Protein AF-0000000073453306 (afdb_homodimer)

pLDDT: mean 93.41, std 10.27, range [27.72, 98.88]

Sequence (1400 aa):
MSQNQVPKWIQLNNEIMIQKDGKFQFDKDKEAVHSYFVDYINQNTVFFHDLKEKIDYLIKNDYYEEEFLSRYTFEEIKEVFKEAYAKKFRFPSFMSAFKFYNDYALKTNDKKKILERYEDRISIVALFFANGDKEKAKEFVRMMINQEYQPSTPTFLNAGRKRRGELVSCFLLEVNDSLNDISRAIDISMQLSKLGGGVSLNLSKLRAKGEAIKDVENATKGVVGVMKLLDNAFRYADQMGQRQGSGAAYLNIFHRDINDFLDTKKISADEDVRVKTLSIGVVIPDKFIELAREDKAAYVFYPHTVYKAYGEHLDEMDMNEMYDRLVEDPRVKKEKIHPRKMLEKLAMLRSESGYPYIMFQDNVNNVHANNHISKVKFSNLCSEVLQASQVSSYTDYGQEDEIGLDISCNLGSLNILNVMKNKSLEQTVKLATDSLTHVSETTNITNAPAVKKANKAMKSIGLGAMNLHGFLAQNNIAYESEEARDFANTFFMMMNFYSIERSAEIAKEKGETYHGYEGSAYATGEYFEKYVTQDFSPKFEKVAKLFEGMHIPTKEDWKQLKQFVKEHGLYHSYRLCIAPTGSISYVQSSTASVMPIMERIEERTYGNSKTYYPMPGLAPSNWFYYKEAYDMDMFRVVDMISTIQQHVDQGISFTLFLKDTMTTRDLNRIDLYAHHKGIKTLYYARTKDTGQEGCLSCVVMSQNQVPKWIQLNNEIMIQKDGKFQFDKDKEAVHSYFVDYINQNTVFFHDLKEKIDYLIKNDYYEEEFLSRYTFEEIKEVFKEAYAKKFRFPSFMSAFKFYNDYALKTNDKKKILERYEDRISIVALFFANGDKEKAKEFVRMMINQEYQPSTPTFLNAGRKRRGELVSCFLLEVNDSLNDISRAIDISMQLSKLGGGVSLNLSKLRAKGEAIKDVENATKGVVGVMKLLDNAFRYADQMGQRQGSGAAYLNIFHRDINDFLDTKKISADEDVRVKTLSIGVVIPDKFIELAREDKAAYVFYPHTVYKAYGEHLDEMDMNEMYDRLVEDPRVKKEKIHPRKMLEKLAMLRSESGYPYIMFQDNVNNVHANNHISKVKFSNLCSEVLQASQVSSYTDYGQEDEIGLDISCNLGSLNILNVMKNKSLEQTVKLATDSLTHVSETTNITNAPAVKKANKAMKSIGLGAMNLHGFLAQNNIAYESEEARDFANTFFMMMNFYSIERSAEIAKEKGETYHGYEGSAYATGEYFEKYVTQDFSPKFEKVAKLFEGMHIPTKEDWKQLKQFVKEHGLYHSYRLCIAPTGSISYVQSSTASVMPIMERIEERTYGNSKTYYPMPGLAPSNWFYYKEAYDMDMFRVVDMISTIQQHVDQGISFTLFLKDTMTTRDLNRIDLYAHHKGIKTLYYARTKDTGQEGCLSCVV

Solvent-accessible surface area (backbone atoms only — not comparable to full-atom values): 71100 Å² total; per-residue (Å²): 129,77,88,83,64,80,53,65,31,51,54,33,28,50,42,26,76,49,60,57,98,86,32,66,32,67,66,32,28,48,51,11,31,52,38,40,38,67,73,40,49,62,70,34,39,68,85,57,93,41,70,64,58,41,55,50,50,34,40,76,69,50,48,31,41,57,73,59,56,65,53,44,53,68,69,50,50,50,49,38,41,46,58,38,55,69,65,64,78,73,71,81,35,36,57,19,45,48,48,36,62,71,72,48,41,50,49,44,93,85,64,74,35,34,70,43,54,73,46,51,51,44,32,44,39,17,42,48,51,32,65,51,38,58,71,54,17,40,50,43,23,52,40,41,76,63,44,30,42,45,62,30,68,38,31,61,52,21,48,49,37,46,85,46,59,46,55,44,50,31,32,34,40,58,38,37,70,44,69,51,24,46,42,47,51,48,42,34,46,31,56,40,10,45,42,60,20,32,38,10,36,38,49,44,46,34,44,23,58,43,36,59,50,98,83,37,68,56,24,37,71,25,61,58,50,56,47,48,52,45,34,48,39,26,64,60,27,22,37,49,70,73,37,78,29,44,41,24,41,31,37,40,62,49,38,56,43,41,64,65,53,59,44,22,68,40,87,85,39,54,76,92,59,36,36,90,70,42,44,46,30,36,29,42,49,58,49,55,55,50,32,31,74,67,70,38,77,35,66,22,32,34,27,49,36,36,24,73,70,68,76,44,51,57,74,75,52,59,50,80,71,43,44,67,56,49,72,70,34,83,71,34,49,65,46,81,44,53,37,55,60,50,53,49,48,49,29,45,40,19,71,73,66,21,36,52,28,38,34,32,38,49,48,46,51,74,69,40,51,50,52,75,80,26,58,53,69,60,48,34,78,60,30,14,52,53,53,58,48,40,60,38,48,53,53,56,63,95,51,82,58,48,75,30,25,24,39,63,41,38,50,31,30,31,27,47,46,42,22,52,74,65,55,35,55,64,64,49,41,36,52,50,50,49,41,43,49,42,51,33,72,66,59,74,48,62,64,39,56,27,32,36,48,22,32,70,39,29,34,41,33,23,46,26,40,22,12,43,41,38,38,32,17,72,66,73,29,44,73,73,36,66,64,36,39,37,42,43,38,29,53,35,42,47,51,40,51,36,42,50,50,42,30,19,50,48,4,50,75,67,71,44,56,19,67,68,47,80,67,16,28,59,50,74,42,65,67,47,49,65,48,50,75,40,82,58,67,56,82,47,68,76,48,41,58,65,50,60,89,47,89,74,77,45,34,67,52,42,48,52,47,49,52,51,30,53,73,41,31,37,32,42,70,40,54,26,20,26,52,54,42,56,60,56,17,38,53,63,57,40,38,39,8,75,48,66,45,73,50,56,60,38,77,44,75,56,89,96,41,68,46,60,42,64,43,53,83,70,39,85,92,36,48,77,31,52,55,33,35,61,78,48,61,62,70,44,51,44,50,43,51,30,48,39,44,79,44,35,75,34,23,42,36,38,66,43,61,38,47,87,84,58,49,51,66,53,50,44,51,50,51,52,47,32,53,73,59,50,36,37,35,38,25,50,36,44,58,72,83,58,86,64,75,73,66,74,70,58,71,107,130,78,87,82,63,81,53,66,32,50,53,33,28,52,42,27,76,48,60,58,97,85,32,66,31,66,65,31,28,48,52,12,32,49,37,39,38,66,71,41,49,63,72,32,38,68,85,58,94,43,70,64,56,40,55,50,50,34,38,76,69,50,48,30,42,55,73,59,56,66,52,44,53,68,68,52,51,50,50,37,42,46,59,35,55,68,65,65,81,71,68,82,35,36,56,19,45,48,46,35,62,70,71,46,41,49,48,44,95,85,64,74,35,34,70,44,53,72,48,51,51,44,31,44,39,16,42,50,50,32,65,51,37,61,69,52,15,39,52,43,25,52,41,41,77,62,43,30,42,44,61,30,67,38,30,61,52,22,49,48,37,46,86,47,58,47,56,43,49,32,31,33,40,58,37,37,70,43,71,51,25,47,42,47,50,49,41,36,46,31,57,39,11,45,43,61,18,34,37,10,33,37,50,44,47,35,44,23,59,42,37,58,50,95,84,37,69,56,25,36,71,23,61,57,49,55,47,48,51,44,35,49,39,27,65,59,27,22,36,49,70,73,37,78,28,43,40,24,42,31,35,41,62,48,37,55,44,41,65,65,55,57,44,23,67,40,88,84,38,54,76,93,57,36,38,88,69,42,42,47,30,37,29,42,48,60,48,55,57,49,31,31,75,67,70,37,76,36,65,21,32,34,27,50,37,36,24,72,72,67,75,43,50,57,72,73,52,58,52,79,72,42,43,67,56,50,73,70,34,82,72,34,51,66,46,82,45,52,37,56,60,49,53,47,49,48,30,46,40,19,71,74,67,20,35,53,26,38,32,32,38,48,49,45,51,74,70,40,52,50,53,76,80,27,58,51,71,59,49,35,78,60,31,14,52,53,54,58,49,40,63,38,48,52,55,56,64,95,52,82,59,48,74,31,25,23,39,62,41,38,50,31,29,33,27,47,45,42,23,52,75,64,54,34,55,64,61,50,42,36,52,49,51,52,42,44,50,43,50,33,71,67,61,73,49,61,64,39,54,26,32,36,50,24,33,70,38,30,35,41,34,22,45,26,42,22,11,43,40,38,39,32,15,73,67,74,30,43,72,74,36,70,64,36,39,37,41,42,38,29,53,36,43,45,52,40,50,36,42,52,51,42,30,18,50,49,3,51,74,66,71,45,56,18,68,68,46,81,68,16,27,60,50,75,41,64,66,48,50,67,47,49,74,42,80,58,68,56,82,47,67,74,46,41,60,65,48,61,91,46,90,74,77,46,35,66,51,42,47,53,47,51,51,50,31,53,73,40,32,38,31,43,71,39,54,27,19,25,52,55,43,56,60,56,18,38,54,62,58,38,38,40,9,74,47,65,45,73,49,55,60,36,78,43,74,56,90,96,41,67,45,59,43,63,43,54,82,68,41,86,92,37,48,77,31,52,54,32,34,61,77,49,61,62,70,43,51,44,50,41,52,31,48,39,45,78,44,33,75,34,24,44,37,37,66,44,60,37,49,88,83,58,49,53,66,54,49,43,51,50,50,52,48,32,52,72,59,50,37,36,34,37,27,48,36,43,59,74,84,60,85,64,73,74,67,73,72,56,69,106

Secondary structure (DSSP, 8-state):
--TTPPPHHHHHHHGGGS-BTTB--THHHHHHHHHHIIIIIHHHBPP-SSHHHHHHHHHHTTSB-HHHHTTS-HHHHHHHHHHHHHT----SSHHHHHHIIIIIS-B-TTS-SB---HHHHHHHHHHHHHTT-HHHHHHHHHHHHTTSEEE-HHHHHHTTBSS---S--EEEEE--SSHHHHHHHHHHHHHHHHTT-EEEEE-TTSPPTT--BTTBTT---HHHHHHHHHHHHHHHS-STTSS---EEEEEETTBTTHHHHHHTT-TT--TTT--SS-EEEEEE-HHHHHHHHTT--EEEE-HHHHHHHHSS-GGGS-HHHHHHHHHH-TTS-EEEE-HHHHHHHHHHHHHHHS--EEEEHHHHHTT-TTTTT-------TTS------B--B--STTSPPB--B-EE--EEEEEHHHHHHTT-HHHHHHHHHHHHHHHHHH---TT-HHHHHHHHHH---EEEEE-HHHHHHHTT--TTSHHHHHHHHHHHHHHHHHHHHHHHHHHHHHT---TTGGGSHHHHSGGGHHHHH---S-SSHHHHHHTTTSPPP-HHHHHHHHHHHHHH--S-S--B-B---TTHHHHTT---TTSPPS-SEEEEEETTEEEEEEPTT--GGGGGGS--GGGS-HHHHHHHHHHHHTT-SS-B---EEE-TT--HHHHHHHHHHHHHTT--EE--EEESSS-----GGGG-/--TTSPPHHHHHHHGGGS-BTTB--THHHHHHHHHHIIIIIHHHBPP-SSHHHHHHHHHHTTSB-HHHHTTS-HHHHHHHHHHHHHT----SSHHHHHHIIIIIS-B-TTS-SB---HHHHHHHHHHHHHTT-HHHHHHHHHHHHTTSEEE-HHHHHHTTBSS---S--EEEEE--SSHHHHHHHHHHHHHHHHTT-EEEEE-TTSPPTT--BTTBTT---HHHHHHHHHHHHHHHS-STTSS---EEEEEETTBTTHHHHHHTT-TT--TTT--SS-EEEEEE-HHHHHHHHTT--EEEE-HHHHHHHHSS-GGGS-HHHHHHHHHH-TTS-EEEE-HHHHHHHHHHHHHHHS--EEEEHHHHHTT-TTTTT-------TTS------B--B--STTSPPB--B-EE--EEEEEHHHHHHTT-HHHHHHHHHHHHHHHHHH---TT-HHHHHHHHHH---EEEEE-HHHHHHHTT--TTSHHHHHHHHHHHHHHHHHHHHHHHHHHHHHT---TTGGGSHHHHSGGGHHHHH---S-SSHHHHHHTTTSPPP-HHHHHHHHHHHHHH--S-S--B-B---TTHHHHTT---TTSPPS-SEEEEEETTEEEEEEPTT--GGGGGGS--GGGS-HHHHHHHHHHHHTT-SS-B---EEE-TT--HHHHHHHHHHHHHTT--EE--EEESSS-----GGGG-

InterPro domains:
  IPR000788 Ribonucleotide reductase large subunit, C-terminal [PF02867] (168-684)
  IPR000788 Ribonucleotide reductase large subunit, C-terminal [PR01183] (243-262)
  IPR000788 Ribonucleotide reductase large subunit, C-terminal [PR01183] (376-387)
  IPR000788 Ribonucleotide reductase large subunit, C-terminal [PR01183] (420-443)
  IPR000788 Ribonucleotide reductase large subunit, C-terminal [PR01183] (459-481)
  IPR000788 Ribonucleotide reductase large subunit, C-terminal [PR01183] (487-510)
  IPR000788 Ribonucleotide reductase large subunit, C-terminal [PR01183] (569-596)
  IPR008926 Ribonucleotide reductase R1 subunit, N-terminal [SSF48168] (8-166)
  IPR013346 Ribonucleotide reductase, class I, alpha subunit, C-terminal [PS00089] (558-580)
  IPR013346 Ribonucleotide reductase, class I, alpha subunit, C-terminal [TIGR02506] (95-688)
  IPR013509 Ribonucleotide reductase large subunit, N-terminal [PF00317] (91-164)
  IPR013554 Ribonucleotide reductase N-terminal [PF08343] (9-89)
  IPR026459 Ribonucleotide reductase, class 1b, subunit NrdE [TIGR04170] (8-700)
  IPR039718 Ribonucleoside-diphosphate reductase large subunit [PTHR11573] (5-692)

Nearest PDB structures (foldseek):
  6cgn-assembly1_A  TM=9.896E-01  e=0.000E+00  Bacillus subtilis
  6cgm-assembly1_A  TM=9.958E-01  e=3.483E-104  Bacillus subtilis
  6mve-assembly1_A  TM=9.865E-01  e=0.000E+00  Bacillus subtilis
  6mv9-assembly1_B  TM=9.891E-01  e=4.349E-104  Bacillus subtilis
  6cgl-assembly1_B  TM=9.931E-01  e=1.526E-102  Bacillus subtilis

Radius of gyration: 36.73 Å; Cα contacts (8 Å, |Δi|>4): 2853; chains: 2; bounding box: 84×110×93 Å

Organism: Bacillus licheniformis (strain ATCC 14580 / DSM 13 / JCM 2505 / CCUG 7422 / NBRC 12200 / NCIMB 9375 / NCTC 10341 / NRRL NRS-1264 / Gibson 46) (NCBI:txid279010)

Structure (mmCIF, N/CA/C/O backbone):
data_AF-0000000073453306-model_v1
#
loop_
_entity.id
_entity.type
_entity.pdbx_description
1 polymer 'Ribonucleoside-diphosphate reductase'
#
loop_
_atom_site.group_PDB
_atom_site.id
_atom_site.type_symbol
_atom_site.label_atom_id
_atom_site.label_alt_id
_atom_site.label_comp_id
_atom_site.label_asym_id
_atom_site.label_entity_id
_atom_site.label_seq_id
_atom_site.pdbx_PDB_ins_code
_atom_site.Cartn_x
_atom_site.Cartn_y
_atom_site.Cartn_z
_atom_site.occupancy
_atom_site.B_iso_or_equiv
_atom_site.auth_seq_id
_atom_site.auth_comp_id
_atom_site.auth_asym_id
_atom_site.auth_atom_id
_atom_site.pdbx_PDB_model_num
ATOM 1 N N . MET A 1 1 ? 33.469 -4.523 -35.188 1 28.58 1 MET A N 1
ATOM 2 C CA . MET A 1 1 ? 32.562 -5.223 -36.094 1 28.58 1 MET A CA 1
ATOM 3 C C . MET A 1 1 ? 31.172 -4.594 -36.062 1 28.58 1 MET A C 1
ATOM 5 O O . MET A 1 1 ? 30.703 -4.172 -35 1 28.58 1 MET A O 1
ATOM 9 N N . SER A 1 2 ? 30.531 -4.164 -37.094 1 37.44 2 SER A N 1
ATOM 10 C CA . SER A 1 2 ? 29.328 -3.346 -37.281 1 37.44 2 SER A CA 1
ATOM 11 C C . SER A 1 2 ? 28.156 -3.893 -36.469 1 37.44 2 SER A C 1
ATOM 13 O O . SER A 1 2 ? 27.859 -5.09 -36.5 1 37.44 2 SER A O 1
ATOM 15 N N . GLN A 1 3 ? 27.672 -3.295 -35.469 1 46.12 3 GLN A N 1
ATOM 16 C CA . GLN A 1 3 ? 26.578 -3.43 -34.5 1 46.12 3 GLN A CA 1
ATOM 17 C C . GLN A 1 3 ? 25.344 -4.035 -35.156 1 46.12 3 GLN A C 1
ATOM 19 O O . GLN A 1 3 ? 24.531 -4.668 -34.469 1 46.12 3 GLN A O 1
ATOM 24 N N . ASN A 1 4 ? 25.109 -3.695 -36.469 1 52.16 4 ASN A N 1
ATOM 25 C CA . ASN A 1 4 ? 23.828 -3.9 -37.156 1 52.16 4 ASN A CA 1
ATOM 26 C C . ASN A 1 4 ? 23.75 -5.281 -37.781 1 52.16 4 ASN A C 1
ATOM 28 O O . ASN A 1 4 ? 22.859 -5.543 -38.594 1 52.16 4 ASN A O 1
ATOM 32 N N . GLN A 1 5 ? 24.766 -6.156 -37.812 1 68.94 5 GLN A N 1
ATOM 33 C CA . GLN A 1 5 ? 24.609 -7.348 -38.625 1 68.94 5 GLN A CA 1
ATOM 34 C C . GLN A 1 5 ? 23.969 -8.484 -37.844 1 68.94 5 GLN A C 1
ATOM 36 O O . GLN A 1 5 ? 24.359 -8.773 -36.719 1 68.94 5 GLN A O 1
ATOM 41 N N . VAL A 1 6 ? 22.906 -9.078 -38.312 1 83.19 6 VAL A N 1
ATOM 42 C CA . VAL A 1 6 ? 22.203 -10.227 -37.781 1 83.19 6 VAL A CA 1
ATOM 43 C C . VAL A 1 6 ? 23.172 -11.391 -37.594 1 83.19 6 VAL A C 1
ATOM 45 O O . VAL A 1 6 ? 23.875 -11.758 -38.531 1 83.19 6 VAL A O 1
ATOM 48 N N . PRO A 1 7 ? 23.375 -11.922 -36.438 1 90.94 7 PRO A N 1
ATOM 49 C CA . PRO A 1 7 ? 24.297 -13.023 -36.188 1 90.94 7 PRO A CA 1
ATOM 50 C C . PRO A 1 7 ? 24.047 -14.227 -37.094 1 90.94 7 PRO A C 1
ATOM 52 O O . PRO A 1 7 ? 22.906 -14.469 -37.5 1 90.94 7 PRO A O 1
ATOM 55 N N . LYS A 1 8 ? 25.078 -14.992 -37.344 1 92.38 8 LYS A N 1
ATOM 56 C CA . LYS A 1 8 ? 25.031 -16.141 -38.25 1 92.38 8 LYS A CA 1
ATOM 57 C C . LYS A 1 8 ? 24 -17.172 -37.781 1 92.38 8 LYS A C 1
ATOM 59 O O . LYS A 1 8 ? 23.281 -17.75 -38.594 1 92.38 8 LYS A O 1
ATOM 64 N N . TRP A 1 9 ? 23.969 -17.516 -36.531 1 93.56 9 TRP A N 1
ATOM 65 C CA . TRP A 1 9 ? 23.047 -18.516 -36.031 1 93.56 9 TRP A CA 1
ATOM 66 C C . TRP A 1 9 ? 21.594 -18.078 -36.219 1 93.56 9 TRP A C 1
ATOM 68 O O . TRP A 1 9 ? 20.703 -18.906 -36.406 1 93.56 9 TRP A O 1
ATOM 78 N N . ILE A 1 10 ? 21.297 -16.781 -36.188 1 93.31 10 ILE A N 1
ATOM 79 C CA . ILE A 1 10 ? 19.953 -16.281 -36.438 1 93.31 10 ILE A CA 1
ATOM 80 C C . ILE A 1 10 ? 19.641 -16.438 -37.938 1 93.31 10 ILE A C 1
ATOM 82 O O . ILE A 1 10 ? 18.516 -16.797 -38.281 1 93.31 10 ILE A O 1
ATOM 86 N N . GLN A 1 11 ? 20.656 -16.172 -38.75 1 91.81 11 GLN A N 1
ATOM 87 C CA . GLN A 1 11 ? 20.469 -16.344 -40.188 1 91.81 11 GLN A CA 1
ATOM 88 C C . GLN A 1 11 ? 20.172 -17.797 -40.531 1 91.81 11 GLN A C 1
ATOM 90 O O . GLN A 1 11 ? 19.266 -18.078 -41.312 1 91.81 11 GLN A O 1
ATOM 95 N N . LEU A 1 12 ? 20.938 -18.625 -39.969 1 93.44 12 LEU A N 1
ATOM 96 C CA . LEU A 1 12 ? 20.734 -20.062 -40.188 1 93.44 12 LEU A CA 1
ATOM 97 C C . LEU A 1 12 ? 19.359 -20.484 -39.719 1 93.44 12 LEU A C 1
ATOM 99 O O . LEU A 1 12 ? 18.656 -21.219 -40.406 1 93.44 12 LEU A O 1
ATOM 103 N N . ASN A 1 13 ? 18.938 -20.078 -38.594 1 93.81 13 ASN A N 1
ATOM 104 C CA . ASN A 1 13 ? 17.609 -20.391 -38.062 1 93.81 13 ASN A CA 1
ATOM 105 C C . ASN A 1 13 ? 16.516 -19.906 -39 1 93.81 13 ASN A C 1
ATOM 107 O O . ASN A 1 13 ? 15.523 -20.594 -39.219 1 93.81 13 ASN A O 1
ATOM 111 N N . ASN A 1 14 ? 16.703 -18.75 -39.562 1 91.31 14 ASN A N 1
ATOM 112 C CA . ASN A 1 14 ? 15.695 -18.172 -40.438 1 91.31 14 ASN A CA 1
ATOM 113 C C . ASN A 1 14 ? 15.539 -18.984 -41.719 1 91.31 14 ASN A C 1
ATOM 115 O O . ASN A 1 14 ? 14.484 -18.938 -42.375 1 91.31 14 ASN A O 1
ATOM 119 N N . GLU A 1 15 ? 16.531 -19.672 -42.031 1 91.94 15 GLU A N 1
ATOM 120 C CA . GLU A 1 15 ? 16.484 -20.484 -43.25 1 91.94 15 GLU A CA 1
ATOM 121 C C . GLU A 1 15 ? 15.508 -21.641 -43.125 1 91.94 15 GLU A C 1
ATOM 123 O O . GLU A 1 15 ? 15.125 -22.266 -44.094 1 91.94 15 GLU A O 1
ATOM 128 N N . ILE A 1 16 ? 15.109 -21.891 -41.938 1 90.31 16 ILE A N 1
ATOM 129 C CA . ILE A 1 16 ? 14.094 -22.906 -41.719 1 90.31 16 ILE A CA 1
ATOM 130 C C . ILE A 1 16 ? 12.867 -22.609 -42.562 1 90.31 16 ILE A C 1
ATOM 132 O O . ILE A 1 16 ? 12.219 -23.531 -43.062 1 90.31 16 ILE A O 1
ATOM 136 N N . MET A 1 17 ? 12.57 -21.359 -42.781 1 90 17 MET A N 1
ATOM 137 C CA . MET A 1 17 ? 11.32 -20.922 -43.406 1 90 17 MET A CA 1
ATOM 138 C C . MET A 1 17 ? 11.469 -20.875 -44.906 1 90 17 MET A C 1
ATOM 140 O O . MET A 1 17 ? 10.484 -20.688 -45.625 1 9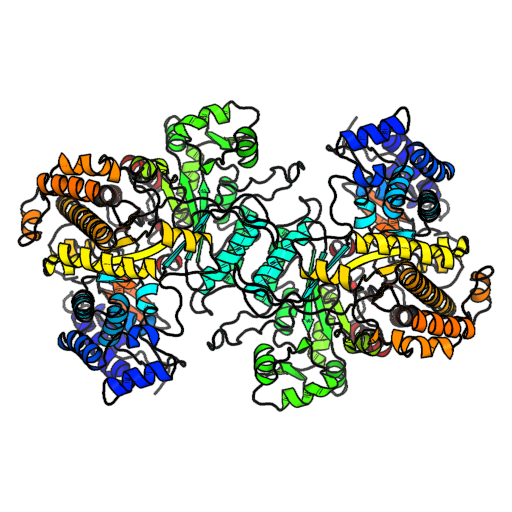0 17 MET A O 1
ATOM 144 N N . ILE A 1 18 ? 12.695 -21.047 -45.312 1 88.44 18 ILE A N 1
ATOM 145 C CA . ILE A 1 18 ? 12.922 -21.094 -46.75 1 88.44 18 ILE A CA 1
ATOM 146 C C . ILE A 1 18 ? 12.711 -22.516 -47.281 1 88.44 18 ILE A C 1
ATOM 148 O O . ILE A 1 18 ? 13.484 -23.422 -46.969 1 88.44 18 ILE A O 1
ATOM 152 N N . GLN A 1 19 ? 11.711 -22.75 -47.969 1 87.19 19 GLN A N 1
ATOM 153 C CA . GLN A 1 19 ? 11.367 -24.078 -48.438 1 87.19 19 GLN A CA 1
ATOM 154 C C . GLN A 1 19 ? 12.234 -24.5 -49.625 1 87.19 19 GLN A C 1
ATOM 156 O O . GLN A 1 19 ? 12.508 -23.688 -50.5 1 87.19 19 GLN A O 1
ATOM 161 N N . LYS A 1 20 ? 12.812 -25.625 -49.531 1 85.25 20 LYS A N 1
ATOM 162 C CA . LYS A 1 20 ? 13.523 -26.281 -50.625 1 85.25 20 LYS A CA 1
ATOM 163 C C . LYS A 1 20 ? 12.812 -27.547 -51.062 1 85.25 20 LYS A C 1
ATOM 165 O O . LYS A 1 20 ? 12.617 -28.469 -50.25 1 85.25 20 LYS A O 1
ATOM 170 N N . ASP A 1 21 ? 12.398 -27.656 -52.375 1 83.12 21 ASP A N 1
ATOM 171 C CA . ASP A 1 21 ? 11.633 -28.781 -52.906 1 83.12 21 ASP A CA 1
ATOM 172 C C . ASP A 1 21 ? 10.352 -29 -52.094 1 83.12 21 ASP A C 1
ATOM 174 O O . ASP A 1 21 ? 10 -30.125 -51.781 1 83.12 21 ASP A O 1
ATOM 178 N N . GLY A 1 22 ? 9.836 -27.906 -51.562 1 76.56 22 GLY A N 1
ATOM 179 C CA . GLY A 1 22 ? 8.555 -27.938 -50.906 1 76.56 22 GLY A CA 1
ATOM 180 C C . GLY A 1 22 ? 8.656 -28.312 -49.438 1 76.56 22 GLY A C 1
ATOM 181 O O . GLY A 1 22 ? 7.645 -28.516 -48.75 1 76.56 22 GLY A O 1
ATOM 182 N N . LYS A 1 23 ? 9.805 -28.438 -48.906 1 86.5 23 LYS A N 1
ATOM 183 C CA . LYS A 1 23 ? 9.984 -28.875 -47.531 1 86.5 23 LYS A CA 1
ATOM 184 C C . LYS A 1 23 ? 10.75 -27.844 -46.719 1 86.5 23 LYS A C 1
ATOM 186 O O . LYS A 1 23 ? 11.664 -27.188 -47.219 1 86.5 23 LYS A O 1
ATOM 191 N N . PHE A 1 24 ? 10.273 -27.688 -45.531 1 88.69 24 PHE A N 1
ATOM 192 C CA . PHE A 1 24 ? 10.992 -26.828 -44.594 1 88.69 24 PHE A CA 1
ATOM 193 C C . PHE A 1 24 ? 12.375 -27.391 -44.281 1 88.69 24 PHE A C 1
ATOM 195 O O . PHE A 1 24 ? 12.555 -28.609 -44.281 1 88.69 24 PHE A O 1
ATOM 202 N N . GLN A 1 25 ? 13.312 -26.562 -44.031 1 89.19 25 GLN A N 1
ATOM 203 C CA . GLN A 1 25 ? 14.68 -27 -43.781 1 89.19 25 GLN A CA 1
ATOM 204 C C . GLN A 1 25 ? 14.938 -27.062 -42.281 1 89.19 25 GLN A C 1
ATOM 206 O O . GLN A 1 25 ? 15.734 -26.297 -41.719 1 89.19 25 GLN A O 1
ATOM 211 N N . PHE A 1 26 ? 14.438 -28.078 -41.656 1 89.38 26 PHE A N 1
ATOM 212 C CA . PHE A 1 26 ? 14.531 -28.203 -40.188 1 89.38 26 PHE A CA 1
ATOM 213 C C . PHE A 1 26 ? 15.969 -28.469 -39.75 1 89.38 26 PHE A C 1
ATOM 215 O O . PHE A 1 26 ? 16.344 -28.141 -38.625 1 89.38 26 PHE A O 1
ATOM 222 N N . ASP A 1 27 ? 16.75 -28.969 -40.656 1 89.12 27 ASP A N 1
ATOM 223 C CA . ASP A 1 27 ? 18.156 -29.25 -40.375 1 89.12 27 ASP A CA 1
ATOM 224 C C . ASP A 1 27 ? 18.938 -27.969 -40.125 1 89.12 27 ASP A C 1
ATOM 226 O O . ASP A 1 27 ? 19.984 -27.984 -39.5 1 89.12 27 ASP A O 1
ATOM 230 N N . LYS A 1 28 ? 18.453 -26.922 -40.688 1 93 28 LYS A N 1
ATOM 231 C CA . LYS A 1 28 ? 19.094 -25.625 -40.5 1 93 28 LYS A CA 1
ATOM 232 C C . LYS A 1 28 ? 19.047 -25.203 -39.031 1 93 28 LYS A C 1
ATOM 234 O O . LYS A 1 28 ? 19.922 -24.453 -38.594 1 93 28 LYS A O 1
ATOM 239 N N . ASP A 1 29 ? 18.078 -25.672 -38.344 1 93.19 29 ASP A N 1
ATOM 240 C CA . ASP A 1 29 ? 18.031 -25.391 -36.906 1 93.19 29 ASP A CA 1
ATOM 241 C C . ASP A 1 29 ? 19.219 -26.031 -36.188 1 93.19 29 ASP A C 1
ATOM 243 O O . ASP A 1 29 ? 19.766 -25.438 -35.25 1 93.19 29 ASP A O 1
ATOM 247 N N . LYS A 1 30 ? 19.594 -27.172 -36.562 1 92.31 30 LYS A N 1
ATOM 248 C CA . LYS A 1 30 ? 20.75 -27.844 -36 1 92.31 30 LYS A CA 1
ATOM 249 C C . LYS A 1 30 ? 22.031 -27.078 -36.281 1 92.31 30 LYS A C 1
ATOM 251 O O . LYS A 1 30 ? 22.922 -27 -35.438 1 92.31 30 LYS A O 1
ATOM 256 N N . GLU A 1 31 ? 22.062 -26.609 -37.5 1 94.88 31 GLU A N 1
ATOM 257 C CA . GLU A 1 31 ? 23.219 -25.797 -37.844 1 94.88 31 GLU A CA 1
ATOM 258 C C . GLU A 1 31 ? 23.266 -24.516 -37.031 1 94.88 31 GLU A C 1
ATOM 260 O O . GLU A 1 31 ? 24.344 -24.047 -36.656 1 94.88 31 GLU A O 1
ATOM 265 N N . ALA A 1 32 ? 22.109 -24.016 -36.906 1 95.69 32 ALA A N 1
ATOM 266 C CA . ALA A 1 32 ? 22.016 -22.812 -36.094 1 95.69 32 ALA A CA 1
ATOM 267 C C . ALA A 1 32 ? 22.516 -23.047 -34.656 1 95.69 32 ALA A C 1
ATOM 269 O O . ALA A 1 32 ? 23.219 -22.203 -34.094 1 95.69 32 ALA A O 1
ATOM 270 N N . VAL A 1 33 ? 22.172 -24.156 -34.062 1 95.62 33 VAL A N 1
ATOM 271 C CA . VAL A 1 33 ? 22.625 -24.5 -32.719 1 95.62 33 VAL A CA 1
ATOM 272 C C . VAL A 1 33 ? 24.156 -24.578 -32.688 1 95.62 33 VAL A C 1
ATOM 274 O O . VAL A 1 33 ? 24.797 -24.031 -31.797 1 95.62 33 VAL A O 1
ATOM 277 N N . HIS A 1 34 ? 24.625 -25.266 -33.656 1 95.44 34 HIS A N 1
ATOM 278 C CA . HIS A 1 34 ? 26.078 -25.422 -33.75 1 95.44 34 HIS A CA 1
ATOM 279 C C . HIS A 1 34 ? 26.766 -24.062 -33.844 1 95.44 34 HIS A C 1
ATOM 281 O O . HIS A 1 34 ? 27.75 -23.812 -33.156 1 95.44 34 HIS A O 1
ATOM 287 N N . SER A 1 35 ? 26.266 -23.266 -34.719 1 96.12 35 SER A N 1
ATOM 288 C CA . SER A 1 35 ? 26.828 -21.938 -34.875 1 96.12 35 SER A CA 1
ATOM 289 C C . SER A 1 35 ? 26.719 -21.125 -33.594 1 96.12 35 SER A C 1
ATOM 291 O O . SER A 1 35 ? 27.656 -20.438 -33.188 1 96.12 35 SER A O 1
ATOM 293 N N . TYR A 1 36 ? 25.578 -21.188 -32.969 1 96.19 36 TYR A N 1
ATOM 294 C CA . TYR A 1 36 ? 25.359 -20.469 -31.719 1 96.19 36 TYR A CA 1
ATOM 295 C C . TYR A 1 36 ? 26.406 -20.844 -30.672 1 96.19 36 TYR A C 1
ATOM 297 O O . TYR A 1 36 ? 26.922 -19.984 -29.969 1 96.19 36 TYR A O 1
ATOM 305 N N . PHE A 1 37 ? 26.734 -22.078 -30.594 1 95.88 37 PHE A N 1
ATOM 306 C CA . PHE A 1 37 ? 27.703 -22.547 -29.609 1 95.88 37 PHE A CA 1
ATOM 307 C C . PHE A 1 37 ? 29.125 -22.141 -30.016 1 95.88 37 PHE A C 1
ATOM 309 O O . PHE A 1 37 ? 29.875 -21.594 -29.203 1 95.88 37 PHE A O 1
ATOM 316 N N . VAL A 1 38 ? 29.469 -22.375 -31.234 1 95.38 38 VAL A N 1
ATOM 317 C CA . VAL A 1 38 ? 30.828 -22.156 -31.703 1 95.38 38 VAL A CA 1
ATOM 318 C C . VAL A 1 38 ? 31.094 -20.656 -31.797 1 95.38 38 VAL A C 1
ATOM 320 O O . VAL A 1 38 ? 32.188 -20.188 -31.422 1 95.38 38 VAL A O 1
ATOM 323 N N . ASP A 1 39 ? 30.125 -19.906 -32.25 1 94.81 39 ASP A N 1
ATOM 324 C CA . ASP A 1 39 ? 30.359 -18.5 -32.594 1 94.81 39 ASP A CA 1
ATOM 325 C C . ASP A 1 39 ? 30.078 -17.594 -31.391 1 94.81 39 ASP A C 1
ATOM 327 O O . ASP A 1 39 ? 30.516 -16.438 -31.359 1 94.81 39 ASP A O 1
ATOM 331 N N . TYR A 1 40 ? 29.375 -18.125 -30.5 1 94.88 40 TYR A N 1
ATOM 332 C CA . TYR A 1 40 ? 28.984 -17.203 -29.438 1 94.88 40 TYR A CA 1
ATOM 333 C C . TYR A 1 40 ? 29.219 -17.812 -28.062 1 94.88 40 TYR A C 1
ATOM 335 O O . TYR A 1 40 ? 30 -17.281 -27.266 1 94.88 40 TYR A O 1
ATOM 343 N N . ILE A 1 41 ? 28.609 -18.953 -27.656 1 95.69 41 ILE A N 1
ATOM 344 C CA . ILE A 1 41 ? 28.641 -19.516 -26.312 1 95.69 41 ILE A CA 1
ATOM 345 C C . ILE A 1 41 ? 30.062 -19.875 -25.938 1 95.69 41 ILE A C 1
ATOM 347 O O . ILE A 1 41 ? 30.547 -19.5 -24.859 1 95.69 41 ILE A O 1
ATOM 351 N N . ASN A 1 42 ? 30.719 -20.609 -26.781 1 94.75 42 ASN A N 1
ATOM 352 C CA . ASN A 1 42 ? 32.094 -21.047 -26.484 1 94.75 42 ASN A CA 1
ATOM 353 C C . ASN A 1 42 ? 33.031 -19.859 -26.328 1 94.75 42 ASN A C 1
ATOM 355 O O . ASN A 1 42 ? 33.969 -19.906 -25.531 1 94.75 42 ASN A O 1
ATOM 359 N N . GLN A 1 43 ? 32.781 -18.828 -27.031 1 94.19 43 GLN A N 1
ATOM 360 C CA . GLN A 1 43 ? 33.656 -17.656 -27.016 1 94.19 43 GLN A CA 1
ATOM 361 C C . GLN A 1 43 ? 33.406 -16.797 -25.781 1 94.19 43 GLN A C 1
ATOM 363 O O . GLN A 1 43 ? 34.281 -16.031 -25.359 1 94.19 43 GLN A O 1
ATOM 368 N N . ASN A 1 44 ? 32.281 -16.969 -25.281 1 95.88 44 ASN A N 1
ATOM 369 C CA . ASN A 1 44 ? 31.906 -16.062 -24.188 1 95.88 44 ASN A CA 1
ATOM 370 C C . ASN A 1 44 ? 31.812 -16.812 -22.859 1 95.88 44 ASN A C 1
ATOM 372 O O . ASN A 1 44 ? 31.344 -16.25 -21.859 1 95.88 44 ASN A O 1
ATOM 376 N N . THR A 1 45 ? 32.094 -18.031 -22.781 1 96 45 THR A N 1
ATOM 377 C CA . THR A 1 45 ? 32.125 -18.797 -21.547 1 96 45 THR A CA 1
ATOM 378 C C . THR A 1 45 ? 33.469 -18.688 -20.875 1 96 45 THR A C 1
ATOM 380 O O . THR A 1 45 ? 34.5 -18.891 -21.516 1 96 45 THR A O 1
ATOM 383 N N . VAL A 1 46 ? 33.5 -18.344 -19.609 1 96.19 46 VAL A N 1
ATOM 384 C CA . VAL A 1 46 ? 34.75 -18.219 -18.859 1 96.19 46 VAL A CA 1
ATOM 385 C C . VAL A 1 46 ? 35.438 -19.578 -18.766 1 96.19 46 VAL A C 1
ATOM 387 O O . VAL A 1 46 ? 34.781 -20.578 -18.438 1 96.19 46 VAL A O 1
ATOM 390 N N . PHE A 1 47 ? 36.719 -19.609 -19.031 1 94.56 47 PHE A N 1
ATOM 391 C CA . PHE A 1 47 ? 37.5 -20.844 -18.969 1 94.56 47 PHE A CA 1
ATOM 392 C C . PHE A 1 47 ? 38.125 -21.016 -17.594 1 94.56 47 PHE A C 1
ATOM 394 O O . PHE A 1 47 ? 38.719 -20.078 -17.047 1 94.56 47 PHE A O 1
ATOM 401 N N . PHE A 1 48 ? 37.906 -22.109 -17.031 1 95.31 48 PHE A N 1
ATOM 402 C CA . PHE A 1 48 ? 38.562 -22.531 -15.812 1 95.31 48 PHE A CA 1
ATOM 403 C C . PHE A 1 48 ? 39.438 -23.75 -16.062 1 95.31 48 PHE A C 1
ATOM 405 O O . PHE A 1 48 ? 39.094 -24.641 -16.828 1 95.31 48 PHE A O 1
ATOM 412 N N . HIS A 1 49 ? 40.562 -23.875 -15.414 1 93.62 49 HIS A N 1
ATOM 413 C CA . HIS A 1 49 ? 41.5 -24.969 -15.648 1 93.62 49 HIS A CA 1
ATOM 414 C C . HIS A 1 49 ? 40.938 -26.297 -15.172 1 93.62 49 HIS A C 1
ATOM 416 O O . HIS A 1 49 ? 41.25 -27.359 -15.734 1 93.62 49 HIS A O 1
ATOM 422 N N . ASP A 1 50 ? 40.281 -26.234 -14.102 1 94.38 50 ASP A N 1
ATOM 423 C CA . ASP A 1 50 ? 39.625 -27.438 -13.609 1 94.38 50 ASP A CA 1
ATOM 424 C C . ASP A 1 50 ? 38.375 -27.078 -12.797 1 94.38 50 ASP A C 1
ATOM 426 O O . ASP A 1 50 ? 38.094 -25.891 -12.609 1 94.38 50 ASP A O 1
ATOM 430 N N . LEU A 1 51 ? 37.688 -28.109 -12.438 1 96.94 51 LEU A N 1
ATOM 431 C CA . LEU A 1 51 ? 36.438 -27.922 -11.734 1 96.94 51 LEU A CA 1
ATOM 432 C C . LEU A 1 51 ? 36.656 -27.234 -10.391 1 96.94 51 LEU A C 1
ATOM 434 O O . LEU A 1 51 ? 35.812 -26.438 -9.953 1 96.94 51 LEU A O 1
ATOM 438 N N . LYS A 1 52 ? 37.688 -27.516 -9.734 1 96.88 52 LYS A N 1
ATOM 439 C CA . LYS A 1 52 ? 37.969 -26.938 -8.43 1 96.88 52 LYS A CA 1
ATOM 440 C C . LYS A 1 52 ? 38.156 -25.422 -8.539 1 96.88 52 LYS A C 1
ATOM 442 O O . LYS A 1 52 ? 37.625 -24.656 -7.727 1 96.88 52 LYS A O 1
ATOM 447 N N . GLU A 1 53 ? 38.906 -25.078 -9.523 1 96.69 53 GLU A N 1
ATOM 448 C CA . GLU A 1 53 ? 39.094 -23.656 -9.773 1 96.69 53 GLU A CA 1
ATOM 449 C C . GLU A 1 53 ? 37.781 -22.953 -10.031 1 96.69 53 GLU A C 1
ATOM 451 O O . GLU A 1 53 ? 37.531 -21.859 -9.523 1 96.69 53 GLU A O 1
ATOM 456 N N . LYS A 1 54 ? 36.969 -23.578 -10.766 1 96.94 54 LYS A N 1
ATOM 457 C CA . LYS A 1 54 ? 35.688 -23.016 -11.094 1 96.94 54 LYS A CA 1
ATOM 458 C C . LYS A 1 54 ? 34.812 -22.844 -9.844 1 96.94 54 LYS A C 1
ATOM 460 O O . LYS A 1 54 ? 34.312 -21.75 -9.578 1 96.94 54 LYS A O 1
ATOM 465 N N . ILE A 1 55 ? 34.625 -23.875 -9.07 1 97.38 55 ILE A N 1
ATOM 466 C CA . ILE A 1 55 ? 33.781 -23.875 -7.891 1 97.38 55 ILE A CA 1
ATOM 467 C C . ILE A 1 55 ? 34.312 -22.859 -6.871 1 97.38 55 ILE A C 1
ATOM 469 O O . ILE A 1 55 ? 33.531 -22.094 -6.293 1 97.38 55 ILE A O 1
ATOM 473 N N . ASP A 1 56 ? 35.625 -22.812 -6.703 1 96.69 56 ASP A N 1
ATOM 474 C CA . ASP A 1 56 ? 36.25 -21.875 -5.766 1 96.69 56 ASP A CA 1
ATOM 475 C C . ASP A 1 56 ? 35.969 -20.438 -6.191 1 96.69 56 ASP A C 1
ATOM 477 O O . ASP A 1 56 ? 35.656 -19.578 -5.359 1 96.69 56 ASP A O 1
ATOM 481 N N . TYR A 1 57 ? 36.188 -20.25 -7.445 1 96.38 57 TYR A N 1
ATOM 482 C CA . TYR A 1 57 ? 35.938 -18.922 -7.984 1 96.38 57 TYR A CA 1
ATOM 483 C C . TYR A 1 57 ? 34.469 -18.484 -7.754 1 96.38 57 TYR A C 1
ATOM 485 O O . TYR A 1 57 ? 34.219 -17.359 -7.324 1 96.38 57 TYR A O 1
ATOM 493 N N . LEU A 1 58 ? 33.531 -19.359 -8.039 1 96.94 58 LEU A N 1
ATOM 494 C CA . LEU A 1 58 ? 32.125 -19.031 -7.98 1 96.94 58 LEU A CA 1
ATOM 495 C C . LEU A 1 58 ? 31.656 -18.844 -6.539 1 96.94 58 LEU A C 1
ATOM 497 O O . LEU A 1 58 ? 30.781 -18.016 -6.262 1 96.94 58 LEU A O 1
ATOM 501 N N . ILE A 1 59 ? 32.219 -19.516 -5.594 1 96.06 59 ILE A N 1
ATOM 502 C CA . ILE A 1 59 ? 31.938 -19.328 -4.176 1 96.06 59 ILE A CA 1
ATOM 503 C C . ILE A 1 59 ? 32.531 -18.016 -3.682 1 96.06 59 ILE A C 1
ATOM 505 O O . ILE A 1 59 ? 31.859 -17.203 -3.055 1 96.06 59 ILE A O 1
ATOM 509 N N . LYS A 1 60 ? 33.812 -17.766 -4.016 1 95.25 60 LYS A N 1
ATOM 510 C CA . LYS A 1 60 ? 34.531 -16.594 -3.547 1 95.25 60 LYS A CA 1
ATOM 511 C C . LYS A 1 60 ? 33.906 -15.297 -4.039 1 95.25 60 LYS A C 1
ATOM 513 O O . LYS A 1 60 ? 33.906 -14.289 -3.33 1 95.25 60 LYS A O 1
ATOM 518 N N . ASN A 1 61 ? 33.375 -15.406 -5.23 1 92.81 61 ASN A N 1
ATOM 519 C CA . ASN A 1 61 ? 32.781 -14.203 -5.836 1 92.81 61 ASN A CA 1
ATOM 520 C C . ASN A 1 61 ? 31.281 -14.133 -5.633 1 92.81 61 ASN A C 1
ATOM 522 O O . ASN A 1 61 ? 30.594 -13.43 -6.363 1 92.81 61 ASN A O 1
ATOM 526 N N . ASP A 1 62 ? 30.703 -14.953 -4.762 1 90.88 62 ASP A N 1
ATOM 527 C CA . ASP A 1 62 ? 29.328 -14.891 -4.258 1 90.88 62 ASP A CA 1
ATOM 528 C C . ASP A 1 62 ? 28.328 -15.273 -5.348 1 90.88 62 ASP A C 1
ATOM 530 O O . ASP A 1 62 ? 27.25 -14.695 -5.43 1 90.88 62 ASP A O 1
ATOM 534 N N . TYR A 1 63 ? 28.766 -16.125 -6.23 1 92.94 63 TYR A N 1
ATOM 535 C CA . TYR A 1 63 ? 27.844 -16.625 -7.227 1 92.94 63 TYR A CA 1
ATOM 536 C C . TYR A 1 63 ? 27.094 -17.859 -6.699 1 92.94 63 TYR A C 1
ATOM 538 O O . TYR A 1 63 ? 25.875 -17.969 -6.852 1 92.94 63 TYR A O 1
ATOM 546 N N . TYR A 1 64 ? 27.828 -18.812 -6.109 1 95.38 64 TYR A N 1
ATOM 547 C CA . TYR A 1 64 ? 27.25 -20.016 -5.52 1 95.38 64 TYR A CA 1
ATOM 548 C C . TYR A 1 64 ? 27.203 -19.906 -4 1 95.38 64 TYR A C 1
ATOM 550 O O . TYR A 1 64 ? 28.094 -19.312 -3.385 1 95.38 64 TYR A O 1
ATOM 558 N N . GLU A 1 65 ? 26.156 -20.469 -3.457 1 93.81 65 GLU A N 1
ATOM 559 C CA . GLU A 1 65 ? 26.078 -20.641 -2.01 1 93.81 65 GLU A CA 1
ATOM 560 C C . GLU A 1 65 ? 27.047 -21.719 -1.528 1 93.81 65 GLU A C 1
ATOM 562 O O . GLU A 1 65 ? 27.141 -22.797 -2.123 1 93.81 65 GLU A O 1
ATOM 567 N N . GLU A 1 66 ? 27.734 -21.406 -0.486 1 93.81 66 GLU A N 1
ATOM 568 C CA . GLU A 1 66 ? 28.75 -22.344 -0.001 1 93.81 66 GLU A CA 1
ATOM 569 C C . GLU A 1 66 ? 28.141 -23.406 0.904 1 93.81 66 GLU A C 1
ATOM 571 O O . GLU A 1 66 ? 28.641 -24.531 0.974 1 93.81 66 GLU A O 1
ATOM 576 N N . GLU A 1 67 ? 27.094 -23.094 1.564 1 92.56 67 GLU A N 1
ATOM 577 C CA . GLU A 1 67 ? 26.547 -23.922 2.645 1 92.56 67 GLU A CA 1
ATOM 578 C C . GLU A 1 67 ? 26.156 -25.297 2.139 1 92.56 67 GLU A C 1
ATOM 580 O O . GLU A 1 67 ? 26.516 -26.312 2.734 1 92.56 67 GLU A O 1
ATOM 585 N N . PHE A 1 68 ? 25.406 -25.406 1.031 1 93.25 68 PHE A N 1
ATOM 586 C CA . PHE A 1 68 ? 24.938 -26.719 0.565 1 93.25 68 PHE A CA 1
ATOM 587 C C . PHE A 1 68 ? 26.094 -27.5 -0.049 1 93.25 68 PHE A C 1
ATOM 589 O O . PHE A 1 68 ? 26.125 -28.734 0.039 1 93.25 68 PHE A O 1
ATOM 596 N N . LEU A 1 69 ? 27.062 -26.828 -0.667 1 96.38 69 LEU A N 1
ATOM 597 C CA . LEU A 1 69 ? 28.203 -27.484 -1.291 1 96.38 69 LEU A CA 1
ATOM 598 C C . LEU A 1 69 ? 29.125 -28.078 -0.237 1 96.38 69 LEU A C 1
ATOM 600 O O . LEU A 1 69 ? 29.781 -29.094 -0.481 1 96.38 69 LEU A O 1
ATOM 604 N N . SER A 1 70 ? 29.172 -27.438 0.904 1 96.56 70 SER A N 1
ATOM 605 C CA . SER A 1 70 ? 30.047 -27.875 1.981 1 96.56 70 SER A CA 1
ATOM 606 C C . SER A 1 70 ? 29.594 -29.219 2.553 1 96.56 70 SER A C 1
ATOM 608 O O . SER A 1 70 ? 30.359 -29.875 3.266 1 96.56 70 SER A O 1
ATOM 610 N N . ARG A 1 71 ? 28.438 -29.656 2.199 1 96.94 71 ARG A N 1
ATOM 611 C CA . ARG A 1 71 ? 27.922 -30.938 2.67 1 96.94 71 ARG A CA 1
ATOM 612 C C . ARG A 1 71 ? 28.531 -32.094 1.881 1 96.94 71 ARG A C 1
ATOM 614 O O . ARG A 1 71 ? 28.328 -33.25 2.23 1 96.94 71 ARG A O 1
ATOM 621 N N . TYR A 1 72 ? 29.297 -31.828 0.854 1 98 72 TYR A N 1
ATOM 622 C CA . TYR A 1 72 ? 29.953 -32.812 -0.005 1 98 72 TYR A CA 1
ATOM 623 C C . TYR A 1 72 ? 31.469 -32.625 0.017 1 98 72 TYR A C 1
ATOM 625 O O . TYR A 1 72 ? 31.969 -31.516 0.224 1 98 72 TYR A O 1
ATOM 633 N N . THR A 1 73 ? 32.219 -33.75 -0.183 1 97.62 73 THR A N 1
ATOM 634 C CA . THR A 1 73 ? 33.656 -33.594 -0.518 1 97.62 73 THR A CA 1
ATOM 635 C C . THR A 1 73 ? 33.812 -33.156 -1.968 1 97.62 73 THR A C 1
ATOM 637 O O . THR A 1 73 ? 32.906 -33.344 -2.787 1 97.62 73 THR A O 1
ATOM 640 N N . PHE A 1 74 ? 34.906 -32.625 -2.195 1 97.31 74 PHE A N 1
ATOM 641 C CA . PHE A 1 74 ? 35.156 -32.188 -3.568 1 97.31 74 PHE A CA 1
ATOM 642 C C . PHE A 1 74 ? 35.125 -33.375 -4.52 1 97.31 74 PHE A C 1
ATOM 644 O O . PHE A 1 74 ? 34.656 -33.25 -5.656 1 97.31 74 PHE A O 1
ATOM 651 N N . GLU A 1 75 ? 35.625 -34.469 -4.066 1 97.88 75 GLU A N 1
ATOM 652 C CA . GLU A 1 75 ? 35.594 -35.656 -4.902 1 97.88 75 GLU A CA 1
ATOM 653 C C . GLU A 1 75 ? 34.188 -36.062 -5.254 1 97.88 75 GLU A C 1
ATOM 655 O O . GLU A 1 75 ? 33.906 -36.531 -6.371 1 97.88 75 GLU A O 1
ATOM 660 N N . GLU A 1 76 ? 33.344 -35.938 -4.309 1 98.19 76 GLU A N 1
ATOM 661 C CA . GLU A 1 76 ? 31.938 -36.25 -4.551 1 98.19 76 GLU A CA 1
ATOM 662 C C . GLU A 1 76 ? 31.328 -35.281 -5.559 1 98.19 76 GLU A C 1
ATOM 664 O O . GLU A 1 76 ? 30.594 -35.688 -6.449 1 98.19 76 GLU A O 1
ATOM 669 N N . ILE A 1 77 ? 31.594 -34 -5.375 1 98.38 77 ILE A N 1
ATOM 670 C CA . ILE A 1 77 ? 31.125 -32.969 -6.312 1 98.38 77 ILE A CA 1
ATOM 671 C C . ILE A 1 77 ? 31.625 -33.312 -7.719 1 98.38 77 ILE A C 1
ATOM 673 O O . ILE A 1 77 ? 30.859 -33.25 -8.68 1 98.38 77 ILE A O 1
ATOM 677 N N . LYS A 1 78 ? 32.875 -33.656 -7.812 1 98.06 78 LYS A N 1
ATOM 678 C CA . LYS A 1 78 ? 33.5 -33.969 -9.094 1 98.06 78 LYS A CA 1
ATOM 679 C C . LYS A 1 78 ? 32.812 -35.156 -9.75 1 98.06 78 LYS A C 1
ATOM 681 O O . LYS A 1 78 ? 32.594 -35.188 -10.961 1 98.06 78 LYS A O 1
ATOM 686 N N . GLU A 1 79 ? 32.469 -36.125 -8.945 1 98.31 79 GLU A N 1
ATOM 687 C CA . GLU A 1 79 ? 31.766 -37.281 -9.469 1 98.31 79 GLU A CA 1
ATOM 688 C C . GLU A 1 79 ? 30.406 -36.906 -10.055 1 98.31 79 GLU A C 1
ATOM 690 O O . GLU A 1 79 ? 30 -37.438 -11.094 1 98.31 79 GLU A O 1
ATOM 695 N N . VAL A 1 80 ? 29.688 -36.094 -9.391 1 98.56 80 VAL A N 1
ATOM 696 C CA . VAL A 1 80 ? 28.375 -35.656 -9.836 1 98.56 80 VAL A CA 1
ATOM 697 C C . VAL A 1 80 ? 28.5 -34.875 -11.156 1 98.56 80 VAL A C 1
ATOM 699 O O . VAL A 1 80 ? 27.734 -35.125 -12.094 1 98.56 80 VAL A O 1
ATOM 702 N N . PHE A 1 81 ? 29.516 -34 -11.211 1 98.5 81 PHE A N 1
ATOM 703 C CA . PHE A 1 81 ? 29.75 -33.25 -12.438 1 98.5 81 PHE A CA 1
ATOM 704 C C . PHE A 1 81 ? 30.125 -34.156 -13.578 1 98.5 81 PHE A C 1
ATOM 706 O O . PHE A 1 81 ? 29.703 -33.969 -14.719 1 98.5 81 PHE A O 1
ATOM 713 N N . LYS A 1 82 ? 30.922 -35.125 -13.266 1 98.06 82 LYS A N 1
ATOM 714 C CA . LYS A 1 82 ? 31.344 -36.094 -14.281 1 98.06 82 LYS A CA 1
ATOM 715 C C . LYS A 1 82 ? 30.141 -36.844 -14.859 1 98.06 82 LYS A C 1
ATOM 717 O O . LYS A 1 82 ? 30.109 -37.156 -16.062 1 98.06 82 LYS A O 1
ATOM 722 N N . GLU A 1 83 ? 29.266 -37.219 -13.961 1 97.5 83 GLU A N 1
ATOM 723 C CA . GLU A 1 83 ? 28.047 -37.875 -14.406 1 97.5 83 GLU A CA 1
ATOM 724 C C . GLU A 1 83 ? 27.297 -37.031 -15.438 1 97.5 83 GLU A C 1
ATOM 726 O O . GLU A 1 83 ? 26.812 -37.562 -16.438 1 97.5 83 GLU A O 1
ATOM 731 N N . ALA A 1 84 ? 27.172 -35.75 -15.242 1 98.06 84 ALA A N 1
ATOM 732 C CA . ALA A 1 84 ? 26.469 -34.844 -16.141 1 98.06 84 ALA A CA 1
ATOM 733 C C . ALA A 1 84 ? 27.219 -34.688 -17.469 1 98.06 84 ALA A C 1
ATOM 735 O O . ALA A 1 84 ? 26.609 -34.781 -18.531 1 98.06 84 ALA A O 1
ATOM 736 N N . TYR A 1 85 ? 28.516 -34.531 -17.375 1 97 85 TYR A N 1
ATOM 737 C CA . TYR A 1 85 ? 29.312 -34.281 -18.562 1 97 85 TYR A CA 1
ATOM 738 C C . TYR A 1 85 ? 29.453 -35.562 -19.406 1 97 85 TYR A C 1
ATOM 740 O O . TYR A 1 85 ? 29.625 -35.5 -20.625 1 97 85 TYR A O 1
ATOM 748 N N . ALA A 1 86 ? 29.375 -36.656 -18.781 1 97.44 86 ALA A N 1
ATOM 749 C CA . ALA A 1 86 ? 29.5 -37.938 -19.469 1 97.44 86 ALA A CA 1
ATOM 750 C C . ALA A 1 86 ? 28.375 -38.125 -20.484 1 97.44 86 ALA A C 1
ATOM 752 O O . ALA A 1 86 ? 28.516 -38.844 -21.469 1 97.44 86 ALA A O 1
ATOM 753 N N . LYS A 1 87 ? 27.297 -37.5 -20.266 1 96.44 87 LYS A N 1
ATOM 754 C CA . LYS A 1 87 ? 26.156 -37.625 -21.156 1 96.44 87 LYS A CA 1
ATOM 755 C C . LYS A 1 87 ? 26.422 -36.969 -22.5 1 96.44 87 LYS A C 1
ATOM 757 O O . LYS A 1 87 ? 25.812 -37.312 -23.516 1 96.44 87 LYS A O 1
ATOM 762 N N . LYS A 1 88 ? 27.328 -36 -22.562 1 95.62 88 LYS A N 1
ATOM 763 C CA . LYS A 1 88 ? 27.609 -35.219 -23.766 1 95.62 88 LYS A CA 1
ATOM 764 C C . LYS A 1 88 ? 26.344 -34.625 -24.375 1 95.62 88 LYS A C 1
ATOM 766 O O . LYS A 1 88 ? 26.078 -34.812 -25.562 1 95.62 88 LYS A O 1
ATOM 771 N N . PHE A 1 89 ? 25.656 -33.969 -23.531 1 96.12 89 PHE A N 1
ATOM 772 C CA . PHE A 1 89 ? 24.344 -33.406 -23.906 1 96.12 89 PHE A CA 1
ATOM 773 C C . PHE A 1 89 ? 24.484 -32.344 -24.969 1 96.12 89 PHE A C 1
ATOM 775 O O . PHE A 1 89 ? 25.422 -31.531 -24.938 1 96.12 89 PHE A O 1
ATOM 782 N N . ARG A 1 90 ? 23.562 -32.344 -25.938 1 94.19 90 ARG A N 1
ATOM 783 C CA . ARG A 1 90 ? 23.422 -31.312 -26.953 1 94.19 90 ARG A CA 1
ATOM 784 C C . ARG A 1 90 ? 21.984 -30.844 -27.062 1 94.19 90 ARG A C 1
ATOM 786 O O . ARG A 1 90 ? 21.062 -31.672 -27.141 1 94.19 90 ARG A O 1
ATOM 793 N N . PHE A 1 91 ? 21.828 -29.547 -27.062 1 95.56 91 PHE A N 1
ATOM 794 C CA . PHE A 1 91 ? 20.484 -29.031 -27.266 1 95.56 91 PHE A CA 1
ATOM 795 C C . PHE A 1 91 ? 19.984 -29.375 -28.656 1 95.56 91 PHE A C 1
ATOM 797 O O . PHE A 1 91 ? 20.703 -29.219 -29.641 1 95.56 91 PHE A O 1
ATOM 804 N N . PRO A 1 92 ? 18.766 -29.781 -28.734 1 92.62 92 PRO A N 1
ATOM 805 C CA . PRO A 1 92 ? 18.25 -30.219 -30.031 1 92.62 92 PRO A CA 1
ATOM 806 C C . PRO A 1 92 ? 17.828 -29.047 -30.922 1 92.62 92 PRO A C 1
ATOM 808 O O . PRO A 1 92 ? 17.641 -29.219 -32.125 1 92.62 92 PRO A O 1
ATOM 811 N N . SER A 1 93 ? 17.609 -27.938 -30.359 1 93.69 93 SER A N 1
ATOM 812 C CA . SER A 1 93 ? 17.156 -26.781 -31.109 1 93.69 93 SER A CA 1
ATOM 813 C C . SER A 1 93 ? 17.844 -25.5 -30.656 1 93.69 93 SER A C 1
ATOM 815 O O . SER A 1 93 ? 18.281 -25.422 -29.5 1 93.69 93 SER A O 1
ATOM 817 N N . PHE A 1 94 ? 17.906 -24.547 -31.547 1 94.56 94 PHE A N 1
ATOM 818 C CA . PHE A 1 94 ? 18.5 -23.266 -31.234 1 94.56 94 PHE A CA 1
ATOM 819 C C . PHE A 1 94 ? 17.719 -22.562 -30.125 1 94.56 94 PHE A C 1
ATOM 821 O O . PHE A 1 94 ? 18.312 -22.047 -29.172 1 94.56 94 PHE A O 1
ATOM 828 N N . MET A 1 95 ? 16.391 -22.578 -30.25 1 93.81 95 MET A N 1
ATOM 829 C CA . MET A 1 95 ? 15.547 -21.922 -29.25 1 93.81 95 MET A CA 1
ATOM 830 C C . MET A 1 95 ? 15.812 -22.5 -27.859 1 93.81 95 MET A C 1
ATOM 832 O O . MET A 1 95 ? 15.859 -21.75 -26.875 1 93.81 95 MET A O 1
ATOM 836 N N . SER A 1 96 ? 15.953 -23.734 -27.75 1 95.38 96 SER A N 1
ATOM 837 C CA . SER A 1 96 ? 16.188 -24.375 -26.453 1 95.38 96 SER A CA 1
ATOM 838 C C . SER A 1 96 ? 17.5 -23.922 -25.844 1 95.38 96 SER A C 1
ATOM 840 O O . SER A 1 96 ? 17.562 -23.594 -24.656 1 95.38 96 SER A O 1
ATOM 842 N N . ALA A 1 97 ? 18.516 -23.922 -26.734 1 96.38 97 ALA A N 1
ATOM 843 C CA . ALA A 1 97 ? 19.828 -23.469 -26.266 1 96.38 97 ALA A CA 1
ATOM 844 C C . ALA A 1 97 ? 19.781 -21.984 -25.875 1 96.38 97 ALA A C 1
ATOM 846 O O . ALA A 1 97 ? 20.312 -21.609 -24.828 1 96.38 97 ALA A O 1
ATOM 847 N N . PHE A 1 98 ? 19.156 -21.297 -26.75 1 94.56 98 PHE A N 1
ATOM 848 C CA . PHE A 1 98 ? 19.047 -19.859 -26.531 1 94.56 98 PHE A CA 1
ATOM 849 C C . PHE A 1 98 ? 18.312 -19.562 -25.234 1 94.56 98 PHE A C 1
ATOM 851 O O . PHE A 1 98 ? 18.75 -18.719 -24.438 1 94.56 98 PHE A O 1
ATOM 858 N N . LYS A 1 99 ? 17.25 -20.25 -24.969 1 94.38 99 LYS A N 1
ATOM 859 C CA . LYS A 1 99 ? 16.469 -20.016 -23.766 1 94.38 99 LYS A CA 1
ATOM 860 C C . LYS A 1 99 ? 17.266 -20.328 -22.516 1 94.38 99 LYS A C 1
ATOM 862 O O . LYS A 1 99 ? 17.219 -19.578 -21.531 1 94.38 99 LYS A O 1
ATOM 867 N N . PHE A 1 100 ? 18 -21.312 -22.484 1 96.19 100 PHE A N 1
ATOM 868 C CA . PHE A 1 100 ? 18.812 -21.656 -21.328 1 96.19 100 PHE A CA 1
ATOM 869 C C . PHE A 1 100 ? 19.891 -20.609 -21.078 1 96.19 100 PHE A C 1
ATOM 871 O O . PHE A 1 100 ? 20 -20.078 -19.969 1 96.19 100 PHE A O 1
ATOM 878 N N . TYR A 1 101 ? 20.625 -20.312 -22.062 1 95.44 101 TYR A N 1
ATOM 879 C CA . TYR A 1 101 ? 21.797 -19.484 -21.859 1 95.44 101 TYR A CA 1
ATOM 880 C C . TYR A 1 101 ? 21.391 -18.016 -21.672 1 95.44 101 TYR A C 1
ATOM 882 O O . TYR A 1 101 ? 22.109 -17.266 -21.016 1 95.44 101 TYR A O 1
ATOM 890 N N . ASN A 1 102 ? 20.25 -17.734 -22.172 1 91.31 102 ASN A N 1
ATOM 891 C CA . ASN A 1 102 ? 19.781 -16.359 -22 1 91.31 102 ASN A CA 1
ATOM 892 C C . ASN A 1 102 ? 19.109 -16.172 -20.641 1 91.31 102 ASN A C 1
ATOM 894 O O . ASN A 1 102 ? 19.266 -15.117 -20 1 91.31 102 ASN A O 1
ATOM 898 N N . ASP A 1 103 ? 18.375 -17.188 -20.188 1 89.88 103 ASP A N 1
ATOM 899 C CA . ASP A 1 103 ? 17.5 -16.938 -19.062 1 89.88 103 ASP A CA 1
ATOM 900 C C . ASP A 1 103 ? 17.969 -17.688 -17.812 1 89.88 103 ASP A C 1
ATOM 902 O O . ASP A 1 103 ? 17.672 -17.281 -16.688 1 89.88 103 ASP A O 1
ATOM 906 N N . TYR A 1 104 ? 18.734 -18.734 -17.906 1 93.38 104 TYR A N 1
ATOM 907 C CA . TYR A 1 104 ? 18.953 -19.609 -16.766 1 93.38 104 TYR A CA 1
ATOM 908 C C . TYR A 1 104 ? 20.438 -19.688 -16.422 1 93.38 104 TYR A C 1
ATOM 910 O O . TYR A 1 104 ? 20.797 -19.859 -15.25 1 93.38 104 TYR A O 1
ATOM 918 N N . ALA A 1 105 ? 21.281 -19.594 -17.391 1 95.25 105 ALA A N 1
ATOM 919 C CA . ALA A 1 105 ? 22.719 -19.766 -17.141 1 95.25 105 ALA A CA 1
ATOM 920 C C . ALA A 1 105 ? 23.266 -18.625 -16.281 1 95.25 105 ALA A C 1
ATOM 922 O O . ALA A 1 105 ? 22.891 -17.469 -16.453 1 95.25 105 ALA A O 1
ATOM 923 N N . LEU A 1 106 ? 24.094 -19 -15.359 1 94.56 106 LEU A N 1
ATOM 924 C CA . LEU A 1 106 ? 24.781 -18.016 -14.531 1 94.56 106 LEU A CA 1
ATOM 925 C C . LEU A 1 106 ? 25.75 -17.188 -15.367 1 94.56 106 LEU A C 1
ATOM 927 O O . LEU A 1 106 ? 26.516 -17.734 -16.172 1 94.56 106 LEU A O 1
ATOM 931 N N . LYS A 1 107 ? 25.719 -15.953 -15.25 1 93.62 107 LYS A N 1
ATOM 932 C CA . LYS A 1 107 ? 26.594 -15.031 -15.953 1 93.62 107 LYS A CA 1
ATOM 933 C C . LYS A 1 107 ? 27.344 -14.133 -14.977 1 93.62 107 LYS A C 1
ATOM 935 O O . LYS A 1 107 ? 27.016 -14.078 -13.789 1 93.62 107 LYS A O 1
ATOM 940 N N . THR A 1 108 ? 28.359 -13.508 -15.516 1 91.62 108 THR A N 1
ATOM 941 C CA . THR A 1 108 ? 29.062 -12.508 -14.719 1 91.62 108 THR A CA 1
ATOM 942 C C . THR A 1 108 ? 28.125 -11.359 -14.352 1 91.62 108 THR A C 1
ATOM 944 O O . THR A 1 108 ? 27.062 -11.203 -14.953 1 91.62 108 THR A O 1
ATOM 947 N N . ASN A 1 109 ? 28.5 -10.57 -13.359 1 80.69 109 ASN A N 1
ATOM 948 C CA . ASN A 1 109 ? 27.656 -9.5 -12.836 1 80.69 109 ASN A CA 1
ATOM 949 C C . ASN A 1 109 ? 27.297 -8.492 -13.93 1 80.69 109 ASN A C 1
ATOM 951 O O . ASN A 1 109 ? 26.219 -7.906 -13.906 1 80.69 109 ASN A O 1
ATOM 955 N N . ASP A 1 110 ? 28.203 -8.266 -14.828 1 80.38 110 ASP A N 1
ATOM 956 C CA . ASP A 1 110 ? 27.938 -7.34 -15.93 1 80.38 110 ASP A CA 1
ATOM 957 C C . ASP A 1 110 ? 27.172 -8.023 -17.062 1 80.38 110 ASP A C 1
ATOM 959 O O . ASP A 1 110 ? 26.906 -7.414 -18.094 1 80.38 110 ASP A O 1
ATOM 963 N N . LYS A 1 111 ? 26.922 -9.367 -16.953 1 85 111 LYS A N 1
ATOM 964 C CA . LYS A 1 111 ? 26.109 -10.188 -17.859 1 85 111 LYS A CA 1
ATOM 965 C C . LYS A 1 111 ? 26.812 -10.391 -19.188 1 85 111 LYS A C 1
ATOM 967 O O . LYS A 1 111 ? 26.188 -10.758 -20.188 1 85 111 LYS A O 1
ATOM 972 N N . LYS A 1 112 ? 28.141 -10.172 -19.234 1 89.62 112 LYS A N 1
ATOM 973 C CA . LYS A 1 112 ? 28.859 -10.234 -20.5 1 89.62 112 LYS A CA 1
ATOM 974 C C . LYS A 1 112 ? 29.453 -11.625 -20.734 1 89.62 112 LYS A C 1
ATOM 976 O O . LYS A 1 112 ? 29.703 -12.016 -21.875 1 89.62 112 LYS A O 1
ATOM 981 N N . LYS A 1 113 ? 29.688 -12.281 -19.734 1 95.44 113 LYS A N 1
ATOM 982 C CA . LYS A 1 113 ? 30.297 -13.602 -19.844 1 95.44 113 LYS A CA 1
ATOM 983 C C . LYS A 1 113 ? 29.453 -14.664 -19.156 1 95.44 113 LYS A C 1
ATOM 985 O O . LYS A 1 113 ? 28.734 -14.375 -18.203 1 95.44 113 LYS A O 1
ATOM 990 N N . ILE A 1 114 ? 29.578 -15.867 -19.703 1 97 114 ILE A N 1
ATOM 991 C CA . ILE A 1 114 ? 28.828 -17.016 -19.203 1 97 114 ILE A CA 1
ATOM 992 C C . ILE A 1 114 ? 29.688 -17.797 -18.219 1 97 114 ILE A C 1
ATOM 994 O O . ILE A 1 114 ? 30.875 -18.031 -18.469 1 97 114 ILE A O 1
ATOM 998 N N . LEU A 1 115 ? 29.062 -18.25 -17.125 1 96.88 115 LEU A N 1
ATOM 999 C CA . LEU A 1 115 ? 29.844 -18.891 -16.078 1 96.88 115 LEU A CA 1
ATOM 1000 C C . LEU A 1 115 ? 29.469 -20.375 -15.953 1 96.88 115 LEU A C 1
ATOM 1002 O O . LEU A 1 115 ? 30.188 -21.156 -15.344 1 96.88 115 LEU A O 1
ATOM 1006 N N . GLU A 1 116 ? 28.25 -20.734 -16.484 1 95.56 116 GLU A N 1
ATOM 1007 C CA . GLU A 1 116 ? 27.766 -22.109 -16.375 1 95.56 116 GLU A CA 1
ATOM 1008 C C . GLU A 1 116 ? 27.359 -22.656 -17.75 1 95.56 116 GLU A C 1
ATOM 1010 O O . GLU A 1 116 ? 26.781 -21.922 -18.562 1 95.56 116 GLU A O 1
ATOM 1015 N N . ARG A 1 117 ? 27.672 -23.875 -17.906 1 96.06 117 ARG A N 1
ATOM 1016 C CA . ARG A 1 117 ? 27.016 -24.656 -18.969 1 96.06 117 ARG A CA 1
ATOM 1017 C C . ARG A 1 117 ? 25.797 -25.391 -18.422 1 96.06 117 ARG A C 1
ATOM 1019 O O . ARG A 1 117 ? 25.516 -25.344 -17.219 1 96.06 117 ARG A O 1
ATOM 1026 N N . TYR A 1 118 ? 25.094 -26.031 -19.344 1 97.69 118 TYR A N 1
ATOM 1027 C CA . TYR A 1 118 ? 23.891 -26.75 -18.969 1 97.69 118 TYR A CA 1
ATOM 1028 C C . TYR A 1 118 ? 24.203 -27.844 -17.938 1 97.69 118 TYR A C 1
ATOM 1030 O O . TYR A 1 118 ? 23.5 -27.984 -16.938 1 97.69 118 TYR A O 1
ATOM 1038 N N . GLU A 1 119 ? 25.344 -28.547 -18.156 1 98 119 GLU A N 1
ATOM 1039 C CA . GLU A 1 119 ? 25.766 -29.625 -17.25 1 98 119 GLU A CA 1
ATOM 1040 C C . GLU A 1 119 ? 26.109 -29.078 -15.867 1 98 119 GLU A C 1
ATOM 1042 O O . GLU A 1 119 ? 25.844 -29.734 -14.859 1 98 119 GLU A O 1
ATOM 1047 N N . ASP A 1 120 ? 26.688 -27.906 -15.867 1 97.81 120 ASP A N 1
ATOM 1048 C CA . ASP A 1 120 ? 27.016 -27.281 -14.594 1 97.81 120 ASP A CA 1
ATOM 1049 C C . ASP A 1 120 ? 25.75 -26.969 -13.789 1 97.81 120 ASP A C 1
ATOM 1051 O O . ASP A 1 120 ? 25.688 -27.25 -12.594 1 97.81 120 ASP A O 1
ATOM 1055 N N . ARG A 1 121 ? 24.781 -26.328 -14.484 1 98 121 ARG A N 1
ATOM 1056 C CA . ARG A 1 121 ? 23.531 -25.953 -13.836 1 98 121 ARG A CA 1
ATOM 1057 C C . ARG A 1 121 ? 22.812 -27.172 -13.266 1 98 121 ARG A C 1
ATOM 1059 O O . ARG A 1 121 ? 22.359 -27.141 -12.117 1 98 121 ARG A O 1
ATOM 1066 N N . ILE A 1 122 ? 22.734 -28.156 -14.023 1 98.38 122 ILE A N 1
ATOM 1067 C CA . ILE A 1 122 ? 22.062 -29.391 -13.602 1 98.38 122 ILE A CA 1
ATOM 1068 C C . ILE A 1 122 ? 22.781 -29.984 -12.391 1 98.38 122 ILE A C 1
ATOM 1070 O O . ILE A 1 122 ? 22.141 -30.422 -11.438 1 98.38 122 ILE A O 1
ATOM 1074 N N . SER A 1 123 ? 24.094 -29.984 -12.43 1 98.56 123 SER A N 1
ATOM 1075 C CA . SER A 1 123 ? 24.891 -30.547 -11.336 1 98.56 123 SER A CA 1
ATOM 1076 C C . SER A 1 123 ? 24.641 -29.797 -10.031 1 98.56 123 SER A C 1
ATOM 1078 O O . SER A 1 123 ? 24.438 -30.406 -8.984 1 98.56 123 SER A O 1
ATOM 1080 N N . ILE A 1 124 ? 24.656 -28.516 -10.148 1 98 124 ILE A N 1
ATOM 1081 C CA . ILE A 1 124 ? 24.5 -27.688 -8.961 1 98 124 ILE A CA 1
ATOM 1082 C C . ILE A 1 124 ? 23.094 -27.859 -8.398 1 98 124 ILE A C 1
ATOM 1084 O O . ILE A 1 124 ? 22.906 -27.984 -7.18 1 98 124 ILE A O 1
ATOM 1088 N N . VAL A 1 125 ? 22.078 -27.859 -9.242 1 97.94 125 VAL A N 1
ATOM 1089 C CA . VAL A 1 125 ? 20.703 -28.062 -8.82 1 97.94 125 VAL A CA 1
ATOM 1090 C C . VAL A 1 125 ? 20.547 -29.438 -8.172 1 97.94 125 VAL A C 1
ATOM 1092 O O . VAL A 1 125 ? 19.891 -29.578 -7.145 1 97.94 125 VAL A O 1
ATOM 1095 N N . ALA A 1 126 ? 21.188 -30.406 -8.789 1 98.56 126 ALA A N 1
ATOM 1096 C CA . ALA A 1 126 ? 21.141 -31.766 -8.258 1 98.56 126 ALA A CA 1
ATOM 1097 C C . ALA A 1 126 ? 21.75 -31.844 -6.867 1 98.56 126 ALA A C 1
ATOM 1099 O O . ALA A 1 126 ? 21.203 -32.469 -5.965 1 98.56 126 ALA A O 1
ATOM 1100 N N . LEU A 1 127 ? 22.922 -31.234 -6.746 1 98.38 127 LEU A N 1
ATOM 1101 C CA . LEU A 1 127 ? 23.594 -31.203 -5.449 1 98.38 127 LEU A CA 1
ATOM 1102 C C . LEU A 1 127 ? 22.734 -30.5 -4.41 1 98.38 127 LEU A C 1
ATOM 1104 O O . LEU A 1 127 ? 22.688 -30.906 -3.252 1 98.38 127 LEU A O 1
ATOM 1108 N N . PHE A 1 128 ? 22.094 -29.453 -4.875 1 97.25 128 PHE A N 1
ATOM 1109 C CA . PHE A 1 128 ? 21.203 -28.703 -3.986 1 97.25 128 PHE A CA 1
ATOM 1110 C C . PHE A 1 128 ? 20.062 -29.578 -3.5 1 97.25 128 PHE A C 1
ATOM 1112 O O . PHE A 1 128 ? 19.797 -29.656 -2.299 1 97.25 128 PHE A O 1
ATOM 1119 N N . PHE A 1 129 ? 19.406 -30.328 -4.336 1 97.38 129 PHE A N 1
ATOM 1120 C CA . PHE A 1 129 ? 18.266 -31.172 -4.004 1 97.38 129 PHE A CA 1
ATOM 1121 C C . PHE A 1 129 ? 18.688 -32.312 -3.088 1 97.38 129 PHE A C 1
ATOM 1123 O O . PHE A 1 129 ? 17.953 -32.688 -2.186 1 97.38 129 PHE A O 1
ATOM 1130 N N . ALA A 1 130 ? 19.875 -32.844 -3.387 1 97.62 130 ALA A N 1
ATOM 1131 C CA . ALA A 1 130 ? 20.297 -34.062 -2.711 1 97.62 130 ALA A CA 1
ATOM 1132 C C . ALA A 1 130 ? 20.781 -33.781 -1.294 1 97.62 130 ALA A C 1
ATOM 1134 O O . ALA A 1 130 ? 20.906 -34.688 -0.467 1 97.62 130 ALA A O 1
ATOM 1135 N N . ASN A 1 131 ? 21.109 -32.562 -1.094 1 96.19 131 ASN A N 1
ATOM 1136 C CA . ASN A 1 131 ? 21.422 -32.062 0.242 1 96.19 131 ASN A CA 1
ATOM 1137 C C . ASN A 1 131 ? 22.406 -33 0.972 1 96.19 131 ASN A C 1
ATOM 1139 O O . ASN A 1 131 ? 22.125 -33.438 2.092 1 96.19 131 ASN A O 1
ATOM 1143 N N . GLY A 1 132 ? 23.516 -33.344 0.331 1 96.5 132 GLY A N 1
ATOM 1144 C CA . GLY A 1 132 ? 24.578 -34.094 0.971 1 96.5 132 GLY A CA 1
ATOM 1145 C C . GLY A 1 132 ? 24.641 -35.562 0.55 1 96.5 132 GLY A C 1
ATOM 1146 O O . GLY A 1 132 ? 25.562 -36.281 0.912 1 96.5 132 GLY A O 1
ATOM 1147 N N . ASP A 1 133 ? 23.688 -36.031 -0.163 1 97.62 133 ASP A N 1
ATOM 1148 C CA . ASP A 1 133 ? 23.656 -37.406 -0.645 1 97.62 133 ASP A CA 1
ATOM 1149 C C . ASP A 1 133 ? 24.156 -37.5 -2.086 1 97.62 133 ASP A C 1
ATOM 1151 O O . ASP A 1 133 ? 23.375 -37.312 -3.027 1 97.62 133 ASP A O 1
ATOM 1155 N N . LYS A 1 134 ? 25.344 -37.969 -2.244 1 97.56 134 LYS A N 1
ATOM 1156 C CA . LYS A 1 134 ? 26 -38 -3.547 1 97.56 134 LYS A CA 1
ATOM 1157 C C . LYS A 1 134 ? 25.266 -38.906 -4.523 1 97.56 134 LYS A C 1
ATOM 1159 O O . LYS A 1 134 ? 25.125 -38.594 -5.699 1 97.56 134 LYS A O 1
ATOM 1164 N N . GLU A 1 135 ? 24.906 -40.062 -4.062 1 98.25 135 GLU A N 1
ATOM 1165 C CA . GLU A 1 135 ? 24.25 -41.031 -4.957 1 98.25 135 GLU A CA 1
ATOM 1166 C C . GLU A 1 135 ? 22.906 -40.469 -5.434 1 98.25 135 GLU A C 1
ATOM 1168 O O . GLU A 1 135 ? 22.547 -40.656 -6.602 1 98.25 135 GLU A O 1
ATOM 1173 N N . LYS A 1 136 ? 22.219 -39.844 -4.547 1 98 136 LYS A N 1
ATOM 1174 C CA . LYS A 1 136 ? 20.969 -39.219 -4.93 1 98 136 LYS A CA 1
ATOM 1175 C C . LYS A 1 136 ? 21.203 -38.094 -5.922 1 98 136 LYS A C 1
ATOM 1177 O O . LYS A 1 136 ? 20.406 -37.875 -6.844 1 98 136 LYS A O 1
ATOM 1182 N N . ALA A 1 137 ? 22.266 -37.344 -5.668 1 98.62 137 ALA A N 1
ATOM 1183 C CA . ALA A 1 137 ? 22.609 -36.281 -6.594 1 98.62 137 ALA A CA 1
ATOM 1184 C C . ALA A 1 137 ? 22.828 -36.812 -8.008 1 98.62 137 ALA A C 1
ATOM 1186 O O . ALA A 1 137 ? 22.391 -36.219 -8.984 1 98.62 137 ALA A O 1
ATOM 1187 N N . LYS A 1 138 ? 23.469 -37.938 -8.086 1 98.56 138 LYS A N 1
ATOM 1188 C CA . LYS A 1 138 ? 23.719 -38.531 -9.383 1 98.56 138 LYS A CA 1
ATOM 1189 C C . LYS A 1 138 ? 22.406 -38.969 -10.047 1 98.56 138 LYS A C 1
ATOM 1191 O O . LYS A 1 138 ? 22.25 -38.844 -11.266 1 98.56 138 LYS A O 1
ATOM 1196 N N . GLU A 1 139 ? 21.547 -39.469 -9.242 1 98.5 139 GLU A N 1
ATOM 1197 C CA . GLU A 1 139 ? 20.234 -39.844 -9.773 1 98.5 139 GLU A CA 1
ATOM 1198 C C . GLU A 1 139 ? 19.5 -38.625 -10.32 1 98.5 139 GLU A C 1
ATOM 1200 O O . GLU A 1 139 ? 18.891 -38.688 -11.391 1 98.5 139 GLU A O 1
ATOM 1205 N N . PHE A 1 140 ? 19.562 -37.531 -9.531 1 98.75 140 PHE A N 1
ATOM 1206 C CA . PHE A 1 140 ? 18.938 -36.281 -9.984 1 98.75 140 PHE A CA 1
ATOM 1207 C C . PHE A 1 140 ? 19.578 -35.812 -11.289 1 98.75 140 PHE A C 1
ATOM 1209 O O . PHE A 1 140 ? 18.875 -35.344 -12.188 1 98.75 140 PHE A O 1
ATOM 1216 N N . VAL A 1 141 ? 20.875 -35.875 -11.414 1 98.69 141 VAL A N 1
ATOM 1217 C CA . VAL A 1 141 ? 21.578 -35.469 -12.625 1 98.69 141 VAL A CA 1
ATOM 1218 C C . VAL A 1 141 ? 21.062 -36.312 -13.812 1 98.69 141 VAL A C 1
ATOM 1220 O O . VAL A 1 141 ? 20.719 -35.75 -14.859 1 98.69 141 VAL A O 1
ATOM 1223 N N . ARG A 1 142 ? 21.016 -37.594 -13.625 1 98.38 142 ARG A N 1
ATOM 1224 C CA . ARG A 1 142 ? 20.562 -38.438 -14.711 1 98.38 142 ARG A CA 1
ATOM 1225 C C . ARG A 1 142 ? 19.156 -38.094 -15.148 1 98.38 142 ARG A C 1
ATOM 1227 O O . ARG A 1 142 ? 18.875 -37.969 -16.344 1 98.38 142 ARG A O 1
ATOM 1234 N N . MET A 1 143 ? 18.328 -37.906 -14.203 1 98.5 143 MET A N 1
ATOM 1235 C CA . MET A 1 143 ? 16.938 -37.594 -14.477 1 98.5 143 MET A CA 1
ATOM 1236 C C . MET A 1 143 ? 16.828 -36.281 -15.25 1 98.5 143 MET A C 1
ATOM 1238 O O . MET A 1 143 ? 16.109 -36.188 -16.234 1 98.5 143 MET A O 1
ATOM 1242 N N . MET A 1 144 ? 17.594 -35.25 -14.812 1 98.69 144 MET A N 1
ATOM 1243 C CA . MET A 1 144 ? 17.453 -33.906 -15.391 1 98.69 144 MET A CA 1
ATOM 1244 C C . MET A 1 144 ? 18.219 -33.812 -16.703 1 98.69 144 MET A C 1
ATOM 1246 O O . MET A 1 144 ? 17.734 -33.156 -17.656 1 98.69 144 MET A O 1
ATOM 1250 N N . ILE A 1 145 ? 19.391 -34.438 -16.828 1 98.12 145 ILE A N 1
ATOM 1251 C CA . ILE A 1 145 ? 20.172 -34.344 -18.047 1 98.12 145 ILE A CA 1
ATOM 1252 C C . ILE A 1 145 ? 19.484 -35.125 -19.156 1 98.12 145 ILE A C 1
ATOM 1254 O O . ILE A 1 145 ? 19.625 -34.812 -20.344 1 98.12 145 ILE A O 1
ATOM 1258 N N . ASN A 1 146 ? 18.734 -36.219 -18.766 1 97.69 146 ASN A N 1
ATOM 1259 C CA . ASN A 1 146 ? 17.906 -36.938 -19.719 1 97.69 146 ASN A CA 1
ATOM 1260 C C . ASN A 1 146 ? 16.625 -36.188 -20.062 1 97.69 146 ASN A C 1
ATOM 1262 O O . ASN A 1 146 ? 15.828 -36.625 -20.891 1 97.69 146 ASN A O 1
ATOM 1266 N N . GLN A 1 147 ? 16.406 -35.094 -19.438 1 98.06 147 GLN A N 1
ATOM 1267 C CA . GLN A 1 147 ? 15.258 -34.219 -19.641 1 98.06 147 GLN A CA 1
ATOM 1268 C C . GLN A 1 147 ? 13.945 -34.938 -19.391 1 98.06 147 GLN A C 1
ATOM 1270 O O . GLN A 1 147 ? 13.008 -34.812 -20.172 1 98.06 147 GLN A O 1
ATOM 1275 N N . GLU A 1 148 ? 13.969 -35.719 -18.344 1 98.56 148 GLU A N 1
ATOM 1276 C CA . GLU A 1 148 ? 12.75 -36.406 -17.891 1 98.56 148 GLU A CA 1
ATOM 1277 C C . GLU A 1 148 ? 11.945 -35.531 -16.953 1 98.56 148 GLU A C 1
ATOM 1279 O O . GLU A 1 148 ? 10.734 -35.688 -16.797 1 98.56 148 GLU A O 1
ATOM 1284 N N . TYR A 1 149 ? 12.641 -34.656 -16.25 1 98.31 149 TYR A N 1
ATOM 1285 C CA . TYR A 1 149 ? 12.07 -33.781 -15.25 1 98.31 149 TYR A CA 1
ATOM 1286 C C . TYR A 1 149 ? 12.695 -32.375 -15.336 1 98.31 149 TYR A C 1
ATOM 1288 O O . TYR A 1 149 ? 13.898 -32.25 -15.57 1 98.31 149 TYR A O 1
ATOM 1296 N N . GLN A 1 150 ? 11.852 -31.422 -15.219 1 98.38 150 GLN A N 1
ATOM 1297 C CA . GLN A 1 150 ? 12.32 -30.031 -15.195 1 98.38 150 GLN A CA 1
ATOM 1298 C C . GLN A 1 150 ? 11.727 -29.281 -14.008 1 98.38 150 GLN A C 1
ATOM 1300 O O . GLN A 1 150 ? 10.508 -29.094 -13.922 1 98.38 150 GLN A O 1
ATOM 1305 N N . PRO A 1 151 ? 12.617 -28.812 -13.031 1 97 151 PRO A N 1
ATOM 1306 C CA . PRO A 1 151 ? 12.102 -27.922 -11.992 1 97 151 PRO A CA 1
ATOM 1307 C C . PRO A 1 151 ? 11.5 -26.641 -12.562 1 97 151 PRO A C 1
ATOM 1309 O O . PRO A 1 151 ? 11.805 -26.25 -13.688 1 97 151 PRO A O 1
ATOM 1312 N N . SER A 1 152 ? 10.688 -26.031 -11.797 1 94.94 152 SER A N 1
ATOM 1313 C CA . SER A 1 152 ? 10.117 -24.766 -12.234 1 94.94 152 SER A CA 1
ATOM 1314 C C . SER A 1 152 ? 11.211 -23.734 -12.508 1 94.94 152 SER A C 1
ATOM 1316 O O . SER A 1 152 ? 12.352 -23.906 -12.07 1 94.94 152 SER A O 1
ATOM 1318 N N . THR A 1 153 ? 10.812 -22.656 -13.211 1 92.69 153 THR A N 1
ATOM 1319 C CA . THR A 1 153 ? 11.75 -21.609 -13.586 1 92.69 153 THR A CA 1
ATOM 1320 C C . THR A 1 153 ? 12.461 -21.047 -12.352 1 92.69 153 THR A C 1
ATOM 1322 O O . THR A 1 153 ? 13.688 -21.062 -12.281 1 92.69 153 THR A O 1
ATOM 1325 N N . PRO A 1 154 ? 11.742 -20.641 -11.32 1 91.38 154 PRO A N 1
ATOM 1326 C CA . PRO A 1 154 ? 12.453 -20.062 -10.172 1 91.38 154 PRO A CA 1
ATOM 1327 C C . PRO A 1 154 ? 13.344 -21.078 -9.461 1 91.38 154 PRO A C 1
ATOM 1329 O O . PRO A 1 154 ? 14.438 -20.734 -9 1 91.38 154 PRO A O 1
ATOM 1332 N N . THR A 1 155 ? 12.898 -22.297 -9.359 1 94.31 155 THR A N 1
ATOM 1333 C CA . THR A 1 155 ? 13.719 -23.328 -8.711 1 94.31 155 THR A CA 1
ATOM 1334 C C . THR A 1 155 ? 14.992 -23.578 -9.516 1 94.31 155 THR A C 1
ATOM 1336 O O . THR A 1 155 ? 16.094 -23.609 -8.961 1 94.31 155 THR A O 1
ATOM 1339 N N . PHE A 1 156 ? 14.812 -23.734 -10.805 1 95.44 156 PHE A N 1
ATOM 1340 C CA . PHE A 1 156 ? 15.953 -24.047 -11.664 1 95.44 156 PHE A CA 1
ATOM 1341 C C . PHE A 1 156 ? 16.906 -22.875 -11.742 1 95.44 156 PHE A C 1
ATOM 1343 O O . PHE A 1 156 ? 18.125 -23.062 -11.812 1 95.44 156 PHE A O 1
ATOM 1350 N N . LEU A 1 157 ? 16.391 -21.75 -11.719 1 91.94 157 LEU A N 1
ATOM 1351 C CA . LEU A 1 157 ? 17.188 -20.516 -11.828 1 91.94 157 LEU A CA 1
ATOM 1352 C C . LEU A 1 157 ? 17.953 -20.25 -10.531 1 91.94 157 LEU A C 1
ATOM 1354 O O . LEU A 1 157 ? 19.125 -19.875 -10.57 1 91.94 157 LEU A O 1
ATOM 1358 N N . ASN A 1 158 ? 17.312 -20.516 -9.375 1 91.19 158 ASN A N 1
ATOM 1359 C CA . ASN A 1 158 ? 17.812 -19.938 -8.125 1 91.19 158 ASN A CA 1
ATOM 1360 C C . ASN A 1 158 ? 18.531 -20.984 -7.277 1 91.19 158 ASN A C 1
ATOM 1362 O O . ASN A 1 158 ? 19.344 -20.641 -6.422 1 91.19 158 ASN A O 1
ATOM 1366 N N . ALA A 1 159 ? 18.266 -22.203 -7.48 1 94.19 159 ALA A N 1
ATOM 1367 C CA . ALA A 1 159 ? 18.828 -23.234 -6.613 1 94.19 159 ALA A CA 1
ATOM 1368 C C . ALA A 1 159 ? 20.344 -23.188 -6.605 1 94.19 159 ALA A C 1
ATOM 1370 O O . ALA A 1 159 ? 20.984 -23.172 -7.664 1 94.19 159 ALA A O 1
ATOM 1371 N N . GLY A 1 160 ? 20.875 -22.984 -5.438 1 93.75 160 GLY A N 1
ATOM 1372 C CA . GLY A 1 160 ? 22.312 -23.047 -5.246 1 93.75 160 GLY A CA 1
ATOM 1373 C C . GLY A 1 160 ? 23 -21.703 -5.449 1 93.75 160 GLY A C 1
ATOM 1374 O O . GLY A 1 160 ? 24.203 -21.578 -5.211 1 93.75 160 GLY A O 1
ATOM 1375 N N . ARG A 1 161 ? 22.375 -20.75 -5.867 1 91.75 161 ARG A N 1
ATOM 1376 C CA . ARG A 1 161 ? 22.969 -19.422 -6.082 1 91.75 161 ARG A CA 1
ATOM 1377 C C . ARG A 1 161 ? 22.938 -18.609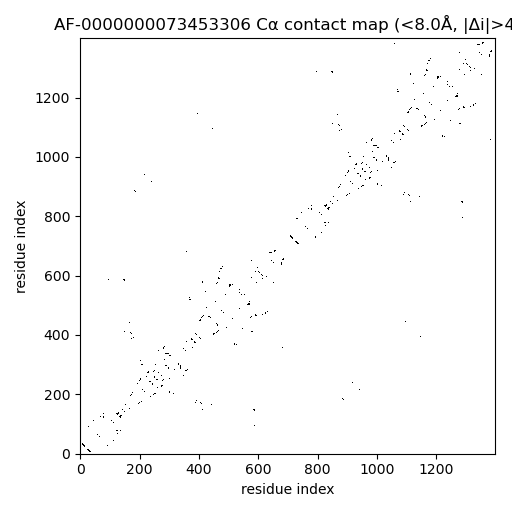 -4.793 1 91.75 161 ARG A C 1
ATOM 1379 O O . ARG A 1 161 ? 22.047 -18.766 -3.965 1 91.75 161 ARG A O 1
ATOM 1386 N N . LYS A 1 162 ? 23.938 -17.781 -4.668 1 87.38 162 LYS A N 1
ATOM 1387 C CA . LYS A 1 162 ? 24.094 -16.984 -3.453 1 87.38 162 LYS A CA 1
ATOM 1388 C C . LYS A 1 162 ? 23.125 -15.797 -3.449 1 87.38 162 LYS A C 1
ATOM 1390 O O . LYS A 1 162 ? 22.422 -15.562 -2.457 1 87.38 162 LYS A O 1
ATOM 1395 N N . ARG A 1 163 ? 23.109 -15.039 -4.48 1 74.12 163 ARG A N 1
ATOM 1396 C CA . ARG A 1 163 ? 22.219 -13.883 -4.621 1 74.12 163 ARG A CA 1
ATOM 1397 C C . ARG A 1 163 ? 20.938 -14.266 -5.34 1 74.12 163 ARG A C 1
ATOM 1399 O O . ARG A 1 163 ? 20.672 -13.812 -6.453 1 74.12 163 ARG A O 1
ATOM 1406 N N . ARG A 1 164 ? 20.172 -15.133 -4.594 1 68.06 164 ARG A N 1
ATOM 1407 C CA . ARG A 1 164 ? 19.047 -15.742 -5.312 1 68.06 164 ARG A CA 1
ATOM 1408 C C . ARG A 1 164 ? 17.719 -15.227 -4.785 1 68.06 164 ARG A C 1
ATOM 1410 O O . ARG A 1 164 ? 17.641 -14.711 -3.67 1 68.06 164 ARG A O 1
ATOM 1417 N N . GLY A 1 165 ? 16.703 -15.344 -5.711 1 70.81 165 GLY A N 1
ATOM 1418 C CA . GLY A 1 165 ? 15.32 -15.234 -5.285 1 70.81 165 GLY A CA 1
ATOM 1419 C C . GLY A 1 165 ? 14.805 -16.5 -4.625 1 70.81 165 GLY A C 1
ATOM 1420 O O . GLY A 1 165 ? 15.586 -17.328 -4.16 1 70.81 165 GLY A O 1
ATOM 1421 N N . GLU A 1 166 ? 13.547 -16.5 -4.535 1 78.5 166 GLU A N 1
ATOM 1422 C CA . GLU A 1 166 ? 12.906 -17.672 -3.953 1 78.5 166 GLU A CA 1
ATOM 1423 C C . GLU A 1 166 ? 12.797 -18.797 -4.969 1 78.5 166 GLU A C 1
ATOM 1425 O O . GLU A 1 166 ? 12.898 -18.562 -6.176 1 78.5 166 GLU A O 1
ATOM 1430 N N . LEU A 1 167 ? 12.594 -19.953 -4.48 1 88.25 167 LEU A N 1
ATOM 1431 C CA . LEU A 1 167 ? 12.453 -21.141 -5.312 1 88.25 167 LEU A CA 1
ATOM 1432 C C . LEU A 1 167 ? 11.008 -21.328 -5.762 1 88.25 167 LEU A C 1
ATOM 1434 O O . LEU A 1 167 ? 10.719 -22.141 -6.637 1 88.25 167 LEU A O 1
ATOM 1438 N N . VAL A 1 168 ? 10.148 -20.438 -5.234 1 87.56 168 VAL A N 1
ATOM 1439 C CA . VAL A 1 168 ? 8.711 -20.625 -5.379 1 87.56 168 VAL A CA 1
ATOM 1440 C C . VAL A 1 168 ? 8.188 -19.75 -6.52 1 87.56 168 VAL A C 1
ATOM 1442 O O . VAL A 1 168 ? 8.625 -18.609 -6.684 1 87.56 168 VAL A O 1
ATOM 1445 N N . SER A 1 169 ? 7.203 -20.281 -7.195 1 82.25 169 SER A N 1
ATOM 1446 C CA . SER A 1 169 ? 6.719 -19.641 -8.414 1 82.25 169 SER A CA 1
ATOM 1447 C C . SER A 1 169 ? 5.648 -18.594 -8.109 1 82.25 169 SER A C 1
ATOM 1449 O O . SER A 1 169 ? 5.602 -17.547 -8.75 1 82.25 169 SER A O 1
ATOM 1451 N N . CYS A 1 170 ? 4.762 -18.953 -7.34 1 92.38 170 CYS A N 1
ATOM 1452 C CA . CYS A 1 170 ? 3.637 -18.062 -7.086 1 92.38 170 CYS A CA 1
ATOM 1453 C C . CYS A 1 170 ? 3.119 -18.234 -5.66 1 92.38 170 CYS A C 1
ATOM 1455 O O . CYS A 1 170 ? 3.49 -19.188 -4.969 1 92.38 170 CYS A O 1
ATOM 1457 N N . PHE A 1 171 ? 2.312 -17.312 -5.219 1 96.62 171 PHE A N 1
ATOM 1458 C CA . PHE A 1 171 ? 1.733 -17.297 -3.879 1 96.62 171 PHE A CA 1
ATOM 1459 C C . PHE A 1 171 ? 0.248 -16.969 -3.936 1 96.62 171 PHE A C 1
ATOM 1461 O O . PHE A 1 171 ? -0.201 -16.266 -4.844 1 96.62 171 PHE A O 1
ATOM 1468 N N . LEU A 1 172 ? -0.501 -17.531 -3.043 1 98.31 172 LEU A N 1
ATOM 1469 C CA . LEU A 1 172 ? -1.918 -17.234 -2.873 1 98.31 172 LEU A CA 1
ATOM 1470 C C . LEU A 1 172 ? -2.189 -16.656 -1.482 1 98.31 172 LEU A C 1
ATOM 1472 O O . LEU A 1 172 ? -1.834 -17.281 -0.476 1 98.31 172 LEU A O 1
ATOM 1476 N N . LEU A 1 173 ? -2.848 -15.516 -1.456 1 98.38 173 LEU A N 1
ATOM 1477 C CA . LEU A 1 173 ? -3.127 -14.836 -0.192 1 98.38 173 LEU A CA 1
ATOM 1478 C C . LEU A 1 173 ? -4.625 -14.625 -0.011 1 98.38 173 LEU A C 1
ATOM 1480 O O . LEU A 1 173 ? -5.305 -14.156 -0.928 1 98.38 173 LEU A O 1
ATOM 1484 N N . GLU A 1 174 ? -5.137 -14.977 1.163 1 98.19 174 GLU A N 1
ATOM 1485 C CA . GLU A 1 174 ? -6.469 -14.531 1.559 1 98.19 174 GLU A CA 1
ATOM 1486 C C . GLU A 1 174 ? -6.422 -13.141 2.189 1 98.19 174 GLU A C 1
ATOM 1488 O O . GLU A 1 174 ? -5.496 -12.828 2.941 1 98.19 174 GLU A O 1
ATOM 1493 N N . VAL A 1 175 ? -7.418 -12.359 1.895 1 98.5 175 VAL A N 1
ATOM 1494 C CA . VAL A 1 175 ? -7.457 -11.016 2.453 1 98.5 175 VAL A CA 1
ATOM 1495 C C . VAL A 1 175 ? -8.695 -10.852 3.328 1 98.5 175 VAL A C 1
ATOM 1497 O O . VAL A 1 175 ? -9.82 -11.055 2.863 1 98.5 175 VAL A O 1
ATOM 1500 N N . ASN A 1 176 ? -8.492 -10.531 4.551 1 98.19 176 ASN A N 1
ATOM 1501 C CA . ASN A 1 176 ? -9.602 -10.273 5.465 1 98.19 176 ASN A CA 1
ATOM 1502 C C . ASN A 1 176 ? -10.141 -8.852 5.305 1 98.19 176 ASN A C 1
ATOM 1504 O O . ASN A 1 176 ? -9.602 -8.07 4.523 1 98.19 176 ASN A O 1
ATOM 1508 N N . ASP A 1 177 ? -11.25 -8.586 6.027 1 96.69 177 ASP A N 1
ATOM 1509 C CA . ASP A 1 177 ? -11.984 -7.348 5.809 1 96.69 177 ASP A CA 1
ATOM 1510 C C . ASP A 1 177 ? -11.656 -6.316 6.887 1 96.69 177 ASP A C 1
ATOM 1512 O O . ASP A 1 177 ? -12.516 -5.969 7.699 1 96.69 177 ASP A O 1
ATOM 1516 N N . SER A 1 178 ? -10.477 -5.793 6.945 1 95.12 178 SER A N 1
ATOM 1517 C CA . SER A 1 178 ? -10.039 -4.664 7.766 1 95.12 178 SER A CA 1
ATOM 1518 C C . SER A 1 178 ? -8.906 -3.898 7.098 1 95.12 178 SER A C 1
ATOM 1520 O O . SER A 1 178 ? -8.234 -4.426 6.211 1 95.12 178 SER A O 1
ATOM 1522 N N . LEU A 1 179 ? -8.711 -2.697 7.504 1 94.44 179 LEU A N 1
ATOM 1523 C CA . LEU A 1 179 ? -7.633 -1.9 6.922 1 94.44 179 LEU A CA 1
ATOM 1524 C C . LEU A 1 179 ? -6.273 -2.506 7.246 1 94.44 179 LEU A C 1
ATOM 1526 O O . LEU A 1 179 ? -5.359 -2.471 6.418 1 94.44 179 LEU A O 1
ATOM 1530 N N . ASN A 1 180 ? -6.105 -3.029 8.484 1 96.19 180 ASN A N 1
ATOM 1531 C CA . ASN A 1 180 ? -4.875 -3.734 8.836 1 96.19 180 ASN A CA 1
ATOM 1532 C C . ASN A 1 180 ? -4.602 -4.895 7.879 1 96.19 180 ASN A C 1
ATOM 1534 O O . ASN A 1 180 ? -3.473 -5.074 7.426 1 96.19 180 ASN A O 1
ATOM 1538 N N . ASP A 1 181 ? -5.633 -5.641 7.602 1 97.94 181 ASP A N 1
ATOM 1539 C CA . ASP A 1 181 ? -5.5 -6.805 6.73 1 97.94 181 ASP A CA 1
ATOM 1540 C C . ASP A 1 181 ? -5.172 -6.387 5.301 1 97.94 181 ASP A C 1
ATOM 1542 O O . ASP A 1 181 ? -4.324 -6.996 4.648 1 97.94 181 ASP A O 1
ATOM 1546 N N . ILE A 1 182 ? -5.891 -5.41 4.797 1 97.38 182 ILE A N 1
ATOM 1547 C CA . ILE A 1 182 ? -5.684 -4.918 3.438 1 97.38 182 ILE A CA 1
ATOM 1548 C C . ILE A 1 182 ? -4.266 -4.367 3.299 1 97.38 182 ILE A C 1
ATOM 1550 O O . ILE A 1 182 ? -3.566 -4.68 2.332 1 97.38 182 ILE A O 1
ATOM 1554 N N . SER A 1 183 ? -3.852 -3.557 4.238 1 96.44 183 SER A N 1
ATOM 1555 C CA . SER A 1 183 ? -2.504 -2.998 4.215 1 96.44 183 SER A CA 1
ATOM 1556 C C . SER A 1 183 ? -1.448 -4.098 4.242 1 96.44 183 SER A C 1
ATOM 1558 O O . SER A 1 183 ? -0.439 -4.016 3.537 1 96.44 183 SER A O 1
ATOM 1560 N N . ARG A 1 184 ? -1.633 -5.035 5.059 1 97.12 184 ARG A N 1
ATOM 1561 C CA . ARG A 1 184 ? -0.696 -6.152 5.133 1 97.12 184 ARG A CA 1
ATOM 1562 C C . ARG A 1 184 ? -0.643 -6.914 3.814 1 97.12 184 ARG A C 1
ATOM 1564 O O . ARG A 1 184 ? 0.426 -7.363 3.395 1 97.12 184 ARG A O 1
ATOM 1571 N N . ALA A 1 185 ? -1.773 -7.145 3.248 1 97.88 185 ALA A N 1
ATOM 1572 C CA . ALA A 1 185 ? -1.81 -7.824 1.955 1 97.88 185 ALA A CA 1
ATOM 1573 C C . ALA A 1 185 ? -0.969 -7.078 0.922 1 97.88 185 ALA A C 1
ATOM 1575 O O . ALA A 1 185 ? -0.245 -7.695 0.138 1 97.88 185 ALA A O 1
ATOM 1576 N N . ILE A 1 186 ? -1.056 -5.777 0.887 1 97.12 186 ILE A N 1
ATOM 1577 C CA . ILE A 1 186 ? -0.272 -4.957 -0.029 1 97.12 186 ILE A CA 1
ATOM 1578 C C . ILE A 1 186 ? 1.215 -5.109 0.283 1 97.12 186 ILE A C 1
ATOM 1580 O O . ILE A 1 186 ? 2.031 -5.285 -0.625 1 97.12 186 ILE A O 1
ATOM 1584 N N . ASP A 1 187 ? 1.559 -5.031 1.548 1 96.31 187 ASP A N 1
ATOM 1585 C CA . ASP A 1 187 ? 2.939 -5.188 1.997 1 96.31 187 ASP A CA 1
ATOM 1586 C C . ASP A 1 187 ? 3.518 -6.523 1.54 1 96.31 187 ASP A C 1
ATOM 1588 O O . ASP A 1 187 ? 4.582 -6.566 0.92 1 96.31 187 ASP A O 1
ATOM 1592 N N . ILE A 1 188 ? 2.801 -7.57 1.816 1 97.06 188 ILE A N 1
ATOM 1593 C CA . ILE A 1 188 ? 3.264 -8.906 1.477 1 97.06 188 ILE A CA 1
ATOM 1594 C C . ILE A 1 188 ? 3.375 -9.047 -0.04 1 97.06 188 ILE A C 1
ATOM 1596 O O . ILE A 1 188 ? 4.316 -9.664 -0.546 1 97.06 188 ILE A O 1
ATOM 1600 N N . SER A 1 189 ? 2.439 -8.516 -0.742 1 96.38 189 SER A N 1
ATOM 1601 C CA . SER A 1 189 ? 2.475 -8.57 -2.199 1 96.38 189 SER A CA 1
ATOM 1602 C C . SER A 1 189 ? 3.736 -7.918 -2.748 1 96.38 189 SER A C 1
ATOM 1604 O O . SER A 1 189 ? 4.375 -8.445 -3.658 1 96.38 189 SER A O 1
ATOM 1606 N N . MET A 1 190 ? 4.094 -6.711 -2.219 1 94.5 190 MET A N 1
ATOM 1607 C CA . MET A 1 190 ? 5.309 -6.035 -2.664 1 94.5 190 MET A CA 1
ATOM 1608 C C . MET A 1 190 ? 6.543 -6.867 -2.344 1 94.5 190 MET A C 1
ATOM 1610 O O . MET A 1 190 ? 7.453 -6.98 -3.17 1 94.5 190 MET A O 1
ATOM 1614 N N . GLN A 1 191 ? 6.586 -7.461 -1.172 1 93.19 191 GLN A N 1
ATOM 1615 C CA . GLN A 1 191 ? 7.715 -8.281 -0.751 1 93.19 191 GLN A CA 1
ATOM 1616 C C . GLN A 1 191 ? 7.871 -9.5 -1.654 1 93.19 191 GLN A C 1
ATOM 1618 O O . GLN A 1 191 ? 8.984 -9.828 -2.074 1 93.19 191 GLN A O 1
ATOM 1623 N N . LEU A 1 192 ? 6.754 -10.117 -1.929 1 92.94 192 LEU A N 1
ATOM 1624 C CA . LEU A 1 192 ? 6.793 -11.328 -2.74 1 92.94 192 LEU A CA 1
ATOM 1625 C C . LEU A 1 192 ? 7.109 -11 -4.195 1 92.94 192 LEU A C 1
ATOM 1627 O O . LEU A 1 192 ? 7.801 -11.766 -4.875 1 92.94 192 LEU A O 1
ATOM 1631 N N . SER A 1 193 ? 6.551 -9.945 -4.652 1 90.69 193 SER A N 1
ATOM 1632 C CA . SER A 1 193 ? 6.852 -9.492 -6.008 1 90.69 193 SER A CA 1
ATOM 1633 C C . SER A 1 193 ? 8.344 -9.219 -6.176 1 90.69 193 SER A C 1
ATOM 1635 O O . SER A 1 193 ? 8.93 -9.555 -7.207 1 90.69 193 SER A O 1
ATOM 1637 N N . LYS A 1 194 ? 8.914 -8.586 -5.195 1 85.31 194 LYS A N 1
ATOM 1638 C CA . LYS A 1 194 ? 10.344 -8.305 -5.191 1 85.31 194 LYS A CA 1
ATOM 1639 C C . LYS A 1 194 ? 11.164 -9.578 -5.344 1 85.31 194 LYS A C 1
ATOM 1641 O O . LYS A 1 194 ? 12.219 -9.578 -5.98 1 85.31 194 LYS A O 1
ATOM 1646 N N . LEU A 1 195 ? 10.609 -10.641 -4.84 1 82.56 195 LEU A N 1
ATOM 1647 C CA . LEU A 1 195 ? 11.305 -11.93 -4.883 1 82.56 195 LEU A CA 1
ATOM 1648 C C . LEU A 1 195 ? 11.031 -12.648 -6.195 1 82.56 195 LEU A C 1
ATOM 1650 O O . LEU A 1 195 ? 11.523 -13.766 -6.41 1 82.56 195 LEU A O 1
ATOM 1654 N N . GLY A 1 196 ? 10.227 -12.055 -7.012 1 78.94 196 GLY A N 1
ATOM 1655 C CA . GLY A 1 196 ? 9.953 -12.617 -8.32 1 78.94 196 GLY A CA 1
ATOM 1656 C C . GLY A 1 196 ? 8.742 -13.531 -8.344 1 78.94 196 GLY A C 1
ATOM 1657 O O . GLY A 1 196 ? 8.484 -14.211 -9.344 1 78.94 196 GLY A O 1
ATOM 1658 N N . GLY A 1 197 ? 8.008 -13.5 -7.34 1 87 197 GLY A N 1
ATOM 1659 C CA . GLY A 1 197 ? 6.84 -14.367 -7.281 1 87 197 GLY A CA 1
ATOM 1660 C C . GLY A 1 197 ? 5.566 -13.68 -7.734 1 87 197 GLY A C 1
ATOM 1661 O O . GLY A 1 197 ? 5.367 -12.492 -7.48 1 87 197 GLY A O 1
ATOM 1662 N N . GLY A 1 198 ? 4.758 -14.461 -8.508 1 92.06 198 GLY A N 1
ATOM 1663 C CA . GLY A 1 198 ? 3.396 -14.008 -8.75 1 92.06 198 GLY A CA 1
ATOM 1664 C C . GLY A 1 198 ? 2.49 -14.172 -7.543 1 92.06 198 GLY A C 1
ATOM 1665 O O . GLY A 1 198 ? 2.621 -15.141 -6.793 1 92.06 198 GLY A O 1
ATOM 1666 N N . VAL A 1 199 ? 1.608 -13.188 -7.348 1 96.5 199 VAL A N 1
ATOM 1667 C CA . VAL A 1 199 ? 0.776 -13.234 -6.152 1 96.5 199 VAL A CA 1
ATOM 1668 C C . VAL A 1 199 ? -0.698 -13.156 -6.543 1 96.5 199 VAL A C 1
ATOM 1670 O O . VAL A 1 199 ? -1.104 -12.258 -7.281 1 96.5 199 VAL A O 1
ATOM 1673 N N . SER A 1 200 ? -1.441 -14.102 -6.137 1 98.19 200 SER A N 1
ATOM 1674 C CA . SER A 1 200 ? -2.891 -14.086 -6.305 1 98.19 200 SER A CA 1
ATOM 1675 C C . SER A 1 200 ? -3.598 -13.812 -4.98 1 98.19 200 SER A C 1
ATOM 1677 O O . SER A 1 200 ? -3.203 -14.336 -3.938 1 98.19 200 SER A O 1
ATOM 1679 N N . LEU A 1 201 ? -4.605 -12.953 -5.023 1 98.75 201 LEU A N 1
ATOM 1680 C CA . LEU A 1 201 ? -5.305 -12.57 -3.801 1 98.75 201 LEU A CA 1
ATOM 1681 C C . LEU A 1 201 ? -6.797 -12.859 -3.916 1 98.75 201 LEU A C 1
ATOM 1683 O O . LEU A 1 201 ? -7.414 -12.57 -4.945 1 98.75 201 LEU A O 1
ATOM 1687 N N . ASN A 1 202 ? -7.367 -13.461 -2.891 1 98.75 202 ASN A N 1
ATOM 1688 C CA . ASN A 1 202 ? -8.812 -13.617 -2.773 1 98.75 202 ASN A CA 1
ATOM 1689 C C . ASN A 1 202 ? -9.445 -12.414 -2.072 1 98.75 202 ASN A C 1
ATOM 1691 O O . ASN A 1 202 ? -9.234 -12.203 -0.878 1 98.75 202 ASN A O 1
ATOM 1695 N N . LEU A 1 203 ? -10.273 -11.656 -2.768 1 98.69 203 LEU A N 1
ATOM 1696 C CA . LEU A 1 203 ? -10.836 -10.414 -2.234 1 98.69 203 LEU A CA 1
ATOM 1697 C C . LEU A 1 203 ? -12.297 -10.602 -1.843 1 98.69 203 LEU A C 1
ATOM 1699 O O . LEU A 1 203 ? -12.977 -9.633 -1.506 1 98.69 203 LEU A O 1
ATOM 1703 N N . SER A 1 204 ? -12.773 -11.82 -1.788 1 98.69 204 SER A N 1
ATOM 1704 C CA . SER A 1 204 ? -14.195 -12.117 -1.642 1 98.69 204 SER A CA 1
ATOM 1705 C C . SER A 1 204 ? -14.688 -11.773 -0.24 1 98.69 204 SER A C 1
ATOM 1707 O O . SER A 1 204 ? -15.898 -11.648 -0.016 1 98.69 204 SER A O 1
ATOM 1709 N N . LYS A 1 205 ? -13.812 -11.625 0.743 1 98.38 205 LYS A N 1
ATOM 1710 C CA . LYS A 1 205 ? -14.211 -11.344 2.119 1 98.38 205 LYS A CA 1
ATOM 1711 C C . LYS A 1 205 ? -14.375 -9.844 2.342 1 98.38 205 LYS A C 1
ATOM 1713 O O . LYS A 1 205 ? -14.977 -9.414 3.332 1 98.38 205 LYS A O 1
ATOM 1718 N N . LEU A 1 206 ? -13.914 -9.008 1.445 1 97.94 206 LEU A N 1
ATOM 1719 C CA . LEU A 1 206 ? -13.945 -7.559 1.594 1 97.94 206 LEU A CA 1
ATOM 1720 C C . LEU A 1 206 ? -15.375 -7.035 1.493 1 97.94 206 LEU A C 1
ATOM 1722 O O . LEU A 1 206 ? -16.156 -7.527 0.685 1 97.94 206 LEU A O 1
ATOM 1726 N N . ARG A 1 207 ? -15.664 -6.094 2.273 1 96.44 207 ARG A N 1
ATOM 1727 C CA . ARG A 1 207 ? -16.969 -5.453 2.188 1 96.44 207 ARG A CA 1
ATOM 1728 C C . ARG A 1 207 ? -17.172 -4.781 0.833 1 96.44 207 ARG A C 1
ATOM 1730 O O . ARG A 1 207 ? -16.203 -4.34 0.21 1 96.44 207 ARG A O 1
ATOM 1737 N N . ALA A 1 208 ? -18.359 -4.742 0.367 1 96.94 208 ALA A N 1
ATOM 1738 C CA . ALA A 1 208 ? -18.703 -4.203 -0.945 1 96.94 208 ALA A CA 1
ATOM 1739 C C . ALA A 1 208 ? -18.859 -2.686 -0.891 1 96.94 208 ALA A C 1
ATOM 1741 O O . ALA A 1 208 ? -19.016 -2.109 0.189 1 96.94 208 ALA A O 1
ATOM 1742 N N . LYS A 1 209 ? -18.828 -2.102 -2.09 1 94.19 209 LYS A N 1
ATOM 1743 C CA . LYS A 1 209 ? -19.047 -0.666 -2.221 1 94.19 209 LYS A CA 1
ATOM 1744 C C . LYS A 1 209 ? -20.375 -0.262 -1.576 1 94.19 209 LYS A C 1
ATOM 1746 O O . LYS A 1 209 ? -21.406 -0.902 -1.804 1 94.19 209 LYS A O 1
ATOM 1751 N N . GLY A 1 210 ? -20.281 0.791 -0.735 1 89.25 210 GLY A N 1
ATOM 1752 C CA . GLY A 1 210 ? -21.5 1.327 -0.141 1 89.25 210 GLY A CA 1
ATOM 1753 C C . GLY A 1 210 ? -21.797 0.755 1.231 1 89.25 210 GLY A C 1
ATOM 1754 O O . GLY A 1 210 ? -22.641 1.27 1.953 1 89.25 210 GLY A O 1
ATOM 1755 N N . GLU A 1 211 ? -21.109 -0.35 1.613 1 91.88 211 GLU A N 1
ATOM 1756 C CA . GLU A 1 211 ? -21.344 -0.92 2.936 1 91.88 211 GLU A CA 1
ATOM 1757 C C . GLU A 1 211 ? -20.781 -0.018 4.031 1 91.88 211 GLU A C 1
ATOM 1759 O O . GLU A 1 211 ? -20 0.902 3.752 1 91.88 211 GLU A O 1
ATOM 1764 N N . ALA A 1 212 ? -21.25 -0.269 5.207 1 81.5 212 ALA A N 1
ATOM 1765 C CA . ALA A 1 212 ? -20.969 0.612 6.34 1 81.5 212 ALA A CA 1
ATOM 1766 C C . ALA A 1 212 ? -19.562 0.398 6.867 1 81.5 212 ALA A C 1
ATOM 1768 O O . ALA A 1 212 ? -19.031 -0.717 6.816 1 81.5 212 ALA A O 1
ATOM 1769 N N . ILE A 1 213 ? -18.891 1.459 7.27 1 79.06 213 ILE A N 1
ATOM 1770 C CA . ILE A 1 213 ? -17.703 1.459 8.094 1 79.06 213 ILE A CA 1
ATOM 1771 C C . ILE A 1 213 ? -18 2.102 9.445 1 79.06 213 ILE A C 1
ATOM 1773 O O . ILE A 1 213 ? -18.5 3.227 9.508 1 79.06 213 ILE A O 1
ATOM 1777 N N . LYS A 1 214 ? -17.703 1.496 10.516 1 75.38 214 LYS A N 1
ATOM 1778 C CA . LYS A 1 214 ? -18.031 1.983 11.852 1 75.38 214 LYS A CA 1
ATOM 1779 C C . LYS A 1 214 ? -19.469 2.504 11.891 1 75.38 214 LYS A C 1
ATOM 1781 O O . LYS A 1 214 ? -19.719 3.621 12.352 1 75.38 214 LYS A O 1
ATOM 1786 N N . ASP A 1 215 ? -20.375 1.801 11.211 1 70.44 215 ASP A N 1
ATOM 1787 C CA . ASP A 1 215 ? -21.828 2 11.234 1 70.44 215 ASP A CA 1
ATOM 1788 C C . ASP A 1 215 ? -22.219 3.219 10.406 1 70.44 215 ASP A C 1
ATOM 1790 O O . ASP A 1 215 ? -23.359 3.678 10.484 1 70.44 215 ASP A O 1
ATOM 1794 N N . VAL A 1 216 ? -21.266 3.826 9.727 1 72.19 216 VAL A N 1
ATOM 1795 C CA . VAL A 1 216 ? -21.594 4.875 8.766 1 72.19 216 VAL A CA 1
ATOM 1796 C C . VAL A 1 216 ? -21.859 4.258 7.395 1 72.19 216 VAL A C 1
ATOM 1798 O O . VAL A 1 216 ? -20.969 3.633 6.805 1 72.19 216 VAL A O 1
ATOM 1801 N N . GLU A 1 217 ? -22.984 4.457 6.895 1 75.31 217 GLU A N 1
ATOM 1802 C CA . GLU A 1 217 ? -23.391 3.842 5.633 1 75.31 217 GLU A CA 1
ATOM 1803 C C . GLU A 1 217 ? -22.719 4.52 4.445 1 75.31 217 GLU A C 1
ATOM 1805 O O . GLU A 1 217 ? -22.281 5.668 4.547 1 75.31 217 GLU A O 1
ATOM 1810 N N . ASN A 1 218 ? -22.562 3.787 3.35 1 77.31 218 ASN A N 1
ATOM 1811 C CA . ASN A 1 218 ? -22.031 4.273 2.078 1 77.31 218 ASN A CA 1
ATOM 1812 C C . ASN A 1 218 ? -20.609 4.805 2.225 1 77.31 218 ASN A C 1
ATOM 1814 O O . ASN A 1 218 ? -20.25 5.809 1.608 1 77.31 218 ASN A O 1
ATOM 1818 N N . ALA A 1 219 ? -19.875 4.129 3.084 1 75.56 219 ALA A N 1
ATOM 1819 C CA . ALA A 1 219 ? -18.547 4.629 3.432 1 75.56 219 ALA A CA 1
ATOM 1820 C C . ALA A 1 219 ? -17.453 3.861 2.684 1 75.56 219 ALA A C 1
ATOM 1822 O O . ALA A 1 219 ? -16.391 4.402 2.406 1 75.56 219 ALA A O 1
ATOM 1823 N N . THR A 1 220 ? -17.734 2.662 2.293 1 84.38 220 THR A N 1
ATOM 1824 C CA . THR A 1 220 ? -16.688 1.812 1.725 1 84.38 220 THR A CA 1
ATOM 1825 C C . THR A 1 220 ? -16.609 1.984 0.21 1 84.38 220 THR A C 1
ATOM 1827 O O . THR A 1 220 ? -17.641 2.178 -0.447 1 84.38 220 THR A O 1
ATOM 1830 N N . LYS A 1 221 ? -15.398 1.823 -0.318 1 86.88 221 LYS A N 1
ATOM 1831 C CA . LYS A 1 221 ? -15.141 1.959 -1.749 1 86.88 221 LYS A CA 1
ATOM 1832 C C . LYS A 1 221 ? -15.148 0.598 -2.441 1 86.88 221 LYS A C 1
ATOM 1834 O O . LYS A 1 221 ? -15.039 0.518 -3.666 1 86.88 221 LYS A O 1
ATOM 1839 N N . GLY A 1 222 ? -15.266 -0.436 -1.672 1 93.31 222 GLY A N 1
ATOM 1840 C CA . GLY A 1 222 ? -15.406 -1.773 -2.227 1 93.31 222 GLY A CA 1
ATOM 1841 C C . GLY A 1 222 ? -14.086 -2.373 -2.68 1 93.31 222 GLY A C 1
ATOM 1842 O O . GLY A 1 222 ? -13.016 -1.927 -2.26 1 93.31 222 GLY A O 1
ATOM 1843 N N . VAL A 1 223 ? -14.125 -3.416 -3.596 1 96.94 223 VAL A N 1
ATOM 1844 C CA . VAL A 1 223 ? -12.961 -4.219 -3.939 1 96.94 223 VAL A CA 1
ATOM 1845 C C . VAL A 1 223 ? -12.102 -3.473 -4.965 1 96.94 223 VAL A C 1
ATOM 1847 O O . VAL A 1 223 ? -10.883 -3.66 -5.02 1 96.94 223 VAL A O 1
ATOM 1850 N N . VAL A 1 224 ? -12.68 -2.586 -5.781 1 96.25 224 VAL A N 1
ATOM 1851 C CA . VAL A 1 224 ? -11.977 -1.925 -6.875 1 96.25 224 VAL A CA 1
ATOM 1852 C C . VAL A 1 224 ? -10.867 -1.041 -6.312 1 96.25 224 VAL A C 1
ATOM 1854 O O . VAL A 1 224 ? -9.773 -0.964 -6.883 1 96.25 224 VAL A O 1
ATOM 1857 N N . GLY A 1 225 ? -11.141 -0.301 -5.234 1 93.94 225 GLY A N 1
ATOM 1858 C CA . GLY A 1 225 ? -10.102 0.494 -4.59 1 93.94 225 GLY A CA 1
ATOM 1859 C C . GLY A 1 225 ? -8.898 -0.323 -4.172 1 93.94 225 GLY A C 1
ATOM 1860 O O . GLY A 1 225 ? -7.754 0.107 -4.355 1 93.94 225 GLY A O 1
ATOM 1861 N N . VAL A 1 226 ? -9.117 -1.489 -3.596 1 96.75 226 VAL A N 1
ATOM 1862 C CA . VAL A 1 226 ? -8.047 -2.385 -3.174 1 96.75 226 VAL A CA 1
ATOM 1863 C C . VAL A 1 226 ? -7.285 -2.895 -4.395 1 96.75 226 VAL A C 1
ATOM 1865 O O . VAL A 1 226 ? -6.055 -2.986 -4.375 1 96.75 226 VAL A O 1
ATOM 1868 N N . MET A 1 227 ? -7.992 -3.203 -5.469 1 97.5 227 MET A N 1
ATOM 1869 C CA . MET A 1 227 ? -7.371 -3.67 -6.703 1 97.5 227 MET A CA 1
ATOM 1870 C C . MET A 1 227 ? -6.426 -2.617 -7.273 1 97.5 227 MET A C 1
ATOM 1872 O O . MET A 1 227 ? -5.355 -2.949 -7.781 1 97.5 227 MET A O 1
ATOM 1876 N N . LYS A 1 228 ? -6.785 -1.388 -7.215 1 94.5 228 LYS A N 1
ATOM 1877 C CA . LYS A 1 228 ? -5.941 -0.307 -7.711 1 94.5 228 LYS A CA 1
ATOM 1878 C C . LYS A 1 228 ? -4.645 -0.212 -6.91 1 94.5 228 LYS A C 1
ATOM 1880 O O . LYS A 1 228 ? -3.578 0.043 -7.473 1 94.5 228 LYS A O 1
ATOM 1885 N N . LEU A 1 229 ? -4.801 -0.298 -5.605 1 95.25 229 LEU A N 1
ATOM 1886 C CA . LEU A 1 229 ? -3.617 -0.307 -4.75 1 95.25 229 LEU A CA 1
ATOM 1887 C C . LEU A 1 229 ? -2.686 -1.454 -5.125 1 95.25 229 LEU A C 1
ATOM 1889 O O . LEU A 1 229 ? -1.471 -1.265 -5.23 1 95.25 229 LEU A O 1
ATOM 1893 N N . LEU A 1 230 ? -3.229 -2.605 -5.355 1 96.69 230 LEU A N 1
ATOM 1894 C CA . LEU A 1 230 ? -2.449 -3.785 -5.715 1 96.69 230 LEU A CA 1
ATOM 1895 C C . LEU A 1 230 ? -1.795 -3.607 -7.078 1 96.69 230 LEU A C 1
ATOM 1897 O O . LEU A 1 230 ? -0.622 -3.943 -7.258 1 96.69 230 LEU A O 1
ATOM 1901 N N . ASP A 1 231 ? -2.527 -3.133 -8.031 1 94.88 231 ASP A N 1
ATOM 1902 C CA . ASP A 1 231 ? -2.016 -2.896 -9.375 1 94.88 231 ASP A CA 1
ATOM 1903 C C . ASP A 1 231 ? -0.76 -2.029 -9.344 1 94.88 231 ASP A C 1
ATOM 1905 O O . ASP A 1 231 ? 0.238 -2.346 -9.992 1 94.88 231 ASP A O 1
ATOM 1909 N N . ASN A 1 232 ? -0.761 -0.988 -8.578 1 92.56 232 ASN A N 1
ATOM 1910 C CA . ASN A 1 232 ? 0.378 -0.083 -8.461 1 92.56 232 ASN A CA 1
ATOM 1911 C C . ASN A 1 232 ? 1.516 -0.716 -7.664 1 92.56 232 ASN A C 1
ATOM 1913 O O . ASN A 1 232 ? 2.689 -0.473 -7.949 1 92.56 232 ASN A O 1
ATOM 1917 N N . ALA A 1 233 ? 1.169 -1.42 -6.656 1 93.81 233 ALA A N 1
ATOM 1918 C CA . ALA A 1 233 ? 2.178 -2.094 -5.844 1 93.81 233 ALA A CA 1
ATOM 1919 C C . ALA A 1 233 ? 3.02 -3.043 -6.688 1 93.81 233 ALA A C 1
ATOM 1921 O O . ALA A 1 233 ? 4.25 -3.062 -6.574 1 93.81 233 ALA A O 1
ATOM 1922 N N . PHE A 1 234 ? 2.396 -3.801 -7.551 1 93 234 PHE A N 1
ATOM 1923 C CA . PHE A 1 234 ? 3.107 -4.766 -8.383 1 93 234 PHE A CA 1
ATOM 1924 C C . PHE A 1 234 ? 3.961 -4.051 -9.43 1 93 234 PHE A C 1
ATOM 1926 O O . PHE A 1 234 ? 5.035 -4.535 -9.797 1 93 234 PHE A O 1
ATOM 1933 N N . ARG A 1 235 ? 3.564 -2.957 -9.906 1 88 235 ARG A N 1
ATOM 1934 C CA . ARG A 1 235 ? 4.344 -2.189 -10.867 1 88 235 ARG A CA 1
ATOM 1935 C C . ARG A 1 235 ? 5.574 -1.571 -10.211 1 88 235 ARG A C 1
ATOM 1937 O O . ARG A 1 235 ? 6.621 -1.434 -10.852 1 88 235 ARG A O 1
ATOM 1944 N N . TYR A 1 236 ? 5.41 -1.209 -9.031 1 89.75 236 TYR A N 1
ATOM 1945 C CA . TYR A 1 236 ? 6.512 -0.588 -8.297 1 89.75 236 TYR A CA 1
ATOM 1946 C C . TYR A 1 236 ? 7.555 -1.625 -7.895 1 89.75 236 TYR A C 1
ATOM 1948 O O . TYR A 1 236 ? 8.75 -1.44 -8.141 1 89.75 236 TYR A O 1
ATOM 1956 N N . ALA A 1 237 ? 7.066 -2.6 -7.18 1 83.62 237 ALA A N 1
ATOM 1957 C CA . ALA A 1 237 ? 7.98 -3.633 -6.695 1 83.62 237 ALA A CA 1
ATOM 1958 C C . ALA A 1 237 ? 8.203 -4.707 -7.758 1 83.62 237 ALA A C 1
ATOM 1960 O O . ALA A 1 237 ? 7.555 -5.754 -7.734 1 83.62 237 ALA A O 1
ATOM 1961 N N . ASP A 1 238 ? 9.109 -4.363 -8.625 1 69.75 238 ASP A N 1
ATOM 1962 C CA . ASP A 1 238 ? 9.336 -5.34 -9.688 1 69.75 238 ASP A CA 1
ATOM 1963 C C . ASP A 1 238 ? 10.727 -5.961 -9.57 1 69.75 238 ASP A C 1
ATOM 1965 O O . ASP A 1 238 ? 11.492 -5.613 -8.672 1 69.75 238 ASP A O 1
ATOM 1969 N N . GLN A 1 239 ? 11.055 -6.992 -10 1 60.12 239 GLN A N 1
ATOM 1970 C CA . GLN A 1 239 ? 12.32 -7.723 -9.961 1 60.12 239 GLN A CA 1
ATOM 1971 C C . GLN A 1 239 ? 13.43 -6.945 -10.664 1 60.12 239 GLN A C 1
ATOM 1973 O O . GLN A 1 239 ? 14.102 -7.473 -11.555 1 60.12 239 GLN A O 1
ATOM 1978 N N . MET A 1 240 ? 13.578 -5.715 -10.016 1 52.81 240 MET A N 1
ATOM 1979 C CA . MET A 1 240 ? 14.703 -4.871 -10.406 1 52.81 240 MET A CA 1
ATOM 1980 C C . MET A 1 240 ? 14.633 -4.512 -11.883 1 52.81 240 MET A C 1
ATOM 1982 O O . MET A 1 240 ? 15.656 -4.457 -12.562 1 52.81 240 MET A O 1
ATOM 1986 N N . GLY A 1 241 ? 13.414 -4.387 -12.258 1 52.44 241 GLY A N 1
ATOM 1987 C CA . GLY A 1 241 ? 13.219 -3.965 -13.633 1 52.44 241 GLY A CA 1
ATOM 1988 C C . GLY A 1 241 ? 13.32 -5.105 -14.625 1 52.44 241 GLY A C 1
ATOM 1989 O O . GLY A 1 241 ? 13.008 -4.938 -15.805 1 52.44 241 GLY A O 1
ATOM 1990 N N . GLN A 1 242 ? 13.734 -6.215 -14.148 1 52.03 242 GLN A N 1
ATOM 1991 C CA . GLN A 1 242 ? 13.922 -7.355 -15.039 1 52.03 242 GLN A CA 1
ATOM 1992 C C . GLN A 1 242 ? 12.578 -8 -15.391 1 52.03 242 GLN A C 1
ATOM 1994 O O . GLN A 1 242 ? 12.383 -8.461 -16.516 1 52.03 242 GLN A O 1
ATOM 1999 N N . ARG A 1 243 ? 11.75 -7.914 -14.438 1 60.09 243 ARG A N 1
ATOM 2000 C CA . ARG A 1 243 ? 10.43 -8.492 -14.672 1 60.09 243 ARG A CA 1
ATOM 2001 C C . ARG A 1 243 ? 9.352 -7.727 -13.922 1 60.09 243 ARG A C 1
ATOM 2003 O O . ARG A 1 243 ? 9.516 -7.414 -12.734 1 60.09 243 ARG A O 1
ATOM 2010 N N . GLN A 1 244 ? 8.398 -7.383 -14.688 1 71.69 244 GLN A N 1
ATOM 2011 C CA . GLN A 1 244 ? 7.262 -6.711 -14.07 1 71.69 244 GLN A CA 1
ATOM 2012 C C . GLN A 1 244 ? 6.559 -7.625 -13.07 1 71.69 244 GLN A C 1
ATOM 2014 O O . GLN A 1 244 ? 6.43 -8.828 -13.305 1 71.69 244 GLN A O 1
ATOM 2019 N N . GLY A 1 245 ? 6.246 -7.082 -11.914 1 79.75 245 GLY A N 1
ATOM 2020 C CA . GLY A 1 245 ? 5.449 -7.844 -10.961 1 79.75 245 GLY A CA 1
ATOM 2021 C C . GLY A 1 245 ? 4.109 -8.281 -11.523 1 79.75 245 GLY A C 1
ATOM 2022 O O . GLY A 1 245 ? 3.514 -7.574 -12.344 1 79.75 245 GLY A O 1
ATOM 2023 N N . SER A 1 246 ? 3.727 -9.477 -11.188 1 88.31 246 SER A N 1
ATOM 2024 C CA . SER A 1 246 ? 2.461 -10.023 -11.664 1 88.31 246 SER A CA 1
ATOM 2025 C C . SER A 1 246 ? 1.546 -10.398 -10.508 1 88.31 246 SER A C 1
ATOM 2027 O O . SER A 1 246 ? 1.99 -11.016 -9.531 1 88.31 246 SER A O 1
ATOM 2029 N N . GLY A 1 247 ? 0.319 -9.961 -10.617 1 94.44 247 GLY A N 1
ATOM 2030 C CA . GLY A 1 247 ? -0.668 -10.297 -9.609 1 94.44 247 GLY A CA 1
ATOM 2031 C C . GLY A 1 247 ? -2.033 -10.617 -10.188 1 94.44 247 GLY A C 1
ATOM 2032 O O . GLY A 1 247 ? -2.301 -10.328 -11.352 1 94.44 247 GLY A O 1
ATOM 2033 N N . ALA A 1 248 ? -2.83 -11.352 -9.445 1 97.38 248 ALA A N 1
ATOM 2034 C CA . ALA A 1 248 ? -4.219 -11.648 -9.789 1 97.38 248 ALA A CA 1
ATOM 2035 C C . ALA A 1 248 ? -5.141 -11.422 -8.594 1 97.38 248 ALA A C 1
ATOM 2037 O O . ALA A 1 248 ? -4.734 -11.594 -7.445 1 97.38 248 ALA A O 1
ATOM 2038 N N . ALA A 1 249 ? -6.32 -10.969 -8.883 1 98.38 249 ALA A N 1
ATOM 2039 C CA . ALA A 1 249 ? -7.371 -10.836 -7.875 1 98.38 249 ALA A CA 1
ATOM 2040 C C . ALA A 1 249 ? -8.562 -11.727 -8.211 1 98.38 249 ALA A C 1
ATOM 2042 O O . ALA A 1 249 ? -9.031 -11.742 -9.352 1 98.38 249 ALA A O 1
ATOM 2043 N N . TYR A 1 250 ? -9.023 -12.477 -7.238 1 98.81 250 TYR A N 1
ATOM 2044 C CA . TYR A 1 250 ? -10.195 -13.328 -7.41 1 98.81 250 TYR A CA 1
ATOM 2045 C C . TYR A 1 250 ? -11.383 -12.781 -6.629 1 98.81 250 TYR A C 1
ATOM 2047 O O . TYR A 1 250 ? -11.219 -12.203 -5.555 1 98.81 250 TYR A O 1
ATOM 2055 N N . LEU A 1 251 ? -12.57 -12.984 -7.148 1 98.81 251 LEU A N 1
ATOM 2056 C CA . LEU A 1 251 ? -13.805 -12.57 -6.5 1 98.81 251 LEU A CA 1
ATOM 2057 C C . LEU A 1 251 ? -14.906 -13.602 -6.719 1 98.81 251 LEU A C 1
ATOM 2059 O O . LEU A 1 251 ? -15.047 -14.148 -7.816 1 98.81 251 LEU A O 1
ATOM 2063 N N . ASN A 1 252 ? -15.625 -13.891 -5.668 1 98.75 252 ASN A N 1
ATOM 2064 C CA . ASN A 1 252 ? -16.797 -14.766 -5.781 1 98.75 252 ASN A CA 1
ATOM 2065 C C . ASN A 1 252 ? -17.906 -14.102 -6.578 1 98.75 252 ASN A C 1
ATOM 2067 O O . ASN A 1 252 ? -18.188 -12.914 -6.391 1 98.75 252 ASN A O 1
ATOM 2071 N N . ILE A 1 253 ? -18.594 -14.797 -7.406 1 98.69 253 ILE A N 1
ATOM 2072 C CA . ILE A 1 253 ? -19.562 -14.242 -8.344 1 98.69 253 ILE A CA 1
ATOM 2073 C C . ILE A 1 253 ? -20.766 -13.695 -7.574 1 98.69 253 ILE A C 1
ATOM 2075 O O . ILE A 1 253 ? -21.5 -12.836 -8.078 1 98.69 253 ILE A O 1
ATOM 2079 N N . PHE A 1 254 ? -21 -14.18 -6.363 1 98.69 254 PHE A N 1
ATOM 2080 C CA . PHE A 1 254 ? -22.125 -13.742 -5.559 1 98.69 254 PHE A CA 1
ATOM 2081 C C . PHE A 1 254 ? -21.797 -12.477 -4.789 1 98.69 254 PHE A C 1
ATOM 2083 O O . PHE A 1 254 ? -22.641 -11.93 -4.07 1 98.69 254 PHE A O 1
ATOM 2090 N N . HIS A 1 255 ? -20.594 -11.977 -4.867 1 98.62 255 HIS A N 1
ATOM 2091 C CA . HIS A 1 255 ? -20.203 -10.719 -4.227 1 98.62 255 HIS A CA 1
ATOM 2092 C C . HIS A 1 255 ? -20.875 -9.523 -4.906 1 98.62 255 HIS A C 1
ATOM 2094 O O . HIS A 1 255 ? -20.875 -9.43 -6.137 1 98.62 255 HIS A O 1
ATOM 2100 N N . ARG A 1 256 ? -21.297 -8.664 -4.227 1 98.19 256 ARG A N 1
ATOM 2101 C CA . ARG A 1 256 ? -22.031 -7.516 -4.742 1 98.19 256 ARG A CA 1
ATOM 2102 C C . ARG A 1 256 ? -21.203 -6.73 -5.75 1 98.19 256 ARG A C 1
ATOM 2104 O O . ARG A 1 256 ? -21.734 -6.168 -6.707 1 98.19 256 ARG A O 1
ATOM 2111 N N . ASP A 1 257 ? -19.906 -6.648 -5.594 1 98.19 257 ASP A N 1
ATOM 2112 C CA . ASP A 1 257 ? -19.031 -5.816 -6.414 1 98.19 257 ASP A CA 1
ATOM 2113 C C . ASP A 1 257 ? -18.688 -6.512 -7.727 1 98.19 257 ASP A C 1
ATOM 2115 O O . ASP A 1 257 ? -17.812 -6.047 -8.469 1 98.19 257 ASP A O 1
ATOM 2119 N N . ILE A 1 258 ? -19.281 -7.582 -8.133 1 98.56 258 ILE A N 1
ATOM 2120 C CA . ILE A 1 258 ? -18.875 -8.422 -9.25 1 98.56 258 ILE A CA 1
ATOM 2121 C C . ILE A 1 258 ? -18.891 -7.609 -10.539 1 98.56 258 ILE A C 1
ATOM 2123 O O . ILE A 1 258 ? -18 -7.73 -11.375 1 98.56 258 ILE A O 1
ATOM 2127 N N . ASN A 1 259 ? -19.891 -6.805 -10.734 1 97.38 259 ASN A N 1
ATOM 2128 C CA . ASN A 1 259 ? -19.953 -6.004 -11.953 1 97.38 259 ASN A CA 1
ATOM 2129 C C . ASN A 1 259 ? -18.828 -4.984 -12.016 1 97.38 259 ASN A C 1
ATOM 2131 O O . ASN A 1 259 ? -18.172 -4.832 -13.055 1 97.38 259 ASN A O 1
ATOM 2135 N N . ASP A 1 260 ? -18.625 -4.211 -10.906 1 96.25 260 ASP A N 1
ATOM 2136 C CA . ASP A 1 260 ? -17.516 -3.252 -10.844 1 96.25 260 ASP A CA 1
ATOM 2137 C C . ASP A 1 260 ? -16.172 -3.939 -11.055 1 96.25 260 ASP A C 1
ATOM 2139 O O . ASP A 1 260 ? -15.297 -3.4 -11.734 1 96.25 260 ASP A O 1
ATOM 2143 N N . PHE A 1 261 ? -16.078 -5.07 -10.461 1 97.81 261 PHE A N 1
ATOM 2144 C CA . PHE A 1 261 ? -14.875 -5.887 -10.562 1 97.81 261 PHE A CA 1
ATOM 2145 C C . PHE A 1 261 ? -14.57 -6.223 -12.016 1 97.81 261 PHE A C 1
ATOM 2147 O O . PHE A 1 261 ? -13.445 -6.02 -12.484 1 97.81 261 PHE A O 1
ATOM 2154 N N . LEU A 1 262 ? -15.492 -6.676 -12.742 1 97.5 262 LEU A N 1
ATOM 2155 C CA . LEU A 1 262 ? -15.328 -7.066 -14.141 1 97.5 262 LEU A CA 1
ATOM 2156 C C . LEU A 1 262 ? -15.062 -5.848 -15.023 1 97.5 262 LEU A C 1
ATOM 2158 O O . LEU A 1 262 ? -14.289 -5.926 -15.977 1 97.5 262 LEU A O 1
ATOM 2162 N N . ASP A 1 263 ? -15.602 -4.773 -14.695 1 94.88 263 ASP A N 1
ATOM 2163 C CA . ASP A 1 263 ? -15.5 -3.553 -15.484 1 94.88 263 ASP A CA 1
ATOM 2164 C C . ASP A 1 263 ? -14.078 -2.984 -15.438 1 94.88 263 ASP A C 1
ATOM 2166 O O . ASP A 1 263 ? -13.719 -2.141 -16.25 1 94.88 263 ASP A O 1
ATOM 2170 N N . THR A 1 264 ? -13.305 -3.395 -14.477 1 95.19 264 THR A N 1
ATOM 2171 C CA . THR A 1 264 ? -11.938 -2.898 -14.367 1 95.19 264 THR A CA 1
ATOM 2172 C C . THR A 1 264 ? -11.109 -3.314 -15.578 1 95.19 264 THR A C 1
ATOM 2174 O O . THR A 1 264 ? -10.031 -2.762 -15.82 1 95.19 264 THR A O 1
ATOM 2177 N N . LYS A 1 265 ? -11.5 -4.305 -16.344 1 92.69 265 LYS A N 1
ATOM 2178 C CA . LYS A 1 265 ? -10.75 -4.816 -17.484 1 92.69 265 LYS A CA 1
ATOM 2179 C C . LYS A 1 265 ? -11.336 -4.301 -18.797 1 92.69 265 LYS A C 1
ATOM 2181 O O . LYS A 1 265 ? -10.797 -4.566 -19.875 1 92.69 265 LYS A O 1
ATOM 2186 N N . LYS A 1 266 ? -12.344 -3.488 -18.656 1 88.12 266 LYS A N 1
ATOM 2187 C CA . LYS A 1 266 ? -12.891 -2.895 -19.875 1 88.12 266 LYS A CA 1
ATOM 2188 C C . LYS A 1 266 ? -11.914 -1.889 -20.484 1 88.12 266 LYS A C 1
ATOM 2190 O O . LYS A 1 266 ? -11.273 -1.126 -19.75 1 88.12 266 LYS A O 1
ATOM 2195 N N . ILE A 1 267 ? -11.844 -1.812 -21.766 1 78.25 267 ILE A N 1
ATOM 2196 C CA . ILE A 1 267 ? -10.93 -0.917 -22.453 1 78.25 267 ILE A CA 1
ATOM 2197 C C . ILE A 1 267 ? -11.359 0.533 -22.25 1 78.25 267 ILE A C 1
ATOM 2199 O O . ILE A 1 267 ? -10.516 1.423 -22.109 1 78.25 267 ILE A O 1
ATOM 2203 N N . SER A 1 268 ? -12.602 0.786 -22.141 1 77.12 268 SER A N 1
ATOM 2204 C CA . SER A 1 268 ? -13.148 2.135 -22.031 1 77.12 268 SER A CA 1
ATOM 2205 C C . SER A 1 268 ? -13.25 2.578 -20.578 1 77.12 268 SER A C 1
ATOM 2207 O O . SER A 1 268 ? -13.742 3.668 -20.281 1 77.12 268 SER A O 1
ATOM 2209 N N . ALA A 1 269 ? -12.758 1.757 -19.734 1 80.75 269 ALA A N 1
ATOM 2210 C CA . ALA A 1 269 ? -12.875 2.107 -18.328 1 80.75 269 ALA A CA 1
ATOM 2211 C C . ALA A 1 269 ? -12.031 3.33 -17.984 1 80.75 269 ALA A C 1
ATOM 2213 O O . ALA A 1 269 ? -10.938 3.506 -18.531 1 80.75 269 ALA A O 1
ATOM 2214 N N . ASP A 1 270 ? -12.555 4.164 -17.094 1 83.12 270 ASP A N 1
ATOM 2215 C CA . ASP A 1 270 ? -11.812 5.312 -16.578 1 83.12 270 ASP A CA 1
ATOM 2216 C C . ASP A 1 270 ? -10.492 4.875 -15.938 1 83.12 270 ASP A C 1
ATOM 2218 O O . ASP A 1 270 ? -10.422 3.812 -15.312 1 83.12 270 ASP A O 1
ATOM 2222 N N . GLU A 1 271 ? -9.523 5.641 -16.047 1 82.19 271 GLU A N 1
ATOM 2223 C CA . GLU A 1 271 ? -8.188 5.34 -15.547 1 82.19 271 GLU A CA 1
ATOM 2224 C C . GLU A 1 271 ? -8.195 5.137 -14.039 1 82.19 271 GLU A C 1
ATOM 2226 O O . GLU A 1 271 ? -7.383 4.379 -13.5 1 82.19 271 GLU A O 1
ATOM 2231 N N . ASP A 1 272 ? -9.141 5.727 -13.438 1 82 272 ASP A N 1
ATOM 2232 C CA . ASP A 1 272 ? -9.203 5.625 -11.977 1 82 272 ASP A CA 1
ATOM 2233 C C . ASP A 1 272 ? -9.734 4.262 -11.547 1 82 272 ASP A C 1
ATOM 2235 O O . ASP A 1 272 ? -9.578 3.869 -10.391 1 82 272 ASP A O 1
ATOM 2239 N N . VAL A 1 273 ? -10.344 3.521 -12.516 1 86.88 273 VAL A N 1
ATOM 2240 C CA . VAL A 1 273 ? -10.953 2.236 -12.203 1 86.88 273 VAL A CA 1
ATOM 2241 C C . VAL A 1 273 ? -10.188 1.111 -12.891 1 86.88 273 VAL A C 1
ATOM 2243 O O . VAL A 1 273 ? -10.086 0.003 -12.359 1 86.88 273 VAL A O 1
ATOM 2246 N N . ARG A 1 274 ? -9.617 1.389 -13.984 1 91.12 274 ARG A N 1
ATOM 2247 C CA . ARG A 1 274 ? -8.969 0.371 -14.805 1 91.12 274 ARG A CA 1
ATOM 2248 C C . ARG A 1 274 ? -7.711 -0.164 -14.133 1 91.12 274 ARG A C 1
ATOM 2250 O O . ARG A 1 274 ? -6.91 0.607 -13.594 1 91.12 274 ARG A O 1
ATOM 2257 N N . VAL A 1 275 ? -7.59 -1.469 -14.047 1 91.44 275 VAL A N 1
ATOM 2258 C CA . VAL A 1 275 ? -6.363 -2.102 -13.578 1 91.44 275 VAL A CA 1
ATOM 2259 C C . VAL A 1 275 ? -5.586 -2.67 -14.758 1 91.44 275 VAL A C 1
ATOM 2261 O O . VAL A 1 275 ? -5.906 -3.75 -15.258 1 91.44 275 VAL A O 1
ATOM 2264 N N . LYS A 1 276 ? -4.488 -2.104 -15.094 1 84.5 276 LYS A N 1
ATOM 2265 C CA . LYS A 1 276 ? -3.742 -2.361 -16.312 1 84.5 276 LYS A CA 1
ATOM 2266 C C . LYS A 1 276 ? -2.992 -3.688 -16.234 1 84.5 276 LYS A C 1
ATOM 2268 O O . LYS A 1 276 ? -2.98 -4.461 -17.203 1 84.5 276 LYS A O 1
ATOM 2273 N N . THR A 1 277 ? -2.438 -3.99 -15.164 1 87.31 277 THR A N 1
ATOM 2274 C CA . THR A 1 277 ? -1.501 -5.109 -15.125 1 87.31 277 THR A CA 1
ATOM 2275 C C . THR A 1 277 ? -2.023 -6.219 -14.219 1 87.31 277 THR A C 1
ATOM 2277 O O . THR A 1 277 ? -1.519 -7.344 -14.25 1 87.31 277 THR A O 1
ATOM 2280 N N . LEU A 1 278 ? -3.016 -5.977 -13.445 1 93.75 278 LEU A N 1
ATOM 2281 C CA . LEU A 1 278 ? -3.574 -6.965 -12.531 1 93.75 278 LEU A CA 1
ATOM 2282 C C . LEU A 1 278 ? -4.531 -7.898 -13.258 1 93.75 278 LEU A C 1
ATOM 2284 O O . LEU A 1 278 ? -5.477 -7.445 -13.906 1 93.75 278 LEU A O 1
ATOM 2288 N N . SER A 1 279 ? -4.262 -9.188 -13.227 1 96 279 SER A N 1
ATOM 2289 C CA . SER A 1 279 ? -5.199 -10.172 -13.758 1 96 279 SER A CA 1
ATOM 2290 C C . SER A 1 279 ? -6.383 -10.375 -12.812 1 96 279 SER A C 1
ATOM 2292 O O . SER A 1 279 ? -6.305 -10.031 -11.633 1 96 279 SER A O 1
ATOM 2294 N N . ILE A 1 280 ? -7.516 -10.922 -13.375 1 97.75 280 ILE A N 1
ATOM 2295 C CA . ILE A 1 280 ? -8.68 -11.117 -12.516 1 97.75 280 ILE A CA 1
ATOM 2296 C C . ILE A 1 280 ? -9.258 -12.516 -12.734 1 97.75 280 ILE A C 1
ATOM 2298 O O . ILE A 1 280 ? -9.156 -13.07 -13.836 1 97.75 280 ILE A O 1
ATOM 2302 N N . GLY A 1 281 ? -9.781 -13.109 -11.742 1 98.31 281 GLY A N 1
ATOM 2303 C CA . GLY A 1 281 ? -10.469 -14.391 -11.773 1 98.31 281 GLY A CA 1
ATOM 2304 C C . GLY A 1 281 ? -11.781 -14.391 -11.016 1 98.31 281 GLY A C 1
ATOM 2305 O O . GLY A 1 281 ? -11.93 -13.664 -10.031 1 98.31 281 GLY A O 1
ATOM 2306 N N . VAL A 1 282 ? -12.766 -15.164 -11.484 1 98.81 282 VAL A N 1
ATOM 2307 C CA . VAL A 1 282 ? -14.078 -15.258 -10.852 1 98.81 282 VAL A CA 1
ATOM 2308 C C . VAL A 1 282 ? -14.305 -16.672 -10.336 1 98.81 282 VAL A C 1
ATOM 2310 O O . VAL A 1 282 ? -14.023 -17.656 -11.039 1 98.81 282 VAL A O 1
ATOM 2313 N N . VAL A 1 283 ? -14.75 -16.797 -9.109 1 98.81 283 VAL A N 1
ATOM 2314 C CA . VAL A 1 283 ? -15.133 -18.062 -8.508 1 98.81 283 VAL A CA 1
ATOM 2315 C C . VAL A 1 283 ? -16.641 -18.281 -8.664 1 98.81 283 VAL A C 1
ATOM 2317 O O . VAL A 1 283 ? -17.438 -17.453 -8.219 1 98.81 283 VAL A O 1
ATOM 2320 N N . ILE A 1 284 ? -17.062 -19.391 -9.195 1 98.62 284 ILE A N 1
ATOM 2321 C CA . ILE A 1 284 ? -18.469 -19.609 -9.523 1 98.62 284 ILE A CA 1
ATOM 2322 C C . ILE A 1 284 ? -18.984 -20.859 -8.836 1 98.62 284 ILE A C 1
ATOM 2324 O O . ILE A 1 284 ? -18.703 -21.984 -9.273 1 98.62 284 ILE A O 1
ATOM 2328 N N . PRO A 1 285 ? -19.781 -20.75 -7.824 1 98.38 285 PRO A N 1
ATOM 2329 C CA . PRO A 1 285 ? -20.484 -21.906 -7.234 1 98.38 285 PRO A CA 1
ATOM 2330 C C . PRO A 1 285 ? -21.531 -22.5 -8.172 1 98.38 285 PRO A C 1
ATOM 2332 O O . PRO A 1 285 ? -22.109 -21.797 -8.992 1 98.38 285 PRO A O 1
ATOM 2335 N N . ASP A 1 286 ? -21.891 -23.766 -7.996 1 98.06 286 ASP A N 1
ATOM 2336 C CA . ASP A 1 286 ? -22.875 -24.484 -8.797 1 98.06 286 ASP A CA 1
ATOM 2337 C C . ASP A 1 286 ? -24.234 -23.797 -8.758 1 98.06 286 ASP A C 1
ATOM 2339 O O . ASP A 1 286 ? -24.969 -23.797 -9.742 1 98.06 286 ASP A O 1
ATOM 2343 N N . LYS A 1 287 ? -24.531 -23.266 -7.629 1 98.19 287 LYS A N 1
ATOM 2344 C CA . LYS A 1 287 ? -25.828 -22.609 -7.445 1 98.19 287 LYS A CA 1
ATOM 2345 C C . LYS A 1 287 ? -26.047 -21.531 -8.492 1 98.19 287 LYS A C 1
ATOM 2347 O O . LYS A 1 287 ? -27.172 -21.328 -8.969 1 98.19 287 LYS A O 1
ATOM 2352 N N . PHE A 1 288 ? -25.047 -20.812 -8.805 1 98.38 288 PHE A N 1
ATOM 2353 C CA . PHE A 1 288 ? -25.172 -19.75 -9.789 1 98.38 288 PHE A CA 1
ATOM 2354 C C . PHE A 1 288 ? -25.516 -20.312 -11.164 1 98.38 288 PHE A C 1
ATOM 2356 O O . PHE A 1 288 ? -26.344 -19.766 -11.883 1 98.38 288 PHE A O 1
ATOM 2363 N N . ILE A 1 289 ? -24.812 -21.344 -11.562 1 97.31 289 ILE A N 1
ATOM 2364 C CA . ILE A 1 289 ? -25.062 -22.016 -12.828 1 97.31 289 ILE A CA 1
ATOM 2365 C C . ILE A 1 289 ? -26.484 -22.578 -12.859 1 97.31 289 ILE A C 1
ATOM 2367 O O . ILE A 1 289 ? -27.172 -22.484 -13.875 1 97.31 289 ILE A O 1
ATOM 2371 N N . GLU A 1 290 ? -26.922 -23.141 -11.766 1 97.19 290 GLU A N 1
ATOM 2372 C CA . GLU A 1 290 ? -28.281 -23.641 -11.641 1 97.19 290 GLU A CA 1
ATOM 2373 C C . GLU A 1 290 ? -29.312 -22.547 -11.867 1 97.19 290 GLU A C 1
ATOM 2375 O O . GLU A 1 290 ? -30.266 -22.719 -12.617 1 97.19 290 GLU A O 1
ATOM 2380 N N . LEU A 1 291 ? -29.078 -21.438 -11.188 1 97.56 291 LEU A N 1
ATOM 2381 C CA . LEU A 1 291 ? -29.984 -20.297 -11.336 1 97.56 291 LEU A CA 1
ATOM 2382 C C . LEU A 1 291 ? -30.031 -19.828 -12.789 1 97.56 291 LEU A C 1
ATOM 2384 O O . LEU A 1 291 ? -31.109 -19.5 -13.297 1 97.56 291 LEU A O 1
ATOM 2388 N N . ALA A 1 292 ? -28.922 -19.797 -13.453 1 96.38 292 ALA A N 1
ATOM 2389 C CA . ALA A 1 292 ? -28.875 -19.406 -14.867 1 96.38 292 ALA A CA 1
ATOM 2390 C C . ALA A 1 292 ? -29.641 -20.406 -15.734 1 96.38 292 ALA A C 1
ATOM 2392 O O . ALA A 1 292 ? -30.391 -20.016 -16.641 1 96.38 292 ALA A O 1
ATOM 2393 N N . ARG A 1 293 ? -29.406 -21.688 -15.461 1 94.69 293 ARG A N 1
ATOM 2394 C CA . ARG A 1 293 ? -30.062 -22.734 -16.219 1 94.69 293 ARG A CA 1
ATOM 2395 C C . ARG A 1 293 ? -31.578 -22.656 -16.078 1 94.69 293 ARG A C 1
ATOM 2397 O O . ARG A 1 293 ? -32.312 -22.906 -17.047 1 94.69 293 ARG A O 1
ATOM 2404 N N . GLU A 1 294 ? -32.031 -22.312 -14.961 1 95.81 294 GLU A N 1
ATOM 2405 C CA . GLU A 1 294 ? -33.438 -22.25 -14.672 1 95.81 294 GLU A CA 1
ATOM 2406 C C . GLU A 1 294 ? -34.031 -20.875 -15.031 1 95.81 294 GLU A C 1
ATOM 2408 O O . GLU A 1 294 ? -35.219 -20.625 -14.852 1 95.81 294 GLU A O 1
ATOM 2413 N N . ASP A 1 295 ? -33.219 -20.016 -15.469 1 93.56 295 ASP A N 1
ATOM 2414 C CA . ASP A 1 295 ? -33.594 -18.672 -15.859 1 93.56 295 ASP A CA 1
ATOM 2415 C C . ASP A 1 295 ? -34.25 -17.938 -14.695 1 93.56 295 ASP A C 1
ATOM 2417 O O . ASP A 1 295 ? -35.312 -17.297 -14.859 1 93.56 295 ASP A O 1
ATOM 2421 N N . LYS A 1 296 ? -33.781 -18.125 -13.539 1 95 296 LYS A N 1
ATOM 2422 C CA . LYS A 1 296 ? -34.219 -17.422 -12.336 1 95 296 LYS A CA 1
ATOM 2423 C C . LYS A 1 296 ? -33.344 -16.219 -12.055 1 95 296 LYS A C 1
ATOM 2425 O O . LYS A 1 296 ? -32.188 -16.156 -12.523 1 95 296 LYS A O 1
ATOM 2430 N N . ALA A 1 297 ? -33.906 -15.375 -11.312 1 94.5 297 ALA A N 1
ATOM 2431 C CA . ALA A 1 297 ? -33.094 -14.258 -10.844 1 94.5 297 ALA A CA 1
ATOM 2432 C C . ALA A 1 297 ? -32.062 -14.727 -9.812 1 94.5 297 ALA A C 1
ATOM 2434 O O . ALA A 1 297 ? -32.312 -15.688 -9.078 1 94.5 297 ALA A O 1
ATOM 2435 N N . ALA A 1 298 ? -30.938 -14.078 -9.852 1 96.62 298 ALA A N 1
ATOM 2436 C CA . ALA A 1 298 ? -29.922 -14.312 -8.828 1 96.62 298 ALA A CA 1
ATOM 2437 C C . ALA A 1 298 ? -29.734 -13.078 -7.949 1 96.62 298 ALA A C 1
ATOM 2439 O O . ALA A 1 298 ? -30.125 -11.977 -8.328 1 96.62 298 ALA A O 1
ATOM 2440 N N . TYR A 1 299 ? -29.266 -13.352 -6.82 1 97.94 299 TYR A N 1
ATOM 2441 C CA . TYR A 1 299 ? -28.922 -12.258 -5.918 1 97.94 299 TYR A CA 1
ATOM 2442 C C . TYR A 1 299 ? -27.422 -12.258 -5.598 1 97.94 299 TYR A C 1
ATOM 2444 O O . TYR A 1 299 ? -26.828 -13.32 -5.426 1 97.94 299 TYR A O 1
ATOM 2452 N N . VAL A 1 300 ? -26.844 -11.086 -5.672 1 98.31 300 VAL A N 1
ATOM 2453 C CA . VAL A 1 300 ? -25.516 -10.875 -5.117 1 98.31 300 VAL A CA 1
ATOM 2454 C C . VAL A 1 300 ? -25.625 -10.258 -3.729 1 98.31 300 VAL A C 1
ATOM 2456 O O . VAL A 1 300 ? -26.594 -9.562 -3.428 1 98.31 300 VAL A O 1
ATOM 2459 N N . PHE A 1 301 ? -24.672 -10.562 -2.93 1 98.62 301 PHE A N 1
ATOM 2460 C CA . PHE A 1 301 ? -24.812 -10.25 -1.513 1 98.62 301 PHE A CA 1
ATOM 2461 C C . PHE A 1 301 ? -23.734 -9.281 -1.062 1 98.62 301 PHE A C 1
ATOM 2463 O O . PHE A 1 301 ? -22.641 -9.234 -1.654 1 98.62 301 PHE A O 1
ATOM 2470 N N . TYR A 1 302 ? -24.078 -8.461 -0.045 1 97.69 302 TYR A N 1
ATOM 2471 C CA . TYR A 1 302 ? -23.109 -7.609 0.646 1 97.69 302 TYR A CA 1
ATOM 2472 C C . TYR A 1 302 ? -22.391 -8.375 1.752 1 97.69 302 TYR A C 1
ATOM 2474 O O . TYR A 1 302 ? -22.969 -8.617 2.818 1 97.69 302 TYR A O 1
ATOM 2482 N N . PRO A 1 303 ? -21.078 -8.68 1.574 1 97.69 303 PRO A N 1
ATOM 2483 C CA . PRO A 1 303 ? -20.391 -9.648 2.428 1 97.69 303 PRO A CA 1
ATOM 2484 C C . PRO A 1 303 ? -20.391 -9.242 3.898 1 97.69 303 PRO A C 1
ATOM 2486 O O . PRO A 1 303 ? -20.453 -10.102 4.781 1 97.69 303 PRO A O 1
ATOM 2489 N N . HIS A 1 304 ? -20.297 -7.965 4.129 1 96.31 304 HIS A N 1
ATOM 2490 C CA . HIS A 1 304 ? -20.219 -7.52 5.516 1 96.31 304 HIS A CA 1
ATOM 2491 C C . HIS A 1 304 ? -21.5 -7.828 6.27 1 96.31 304 HIS A C 1
ATOM 2493 O O . HIS A 1 304 ? -21.469 -8.227 7.434 1 96.31 304 HIS A O 1
ATOM 2499 N N . THR A 1 305 ? -22.672 -7.578 5.648 1 96.69 305 THR A N 1
ATOM 2500 C CA . THR A 1 305 ? -23.953 -7.875 6.289 1 96.69 305 THR A CA 1
ATOM 2501 C C . THR A 1 305 ? -24.109 -9.375 6.496 1 96.69 305 THR A C 1
ATOM 2503 O O . THR A 1 305 ? -24.734 -9.812 7.469 1 96.69 305 THR A O 1
ATOM 2506 N N . VAL A 1 306 ? -23.562 -10.164 5.594 1 97.94 306 VAL A N 1
ATOM 2507 C CA . VAL A 1 306 ? -23.578 -11.609 5.75 1 97.94 306 VAL A CA 1
ATOM 2508 C C . VAL A 1 306 ? -22.781 -12.008 6.988 1 97.94 306 VAL A C 1
ATOM 2510 O O . VAL A 1 306 ? -23.25 -12.797 7.812 1 97.94 306 VAL A O 1
ATOM 2513 N N . TYR A 1 307 ? -21.594 -11.516 7.074 1 97.25 307 TYR A N 1
ATOM 2514 C CA . TYR A 1 307 ? -20.734 -11.836 8.211 1 97.25 307 TYR A CA 1
ATOM 2515 C C . TYR A 1 307 ? -21.375 -11.398 9.516 1 97.25 307 TYR A C 1
ATOM 2517 O O . TYR A 1 307 ? -21.297 -12.109 10.523 1 97.25 307 TYR A O 1
ATOM 2525 N N . LYS A 1 308 ? -21.953 -10.227 9.539 1 95.38 308 LYS A N 1
ATOM 2526 C CA . LYS A 1 308 ? -22.625 -9.727 10.742 1 95.38 308 LYS A CA 1
ATOM 2527 C C . LYS A 1 308 ? -23.766 -10.648 11.164 1 95.38 308 LYS A C 1
ATOM 2529 O O . LYS A 1 308 ? -23.953 -10.898 12.352 1 95.38 308 LYS A O 1
ATOM 2534 N N . ALA A 1 309 ? -24.469 -11.133 10.195 1 97.19 309 ALA A N 1
ATOM 2535 C CA . ALA A 1 309 ? -25.656 -11.938 10.469 1 97.19 309 ALA A CA 1
ATOM 2536 C C . ALA A 1 309 ? -25.281 -13.359 10.875 1 97.19 309 ALA A C 1
ATOM 2538 O O . ALA A 1 309 ? -25.938 -13.969 11.719 1 97.19 309 ALA A O 1
ATOM 2539 N N . TYR A 1 310 ? -24.188 -13.898 10.344 1 97.38 310 TYR A N 1
ATOM 2540 C CA . TYR A 1 310 ? -23.969 -15.336 10.492 1 97.38 310 TYR A CA 1
ATOM 2541 C C . TYR A 1 310 ? -22.625 -15.617 11.164 1 97.38 310 TYR A C 1
ATOM 2543 O O . TYR A 1 310 ? -22.375 -16.734 11.602 1 97.38 310 TYR A O 1
ATOM 2551 N N . GLY A 1 311 ? -21.734 -14.641 11.227 1 95.94 311 GLY A N 1
ATOM 2552 C CA . GLY A 1 311 ? -20.406 -14.844 11.789 1 95.94 311 GLY A CA 1
ATOM 2553 C C . GLY A 1 311 ? -19.5 -15.625 10.867 1 95.94 311 GLY A C 1
ATOM 2554 O O . GLY A 1 311 ? -18.422 -16.062 11.281 1 95.94 311 GLY A O 1
ATOM 2555 N N . GLU A 1 312 ? -19.953 -15.852 9.672 1 96.25 312 GLU A N 1
ATOM 2556 C CA . GLU A 1 312 ? -19.188 -16.562 8.648 1 96.25 312 GLU A CA 1
ATOM 2557 C C . GLU A 1 312 ? -19.094 -15.75 7.363 1 96.25 312 GLU A C 1
ATOM 2559 O O . GLU A 1 312 ? -20.062 -15.109 6.949 1 96.25 312 GLU A O 1
ATOM 2564 N N . HIS A 1 313 ? -17.906 -15.773 6.77 1 97.31 313 HIS A N 1
ATOM 2565 C CA . HIS A 1 313 ? -17.719 -15.039 5.52 1 97.31 313 HIS A CA 1
ATOM 2566 C C . HIS A 1 313 ? -18.484 -15.695 4.375 1 97.31 313 HIS A C 1
ATOM 2568 O O . HIS A 1 313 ? -18.609 -16.922 4.34 1 97.31 313 HIS A O 1
ATOM 2574 N N . LEU A 1 314 ? -18.875 -14.891 3.438 1 96.81 314 LEU A N 1
ATOM 2575 C CA . LEU A 1 314 ? -19.656 -15.328 2.291 1 96.81 314 LEU A CA 1
ATOM 2576 C C . LEU A 1 314 ? -18.938 -16.422 1.51 1 96.81 314 LEU A C 1
ATOM 2578 O O . LEU A 1 314 ? -19.531 -17.422 1.112 1 96.81 314 LEU A O 1
ATOM 2582 N N . ASP A 1 315 ? -17.594 -16.281 1.285 1 96 315 ASP A N 1
ATOM 2583 C CA . ASP A 1 315 ? -16.844 -17.188 0.42 1 96 315 ASP A CA 1
ATOM 2584 C C . ASP A 1 315 ? -16.531 -18.5 1.141 1 96 315 ASP A C 1
ATOM 2586 O O . ASP A 1 315 ? -15.984 -19.422 0.539 1 96 315 ASP A O 1
ATOM 2590 N N . GLU A 1 316 ? -16.875 -18.562 2.402 1 95.62 316 GLU A N 1
ATOM 2591 C CA . GLU A 1 316 ? -16.703 -19.797 3.174 1 95.62 316 GLU A CA 1
ATOM 2592 C C . GLU A 1 316 ? -17.969 -20.641 3.131 1 95.62 316 GLU A C 1
ATOM 2594 O O . GLU A 1 316 ? -17.922 -21.828 3.469 1 95.62 316 GLU A O 1
ATOM 2599 N N . MET A 1 317 ? -19 -20.062 2.688 1 95.94 317 MET A N 1
ATOM 2600 C CA . MET A 1 317 ? -20.312 -20.703 2.773 1 95.94 317 MET A CA 1
ATOM 2601 C C . MET A 1 317 ? -20.547 -21.625 1.581 1 95.94 317 MET A C 1
ATOM 2603 O O . MET A 1 317 ? -20.094 -21.344 0.474 1 95.94 317 MET A O 1
ATOM 2607 N N . ASP A 1 318 ? -21.25 -22.703 1.851 1 95.88 318 ASP A N 1
ATOM 2608 C CA . ASP A 1 318 ? -21.781 -23.531 0.77 1 95.88 318 ASP A CA 1
ATOM 2609 C C . ASP A 1 318 ? -23.047 -22.906 0.19 1 95.88 318 ASP A C 1
ATOM 2611 O O . ASP A 1 318 ? -24.125 -23.016 0.786 1 95.88 318 ASP A O 1
ATOM 2615 N N . MET A 1 319 ? -22.984 -22.391 -0.944 1 96.88 319 MET A N 1
ATOM 2616 C CA . MET A 1 319 ? -24.078 -21.609 -1.53 1 96.88 319 MET A CA 1
ATOM 2617 C C . MET A 1 319 ? -25.219 -22.531 -1.957 1 96.88 319 MET A C 1
ATOM 2619 O O . MET A 1 319 ? -26.359 -22.078 -2.139 1 96.88 319 MET A O 1
ATOM 2623 N N . ASN A 1 320 ? -24.922 -23.797 -2.135 1 95.69 320 ASN A N 1
ATOM 2624 C CA . ASN A 1 320 ? -26.016 -24.734 -2.416 1 95.69 320 ASN A CA 1
ATOM 2625 C C . ASN A 1 320 ? -26.969 -24.859 -1.231 1 95.69 320 ASN A C 1
ATOM 2627 O O . ASN A 1 320 ? -28.156 -25.109 -1.412 1 95.69 320 ASN A O 1
ATOM 2631 N N . GLU A 1 321 ? -26.453 -24.625 -0.127 1 96.12 321 GLU A N 1
ATOM 2632 C CA . GLU A 1 321 ? -27.25 -24.75 1.093 1 96.12 321 GLU A CA 1
ATOM 2633 C C . GLU A 1 321 ? -27.703 -23.375 1.58 1 96.12 321 GLU A C 1
ATOM 2635 O O . GLU A 1 321 ? -28.844 -23.219 2.029 1 96.12 321 GLU A O 1
ATOM 2640 N N . MET A 1 322 ? -26.875 -22.406 1.458 1 97.38 322 MET A N 1
ATOM 2641 C CA . MET A 1 322 ? -27.078 -21.156 2.18 1 97.38 322 MET A CA 1
ATOM 2642 C C . MET A 1 322 ? -27.766 -20.109 1.292 1 97.38 322 MET A C 1
ATOM 2644 O O . MET A 1 322 ? -28.359 -19.156 1.79 1 97.38 322 MET A O 1
ATOM 2648 N N . TYR A 1 323 ? -27.734 -20.328 -0.027 1 97.88 323 TYR A N 1
ATOM 2649 C CA . TYR A 1 323 ? -28.188 -19.297 -0.95 1 97.88 323 TYR A CA 1
ATOM 2650 C C . TYR A 1 323 ? -29.609 -18.844 -0.632 1 97.88 323 TYR A C 1
ATOM 2652 O O . TYR A 1 323 ? -29.859 -17.656 -0.423 1 97.88 323 TYR A O 1
ATOM 2660 N N . ASP A 1 324 ? -30.547 -19.766 -0.558 1 97.25 324 ASP A N 1
ATOM 2661 C CA . ASP A 1 324 ? -31.953 -19.438 -0.336 1 97.25 324 ASP A CA 1
ATOM 2662 C C . ASP A 1 324 ? -32.156 -18.781 1.027 1 97.25 324 ASP A C 1
ATOM 2664 O O . ASP A 1 324 ? -32.969 -17.875 1.167 1 97.25 324 ASP A O 1
ATOM 2668 N N . ARG A 1 325 ? -31.422 -19.25 1.981 1 97.69 325 ARG A N 1
ATOM 2669 C CA . ARG A 1 325 ? -31.484 -18.672 3.314 1 97.69 325 ARG A CA 1
ATOM 2670 C C . ARG A 1 325 ? -31.031 -17.203 3.291 1 97.69 325 ARG A C 1
ATOM 2672 O O . ARG A 1 325 ? -31.641 -16.359 3.947 1 97.69 325 ARG A O 1
ATOM 2679 N N . LEU A 1 326 ? -29.953 -16.953 2.602 1 98.19 326 LEU A N 1
ATOM 2680 C CA . LEU A 1 326 ? -29.438 -15.602 2.498 1 98.19 326 LEU A CA 1
ATOM 2681 C C . LEU A 1 326 ? -30.422 -14.695 1.771 1 98.19 326 LEU A C 1
ATOM 2683 O O . LEU A 1 326 ? -30.609 -13.539 2.15 1 98.19 326 LEU A O 1
ATOM 2687 N N . VAL A 1 327 ? -31.094 -15.18 0.736 1 97.69 327 VAL A N 1
ATOM 2688 C CA . VAL A 1 327 ? -32.062 -14.414 -0.065 1 97.69 327 VAL A CA 1
ATOM 2689 C C . VAL A 1 327 ? -33.25 -14.016 0.797 1 97.69 327 VAL A C 1
ATOM 2691 O O . VAL A 1 327 ? -33.75 -12.898 0.672 1 97.69 327 VAL A O 1
ATOM 2694 N N . GLU A 1 328 ? -33.656 -14.828 1.709 1 97.25 328 GLU A N 1
ATOM 2695 C CA . GLU A 1 328 ? -34.875 -14.602 2.48 1 97.25 328 GLU A CA 1
ATOM 2696 C C . GLU A 1 328 ? -34.562 -13.805 3.75 1 97.25 328 GLU A C 1
ATOM 2698 O O . GLU A 1 328 ? -35.5 -13.273 4.379 1 97.25 328 GLU A O 1
ATOM 2703 N N . ASP A 1 329 ? -33.344 -13.758 4.133 1 97.56 329 ASP A N 1
ATOM 2704 C CA . ASP A 1 329 ? -33 -13.117 5.395 1 97.56 329 ASP A CA 1
ATOM 2705 C C . ASP A 1 329 ? -32.906 -11.602 5.246 1 97.56 329 ASP A C 1
ATOM 2707 O O . ASP A 1 329 ? -32.062 -11.078 4.543 1 97.56 329 ASP A O 1
ATOM 2711 N N . PRO A 1 330 ? -33.688 -10.867 5.957 1 96.5 330 PRO A N 1
ATOM 2712 C CA . PRO A 1 330 ? -33.719 -9.414 5.816 1 96.5 330 PRO A CA 1
ATOM 2713 C C . PRO A 1 330 ? -32.469 -8.742 6.398 1 96.5 330 PRO A C 1
ATOM 2715 O O . PRO A 1 330 ? -32.188 -7.586 6.074 1 96.5 330 PRO A O 1
ATOM 2718 N N . ARG A 1 331 ? -31.797 -9.477 7.23 1 95.44 331 ARG A N 1
ATOM 2719 C CA . ARG A 1 331 ? -30.562 -8.93 7.805 1 95.44 331 ARG A CA 1
ATOM 2720 C C . ARG A 1 331 ? -29.469 -8.844 6.754 1 95.44 331 ARG A C 1
ATOM 2722 O O . ARG A 1 331 ? -28.469 -8.133 6.941 1 95.44 331 ARG A O 1
ATOM 2729 N N . VAL A 1 332 ? -29.562 -9.523 5.684 1 97.5 332 VAL A N 1
ATOM 2730 C CA . VAL A 1 332 ? -28.562 -9.594 4.621 1 97.5 332 VAL A CA 1
ATOM 2731 C C . VAL A 1 332 ? -28.969 -8.672 3.477 1 97.5 332 VAL A C 1
ATOM 2733 O O . VAL A 1 332 ? -30 -8.867 2.842 1 97.5 332 VAL A O 1
ATOM 2736 N N . LYS A 1 333 ? -28.125 -7.656 3.26 1 96.69 333 LYS A N 1
ATOM 2737 C CA . LYS A 1 333 ? -28.328 -6.781 2.107 1 96.69 333 LYS A CA 1
ATOM 2738 C C . LYS A 1 333 ? -27.984 -7.5 0.807 1 96.69 333 LYS A C 1
ATOM 2740 O O . LYS A 1 333 ? -26.984 -8.234 0.748 1 96.69 333 LYS A O 1
ATOM 2745 N N . LYS A 1 334 ? -28.766 -7.355 -0.222 1 97.69 334 LYS A N 1
ATOM 2746 C CA . LYS A 1 334 ? -28.594 -8.07 -1.483 1 97.69 334 LYS A CA 1
ATOM 2747 C C . LYS A 1 334 ? -29.156 -7.262 -2.654 1 97.69 334 LYS A C 1
ATOM 2749 O O . LYS A 1 334 ? -29.891 -6.301 -2.453 1 97.69 334 LYS A O 1
ATOM 2754 N N . GLU A 1 335 ? -28.719 -7.551 -3.771 1 97.31 335 GLU A N 1
ATOM 2755 C CA . GLU A 1 335 ? -29.188 -6.93 -5.012 1 97.31 335 GLU A CA 1
ATOM 2756 C C . GLU A 1 335 ? -29.484 -7.98 -6.074 1 97.31 335 GLU A C 1
ATOM 2758 O O . GLU A 1 335 ? -28.75 -8.953 -6.219 1 97.31 335 GLU A O 1
ATOM 2763 N N . LYS A 1 336 ? -30.547 -7.766 -6.742 1 97.06 336 LYS A N 1
ATOM 2764 C CA . LYS A 1 336 ? -30.984 -8.703 -7.773 1 97.06 336 LYS A CA 1
ATOM 2765 C C . LYS A 1 336 ? -30.188 -8.508 -9.062 1 97.06 336 LYS A C 1
ATOM 2767 O O . LYS A 1 336 ? -29.922 -7.375 -9.469 1 97.06 336 LYS A O 1
ATOM 2772 N N . ILE A 1 337 ? -29.781 -9.641 -9.703 1 96.88 337 ILE A N 1
ATOM 2773 C CA . ILE A 1 337 ? -29.141 -9.594 -11.016 1 96.88 337 ILE A CA 1
ATOM 2774 C C . ILE A 1 337 ? -29.688 -10.711 -11.891 1 96.88 337 ILE A C 1
ATOM 2776 O O . ILE A 1 337 ? -30.453 -11.562 -11.422 1 96.88 337 ILE A O 1
ATOM 2780 N N . HIS A 1 338 ? -29.375 -10.633 -13.148 1 95.88 338 HIS A N 1
ATOM 2781 C CA . HIS A 1 338 ? -29.734 -11.68 -14.094 1 95.88 338 HIS A CA 1
ATOM 2782 C C . HIS A 1 338 ? -28.547 -12.594 -14.383 1 95.88 338 HIS A C 1
ATOM 2784 O O . HIS A 1 338 ? -27.625 -12.211 -15.094 1 95.88 338 HIS A O 1
ATOM 2790 N N . PRO A 1 339 ? -28.625 -13.836 -13.914 1 96.31 339 PRO A N 1
ATOM 2791 C CA . PRO A 1 339 ? -27.469 -14.719 -14.016 1 96.31 339 PRO A CA 1
ATOM 2792 C C . PRO A 1 339 ? -27.062 -15 -15.461 1 96.31 339 PRO A C 1
ATOM 2794 O O . PRO A 1 339 ? -25.875 -15.07 -15.773 1 96.31 339 PRO A O 1
ATOM 2797 N N . ARG A 1 340 ? -27.969 -15.148 -16.406 1 95.19 340 ARG A N 1
ATOM 2798 C CA . ARG A 1 340 ? -27.641 -15.375 -17.797 1 95.19 340 ARG A CA 1
ATOM 2799 C C . ARG A 1 340 ? -26.906 -14.188 -18.391 1 95.19 340 ARG A C 1
ATOM 2801 O O . ARG A 1 340 ? -25.938 -14.359 -19.141 1 95.19 340 ARG A O 1
ATOM 2808 N N . LYS A 1 341 ? -27.406 -13.031 -18.062 1 95.5 341 LYS A N 1
ATOM 2809 C CA . LYS A 1 341 ? -26.719 -11.828 -18.531 1 95.5 341 LYS A CA 1
ATOM 2810 C C . LYS A 1 341 ? -25.312 -11.734 -17.969 1 95.5 341 LYS A C 1
ATOM 2812 O O . LYS A 1 341 ? -24.406 -11.234 -18.625 1 95.5 341 LYS A O 1
ATOM 2817 N N . MET A 1 342 ? -25.188 -12.148 -16.719 1 97.12 342 MET A N 1
ATOM 2818 C CA . MET A 1 342 ? -23.859 -12.148 -16.094 1 97.12 342 MET A CA 1
ATOM 2819 C C . MET A 1 342 ? -22.922 -13.117 -16.812 1 97.12 342 MET A C 1
ATOM 2821 O O . MET A 1 342 ? -21.766 -12.789 -17.078 1 97.12 342 MET A O 1
ATOM 2825 N N . LEU A 1 343 ? -23.359 -14.297 -17.094 1 96.12 343 LEU A N 1
ATOM 2826 C CA . LEU A 1 343 ? -22.547 -15.273 -17.812 1 96.12 343 LEU A CA 1
ATOM 2827 C C . LEU A 1 343 ? -22.172 -14.758 -19.203 1 96.12 343 LEU A C 1
ATOM 2829 O O . LEU A 1 343 ? -21.062 -14.984 -19.672 1 96.12 343 LEU A O 1
ATOM 2833 N N . GLU A 1 344 ? -23.094 -14.094 -19.828 1 94.88 344 GLU A N 1
ATOM 2834 C CA . GLU A 1 344 ? -22.828 -13.477 -21.109 1 94.88 344 GLU A CA 1
ATOM 2835 C C . GLU A 1 344 ? -21.766 -12.391 -21 1 94.88 344 GLU A C 1
ATOM 2837 O O . GLU A 1 344 ? -20.891 -12.273 -21.859 1 94.88 344 GLU A O 1
ATOM 2842 N N . LYS A 1 345 ? -21.906 -11.625 -19.984 1 95.25 345 LYS A N 1
ATOM 2843 C CA . LYS A 1 345 ? -20.906 -10.586 -19.719 1 95.25 345 LYS A CA 1
ATOM 2844 C C . LYS A 1 345 ? -19.516 -11.188 -19.531 1 95.25 345 LYS A C 1
ATOM 2846 O O . LYS A 1 345 ? -18.531 -10.672 -20.062 1 95.25 345 LYS A O 1
ATOM 2851 N N . LEU A 1 346 ? -19.453 -12.219 -18.781 1 96.56 346 LEU A N 1
ATOM 2852 C CA . LEU A 1 346 ? -18.188 -12.922 -18.578 1 96.56 346 LEU A CA 1
ATOM 2853 C C . LEU A 1 346 ? -17.594 -13.383 -19.906 1 96.56 346 LEU A C 1
ATOM 2855 O O . LEU A 1 346 ? -16.406 -13.188 -20.156 1 96.56 346 LEU A O 1
ATOM 2859 N N . ALA A 1 347 ? -18.422 -13.961 -20.688 1 94.06 347 ALA A N 1
ATOM 2860 C CA . ALA A 1 347 ? -17.969 -14.484 -21.969 1 94.06 347 ALA A CA 1
ATOM 2861 C C . ALA A 1 347 ? -17.484 -13.352 -22.891 1 94.06 347 ALA A C 1
ATOM 2863 O O . ALA A 1 347 ? -16.469 -13.492 -23.562 1 94.06 347 ALA A O 1
ATOM 2864 N N . MET A 1 348 ? -18.219 -12.289 -22.906 1 92.44 348 MET A N 1
ATOM 2865 C CA . MET A 1 348 ? -17.859 -11.141 -23.719 1 92.44 348 MET A CA 1
ATOM 2866 C C . MET A 1 348 ? -16.5 -10.586 -23.297 1 92.44 348 MET A C 1
ATOM 2868 O O . MET A 1 348 ? -15.641 -10.312 -24.141 1 92.44 348 MET A O 1
ATOM 2872 N N . LEU A 1 349 ? -16.391 -10.398 -22.047 1 92.94 349 LEU A N 1
ATOM 2873 C CA . LEU A 1 349 ? -15.141 -9.859 -21.547 1 92.94 349 LEU A CA 1
ATOM 2874 C C . LEU A 1 349 ? -13.977 -10.781 -21.859 1 92.94 349 LEU A C 1
ATOM 2876 O O . LEU A 1 349 ? -12.883 -10.32 -22.203 1 92.94 349 LEU A O 1
ATOM 2880 N N . ARG A 1 350 ? -14.109 -12.055 -21.703 1 92.88 350 ARG A N 1
ATOM 2881 C CA . ARG A 1 350 ? -13.078 -13.047 -21.984 1 92.88 350 ARG A CA 1
ATOM 2882 C C . ARG A 1 350 ? -12.703 -13.039 -23.469 1 92.88 350 ARG A C 1
ATOM 2884 O O . ARG A 1 350 ? -11.531 -13.219 -23.812 1 92.88 350 ARG A O 1
ATOM 2891 N N . SER A 1 351 ? -13.656 -12.844 -24.266 1 88.38 351 SER A N 1
ATOM 2892 C CA . SER A 1 351 ? -13.383 -12.758 -25.703 1 88.38 351 SER A CA 1
ATOM 2893 C C . SER A 1 351 ? -12.562 -11.516 -26.031 1 88.38 351 SER A C 1
ATOM 2895 O O . SER A 1 351 ? -11.75 -11.531 -26.953 1 88.38 351 SER A O 1
ATOM 2897 N N . GLU A 1 352 ? -12.805 -10.477 -25.25 1 86.19 352 GLU A N 1
ATOM 2898 C CA . GLU A 1 352 ? -12.188 -9.195 -25.547 1 86.19 352 GLU A CA 1
ATOM 2899 C C . GLU A 1 352 ? -10.812 -9.078 -24.891 1 86.19 352 GLU A C 1
ATOM 2901 O O . GLU A 1 352 ? -9.875 -8.539 -25.484 1 86.19 352 GLU A O 1
ATOM 2906 N N . SER A 1 353 ? -10.727 -9.562 -23.703 1 88 353 SER A N 1
ATOM 2907 C CA . SER A 1 353 ? -9.523 -9.289 -22.922 1 88 353 SER A CA 1
ATOM 2908 C C . SER A 1 353 ? -8.812 -10.57 -22.516 1 88 353 SER A C 1
ATOM 2910 O O . SER A 1 353 ? -7.676 -10.539 -22.047 1 88 353 SER A O 1
ATOM 2912 N N . GLY A 1 354 ? -9.43 -11.695 -22.75 1 91.56 354 GLY A N 1
ATOM 2913 C CA . GLY A 1 354 ? -8.883 -12.961 -22.281 1 91.56 354 GLY A CA 1
ATOM 2914 C C . GLY A 1 354 ? -9.211 -13.242 -20.828 1 91.56 354 GLY A C 1
ATOM 2915 O O . GLY A 1 354 ? -9.031 -14.367 -20.344 1 91.56 354 GLY A O 1
ATOM 2916 N N . TYR A 1 355 ? -9.688 -12.32 -20.109 1 93.06 355 TYR A N 1
ATOM 2917 C CA . TYR A 1 355 ? -10.062 -12.414 -18.703 1 93.06 355 TYR A CA 1
ATOM 2918 C C . TYR A 1 355 ? -11.57 -12.305 -18.531 1 93.06 355 TYR A C 1
ATOM 2920 O O . TYR A 1 355 ? -12.258 -11.734 -19.391 1 93.06 355 TYR A O 1
ATOM 2928 N N . PRO A 1 356 ? -12.078 -12.75 -17.391 1 97.38 356 PRO A N 1
ATOM 2929 C CA . PRO A 1 356 ? -11.414 -13.297 -16.203 1 97.38 356 PRO A CA 1
ATOM 2930 C C . PRO A 1 356 ? -11.141 -14.797 -16.328 1 97.38 356 PRO A C 1
ATOM 2932 O O . PRO A 1 356 ? -11.742 -15.477 -17.156 1 97.38 356 PRO A O 1
ATOM 2935 N N . TYR A 1 357 ? -10.211 -15.312 -15.391 1 97.88 357 TYR A N 1
ATOM 2936 C CA . TYR A 1 357 ? -10.148 -16.734 -15.109 1 97.88 357 TYR A CA 1
ATOM 2937 C C . TYR A 1 357 ? -11.438 -17.219 -14.445 1 97.88 357 TYR A C 1
ATOM 2939 O O . TYR A 1 357 ? -12.188 -16.422 -13.883 1 97.88 357 TYR A O 1
ATOM 2947 N N . ILE A 1 358 ? -11.648 -18.484 -14.578 1 98.5 358 ILE A N 1
ATOM 2948 C CA . ILE A 1 358 ? -12.836 -19.047 -13.938 1 98.5 358 ILE A CA 1
ATOM 2949 C C . ILE A 1 358 ? -12.438 -20.219 -13.047 1 98.5 358 ILE A C 1
ATOM 2951 O O . ILE A 1 358 ? -11.641 -21.078 -13.453 1 98.5 358 ILE A O 1
ATOM 2955 N N . MET A 1 359 ? -12.859 -20.266 -11.867 1 98.81 359 MET A N 1
ATOM 2956 C CA . MET A 1 359 ? -12.797 -21.438 -11.008 1 98.81 359 MET A CA 1
ATOM 2957 C C . MET A 1 359 ? -14.195 -21.938 -10.664 1 98.81 359 MET A C 1
ATOM 2959 O O . MET A 1 359 ? -15.008 -21.188 -10.125 1 98.81 359 MET A O 1
ATOM 2963 N N . PHE A 1 360 ? -14.523 -23.141 -11.023 1 98.69 360 PHE A N 1
ATOM 2964 C CA . PHE A 1 360 ? -15.773 -23.781 -10.617 1 98.69 360 PHE A CA 1
ATOM 2965 C C . PHE A 1 360 ? -15.664 -24.344 -9.211 1 98.69 360 PHE A C 1
ATOM 2967 O O . PHE A 1 360 ? -15.219 -25.484 -9.031 1 98.69 360 PHE A O 1
ATOM 2974 N N . GLN A 1 361 ? -16.219 -23.641 -8.305 1 98.25 361 GLN A N 1
ATOM 2975 C CA . GLN A 1 361 ? -15.977 -23.859 -6.883 1 98.25 361 GLN A CA 1
ATOM 2976 C C . GLN A 1 361 ? -16.359 -25.281 -6.477 1 98.25 361 GLN A C 1
ATOM 2978 O O . GLN A 1 361 ? -15.586 -25.953 -5.789 1 98.25 361 GLN A O 1
ATOM 2983 N N . ASP A 1 362 ? -17.484 -25.766 -6.852 1 98.12 362 ASP A N 1
ATOM 2984 C CA . ASP A 1 362 ? -17.984 -27.062 -6.383 1 98.12 362 ASP A CA 1
ATOM 2985 C C . ASP A 1 362 ? -17.281 -28.219 -7.109 1 98.12 362 ASP A C 1
ATOM 2987 O O . ASP A 1 362 ? -17.078 -29.281 -6.531 1 98.12 362 ASP A O 1
ATOM 2991 N N . ASN A 1 363 ? -16.891 -28.016 -8.414 1 98.44 363 ASN A N 1
ATOM 2992 C CA . ASN A 1 363 ? -16.078 -29.016 -9.078 1 98.44 363 ASN A CA 1
ATOM 2993 C C . ASN A 1 363 ? -14.781 -29.281 -8.328 1 98.44 363 ASN A C 1
ATOM 2995 O O . ASN A 1 363 ? -14.297 -30.406 -8.281 1 98.44 363 ASN A O 1
ATOM 2999 N N . VAL A 1 364 ? -14.18 -28.266 -7.773 1 98.5 364 VAL A N 1
ATOM 3000 C CA . VAL A 1 364 ? -12.945 -28.375 -7.004 1 98.5 364 VAL A CA 1
ATOM 3001 C C . VAL A 1 364 ? -13.227 -29.062 -5.672 1 98.5 364 VAL A C 1
ATOM 3003 O O . VAL A 1 364 ? -12.578 -30.047 -5.332 1 98.5 364 VAL A O 1
ATOM 3006 N N . ASN A 1 365 ? -14.25 -28.594 -4.961 1 97.94 365 ASN A N 1
ATOM 3007 C CA . ASN A 1 365 ? -14.414 -28.969 -3.562 1 97.94 365 ASN A CA 1
ATOM 3008 C C . ASN A 1 365 ? -15.117 -30.312 -3.426 1 97.94 365 ASN A C 1
ATOM 3010 O O . ASN A 1 365 ? -14.984 -31 -2.404 1 97.94 365 ASN A O 1
ATOM 3014 N N . ASN A 1 366 ? -15.844 -30.766 -4.461 1 96.5 366 ASN A N 1
ATOM 3015 C CA . ASN A 1 366 ? -16.5 -32.062 -4.422 1 96.5 366 ASN A CA 1
ATOM 3016 C C . ASN A 1 366 ? -15.492 -33.219 -4.43 1 96.5 366 ASN A C 1
ATOM 3018 O O . ASN A 1 366 ? -15.781 -34.312 -3.953 1 96.5 366 ASN A O 1
ATOM 3022 N N . VAL A 1 367 ? -14.344 -33 -4.934 1 96.94 367 VAL A N 1
ATOM 3023 C CA . VAL A 1 367 ? -13.336 -34.062 -5.008 1 96.94 367 VAL A CA 1
ATOM 3024 C C . VAL A 1 367 ? -12.109 -33.656 -4.195 1 96.94 367 VAL A C 1
ATOM 3026 O O . VAL A 1 367 ? -11.016 -34.219 -4.398 1 96.94 367 VAL A O 1
ATOM 3029 N N . HIS A 1 368 ? -12.258 -32.75 -3.305 1 97 368 HIS A N 1
ATOM 3030 C CA . HIS A 1 368 ? -11.172 -32.219 -2.479 1 97 368 HIS A CA 1
ATOM 3031 C C . HIS A 1 368 ? -10.914 -33.125 -1.277 1 97 368 HIS A C 1
ATOM 3033 O O . HIS A 1 368 ? -11.758 -33.25 -0.389 1 97 368 HIS A O 1
ATOM 3039 N N . ALA A 1 369 ? -9.727 -33.688 -1.161 1 97.56 369 ALA A N 1
ATOM 3040 C CA . ALA A 1 369 ? -9.414 -34.688 -0.141 1 97.56 369 ALA A CA 1
ATOM 3041 C C . ALA A 1 369 ? -9.266 -34.031 1.231 1 97.56 369 ALA A C 1
ATOM 3043 O O . ALA A 1 369 ? -9.352 -34.719 2.26 1 97.56 369 ALA A O 1
ATOM 3044 N N . ASN A 1 370 ? -9.023 -32.719 1.326 1 97.75 370 ASN A N 1
ATOM 3045 C CA . ASN A 1 370 ? -8.727 -32.031 2.574 1 97.75 370 ASN A CA 1
ATOM 3046 C C . ASN A 1 370 ? -9.805 -31.016 2.92 1 97.75 370 ASN A C 1
ATOM 3048 O O . ASN A 1 370 ? -9.508 -29.969 3.504 1 97.75 370 ASN A O 1
ATOM 3052 N N . ASN A 1 371 ? -11.031 -31.297 2.58 1 94.69 371 ASN A N 1
ATOM 3053 C CA . ASN A 1 371 ? -12.156 -30.406 2.82 1 94.69 371 ASN A CA 1
ATOM 3054 C C . ASN A 1 371 ? -12.344 -30.125 4.309 1 94.69 371 ASN A C 1
ATOM 3056 O O . ASN A 1 371 ? -12.883 -29.078 4.684 1 94.69 371 ASN A O 1
ATOM 3060 N N . HIS A 1 372 ? -11.875 -31.047 5.16 1 94.88 372 HIS A N 1
ATOM 3061 C CA . HIS A 1 372 ? -12.031 -30.906 6.602 1 94.88 372 HIS A CA 1
ATOM 3062 C C . HIS A 1 372 ? -11.141 -29.797 7.148 1 94.88 372 HIS A C 1
ATOM 3064 O O . HIS A 1 372 ? -11.383 -29.297 8.242 1 94.88 372 HIS A O 1
ATOM 3070 N N . ILE A 1 373 ? -10.117 -29.469 6.461 1 95.75 373 ILE A N 1
ATOM 3071 C CA . ILE A 1 373 ? -9.227 -28.375 6.875 1 95.75 373 ILE A CA 1
ATOM 3072 C C . ILE A 1 373 ? -9.844 -27.031 6.492 1 95.75 373 ILE A C 1
ATOM 3074 O O . ILE A 1 373 ? -9.992 -26.156 7.34 1 95.75 373 ILE A O 1
ATOM 3078 N N . SER A 1 374 ? -10.109 -26.875 5.223 1 95.69 374 SER A N 1
ATOM 3079 C CA . SER A 1 374 ? -10.781 -25.703 4.656 1 95.69 374 SER A CA 1
ATOM 3080 C C . SER A 1 374 ? -11.188 -25.953 3.209 1 95.69 374 SER A C 1
ATOM 3082 O O . SER A 1 374 ? -10.641 -26.828 2.543 1 95.69 374 SER A O 1
ATOM 3084 N N . LYS A 1 375 ? -12.156 -25.188 2.717 1 96.12 375 LYS A N 1
ATOM 3085 C CA . LYS A 1 375 ? -12.5 -25.219 1.298 1 96.12 375 LYS A CA 1
ATOM 3086 C C . LYS A 1 375 ? -11.414 -24.531 0.459 1 96.12 375 LYS A C 1
ATOM 3088 O O . LYS A 1 375 ? -10.633 -23.734 0.974 1 96.12 375 LYS A O 1
ATOM 3093 N N . VAL A 1 376 ? -11.352 -24.969 -0.767 1 98.38 376 VAL A N 1
ATOM 3094 C CA . VAL A 1 376 ? -10.578 -24.219 -1.754 1 98.38 376 VAL A CA 1
ATOM 3095 C C . VAL A 1 376 ? -11.398 -23.016 -2.244 1 98.38 376 VAL A C 1
ATOM 3097 O O . VAL A 1 376 ? -12.531 -23.172 -2.705 1 98.38 376 VAL A O 1
ATOM 3100 N N . LYS A 1 377 ? -10.836 -21.828 -2.141 1 98.19 377 LYS A N 1
ATOM 3101 C CA . LYS A 1 377 ? -11.664 -20.641 -2.359 1 98.19 377 LYS A CA 1
ATOM 3102 C C . LYS A 1 377 ? -11.227 -19.891 -3.611 1 98.19 377 LYS A C 1
ATOM 3104 O O . LYS A 1 377 ? -11.969 -19.062 -4.141 1 98.19 377 LYS A O 1
ATOM 3109 N N . PHE A 1 378 ? -10.039 -20.078 -4.02 1 98.5 378 PHE A N 1
ATOM 3110 C CA . PHE A 1 378 ? -9.508 -19.438 -5.211 1 98.5 378 PHE A CA 1
ATOM 3111 C C . PHE A 1 378 ? -8.258 -20.141 -5.703 1 98.5 378 PHE A C 1
ATOM 3113 O O . PHE A 1 378 ? -7.867 -21.172 -5.156 1 98.5 378 PHE A O 1
ATOM 3120 N N . SER A 1 379 ? -7.684 -19.625 -6.812 1 98.44 379 SER A N 1
ATOM 3121 C CA . SER A 1 379 ? -6.508 -20.25 -7.41 1 98.44 379 SER A CA 1
ATOM 3122 C C . SER A 1 379 ? -5.406 -19.234 -7.656 1 98.44 379 SER A C 1
ATOM 3124 O O . SER A 1 379 ? -5.523 -18.078 -7.246 1 98.44 379 SER A O 1
ATOM 3126 N N . ASN A 1 380 ? -4.281 -19.719 -8.117 1 97.12 380 ASN A N 1
ATOM 3127 C CA . ASN A 1 380 ? -3.143 -18.844 -8.375 1 97.12 380 ASN A CA 1
ATOM 3128 C C . ASN A 1 380 ? -3.256 -18.156 -9.727 1 97.12 380 ASN A C 1
ATOM 3130 O O . ASN A 1 380 ? -4.289 -18.25 -10.398 1 97.12 380 ASN A O 1
ATOM 3134 N N . LEU A 1 381 ? -2.27 -17.438 -10.117 1 94.31 381 LEU A N 1
ATOM 3135 C CA . LEU A 1 381 ? -2.195 -16.656 -11.344 1 94.31 381 LEU A CA 1
ATOM 3136 C C . LEU A 1 381 ? -2.443 -17.531 -12.562 1 94.31 381 LEU A C 1
ATOM 3138 O O . LEU A 1 381 ? -3.084 -17.109 -13.523 1 94.31 381 LEU A O 1
ATOM 3142 N N . CYS A 1 382 ? -1.96 -18.766 -12.492 1 94.81 382 CYS A N 1
ATOM 3143 C CA . CYS A 1 382 ? -2.07 -19.641 -13.656 1 94.81 382 CYS A CA 1
ATOM 3144 C C . CYS A 1 382 ? -3.215 -20.625 -13.492 1 94.81 382 CYS A C 1
ATOM 3146 O O . CYS A 1 382 ? -3.387 -21.531 -14.32 1 94.81 382 CYS A O 1
ATOM 3148 N N . SER A 1 383 ? -3.934 -20.562 -12.445 1 97.31 383 SER A N 1
ATOM 3149 C CA . SER A 1 383 ? -5.188 -21.266 -12.188 1 97.31 383 SER A CA 1
ATOM 3150 C C . SER A 1 383 ? -4.957 -22.766 -12.047 1 97.31 383 SER A C 1
ATOM 3152 O O . SER A 1 383 ? -5.793 -23.562 -12.469 1 97.31 383 SER A O 1
ATOM 3154 N N . GLU A 1 384 ? -3.801 -23.172 -11.578 1 97.88 384 GLU A N 1
ATOM 3155 C CA . GLU A 1 384 ? -3.594 -24.609 -11.438 1 97.88 384 GLU A CA 1
ATOM 3156 C C . GLU A 1 384 ? -3.406 -25 -9.969 1 97.88 384 GLU A C 1
ATOM 3158 O O . GLU A 1 384 ? -3.471 -26.172 -9.625 1 97.88 384 GLU A O 1
ATOM 3163 N N . VAL A 1 385 ? -3.148 -24.062 -9.102 1 98.38 385 VAL A N 1
ATOM 3164 C CA . VAL A 1 385 ? -2.941 -24.359 -7.688 1 98.38 385 VAL A CA 1
ATOM 3165 C C . VAL A 1 385 ? -4.27 -24.25 -6.938 1 98.38 385 VAL A C 1
ATOM 3167 O O . VAL A 1 385 ? -4.863 -23.172 -6.871 1 98.38 385 VAL A O 1
ATOM 3170 N N . LEU A 1 386 ? -4.746 -25.312 -6.461 1 98.69 386 LEU A N 1
ATOM 3171 C CA . LEU A 1 386 ? -6 -25.406 -5.719 1 98.69 386 LEU A CA 1
ATOM 3172 C C . LEU A 1 386 ? -5.781 -26.062 -4.363 1 98.69 386 LEU A C 1
ATOM 3174 O O . LEU A 1 386 ? -5.738 -27.297 -4.266 1 98.69 386 LEU A O 1
ATOM 3178 N N . GLN A 1 387 ? -5.641 -25.25 -3.307 1 98.44 387 GLN A N 1
ATOM 3179 C CA . GLN A 1 387 ? -5.316 -25.719 -1.965 1 98.44 387 GLN A CA 1
ATOM 3180 C C . GLN A 1 387 ? -6.207 -25.062 -0.918 1 98.44 387 GLN A C 1
ATOM 3182 O O . GLN A 1 387 ? -6.73 -23.969 -1.143 1 98.44 387 GLN A O 1
ATOM 3187 N N . ALA A 1 388 ? -6.316 -25.75 0.194 1 97.44 388 ALA A N 1
ATOM 3188 C CA . ALA A 1 388 ? -7 -25.172 1.352 1 97.44 388 ALA A CA 1
ATOM 3189 C C . ALA A 1 388 ? -6.281 -23.922 1.846 1 97.44 388 ALA A C 1
ATOM 3191 O O . ALA A 1 388 ? -5.047 -23.859 1.847 1 97.44 388 ALA A O 1
ATOM 3192 N N . SER A 1 389 ? -7.051 -22.938 2.191 1 97.69 389 SER A N 1
ATOM 3193 C CA . SER A 1 389 ? -6.496 -21.703 2.742 1 97.69 389 SER A CA 1
ATOM 3194 C C . SER A 1 389 ? -7.332 -21.188 3.908 1 97.69 389 SER A C 1
ATOM 3196 O O . SER A 1 389 ? -8.531 -21.484 3.994 1 97.69 389 SER A O 1
ATOM 3198 N N . GLN A 1 390 ? -6.688 -20.578 4.84 1 97.88 390 GLN A N 1
ATOM 3199 C CA . GLN A 1 390 ? -7.324 -19.938 5.988 1 97.88 390 GLN A CA 1
ATOM 3200 C C . GLN A 1 390 ? -6.867 -18.484 6.133 1 97.88 390 GLN A C 1
ATOM 3202 O O . GLN A 1 390 ? -5.672 -18.188 6.07 1 97.88 390 GLN A O 1
ATOM 3207 N N . VAL A 1 391 ? -7.836 -17.594 6.312 1 98.06 391 VAL A N 1
ATOM 3208 C CA . VAL A 1 391 ? -7.543 -16.156 6.32 1 98.06 391 VAL A CA 1
ATOM 3209 C C . VAL A 1 391 ? -6.848 -15.773 7.621 1 98.06 391 VAL A C 1
ATOM 3211 O O . VAL A 1 391 ? -7.125 -16.359 8.672 1 98.06 391 VAL A O 1
ATOM 3214 N N . SER A 1 392 ? -5.863 -14.906 7.52 1 98.31 392 SER A N 1
ATOM 3215 C CA . SER A 1 392 ? -5.211 -14.312 8.68 1 98.31 392 SER A CA 1
ATOM 3216 C C . SER A 1 392 ? -5.969 -13.086 9.18 1 98.31 392 SER A C 1
ATOM 3218 O O . SER A 1 392 ? -6.727 -12.469 8.43 1 98.31 392 SER A O 1
ATOM 3220 N N . SER A 1 393 ? -5.859 -12.773 10.453 1 98 393 SER A N 1
ATOM 3221 C CA . SER A 1 393 ? -6.289 -11.508 11.031 1 98 393 SER A CA 1
ATOM 3222 C C . SER A 1 393 ? -5.105 -10.734 11.609 1 98 393 SER A C 1
ATOM 3224 O O . SER A 1 393 ? -4.578 -11.102 12.664 1 98 393 SER A O 1
ATOM 3226 N N . TYR A 1 394 ? -4.715 -9.75 10.891 1 97.06 394 TYR A N 1
ATOM 3227 C CA . TYR A 1 394 ? -3.621 -8.906 11.352 1 97.06 394 TYR A CA 1
ATOM 3228 C C . TYR A 1 394 ? -4.137 -7.777 12.242 1 97.06 394 TYR A C 1
ATOM 3230 O O . TYR A 1 394 ? -5.168 -7.168 11.945 1 97.06 394 TYR A O 1
ATOM 3238 N N . THR A 1 395 ? -3.438 -7.504 13.344 1 95.56 395 THR A N 1
ATOM 3239 C CA . THR A 1 395 ? -3.9 -6.562 14.359 1 95.56 395 THR A CA 1
ATOM 3240 C C . THR A 1 395 ? -3.045 -5.297 14.352 1 95.56 395 THR A C 1
ATOM 3242 O O . THR A 1 395 ? -2.299 -5.051 13.406 1 95.56 395 THR A O 1
ATOM 3245 N N . ASP A 1 396 ? -3.234 -4.438 15.328 1 93.94 396 ASP A N 1
ATOM 3246 C CA . ASP A 1 396 ? -2.5 -3.182 15.438 1 93.94 396 ASP A CA 1
ATOM 3247 C C . ASP A 1 396 ? -1.028 -3.432 15.766 1 93.94 396 ASP A C 1
ATOM 3249 O O . ASP A 1 396 ? -0.664 -4.512 16.234 1 93.94 396 ASP A O 1
ATOM 3253 N N . TYR A 1 397 ? -0.211 -2.451 15.438 1 93.38 397 TYR A N 1
ATOM 3254 C CA . TYR A 1 397 ? 1.226 -2.555 15.672 1 93.38 397 TYR A CA 1
ATOM 3255 C C . TYR A 1 397 ? 1.52 -2.982 17.109 1 93.38 397 TYR A C 1
ATOM 3257 O O . TYR A 1 397 ? 0.97 -2.418 18.047 1 93.38 397 TYR A O 1
ATOM 3265 N N . GLY A 1 398 ? 2.344 -3.973 17.297 1 89.81 398 GLY A N 1
ATOM 3266 C CA . GLY A 1 398 ? 2.756 -4.434 18.625 1 89.81 398 GLY A CA 1
ATOM 3267 C C . GLY A 1 398 ? 1.816 -5.465 19.219 1 89.81 398 GLY A C 1
ATOM 3268 O O . GLY A 1 398 ? 2.102 -6.039 20.266 1 89.81 398 GLY A O 1
ATOM 3269 N N . GLN A 1 399 ? 0.687 -5.68 18.609 1 92.81 399 GLN A N 1
ATOM 3270 C CA . GLN A 1 399 ? -0.266 -6.68 19.078 1 92.81 399 GLN A CA 1
ATOM 3271 C C . GLN A 1 399 ? -0.126 -7.984 18.297 1 92.81 399 GLN A C 1
ATOM 3273 O O . GLN A 1 399 ? 0.312 -7.98 17.156 1 92.81 399 GLN A O 1
ATOM 3278 N N . GLU A 1 400 ? -0.552 -9.07 18.891 1 95.06 400 GLU A N 1
ATOM 3279 C CA . GLU A 1 400 ? -0.394 -10.398 18.281 1 95.06 400 GLU A CA 1
ATOM 3280 C C . GLU A 1 400 ? -1.377 -10.602 17.141 1 95.06 400 GLU A C 1
ATOM 3282 O O . GLU A 1 400 ? -2.553 -10.25 17.25 1 95.06 400 GLU A O 1
ATOM 3287 N N . ASP A 1 401 ? -0.92 -11.156 16.047 1 97.12 401 ASP A N 1
ATOM 3288 C CA . ASP A 1 401 ? -1.732 -11.477 14.867 1 97.12 401 ASP A CA 1
ATOM 3289 C C . ASP A 1 401 ? -2.256 -12.914 14.945 1 97.12 401 ASP A C 1
ATOM 3291 O O . ASP A 1 401 ? -1.659 -13.758 15.609 1 97.12 401 ASP A O 1
ATOM 3295 N N . GLU A 1 402 ? -3.393 -13.172 14.383 1 98.06 402 GLU A N 1
ATOM 3296 C CA . GLU A 1 402 ? -3.869 -14.523 14.102 1 98.06 402 GLU A CA 1
ATOM 3297 C C . GLU A 1 402 ? -3.484 -14.961 12.695 1 98.06 402 GLU A C 1
ATOM 3299 O O . GLU A 1 402 ? -4.109 -14.547 11.719 1 98.06 402 GLU A O 1
ATOM 3304 N N . ILE A 1 403 ? -2.561 -15.852 12.625 1 98 403 ILE A N 1
ATOM 3305 C CA . ILE A 1 403 ? -1.975 -16.219 11.336 1 98 403 ILE A CA 1
ATOM 3306 C C . ILE A 1 403 ? -2.691 -17.453 10.773 1 98 403 ILE A C 1
ATOM 3308 O O . ILE A 1 403 ? -2.785 -18.484 11.445 1 98 403 ILE A O 1
ATOM 3312 N N . GLY A 1 404 ? -3.26 -17.344 9.586 1 98.06 404 GLY A N 1
ATOM 3313 C CA . GLY A 1 404 ? -3.934 -18.438 8.898 1 98.06 404 GLY A CA 1
ATOM 3314 C C . GLY A 1 404 ? -3.002 -19.266 8.039 1 98.06 404 GLY A C 1
ATOM 3315 O O . GLY A 1 404 ? -1.855 -19.516 8.422 1 98.06 404 GLY A O 1
ATOM 3316 N N . LEU A 1 405 ? -3.586 -19.859 6.918 1 98.06 405 LEU A N 1
ATOM 3317 C CA . LEU A 1 405 ? -2.852 -20.672 5.961 1 98.06 405 LEU A CA 1
ATOM 3318 C C . LEU A 1 405 ? -2.918 -20.078 4.562 1 98.06 405 LEU A C 1
ATOM 3320 O O . LEU A 1 405 ? -3.947 -20.156 3.891 1 98.06 405 LEU A O 1
ATOM 3324 N N . ASP A 1 406 ? -1.826 -19.469 4.129 1 98.06 406 ASP A N 1
ATOM 3325 C CA . ASP A 1 406 ? -1.673 -19.078 2.73 1 98.06 406 ASP A CA 1
ATOM 3326 C C . ASP A 1 406 ? -0.846 -20.094 1.961 1 98.06 406 ASP A C 1
ATOM 3328 O O . ASP A 1 406 ? -0.463 -21.141 2.512 1 98.06 406 ASP A O 1
ATOM 3332 N N . ILE A 1 407 ? -0.694 -19.828 0.639 1 97.62 407 ILE A N 1
ATOM 3333 C CA . ILE A 1 407 ? -0.218 -20.938 -0.171 1 97.62 407 ILE A CA 1
ATOM 3334 C C . ILE A 1 407 ? 1.045 -20.531 -0.925 1 97.62 407 ILE A C 1
ATOM 3336 O O . ILE A 1 407 ? 1.132 -19.406 -1.439 1 97.62 407 ILE A O 1
ATOM 3340 N N . SER A 1 408 ? 2.018 -21.406 -0.961 1 95.44 408 SER A N 1
ATOM 3341 C CA . SER A 1 408 ? 3.156 -21.312 -1.869 1 95.44 408 SER A CA 1
ATOM 3342 C C . SER A 1 408 ? 3.057 -22.359 -2.977 1 95.44 408 SER A C 1
ATOM 3344 O O . SER A 1 408 ? 2.607 -23.484 -2.738 1 95.44 408 SER A O 1
ATOM 3346 N N . CYS A 1 409 ? 3.445 -21.969 -4.125 1 94.25 409 CYS A N 1
ATOM 3347 C CA . CYS A 1 409 ? 3.375 -22.859 -5.281 1 94.25 409 CYS A CA 1
ATOM 3348 C C . CYS A 1 409 ? 4.73 -23.484 -5.57 1 94.25 409 CYS A C 1
ATOM 3350 O O . CYS A 1 409 ? 5.508 -22.969 -6.375 1 94.25 409 CYS A O 1
ATOM 3352 N N . ASN A 1 410 ? 5.004 -24.703 -5.098 1 96.06 410 ASN A N 1
ATOM 3353 C CA . ASN A 1 410 ? 6.219 -25.484 -5.359 1 96.06 410 ASN A CA 1
ATOM 3354 C C . ASN A 1 410 ? 6.039 -26.422 -6.551 1 96.06 410 ASN A C 1
ATOM 3356 O O . ASN A 1 410 ? 5.469 -27.5 -6.414 1 96.06 410 ASN A O 1
ATOM 3360 N N . LEU A 1 411 ? 6.684 -26.078 -7.672 1 96.88 411 LEU A N 1
ATOM 3361 C CA . LEU A 1 411 ? 6.258 -26.75 -8.891 1 96.88 411 LEU A CA 1
ATOM 3362 C C . LEU A 1 411 ? 7.438 -27.438 -9.57 1 96.88 411 LEU A C 1
ATOM 3364 O O . LEU A 1 411 ? 8.594 -27.047 -9.359 1 96.88 411 LEU A O 1
ATOM 3368 N N . GLY A 1 412 ? 7.168 -28.406 -10.383 1 97.81 412 GLY A N 1
ATOM 3369 C CA . GLY A 1 412 ? 7.992 -29.125 -11.336 1 97.81 412 GLY A CA 1
ATOM 3370 C C . GLY A 1 412 ? 7.184 -29.891 -12.359 1 97.81 412 GLY A C 1
ATOM 3371 O O . GLY A 1 412 ? 5.984 -30.109 -12.18 1 97.81 412 GLY A O 1
ATOM 3372 N N . SER A 1 413 ? 7.836 -30.266 -13.484 1 98.5 413 SER A N 1
ATOM 3373 C CA . SER A 1 413 ? 7.062 -30.906 -14.547 1 98.5 413 SER A CA 1
ATOM 3374 C C . SER A 1 413 ? 7.844 -32.062 -15.188 1 98.5 413 SER A C 1
ATOM 3376 O O . SER A 1 413 ? 9.047 -31.938 -15.414 1 98.5 413 SER A O 1
ATOM 3378 N N . LEU A 1 414 ? 7.156 -33.125 -15.438 1 98.81 414 LEU A N 1
ATOM 3379 C CA . LEU A 1 414 ? 7.703 -34.219 -16.219 1 98.81 414 LEU A CA 1
ATOM 3380 C C . LEU A 1 414 ? 7.629 -33.906 -17.719 1 98.81 414 LEU A C 1
ATOM 3382 O O . LEU A 1 414 ? 6.723 -33.219 -18.172 1 98.81 414 LEU A O 1
ATOM 3386 N N . ASN A 1 415 ? 8.594 -34.375 -18.422 1 98.69 415 ASN A N 1
ATOM 3387 C CA . ASN A 1 415 ? 8.516 -34.469 -19.875 1 98.69 415 ASN A CA 1
ATOM 3388 C C . ASN A 1 415 ? 7.965 -35.812 -20.344 1 98.69 415 ASN A C 1
ATOM 3390 O O . ASN A 1 415 ? 8.688 -36.812 -20.359 1 98.69 415 ASN A O 1
ATOM 3394 N N . ILE A 1 416 ? 6.797 -35.844 -20.844 1 98.81 416 ILE A N 1
ATOM 3395 C CA . ILE A 1 416 ? 6.074 -37.062 -21.125 1 98.81 416 ILE A CA 1
ATOM 3396 C C . ILE A 1 416 ? 6.844 -37.875 -22.172 1 98.81 416 ILE A C 1
ATOM 3398 O O . ILE A 1 416 ? 7.012 -39.094 -22.016 1 98.81 416 ILE A O 1
ATOM 3402 N N . LEU A 1 417 ? 7.316 -37.219 -23.156 1 98.5 417 LEU A N 1
ATOM 3403 C CA . LEU A 1 417 ? 8 -37.906 -24.25 1 98.5 417 LEU A CA 1
ATOM 3404 C C . LEU A 1 417 ? 9.211 -38.688 -23.734 1 98.5 417 LEU A C 1
ATOM 3406 O O . LEU A 1 417 ? 9.367 -39.875 -24.016 1 98.5 417 LEU A O 1
ATOM 3410 N N . ASN A 1 418 ? 10.016 -38.031 -22.953 1 98.38 418 ASN A N 1
ATOM 3411 C CA . ASN A 1 418 ? 11.266 -38.656 -22.5 1 98.38 418 ASN A CA 1
ATOM 3412 C C . ASN A 1 418 ? 11.016 -39.719 -21.438 1 98.38 418 ASN A C 1
ATOM 3414 O O . ASN A 1 418 ? 11.695 -40.719 -21.406 1 98.38 418 ASN A O 1
ATOM 3418 N N . VAL A 1 419 ? 10.086 -39.5 -20.578 1 98.56 419 VAL A N 1
ATOM 3419 C CA . VAL A 1 419 ? 9.742 -40.469 -19.547 1 98.56 419 VAL A CA 1
ATOM 3420 C C . VAL A 1 419 ? 9.219 -41.75 -20.188 1 98.56 419 VAL A C 1
ATOM 3422 O O . VAL A 1 419 ? 9.555 -42.844 -19.75 1 98.56 419 VAL A O 1
ATOM 3425 N N . MET A 1 420 ? 8.398 -41.625 -21.188 1 98.56 420 MET A N 1
ATOM 3426 C CA . MET A 1 420 ? 7.848 -42.781 -21.891 1 98.56 420 MET A CA 1
ATOM 3427 C C . MET A 1 420 ? 8.93 -43.5 -22.688 1 98.56 420 MET A C 1
ATOM 3429 O O . MET A 1 420 ? 8.992 -44.719 -22.688 1 98.56 420 MET A O 1
ATOM 3433 N N . LYS A 1 421 ? 9.742 -42.719 -23.375 1 97.69 421 LYS A N 1
ATOM 3434 C CA . LYS A 1 421 ? 10.836 -43.312 -24.156 1 97.69 421 LYS A CA 1
ATOM 3435 C C . LYS A 1 421 ? 11.766 -44.125 -23.281 1 97.69 421 LYS A C 1
ATOM 3437 O O . LYS A 1 421 ? 12.188 -45.219 -23.672 1 97.69 421 LYS A O 1
ATOM 3442 N N . ASN A 1 422 ? 12.008 -43.562 -22.109 1 97.94 422 ASN A N 1
ATOM 3443 C CA . ASN A 1 422 ? 12.977 -44.219 -21.234 1 97.94 422 ASN A CA 1
ATOM 3444 C C . ASN A 1 422 ? 12.305 -45.188 -20.266 1 97.94 422 ASN A C 1
ATOM 3446 O O . ASN A 1 422 ? 12.977 -45.844 -19.469 1 97.94 422 ASN A O 1
ATOM 3450 N N . LYS A 1 423 ? 11.016 -45.344 -20.344 1 98.12 423 LYS A N 1
ATOM 3451 C CA . LYS A 1 423 ? 10.234 -46.219 -19.484 1 98.12 423 LYS A CA 1
ATOM 3452 C C . LYS A 1 423 ? 10.547 -45.969 -18.016 1 98.12 423 LYS A C 1
ATOM 3454 O O . LYS A 1 423 ? 10.758 -46.906 -17.25 1 98.12 423 LYS A O 1
ATOM 3459 N N . SER A 1 424 ? 10.617 -44.656 -17.656 1 98.19 424 SER A N 1
ATOM 3460 C CA . SER A 1 424 ? 11.133 -44.281 -16.344 1 98.19 424 SER A CA 1
ATOM 3461 C C . SER A 1 424 ? 10.062 -43.594 -15.508 1 98.19 424 SER A C 1
ATOM 3463 O O . SER A 1 424 ? 10.375 -42.906 -14.547 1 98.19 424 SER A O 1
ATOM 3465 N N . LEU A 1 425 ? 8.812 -43.781 -15.789 1 98.56 425 LEU A N 1
ATOM 3466 C CA . LEU A 1 425 ? 7.742 -43 -15.18 1 98.56 425 LEU A CA 1
ATOM 3467 C C . LEU A 1 425 ? 7.773 -43.125 -13.656 1 98.56 425 LEU A C 1
ATOM 3469 O O . LEU A 1 425 ? 7.77 -42.125 -12.945 1 98.56 425 LEU A O 1
ATOM 3473 N N . GLU A 1 426 ? 7.82 -44.344 -13.125 1 98.5 426 GLU A N 1
ATOM 3474 C CA . GLU A 1 426 ? 7.824 -44.594 -11.68 1 98.5 426 GLU A CA 1
ATOM 3475 C C . GLU A 1 426 ? 9.016 -43.906 -11.016 1 98.5 426 GLU A C 1
ATOM 3477 O O . GLU A 1 426 ? 8.852 -43.125 -10.07 1 98.5 426 GLU A O 1
ATOM 3482 N N . GLN A 1 427 ? 10.188 -44.125 -11.555 1 98.25 427 GLN A N 1
ATOM 3483 C CA . GLN A 1 427 ? 11.414 -43.594 -10.977 1 98.25 427 GLN A CA 1
ATOM 3484 C C . GLN A 1 427 ? 11.422 -42.062 -11.047 1 98.25 427 GLN A C 1
ATOM 3486 O O . GLN A 1 427 ? 11.797 -41.406 -10.078 1 98.25 427 GLN A O 1
ATOM 3491 N N . THR A 1 428 ? 10.984 -41.531 -12.141 1 98.69 428 THR A N 1
ATOM 3492 C CA . THR A 1 428 ? 11 -40.094 -12.336 1 98.69 428 THR A CA 1
ATOM 3493 C C . THR A 1 428 ? 10.008 -39.406 -11.398 1 98.69 428 THR A C 1
ATOM 3495 O O . THR A 1 428 ? 10.312 -38.375 -10.805 1 98.69 428 THR A O 1
ATOM 3498 N N . VAL A 1 429 ? 8.82 -39.969 -11.234 1 98.88 429 VAL A N 1
ATOM 3499 C CA . VAL A 1 429 ? 7.82 -39.406 -10.344 1 98.88 429 VAL A CA 1
ATOM 3500 C C . VAL A 1 429 ? 8.344 -39.406 -8.906 1 98.88 429 VAL A C 1
ATOM 3502 O O . VAL A 1 429 ? 8.203 -38.406 -8.188 1 98.88 429 VAL A O 1
ATOM 3505 N N . LYS A 1 430 ? 8.953 -40.438 -8.492 1 98.62 430 LYS A N 1
ATOM 3506 C CA . LYS A 1 430 ? 9.461 -40.531 -7.129 1 98.62 430 LYS A CA 1
ATOM 3507 C C . LYS A 1 430 ? 10.594 -39.531 -6.883 1 98.62 430 LYS A C 1
ATOM 3509 O O . LYS A 1 430 ? 10.586 -38.812 -5.879 1 98.62 430 LYS A O 1
ATOM 3514 N N . LEU A 1 431 ? 11.516 -39.438 -7.828 1 98.69 431 LEU A N 1
ATOM 3515 C CA . LEU A 1 431 ? 12.633 -38.5 -7.688 1 98.69 431 LEU A CA 1
ATOM 3516 C C . LEU A 1 431 ? 12.148 -37.062 -7.742 1 98.69 431 LEU A C 1
ATOM 3518 O O . LEU A 1 431 ? 12.656 -36.188 -7.023 1 98.69 431 LEU A O 1
ATOM 3522 N N . ALA A 1 432 ? 11.195 -36.844 -8.648 1 98.81 432 ALA A N 1
ATOM 3523 C CA . ALA A 1 432 ? 10.625 -35.5 -8.727 1 98.81 432 ALA A CA 1
ATOM 3524 C C . ALA A 1 432 ? 9.945 -35.125 -7.414 1 98.81 432 ALA A C 1
ATOM 3526 O O . ALA A 1 432 ? 10.07 -33.969 -6.949 1 98.81 432 ALA A O 1
ATOM 3527 N N . THR A 1 433 ? 9.219 -36.031 -6.82 1 98.75 433 THR A N 1
ATOM 3528 C CA . THR A 1 433 ? 8.57 -35.781 -5.531 1 98.75 433 THR A CA 1
ATOM 3529 C C . THR A 1 433 ? 9.609 -35.469 -4.461 1 98.75 433 THR A C 1
ATOM 3531 O O . THR A 1 433 ? 9.398 -34.562 -3.652 1 98.75 433 THR A O 1
ATOM 3534 N N . ASP A 1 434 ? 10.734 -36.156 -4.5 1 98.56 434 ASP A N 1
ATOM 3535 C CA . ASP A 1 434 ? 11.812 -35.906 -3.555 1 98.56 434 ASP A CA 1
ATOM 3536 C C . ASP A 1 434 ? 12.367 -34.5 -3.738 1 98.56 434 ASP A C 1
ATOM 3538 O O . ASP A 1 434 ? 12.633 -33.781 -2.76 1 98.56 434 ASP A O 1
ATOM 3542 N N . SER A 1 435 ? 12.609 -34.188 -4.977 1 98.06 435 SER A N 1
ATOM 3543 C CA . SER A 1 435 ? 13.141 -32.844 -5.254 1 98.06 435 SER A CA 1
ATOM 3544 C C . SER A 1 435 ? 12.188 -31.75 -4.777 1 98.06 435 SER A C 1
ATOM 3546 O O . SER A 1 435 ? 12.609 -30.781 -4.164 1 98.06 435 SER A O 1
ATOM 3548 N N . LEU A 1 436 ? 10.914 -31.906 -5.039 1 98.12 436 LEU A N 1
ATOM 3549 C CA . LEU A 1 436 ? 9.898 -30.922 -4.641 1 98.12 436 LEU A CA 1
ATOM 3550 C C . LEU A 1 436 ? 9.766 -30.875 -3.125 1 98.12 436 LEU A C 1
ATOM 3552 O O . LEU A 1 436 ? 9.484 -29.812 -2.561 1 98.12 436 LEU A O 1
ATOM 3556 N N . THR A 1 437 ? 9.953 -32 -2.467 1 97.69 437 THR A N 1
ATOM 3557 C CA . THR A 1 437 ? 9.945 -32.062 -1.01 1 97.69 437 THR A CA 1
ATOM 3558 C C . THR A 1 437 ? 11.031 -31.141 -0.437 1 97.69 437 THR A C 1
ATOM 3560 O O . THR A 1 437 ? 10.773 -30.375 0.5 1 97.69 437 THR A O 1
ATOM 3563 N N . HIS A 1 438 ? 12.188 -31.219 -1.038 1 96.31 438 HIS A N 1
ATOM 3564 C CA . HIS A 1 438 ? 13.281 -30.359 -0.576 1 96.31 438 HIS A CA 1
ATOM 3565 C C . HIS A 1 438 ? 12.945 -28.891 -0.765 1 96.31 438 HIS A C 1
ATOM 3567 O O . HIS A 1 438 ? 13.25 -28.062 0.1 1 96.31 438 HIS A O 1
ATOM 3573 N N . VAL A 1 439 ? 12.359 -28.578 -1.854 1 95 439 VAL A N 1
ATOM 3574 C CA . VAL A 1 439 ? 11.961 -27.203 -2.127 1 95 439 VAL A CA 1
ATOM 3575 C C . VAL A 1 439 ? 10.953 -26.734 -1.075 1 95 439 VAL A C 1
ATOM 3577 O O . VAL A 1 439 ? 11.078 -25.641 -0.532 1 95 439 VAL A O 1
ATOM 3580 N N . SER A 1 440 ? 9.945 -27.516 -0.802 1 95.19 440 SER A N 1
ATOM 3581 C CA . SER A 1 440 ? 8.93 -27.172 0.184 1 95.19 440 SER A CA 1
ATOM 3582 C C . SER A 1 440 ? 9.539 -26.969 1.565 1 95.19 440 SER A C 1
ATOM 3584 O O . SER A 1 440 ? 9.172 -26.031 2.279 1 95.19 440 SER A O 1
ATOM 3586 N N . GLU A 1 441 ? 10.523 -27.734 1.891 1 93.81 441 GLU A N 1
ATOM 3587 C CA . GLU A 1 441 ? 11.125 -27.703 3.221 1 93.81 441 GLU A CA 1
ATOM 3588 C C . GLU A 1 441 ? 12.07 -26.516 3.369 1 93.81 441 GLU A C 1
ATOM 3590 O O . GLU A 1 441 ? 12.266 -26 4.473 1 93.81 441 GLU A O 1
ATOM 3595 N N . THR A 1 442 ? 12.609 -26.047 2.297 1 90.56 442 THR A N 1
ATOM 3596 C CA . THR A 1 442 ? 13.656 -25.031 2.391 1 90.56 442 THR A CA 1
ATOM 3597 C C . THR A 1 442 ? 13.094 -23.641 2.107 1 90.56 442 THR A C 1
ATOM 3599 O O . THR A 1 442 ? 13.75 -22.641 2.391 1 90.56 442 THR A O 1
ATOM 3602 N N . THR A 1 443 ? 11.938 -23.625 1.571 1 88.31 443 THR A N 1
ATOM 3603 C CA . THR A 1 443 ? 11.297 -22.344 1.338 1 88.31 443 THR A CA 1
ATOM 3604 C C . THR A 1 443 ? 10.898 -21.688 2.658 1 88.31 443 THR A C 1
ATOM 3606 O O . THR A 1 443 ? 10.18 -22.266 3.461 1 88.31 443 THR A O 1
ATOM 3609 N N . ASN A 1 444 ? 11.469 -20.453 2.902 1 88 444 ASN A N 1
ATOM 3610 C CA . ASN A 1 444 ? 11.203 -19.688 4.117 1 88 444 ASN A CA 1
ATOM 3611 C C . ASN A 1 444 ? 11.07 -18.203 3.822 1 88 444 ASN A C 1
ATOM 3613 O O . ASN A 1 444 ? 12.062 -17.469 3.803 1 88 444 ASN A O 1
ATOM 3617 N N . ILE A 1 445 ? 9.875 -17.781 3.715 1 89.5 445 ILE A N 1
ATOM 3618 C CA . ILE A 1 445 ? 9.641 -16.359 3.439 1 89.5 445 ILE A CA 1
ATOM 3619 C C . ILE A 1 445 ? 9.148 -15.664 4.707 1 89.5 445 ILE A C 1
ATOM 3621 O O . ILE A 1 445 ? 7.945 -15.602 4.965 1 89.5 445 ILE A O 1
ATOM 3625 N N . THR A 1 446 ? 9.961 -14.945 5.383 1 89.69 446 THR A N 1
ATOM 3626 C CA . THR A 1 446 ? 9.719 -14.375 6.703 1 89.69 446 THR A CA 1
ATOM 3627 C C . THR A 1 446 ? 8.617 -13.32 6.645 1 89.69 446 THR A C 1
ATOM 3629 O O . THR A 1 446 ? 7.785 -13.234 7.551 1 89.69 446 THR A O 1
ATOM 3632 N N . ASN A 1 447 ? 8.602 -12.523 5.621 1 93.31 447 ASN A N 1
ATOM 3633 C CA . ASN A 1 447 ? 7.672 -11.398 5.527 1 93.31 447 ASN A CA 1
ATOM 3634 C C . ASN A 1 447 ? 6.289 -11.844 5.066 1 93.31 447 ASN A C 1
ATOM 3636 O O . ASN A 1 447 ? 5.383 -11.023 4.914 1 93.31 447 ASN A O 1
ATOM 3640 N N . ALA A 1 448 ? 6.066 -13.117 4.785 1 96.06 448 ALA A N 1
ATOM 3641 C CA . ALA A 1 448 ? 4.766 -13.734 4.523 1 96.06 448 ALA A CA 1
ATOM 3642 C C . ALA A 1 448 ? 4.484 -14.859 5.516 1 96.06 448 ALA A C 1
ATOM 3644 O O . ALA A 1 448 ? 4.535 -16.031 5.156 1 96.06 448 ALA A O 1
ATOM 3645 N N . PRO A 1 449 ? 4.086 -14.5 6.688 1 96.81 449 PRO A N 1
ATOM 3646 C CA . PRO A 1 449 ? 4.043 -15.477 7.781 1 96.81 449 PRO A CA 1
ATOM 3647 C C . PRO A 1 449 ? 3.031 -16.594 7.531 1 96.81 449 PRO A C 1
ATOM 3649 O O . PRO A 1 449 ? 3.271 -17.75 7.914 1 96.81 449 PRO A O 1
ATOM 3652 N N . ALA A 1 450 ? 1.89 -16.266 6.941 1 97.75 450 ALA A N 1
ATOM 3653 C CA . ALA A 1 450 ? 0.885 -17.281 6.68 1 97.75 450 ALA A CA 1
ATOM 3654 C C . ALA A 1 450 ? 1.379 -18.281 5.633 1 97.75 450 ALA A C 1
ATOM 3656 O O . ALA A 1 450 ? 1.032 -19.469 5.68 1 97.75 450 ALA A O 1
ATOM 3657 N N . VAL A 1 451 ? 2.18 -17.844 4.629 1 97.06 451 VAL A N 1
ATOM 3658 C CA . VAL A 1 451 ? 2.795 -18.734 3.641 1 97.06 451 VAL A CA 1
ATOM 3659 C C . VAL A 1 451 ? 3.812 -19.641 4.324 1 97.06 451 VAL A C 1
ATOM 3661 O O . VAL A 1 451 ? 3.832 -20.844 4.078 1 97.06 451 VAL A O 1
ATOM 3664 N N . LYS A 1 452 ? 4.664 -19 5.164 1 95.88 452 LYS A N 1
ATOM 3665 C CA . LYS A 1 452 ? 5.672 -19.75 5.902 1 95.88 452 LYS A CA 1
ATOM 3666 C C . LYS A 1 452 ? 5.023 -20.844 6.746 1 95.88 452 LYS A C 1
ATOM 3668 O O . LYS A 1 452 ? 5.445 -22 6.699 1 95.88 452 LYS A O 1
ATOM 3673 N N . LYS A 1 453 ? 4.004 -20.484 7.473 1 96.62 453 LYS A N 1
ATOM 3674 C CA . LYS A 1 453 ? 3.295 -21.438 8.328 1 96.62 453 LYS A CA 1
ATOM 3675 C C . LYS A 1 453 ? 2.68 -22.562 7.508 1 96.62 453 LYS A C 1
ATOM 3677 O O . LYS A 1 453 ? 2.828 -23.734 7.848 1 96.62 453 LYS A O 1
ATOM 3682 N N . ALA A 1 454 ? 2 -22.234 6.445 1 96.81 454 ALA A N 1
ATOM 3683 C CA . ALA A 1 454 ? 1.3 -23.219 5.625 1 96.81 454 ALA A CA 1
ATOM 3684 C C . ALA A 1 454 ? 2.283 -24.172 4.945 1 96.81 454 ALA A C 1
ATOM 3686 O O . ALA A 1 454 ? 2.021 -25.375 4.832 1 96.81 454 ALA A O 1
ATOM 3687 N N . ASN A 1 455 ? 3.334 -23.609 4.422 1 95.31 455 ASN A N 1
ATOM 3688 C CA . ASN A 1 455 ? 4.332 -24.453 3.773 1 95.31 455 ASN A CA 1
ATOM 3689 C C . ASN A 1 455 ? 4.875 -25.516 4.727 1 95.31 455 ASN A C 1
ATOM 3691 O O . ASN A 1 455 ? 5.066 -26.672 4.332 1 95.31 455 ASN A O 1
ATOM 3695 N N . LYS A 1 456 ? 5.125 -25.156 5.934 1 95.69 456 LYS A N 1
ATOM 3696 C CA . LYS A 1 456 ? 5.645 -26.094 6.938 1 95.69 456 LYS A CA 1
ATOM 3697 C C . LYS A 1 456 ? 4.582 -27.094 7.359 1 95.69 456 LYS A C 1
ATOM 3699 O O . LYS A 1 456 ? 4.875 -28.281 7.535 1 95.69 456 LYS A O 1
ATOM 3704 N N . ALA A 1 457 ? 3.396 -26.656 7.496 1 96.81 457 ALA A N 1
ATOM 3705 C CA . ALA A 1 457 ? 2.32 -27.484 8.031 1 96.81 457 ALA A CA 1
ATOM 3706 C C . ALA A 1 457 ? 1.772 -28.438 6.965 1 96.81 457 ALA A C 1
ATOM 3708 O O . ALA A 1 457 ? 1.514 -29.609 7.238 1 96.81 457 ALA A O 1
ATOM 3709 N N . MET A 1 458 ? 1.586 -27.922 5.727 1 97.38 458 MET A N 1
ATOM 3710 C CA . MET A 1 458 ? 0.847 -28.656 4.707 1 97.38 458 MET A CA 1
ATOM 3711 C C . MET A 1 458 ? 1.8 -29.375 3.762 1 97.38 458 MET A C 1
ATOM 3713 O O . MET A 1 458 ? 1.421 -30.375 3.129 1 97.38 458 MET A O 1
ATOM 3717 N N . LYS A 1 459 ? 3.023 -28.891 3.535 1 97.19 459 LYS A N 1
ATOM 3718 C CA . LYS A 1 459 ? 4.066 -29.5 2.719 1 97.19 459 LYS A CA 1
ATOM 3719 C C . LYS A 1 459 ? 3.551 -29.812 1.317 1 97.19 459 LYS A C 1
ATOM 3721 O O . LYS A 1 459 ? 3.771 -30.922 0.805 1 97.19 459 LYS A O 1
ATOM 3726 N N . SER A 1 460 ? 2.797 -28.891 0.79 1 97.75 460 SER A N 1
ATOM 3727 C CA . SER A 1 460 ? 2.17 -29.062 -0.516 1 97.75 460 SER A CA 1
ATOM 3728 C C . SER A 1 460 ? 3.195 -28.953 -1.64 1 97.75 460 SER A C 1
ATOM 3730 O O . SER A 1 460 ? 4.125 -28.141 -1.564 1 97.75 460 SER A O 1
ATOM 3732 N N . ILE A 1 461 ? 3.033 -29.734 -2.664 1 98.38 461 ILE A N 1
ATOM 3733 C CA . ILE A 1 461 ? 3.85 -29.656 -3.869 1 98.38 461 ILE A CA 1
ATOM 3734 C C . ILE A 1 461 ? 2.957 -29.734 -5.105 1 98.38 461 ILE A C 1
ATOM 3736 O O . ILE A 1 461 ? 1.755 -30 -4.992 1 98.38 461 ILE A O 1
ATOM 3740 N N . GLY A 1 462 ? 3.49 -29.438 -6.27 1 98.31 462 GLY A N 1
ATOM 3741 C CA . GLY A 1 462 ? 2.768 -29.5 -7.527 1 98.31 462 GLY A CA 1
ATOM 3742 C C . GLY A 1 462 ? 3.602 -30.047 -8.664 1 98.31 462 GLY A C 1
ATOM 3743 O O . GLY A 1 462 ? 4.238 -29.297 -9.406 1 98.31 462 GLY A O 1
ATOM 3744 N N . LEU A 1 463 ? 3.512 -31.344 -8.812 1 98.81 463 LEU A N 1
ATOM 3745 C CA . LEU A 1 463 ? 4.172 -32 -9.93 1 98.81 463 LEU A CA 1
ATOM 3746 C C . LEU A 1 463 ? 3.258 -32.062 -11.148 1 98.81 463 LEU A C 1
ATOM 3748 O O . LEU A 1 463 ? 2.119 -32.531 -11.055 1 98.81 463 LEU A O 1
ATOM 3752 N N . GLY A 1 464 ? 3.697 -31.484 -12.211 1 98.44 464 GLY A N 1
ATOM 3753 C CA . GLY A 1 464 ? 2.928 -31.5 -13.445 1 98.44 464 GLY A CA 1
ATOM 3754 C C . GLY A 1 464 ? 3.623 -32.25 -14.57 1 98.44 464 GLY A C 1
ATOM 3755 O O . GLY A 1 464 ? 4.391 -33.188 -14.32 1 98.44 464 GLY A O 1
ATOM 3756 N N . ALA A 1 465 ? 3.199 -31.969 -15.773 1 98.69 465 ALA A N 1
ATOM 3757 C CA . ALA A 1 465 ? 3.752 -32.594 -16.969 1 98.69 465 ALA A CA 1
ATOM 3758 C C . ALA A 1 465 ? 3.65 -31.672 -18.172 1 98.69 465 ALA A C 1
ATOM 3760 O O . ALA A 1 465 ? 2.805 -30.766 -18.203 1 98.69 465 ALA A O 1
ATOM 3761 N N . MET A 1 466 ? 4.551 -31.891 -19.047 1 98.44 466 MET A N 1
ATOM 3762 C CA . MET A 1 466 ? 4.52 -31.172 -20.328 1 98.44 466 MET A CA 1
ATOM 3763 C C . MET A 1 466 ? 4.77 -32.125 -21.484 1 98.44 466 MET A C 1
ATOM 3765 O O . MET A 1 466 ? 5.094 -33.312 -21.281 1 98.44 466 MET A O 1
ATOM 3769 N N . ASN A 1 467 ? 4.496 -31.672 -22.719 1 98.44 467 ASN A N 1
ATOM 3770 C CA . ASN A 1 467 ? 4.859 -32.375 -23.938 1 98.44 467 ASN A CA 1
ATOM 3771 C C . ASN A 1 467 ? 3.844 -33.438 -24.297 1 98.44 467 ASN A C 1
ATOM 3773 O O . ASN A 1 467 ? 4.188 -34.438 -24.953 1 98.44 467 ASN A O 1
ATOM 3777 N N . LEU A 1 468 ? 2.609 -33.312 -23.875 1 98.81 468 LEU A N 1
ATOM 3778 C CA . LEU A 1 468 ? 1.592 -34.281 -24.25 1 98.81 468 LEU A CA 1
ATOM 3779 C C . LEU A 1 468 ? 1.354 -34.281 -25.75 1 98.81 468 LEU A C 1
ATOM 3781 O O . LEU A 1 468 ? 1.379 -35.344 -26.391 1 98.81 468 LEU A O 1
ATOM 3785 N N . HIS A 1 469 ? 1.114 -33.094 -26.297 1 98.62 469 HIS A N 1
ATOM 3786 C CA . HIS A 1 469 ? 0.838 -33 -27.719 1 98.62 469 HIS A CA 1
ATOM 3787 C C . HIS A 1 469 ? 2.008 -33.562 -28.547 1 98.62 469 HIS A C 1
ATOM 3789 O O . HIS A 1 469 ? 1.808 -34.281 -29.516 1 98.62 469 HIS A O 1
ATOM 3795 N N . GLY A 1 470 ? 3.189 -33.156 -28.203 1 98.19 470 GLY A N 1
ATOM 3796 C CA . GLY A 1 470 ? 4.367 -33.656 -28.891 1 98.19 470 GLY A CA 1
ATOM 3797 C C . GLY A 1 470 ? 4.484 -35.156 -28.875 1 98.19 470 GLY A C 1
ATOM 3798 O O . GLY A 1 470 ? 4.785 -35.781 -29.906 1 98.19 470 GLY A O 1
ATOM 3799 N N . PHE A 1 471 ? 4.289 -35.75 -27.75 1 98.5 471 PHE A N 1
ATOM 3800 C CA . PHE A 1 471 ? 4.363 -37.219 -27.625 1 98.5 471 PHE A CA 1
ATOM 3801 C C . PHE A 1 471 ? 3.334 -37.875 -28.531 1 98.5 471 PHE A C 1
ATOM 3803 O O . PHE A 1 471 ? 3.656 -38.844 -29.25 1 98.5 471 PHE A O 1
ATOM 3810 N N . LEU A 1 472 ? 2.084 -37.375 -28.422 1 98.75 472 LEU A N 1
ATOM 3811 C CA . LEU A 1 472 ? 1.012 -37.969 -29.219 1 98.75 472 LEU A CA 1
ATOM 3812 C C . LEU A 1 472 ? 1.324 -37.844 -30.703 1 98.75 472 LEU A C 1
ATOM 3814 O O . LEU A 1 472 ? 1.207 -38.844 -31.438 1 98.75 472 LEU A O 1
ATOM 3818 N N . ALA A 1 473 ? 1.733 -36.688 -31.094 1 98.38 473 ALA A N 1
ATOM 3819 C CA . ALA A 1 473 ? 2.02 -36.469 -32.5 1 98.38 473 ALA A CA 1
ATOM 3820 C C . ALA A 1 473 ? 3.137 -37.375 -33 1 98.38 473 ALA A C 1
ATOM 3822 O O . ALA A 1 473 ? 3.061 -37.906 -34.125 1 98.38 473 ALA A O 1
ATOM 3823 N N . GLN A 1 474 ? 4.152 -37.562 -32.25 1 97.5 474 GLN A N 1
ATOM 3824 C CA . GLN A 1 474 ? 5.305 -38.375 -32.656 1 97.5 474 GLN A CA 1
ATOM 3825 C C . GLN A 1 474 ? 4.957 -39.844 -32.688 1 97.5 474 GLN A C 1
ATOM 3827 O O . GLN A 1 474 ? 5.699 -40.656 -33.25 1 97.5 474 GLN A O 1
ATOM 3832 N N . ASN A 1 475 ? 3.883 -40.219 -32.062 1 97.94 475 ASN A N 1
ATOM 3833 C CA . ASN A 1 475 ? 3.404 -41.594 -32.094 1 97.94 475 ASN A CA 1
ATOM 3834 C C . ASN A 1 475 ? 2.186 -41.75 -33 1 97.94 475 ASN A C 1
ATOM 3836 O O . ASN A 1 475 ? 1.456 -42.719 -32.906 1 97.94 475 ASN A O 1
ATOM 3840 N N . ASN A 1 476 ? 1.902 -40.781 -33.781 1 97.5 476 ASN A N 1
ATOM 3841 C CA . ASN A 1 476 ? 0.827 -40.781 -34.781 1 97.5 476 ASN A CA 1
ATOM 3842 C C . ASN A 1 476 ? -0.539 -40.938 -34.125 1 97.5 476 ASN A C 1
ATOM 3844 O O . ASN A 1 476 ? -1.349 -41.75 -34.594 1 97.5 476 ASN A O 1
ATOM 3848 N N . ILE A 1 477 ? -0.726 -40.312 -33.062 1 98.44 477 ILE A N 1
ATOM 3849 C CA . ILE A 1 477 ? -2.006 -40.25 -32.375 1 98.44 477 ILE A CA 1
ATOM 3850 C C . ILE A 1 477 ? -2.531 -38.812 -32.375 1 98.44 477 ILE A C 1
ATOM 3852 O O . ILE A 1 477 ? -1.834 -37.906 -31.969 1 98.44 477 ILE A O 1
ATOM 3856 N N . ALA A 1 478 ? -3.715 -38.625 -32.844 1 98.12 478 ALA A N 1
ATOM 3857 C CA . ALA A 1 478 ? -4.309 -37.281 -32.906 1 98.12 478 ALA A CA 1
ATOM 3858 C C . ALA A 1 478 ? -4.73 -36.844 -31.5 1 98.12 478 ALA A C 1
ATOM 3860 O O . ALA A 1 478 ? -5.32 -37.594 -30.734 1 98.12 478 ALA A O 1
ATOM 3861 N N . TYR A 1 479 ? -4.457 -35.625 -31.172 1 98.44 479 TYR A N 1
ATOM 3862 C CA . TYR A 1 479 ? -4.723 -35.062 -29.844 1 98.44 479 TYR A CA 1
ATOM 3863 C C . TYR A 1 479 ? -6.191 -35.219 -29.469 1 98.44 479 TYR A C 1
ATOM 3865 O O . TYR A 1 479 ? -6.516 -35.531 -28.312 1 98.44 479 TYR A O 1
ATOM 3873 N N . GLU A 1 480 ? -7.121 -35.094 -30.391 1 97.94 480 GLU A N 1
ATOM 3874 C CA . GLU A 1 480 ? -8.562 -35.094 -30.141 1 97.94 480 GLU A CA 1
ATOM 3875 C C . GLU A 1 480 ? -9.125 -36.5 -30.141 1 97.94 480 GLU A C 1
ATOM 3877 O O . GLU A 1 480 ? -10.328 -36.688 -29.969 1 97.94 480 GLU A O 1
ATOM 3882 N N . SER A 1 481 ? -8.297 -37.469 -30.266 1 98.19 481 SER A N 1
ATOM 3883 C CA . SER A 1 481 ? -8.758 -38.844 -30.484 1 98.19 481 SER A CA 1
ATOM 3884 C C . SER A 1 481 ? -9.039 -39.562 -29.172 1 98.19 481 SER A C 1
ATOM 3886 O O . SER A 1 481 ? -8.586 -39.125 -28.109 1 98.19 481 SER A O 1
ATOM 3888 N N . GLU A 1 482 ? -9.758 -40.656 -29.25 1 98.19 482 GLU A N 1
ATOM 3889 C CA . GLU A 1 482 ? -10 -41.531 -28.109 1 98.19 482 GLU A CA 1
ATOM 3890 C C . GLU A 1 482 ? -8.719 -42.188 -27.641 1 98.19 482 GLU A C 1
ATOM 3892 O O . GLU A 1 482 ? -8.523 -42.438 -26.453 1 98.19 482 GLU A O 1
ATOM 3897 N N . GLU A 1 483 ? -7.883 -42.531 -28.609 1 98.5 483 GLU A N 1
ATOM 3898 C CA . GLU A 1 483 ? -6.582 -43.125 -28.281 1 98.5 483 GLU A CA 1
ATOM 3899 C C . GLU A 1 483 ? -5.758 -42.156 -27.406 1 98.5 483 GLU A C 1
ATOM 3901 O O . GLU A 1 483 ? -5.098 -42.594 -26.469 1 98.5 483 GLU A O 1
ATOM 3906 N N . ALA A 1 484 ? -5.844 -40.938 -27.797 1 98.81 484 ALA A N 1
ATOM 3907 C CA . ALA A 1 484 ? -5.121 -39.938 -27.031 1 98.81 484 ALA A CA 1
ATOM 3908 C C . ALA A 1 484 ? -5.633 -39.875 -25.594 1 98.81 484 ALA A C 1
ATOM 3910 O O . ALA A 1 484 ? -4.844 -39.812 -24.641 1 98.81 484 ALA A O 1
ATOM 3911 N N . ARG A 1 485 ? -6.938 -39.844 -25.375 1 98.69 485 ARG A N 1
ATOM 3912 C CA . ARG A 1 485 ? -7.531 -39.812 -24.047 1 98.69 485 ARG A CA 1
ATOM 3913 C C . ARG A 1 485 ? -7.211 -41.094 -23.266 1 98.69 485 ARG A C 1
ATOM 3915 O O . ARG A 1 485 ? -6.996 -41.031 -22.062 1 98.69 485 ARG A O 1
ATOM 3922 N N . ASP A 1 486 ? -7.219 -42.156 -24.031 1 98.75 486 ASP A N 1
ATOM 3923 C CA . ASP A 1 486 ? -6.863 -43.438 -23.422 1 98.75 486 ASP A CA 1
ATOM 3924 C C . ASP A 1 486 ? -5.445 -43.406 -22.859 1 98.75 486 ASP A C 1
ATOM 3926 O O . ASP A 1 486 ? -5.211 -43.844 -21.719 1 98.75 486 ASP A O 1
ATOM 3930 N N . PHE A 1 487 ? -4.531 -42.938 -23.594 1 98.81 487 PHE A N 1
ATOM 3931 C CA . PHE A 1 487 ? -3.156 -42.781 -23.141 1 98.81 487 PHE A CA 1
ATOM 3932 C C . PHE A 1 487 ? -3.086 -41.875 -21.922 1 98.81 487 PHE A C 1
ATOM 3934 O O . PHE A 1 487 ? -2.479 -42.219 -20.906 1 98.81 487 PHE A O 1
ATOM 3941 N N . ALA A 1 488 ? -3.695 -40.688 -22.094 1 98.88 488 ALA A N 1
ATOM 3942 C CA . ALA A 1 488 ? -3.646 -39.719 -21 1 98.88 488 ALA A CA 1
ATOM 3943 C C . ALA A 1 488 ? -4.234 -40.281 -19.719 1 98.88 488 ALA A C 1
ATOM 3945 O O . ALA A 1 488 ? -3.711 -40.062 -18.625 1 98.88 488 ALA A O 1
ATOM 3946 N N . ASN A 1 489 ? -5.305 -40.969 -19.812 1 98.81 489 ASN A N 1
ATOM 3947 C CA . ASN A 1 489 ? -5.977 -41.562 -18.672 1 98.81 489 ASN A CA 1
ATOM 3948 C C . ASN A 1 489 ? -5.027 -42.469 -17.891 1 98.81 489 ASN A C 1
ATOM 3950 O O . ASN A 1 489 ? -4.93 -42.344 -16.656 1 98.81 489 ASN A O 1
ATOM 3954 N N . THR A 1 490 ? -4.328 -43.312 -18.594 1 98.81 490 THR A N 1
ATOM 3955 C CA . THR A 1 490 ? -3.426 -44.281 -17.969 1 98.81 490 THR A CA 1
ATOM 3956 C C . THR A 1 490 ? -2.184 -43.562 -17.438 1 98.81 490 THR A C 1
ATOM 3958 O O . THR A 1 490 ? -1.755 -43.844 -16.297 1 98.81 490 THR A O 1
ATOM 3961 N N . PHE A 1 491 ? -1.616 -42.719 -18.203 1 98.88 491 PHE A N 1
ATOM 3962 C CA . PHE A 1 491 ? -0.397 -42 -17.812 1 98.88 491 PHE A CA 1
ATOM 3963 C C . PHE A 1 491 ? -0.597 -41.25 -16.516 1 98.88 491 PHE A C 1
ATOM 3965 O O . PHE A 1 491 ? 0.201 -41.375 -15.586 1 98.88 491 PHE A O 1
ATOM 3972 N N . PHE A 1 492 ? -1.668 -40.469 -16.422 1 98.88 492 PHE A N 1
ATOM 3973 C CA . PHE A 1 492 ? -1.851 -39.625 -15.266 1 98.88 492 PHE A CA 1
ATOM 3974 C C . PHE A 1 492 ? -2.336 -40.406 -14.062 1 98.88 492 PHE A C 1
ATOM 3976 O O . PHE A 1 492 ? -2.062 -40.062 -12.914 1 98.88 492 PHE A O 1
ATOM 3983 N N . MET A 1 493 ? -3.033 -41.5 -14.32 1 98.88 493 MET A N 1
ATOM 3984 C CA . MET A 1 493 ? -3.311 -42.438 -13.227 1 98.88 493 MET A CA 1
ATOM 3985 C C . MET A 1 493 ? -2.014 -42.969 -12.617 1 98.88 493 MET A C 1
ATOM 3987 O O . MET A 1 493 ? -1.876 -43.031 -11.398 1 98.88 493 MET A O 1
ATOM 3991 N N . MET A 1 494 ? -1.065 -43.312 -13.445 1 98.88 494 MET A N 1
ATOM 3992 C CA . MET A 1 494 ? 0.226 -43.812 -12.969 1 98.88 494 MET A CA 1
ATOM 3993 C C . MET A 1 494 ? 0.968 -42.719 -12.203 1 98.88 494 MET A C 1
ATOM 3995 O O . MET A 1 494 ? 1.548 -42.969 -11.148 1 98.88 494 MET A O 1
ATOM 3999 N N . MET A 1 495 ? 0.947 -41.5 -12.75 1 98.88 495 MET A N 1
ATOM 4000 C CA . MET A 1 495 ? 1.568 -40.375 -12.047 1 98.88 495 MET A CA 1
ATOM 4001 C C . MET A 1 495 ? 0.961 -40.219 -10.656 1 98.88 495 MET A C 1
ATOM 4003 O O . MET A 1 495 ? 1.681 -39.969 -9.688 1 98.88 495 MET A O 1
ATOM 4007 N N . ASN A 1 496 ? -0.382 -40.25 -10.586 1 98.81 496 ASN A N 1
ATOM 4008 C CA . ASN A 1 496 ? -1.079 -40.125 -9.312 1 98.81 496 ASN A CA 1
ATOM 4009 C C . ASN A 1 496 ? -0.667 -41.25 -8.344 1 98.81 496 ASN A C 1
ATOM 4011 O O . ASN A 1 496 ? -0.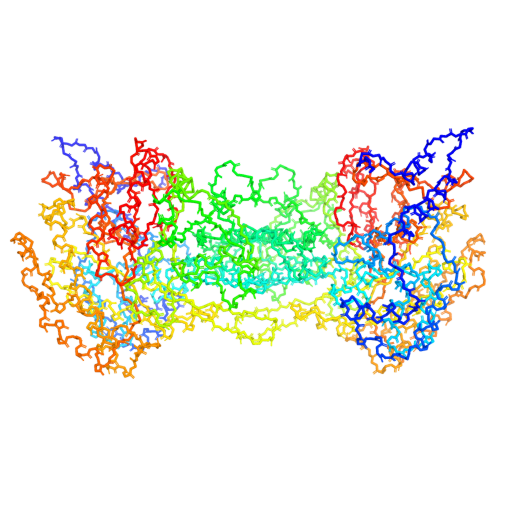344 -40.969 -7.188 1 98.81 496 ASN A O 1
ATOM 4015 N N . PHE A 1 497 ? -0.6 -42.469 -8.828 1 98.88 497 PHE A N 1
ATOM 4016 C CA . PHE A 1 497 ? -0.253 -43.625 -8.016 1 98.88 497 PHE A CA 1
ATOM 4017 C C . PHE A 1 497 ? 1.137 -43.469 -7.41 1 98.88 497 PHE A C 1
ATOM 4019 O O . PHE A 1 497 ? 1.302 -43.531 -6.191 1 98.88 497 PHE A O 1
ATOM 4026 N N . TYR A 1 498 ? 2.092 -43.219 -8.211 1 98.88 498 TYR A N 1
ATOM 4027 C CA . TYR A 1 498 ? 3.48 -43.188 -7.766 1 98.88 498 TYR A CA 1
ATOM 4028 C C . TYR A 1 498 ? 3.76 -41.969 -6.895 1 98.88 498 TYR A C 1
ATOM 4030 O O . TYR A 1 498 ? 4.598 -42.031 -5.992 1 98.88 498 TYR A O 1
ATOM 4038 N N . SER A 1 499 ? 3.055 -40.875 -7.148 1 98.88 499 SER A N 1
ATOM 4039 C CA . SER A 1 499 ? 3.217 -39.719 -6.281 1 98.88 499 SER A CA 1
ATOM 4040 C C . SER A 1 499 ? 2.682 -40 -4.879 1 98.88 499 SER A C 1
ATOM 4042 O O . SER A 1 499 ? 3.281 -39.594 -3.887 1 98.88 499 SER A O 1
ATOM 4044 N N . ILE A 1 500 ? 1.545 -40.656 -4.785 1 98.88 500 ILE A N 1
ATOM 4045 C CA . ILE A 1 500 ? 0.982 -41.031 -3.492 1 98.88 500 ILE A CA 1
ATOM 4046 C C . ILE A 1 500 ? 1.911 -42.031 -2.791 1 98.88 500 ILE A C 1
ATOM 4048 O O . ILE A 1 500 ? 2.182 -41.875 -1.594 1 98.88 500 ILE A O 1
ATOM 4052 N N . GLU A 1 501 ? 2.328 -42.938 -3.582 1 98.81 501 GLU A N 1
ATOM 4053 C CA . GLU A 1 501 ? 3.225 -43.969 -3.02 1 98.81 501 GLU A CA 1
ATOM 4054 C C . GLU A 1 501 ? 4.473 -43.312 -2.426 1 98.81 501 GLU A C 1
ATOM 4056 O O . GLU A 1 501 ? 4.848 -43.594 -1.289 1 98.81 501 GLU A O 1
ATOM 4061 N N . ARG A 1 502 ? 5.09 -42.438 -3.154 1 98.81 502 ARG A N 1
ATOM 4062 C CA . ARG A 1 502 ? 6.316 -41.812 -2.668 1 98.81 502 ARG A CA 1
ATOM 4063 C C . ARG A 1 502 ? 6.035 -40.938 -1.461 1 98.81 502 ARG A C 1
ATOM 4065 O O . ARG A 1 502 ? 6.824 -40.906 -0.515 1 98.81 502 ARG A O 1
ATOM 4072 N N . SER A 1 503 ? 4.957 -40.156 -1.496 1 98.88 503 SER A N 1
ATOM 4073 C CA . SER A 1 503 ? 4.586 -39.312 -0.355 1 98.88 503 SER A CA 1
ATOM 4074 C C . SER A 1 503 ? 4.414 -40.156 0.907 1 98.88 503 SER A C 1
ATOM 4076 O O . SER A 1 503 ? 4.84 -39.75 1.99 1 98.88 503 SER A O 1
ATOM 4078 N N . ALA A 1 504 ? 3.768 -41.281 0.785 1 98.81 504 ALA A N 1
ATOM 4079 C CA . ALA A 1 504 ? 3.57 -42.188 1.915 1 98.81 504 ALA A CA 1
ATOM 4080 C C . ALA A 1 504 ? 4.898 -42.75 2.404 1 98.81 504 ALA A C 1
ATOM 4082 O O . ALA A 1 504 ? 5.102 -42.938 3.607 1 98.81 504 ALA A O 1
ATOM 4083 N N . GLU A 1 505 ? 5.727 -43.125 1.431 1 98.81 505 GLU A N 1
ATOM 4084 C CA . GLU A 1 505 ? 7.059 -43.594 1.8 1 98.81 505 GLU A CA 1
ATOM 4085 C C . GLU A 1 505 ? 7.812 -42.531 2.611 1 98.81 505 GLU A C 1
ATOM 4087 O O . GLU A 1 505 ? 8.461 -42.875 3.607 1 98.81 505 GLU A O 1
ATOM 4092 N N . ILE A 1 506 ? 7.754 -41.281 2.182 1 98.69 506 ILE A N 1
ATOM 4093 C CA . ILE A 1 506 ? 8.43 -40.219 2.895 1 98.69 506 ILE A CA 1
ATOM 4094 C C . ILE A 1 506 ? 7.828 -40.062 4.293 1 98.69 506 ILE A C 1
ATOM 4096 O O . ILE A 1 506 ? 8.555 -39.844 5.266 1 98.69 506 ILE A O 1
ATOM 4100 N N . ALA A 1 507 ? 6.504 -40.094 4.359 1 98.75 507 ALA A N 1
ATOM 4101 C CA . ALA A 1 507 ? 5.848 -40.031 5.664 1 98.75 507 ALA A CA 1
ATOM 4102 C C . ALA A 1 507 ? 6.375 -41.125 6.594 1 98.75 507 ALA A C 1
ATOM 4104 O O . ALA A 1 507 ? 6.629 -40.875 7.773 1 98.75 507 ALA A O 1
ATOM 4105 N N . LYS A 1 508 ? 6.508 -42.312 6.074 1 98.62 508 LYS A N 1
ATOM 4106 C CA . LYS A 1 508 ? 7.051 -43.406 6.848 1 98.62 508 LYS A CA 1
ATOM 4107 C C . LYS A 1 508 ? 8.492 -43.125 7.273 1 98.62 508 LYS A C 1
ATOM 4109 O O . LYS A 1 508 ? 8.844 -43.312 8.438 1 98.62 508 LYS A O 1
ATOM 4114 N N . GLU A 1 509 ? 9.289 -42.719 6.297 1 98.25 509 GLU A N 1
ATOM 4115 C CA . GLU A 1 509 ? 10.703 -42.469 6.535 1 98.25 509 GLU A CA 1
ATOM 4116 C C . GLU A 1 509 ? 10.898 -41.406 7.605 1 98.25 509 GLU A C 1
ATOM 4118 O O . GLU A 1 509 ? 11.789 -41.5 8.453 1 98.25 509 GLU A O 1
ATOM 4123 N N . LYS A 1 510 ? 10.102 -40.406 7.574 1 97 510 LYS A N 1
ATOM 4124 C CA . LYS A 1 510 ? 10.266 -39.25 8.445 1 97 510 LYS A CA 1
ATOM 4125 C C . LYS A 1 510 ? 9.414 -39.406 9.711 1 97 510 LYS A C 1
ATOM 4127 O O . LYS A 1 510 ? 9.648 -38.688 10.695 1 97 510 LYS A O 1
ATOM 4132 N N . GLY A 1 511 ? 8.539 -40.219 9.773 1 97.25 511 GLY A N 1
ATOM 4133 C CA . GLY A 1 511 ? 7.645 -40.375 10.906 1 97.25 511 GLY A CA 1
ATOM 4134 C C . GLY A 1 511 ? 6.727 -39.188 11.133 1 97.25 511 GLY A C 1
ATOM 4135 O O . GLY A 1 511 ? 6.457 -38.812 12.273 1 97.25 511 GLY A O 1
ATOM 4136 N N . GLU A 1 512 ? 6.375 -38.562 10.031 1 97.12 512 GLU A N 1
ATOM 4137 C CA . GLU A 1 512 ? 5.527 -37.375 10.117 1 97.12 512 GLU A CA 1
ATOM 4138 C C . GLU A 1 512 ? 4.559 -37.281 8.945 1 97.12 512 GLU A C 1
ATOM 4140 O O . GLU A 1 512 ? 4.875 -37.75 7.84 1 97.12 512 GLU A O 1
ATOM 4145 N N . THR A 1 513 ? 3.307 -36.781 9.164 1 98.25 513 THR A N 1
ATOM 4146 C CA . THR A 1 513 ? 2.309 -36.5 8.133 1 98.25 513 THR A CA 1
ATOM 4147 C C . THR A 1 513 ? 2.014 -35 8.055 1 98.25 513 THR A C 1
ATOM 4149 O O . THR A 1 513 ? 2.443 -34.25 8.914 1 98.25 513 THR A O 1
ATOM 4152 N N . TYR A 1 514 ? 1.381 -34.562 6.992 1 98.19 514 TYR A N 1
ATOM 4153 C CA . TYR A 1 514 ? 0.978 -33.156 6.914 1 98.19 514 TYR A CA 1
ATOM 4154 C C . TYR A 1 514 ? -0.092 -32.844 7.953 1 98.19 514 TYR A C 1
ATOM 4156 O O . TYR A 1 514 ? -0.727 -33.75 8.5 1 98.19 514 TYR A O 1
ATOM 4164 N N . HIS A 1 515 ? -0.277 -31.547 8.195 1 97.19 515 HIS A N 1
ATOM 4165 C CA . HIS A 1 515 ? -1.248 -31.062 9.172 1 97.19 515 HIS A CA 1
ATOM 4166 C C . HIS A 1 515 ? -2.67 -31.438 8.758 1 97.19 515 HIS A C 1
ATOM 4168 O O . HIS A 1 515 ? -3.094 -31.141 7.637 1 97.19 515 HIS A O 1
ATOM 4174 N N . GLY A 1 516 ? -3.393 -32.156 9.664 1 96.75 516 GLY A N 1
ATOM 4175 C CA . GLY A 1 516 ? -4.793 -32.469 9.438 1 96.75 516 GLY A CA 1
ATOM 4176 C C . GLY A 1 516 ? -4.992 -33.719 8.617 1 96.75 516 GLY A C 1
ATOM 4177 O O . GLY A 1 516 ? -6.094 -34 8.125 1 96.75 516 GLY A O 1
ATOM 4178 N N . TYR A 1 517 ? -3.99 -34.562 8.43 1 97.94 517 TYR A N 1
ATOM 4179 C CA . TYR A 1 517 ? -4.062 -35.781 7.621 1 97.94 517 TYR A CA 1
ATOM 4180 C C . TYR A 1 517 ? -5.188 -36.688 8.102 1 97.94 517 TYR A C 1
ATOM 4182 O O . TYR A 1 517 ? -5.898 -37.281 7.289 1 97.94 517 TYR A O 1
ATOM 4190 N N . GLU A 1 518 ? -5.434 -36.781 9.383 1 97.31 518 GLU A N 1
ATOM 4191 C CA . GLU A 1 518 ? -6.344 -37.75 9.984 1 97.31 518 GLU A CA 1
ATOM 4192 C C . GLU A 1 518 ? -7.777 -37.5 9.508 1 97.31 518 GLU A C 1
ATOM 4194 O O . GLU A 1 518 ? -8.562 -38.469 9.414 1 97.31 518 GLU A O 1
ATOM 4199 N N . GLY A 1 519 ? -8.086 -36.281 9.203 1 97 519 GLY A N 1
ATOM 4200 C CA . GLY A 1 519 ? -9.43 -35.969 8.766 1 97 519 GLY A CA 1
ATOM 4201 C C . GLY A 1 519 ? -9.594 -36.031 7.254 1 97 519 GLY A C 1
ATOM 4202 O O . GLY A 1 519 ? -10.688 -35.781 6.734 1 97 519 GLY A O 1
ATOM 4203 N N . SER A 1 520 ? -8.602 -36.469 6.52 1 97.94 520 SER A N 1
ATOM 4204 C CA . SER A 1 520 ? -8.609 -36.406 5.062 1 97.94 520 SER A CA 1
ATOM 4205 C C . SER A 1 520 ? -9.281 -37.656 4.469 1 97.94 520 SER A C 1
ATOM 4207 O O . SER A 1 520 ? -9.406 -38.688 5.137 1 97.94 520 SER A O 1
ATOM 4209 N N . ALA A 1 521 ? -9.703 -37.531 3.211 1 97.81 521 ALA A N 1
ATOM 4210 C CA . ALA A 1 521 ? -10.25 -38.656 2.477 1 97.81 521 ALA A CA 1
ATOM 4211 C C . ALA A 1 521 ? -9.18 -39.719 2.203 1 97.81 521 ALA A C 1
ATOM 4213 O O . ALA A 1 521 ? -9.492 -40.875 1.912 1 97.81 521 ALA A O 1
ATOM 4214 N N . TYR A 1 522 ? -7.906 -39.312 2.285 1 98.12 522 TYR A N 1
ATOM 4215 C CA . TYR A 1 522 ? -6.82 -40.281 2.201 1 98.12 522 TYR A CA 1
ATOM 4216 C C . TYR A 1 522 ? -6.836 -41.25 3.396 1 98.12 522 TYR A C 1
ATOM 4218 O O . TYR A 1 522 ? -6.707 -42.438 3.238 1 98.12 522 TYR A O 1
ATOM 4226 N N . ALA A 1 523 ? -6.949 -40.594 4.508 1 97.69 523 ALA A N 1
ATOM 4227 C CA . ALA A 1 523 ? -6.93 -41.375 5.758 1 97.69 523 ALA A CA 1
ATOM 4228 C C . ALA A 1 523 ? -8.133 -42.281 5.855 1 97.69 523 ALA A C 1
ATOM 4230 O O . ALA A 1 523 ? -8.016 -43.438 6.32 1 97.69 523 ALA A O 1
ATOM 4231 N N . THR A 1 524 ? -9.336 -41.812 5.477 1 96.62 524 THR A N 1
ATOM 4232 C CA . THR A 1 524 ? -10.555 -42.594 5.559 1 96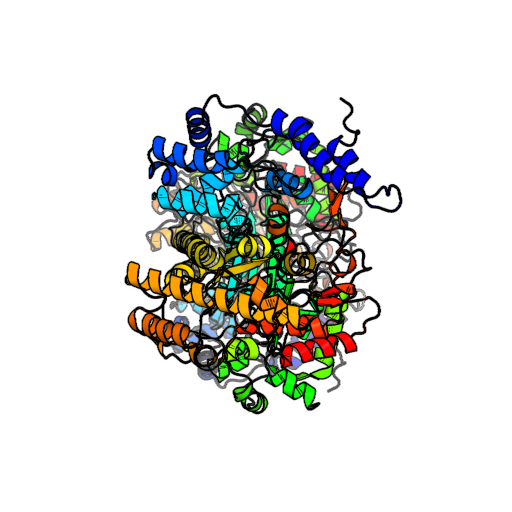.62 524 THR A CA 1
ATOM 4233 C C . THR A 1 524 ? -10.562 -43.688 4.488 1 96.62 524 THR A C 1
ATOM 4235 O O . THR A 1 524 ? -11.297 -44.688 4.594 1 96.62 524 THR A O 1
ATOM 4238 N N . GLY A 1 525 ? -9.836 -43.375 3.383 1 97 525 GLY A N 1
ATOM 4239 C CA . GLY A 1 525 ? -9.781 -44.344 2.281 1 97 525 GLY A CA 1
ATOM 4240 C C . GLY A 1 525 ? -10.711 -43.969 1.137 1 97 525 GLY A C 1
ATOM 4241 O O . GLY A 1 525 ? -10.602 -44.531 0.042 1 97 525 GLY A O 1
ATOM 4242 N N . GLU A 1 526 ? -11.586 -43.031 1.319 1 97.25 526 GLU A N 1
ATOM 4243 C CA . GLU A 1 526 ? -12.57 -42.656 0.317 1 97.25 526 GLU A CA 1
ATOM 4244 C C . GLU A 1 526 ? -11.898 -42.219 -0.982 1 97.25 526 GLU A C 1
ATOM 4246 O O . GLU A 1 526 ? -12.43 -42.438 -2.07 1 97.25 526 GLU A O 1
ATOM 4251 N N . TYR A 1 527 ? -10.758 -41.625 -0.859 1 97.69 527 TYR A N 1
ATOM 4252 C CA . TYR A 1 527 ? -10.031 -41.125 -2.021 1 97.69 527 TYR A CA 1
ATOM 4253 C C . TYR A 1 527 ? -9.719 -42.25 -2.994 1 97.69 527 TYR A C 1
ATOM 4255 O O . TYR A 1 527 ? -9.672 -42.031 -4.207 1 97.69 527 TYR A O 1
ATOM 4263 N N . PHE A 1 528 ? -9.531 -43.469 -2.59 1 98.31 528 PHE A N 1
ATOM 4264 C CA . PHE A 1 528 ? -8.992 -44.594 -3.367 1 98.31 528 PHE A CA 1
ATOM 4265 C C . PHE A 1 528 ? -10.117 -45.375 -4.016 1 98.31 528 PHE A C 1
ATOM 4267 O O . PHE A 1 528 ? -9.859 -46.219 -4.875 1 98.31 528 PHE A O 1
ATOM 4274 N N . GLU A 1 529 ? -11.367 -45.125 -3.725 1 97.56 529 GLU A N 1
ATOM 4275 C CA . GLU A 1 529 ? -12.5 -45.938 -4.133 1 97.56 529 GLU A CA 1
ATOM 4276 C C . GLU A 1 529 ? -12.539 -46.125 -5.648 1 97.56 529 GLU A C 1
ATOM 4278 O O . GLU A 1 529 ? -12.695 -47.25 -6.145 1 97.56 529 GLU A O 1
ATOM 4283 N N . LYS A 1 530 ? -12.414 -45.031 -6.363 1 96.81 530 LYS A N 1
ATOM 4284 C CA . LYS A 1 530 ? -12.492 -45.094 -7.82 1 96.81 530 LYS A CA 1
ATOM 4285 C C . LYS A 1 530 ? -11.375 -45.969 -8.391 1 96.81 530 LYS A C 1
ATOM 4287 O O . LYS A 1 530 ? -11.578 -46.688 -9.367 1 96.81 530 LYS A O 1
ATOM 4292 N N . TYR A 1 531 ? -10.242 -46 -7.793 1 98.06 531 TYR A N 1
ATOM 4293 C CA . TYR A 1 531 ? -9.07 -46.688 -8.328 1 98.06 531 TYR A CA 1
ATOM 4294 C C . TYR A 1 531 ? -9.086 -48.188 -7.945 1 98.06 531 TYR A C 1
ATOM 4296 O O . TYR A 1 531 ? -8.516 -49 -8.656 1 98.06 531 TYR A O 1
ATOM 4304 N N . VAL A 1 532 ? -9.742 -48.5 -6.824 1 97.88 532 VAL A N 1
ATOM 4305 C CA . VAL A 1 532 ? -9.805 -49.906 -6.395 1 97.88 532 VAL A CA 1
ATOM 4306 C C . VAL A 1 532 ? -10.938 -50.625 -7.125 1 97.88 532 VAL A C 1
ATOM 4308 O O . VAL A 1 532 ? -10.969 -51.844 -7.191 1 97.88 532 VAL A O 1
ATOM 4311 N N . THR A 1 533 ? -11.836 -49.875 -7.793 1 97.62 533 THR A N 1
ATOM 4312 C CA . THR A 1 533 ? -13.016 -50.5 -8.406 1 97.62 533 THR A CA 1
ATOM 4313 C C . THR A 1 533 ? -12.914 -50.438 -9.93 1 97.62 533 THR A C 1
ATOM 4315 O O . THR A 1 533 ? -13.562 -51.219 -10.625 1 97.62 533 THR A O 1
ATOM 4318 N N . GLN A 1 534 ? -12.117 -49.5 -10.383 1 97.19 534 GLN A N 1
ATOM 4319 C CA . GLN A 1 534 ? -12.023 -49.312 -11.828 1 97.19 534 GLN A CA 1
ATOM 4320 C C . GLN A 1 534 ? -10.617 -49.625 -12.328 1 97.19 534 GLN A C 1
ATOM 4322 O O . GLN A 1 534 ? -9.633 -49.375 -11.633 1 97.19 534 GLN A O 1
ATOM 4327 N N . ASP A 1 535 ? -10.594 -50.188 -13.57 1 97 535 ASP A N 1
ATOM 4328 C CA . ASP A 1 535 ? -9.32 -50.438 -14.242 1 97 535 ASP A CA 1
ATOM 4329 C C . ASP A 1 535 ? -8.992 -49.312 -15.227 1 97 535 ASP A C 1
ATOM 4331 O O . ASP A 1 535 ? -9.797 -49 -16.109 1 97 535 ASP A O 1
ATOM 4335 N N . PHE A 1 536 ? -7.875 -48.719 -15.039 1 97.81 536 PHE A N 1
ATOM 4336 C CA . PHE A 1 536 ? -7.5 -47.562 -15.875 1 97.81 536 PHE A CA 1
ATOM 4337 C C . PHE A 1 536 ? -6.395 -47.969 -16.844 1 97.81 536 PHE A C 1
ATOM 4339 O O . PHE A 1 536 ? -5.703 -47.094 -17.391 1 97.81 536 PHE A O 1
ATOM 4346 N N . SER A 1 537 ? -6.113 -49.219 -17.062 1 97.44 537 SER A N 1
ATOM 4347 C CA . SER A 1 537 ? -5.176 -49.688 -18.094 1 97.44 537 SER A CA 1
ATOM 4348 C C . SER A 1 537 ? -5.66 -49.344 -19.484 1 97.44 537 SER A C 1
ATOM 4350 O O . SER A 1 537 ? -6.859 -49.125 -19.703 1 97.44 537 SER A O 1
ATOM 4352 N N . PRO A 1 538 ? -4.742 -49.312 -20.453 1 98.25 538 PRO A N 1
ATOM 4353 C CA . PRO A 1 538 ? -5.125 -48.906 -21.812 1 98.25 538 PRO A CA 1
ATOM 4354 C C . PRO A 1 538 ? -6.172 -49.812 -22.438 1 98.25 538 PRO A C 1
ATOM 4356 O O . PRO A 1 538 ? -6.086 -51.062 -22.281 1 98.25 538 PRO A O 1
ATOM 4359 N N . LYS A 1 539 ? -7.074 -49.281 -23.141 1 97.81 539 LYS A N 1
ATOM 4360 C CA . LYS A 1 539 ? -8.133 -50.031 -23.812 1 97.81 539 LYS A CA 1
ATOM 4361 C C . LYS A 1 539 ? -7.75 -50.312 -25.266 1 97.81 539 LYS A C 1
ATOM 4363 O O . LYS A 1 539 ? -8.18 -51.312 -25.844 1 97.81 539 LYS A O 1
ATOM 4368 N N . PHE A 1 540 ? -6.996 -49.406 -25.859 1 98.12 540 PHE A N 1
ATOM 4369 C CA . PHE A 1 540 ? -6.562 -49.562 -27.234 1 98.12 540 PHE A CA 1
ATOM 4370 C C . PHE A 1 540 ? -5.219 -50.281 -27.297 1 98.12 540 PHE A C 1
ATOM 4372 O O . PHE A 1 540 ? -4.305 -49.969 -26.531 1 98.12 540 PHE A O 1
ATOM 4379 N N . GLU A 1 541 ? -5.09 -51.188 -28.203 1 97.69 541 GLU A N 1
ATOM 4380 C CA . GLU A 1 541 ? -3.861 -51.969 -28.344 1 97.69 541 GLU A CA 1
ATOM 4381 C C . GLU A 1 541 ? -2.672 -51.062 -28.641 1 97.69 541 GLU A C 1
ATOM 4383 O O . GLU A 1 541 ? -1.585 -51.25 -28.094 1 97.69 541 GLU A O 1
ATOM 4388 N N . LYS A 1 542 ? -2.895 -50.125 -29.484 1 97.44 542 LYS A N 1
ATOM 4389 C CA . LYS A 1 542 ? -1.84 -49.156 -29.828 1 97.44 542 LYS A CA 1
ATOM 4390 C C . LYS A 1 542 ? -1.321 -48.438 -28.594 1 97.44 542 LYS A C 1
ATOM 4392 O O . LYS A 1 542 ? -0.116 -48.219 -28.453 1 97.44 542 LYS A O 1
ATOM 4397 N N . VAL A 1 543 ? -2.213 -48.125 -27.734 1 98.44 543 VAL A N 1
ATOM 4398 C CA . VAL A 1 543 ? -1.856 -47.406 -26.516 1 98.44 543 VAL A CA 1
ATOM 4399 C C . VAL A 1 543 ? -1.161 -48.344 -25.531 1 98.44 543 VAL A C 1
ATOM 4401 O O . VAL A 1 543 ? -0.173 -47.969 -24.891 1 98.44 543 VAL A O 1
ATOM 4404 N N . ALA A 1 544 ? -1.647 -49.562 -25.406 1 98 544 ALA A N 1
ATOM 4405 C CA . ALA A 1 544 ? -1.046 -50.562 -24.531 1 98 544 ALA A CA 1
ATOM 4406 C C . ALA A 1 544 ? 0.421 -50.781 -24.875 1 98 544 ALA A C 1
ATOM 4408 O O . ALA A 1 544 ? 1.258 -50.938 -23.984 1 98 544 ALA A O 1
ATOM 4409 N N . LYS A 1 545 ? 0.718 -50.781 -26.109 1 98.06 545 LYS A N 1
ATOM 4410 C CA . LYS A 1 545 ? 2.078 -51 -26.594 1 98.06 545 LYS A CA 1
ATOM 4411 C C . LYS A 1 545 ? 3.012 -49.906 -26.125 1 98.06 545 LYS A C 1
ATOM 4413 O O . LYS A 1 545 ? 4.191 -50.125 -25.875 1 98.06 545 LYS A O 1
ATOM 4418 N N . LEU A 1 546 ? 2.49 -48.719 -26.031 1 98.25 546 LEU A N 1
ATOM 4419 C CA . LEU A 1 546 ? 3.291 -47.562 -25.594 1 98.25 546 LEU A CA 1
ATOM 4420 C C . LEU A 1 546 ? 3.75 -47.719 -24.156 1 98.25 546 LEU A C 1
ATOM 4422 O O . LEU A 1 546 ? 4.758 -47.125 -23.75 1 98.25 546 LEU A O 1
ATOM 4426 N N . PHE A 1 547 ? 3.049 -48.5 -23.312 1 98.19 547 PHE A N 1
ATOM 4427 C CA . PHE A 1 547 ? 3.365 -48.656 -21.906 1 98.19 547 PHE A CA 1
ATOM 4428 C C . PHE A 1 547 ? 4.121 -49.969 -21.656 1 98.19 547 PHE A C 1
ATOM 4430 O O . PHE A 1 547 ? 4.387 -50.312 -20.5 1 98.19 547 PHE A O 1
ATOM 4437 N N . GLU A 1 548 ? 4.449 -50.656 -22.75 1 97 548 GLU A N 1
ATOM 4438 C CA . GLU A 1 548 ? 5.195 -51.906 -22.594 1 97 548 GLU A CA 1
ATOM 4439 C C . GLU A 1 548 ? 6.508 -51.656 -21.859 1 97 548 GLU A C 1
ATOM 4441 O O . GLU A 1 548 ? 7.215 -50.688 -22.125 1 97 548 GLU A O 1
ATOM 4446 N N . GLY A 1 549 ? 6.848 -52.5 -20.938 1 96.25 549 GLY A N 1
ATOM 4447 C CA . GLY A 1 549 ? 8.078 -52.375 -20.172 1 96.25 549 GLY A CA 1
ATOM 4448 C C . GLY A 1 549 ? 7.906 -51.594 -18.891 1 96.25 549 GLY A C 1
ATOM 4449 O O . GLY A 1 549 ? 8.844 -51.469 -18.094 1 96.25 549 GLY A O 1
ATOM 4450 N N . MET A 1 550 ? 6.719 -51.094 -18.641 1 97.31 550 MET A N 1
ATOM 4451 C CA . MET A 1 550 ? 6.426 -50.344 -17.422 1 97.31 550 MET A CA 1
ATOM 4452 C C . MET A 1 550 ? 5.297 -51 -16.641 1 97.31 550 MET A C 1
ATOM 4454 O O . MET A 1 550 ? 4.41 -51.625 -17.234 1 97.31 550 MET A O 1
ATOM 4458 N N . HIS A 1 551 ? 5.391 -50.938 -15.414 1 97.06 551 HIS A N 1
ATOM 4459 C CA . HIS A 1 551 ? 4.328 -51.5 -14.578 1 97.06 551 HIS A CA 1
ATOM 4460 C C . HIS A 1 551 ? 3.148 -50.531 -14.492 1 97.06 551 HIS A C 1
ATOM 4462 O O . HIS A 1 551 ? 3.289 -49.406 -13.977 1 97.06 551 HIS A O 1
ATOM 4468 N N . ILE A 1 552 ? 1.994 -50.938 -14.992 1 98.12 552 ILE A N 1
ATOM 4469 C CA . ILE A 1 552 ? 0.756 -50.188 -14.844 1 98.12 552 ILE A CA 1
ATOM 4470 C C . ILE A 1 552 ? 0.018 -50.625 -13.586 1 98.12 552 ILE A C 1
ATOM 4472 O O . ILE A 1 552 ? -0.386 -51.781 -13.477 1 98.12 552 ILE A O 1
ATOM 4476 N N . PRO A 1 553 ? -0.161 -49.781 -12.633 1 98.44 553 PRO A N 1
ATOM 4477 C CA . PRO A 1 553 ? -0.827 -50.156 -11.383 1 98.44 553 PRO A CA 1
ATOM 4478 C C . PRO A 1 553 ? -2.207 -50.781 -11.617 1 98.44 553 PRO A C 1
ATOM 4480 O O . PRO A 1 553 ? -3.016 -50.219 -12.359 1 98.44 553 PRO A O 1
ATOM 4483 N N . THR A 1 554 ? -2.455 -51.875 -11 1 97.88 554 THR A N 1
ATOM 4484 C CA . THR A 1 554 ? -3.736 -52.562 -11.07 1 97.88 554 THR A CA 1
ATOM 4485 C C . THR A 1 554 ? -4.633 -52.188 -9.898 1 97.88 554 THR A C 1
ATOM 4487 O O . THR A 1 554 ? -4.207 -51.438 -9 1 97.88 554 THR A O 1
ATOM 4490 N N . LYS A 1 555 ? -5.879 -52.688 -9.93 1 98.12 555 LYS A N 1
ATOM 4491 C CA . LYS A 1 555 ? -6.785 -52.5 -8.805 1 98.12 555 LYS A CA 1
ATOM 4492 C C . LYS A 1 555 ? -6.184 -53.031 -7.508 1 98.12 555 LYS A C 1
ATOM 4494 O O . LYS A 1 555 ? -6.336 -52.406 -6.449 1 98.12 555 LYS A O 1
ATOM 4499 N N . GLU A 1 556 ? -5.492 -54.156 -7.637 1 97.81 556 GLU A N 1
ATOM 4500 C CA . GLU A 1 556 ? -4.859 -54.75 -6.465 1 97.81 556 GLU A CA 1
ATOM 4501 C C . GLU A 1 556 ? -3.717 -53.875 -5.953 1 97.81 556 GLU A C 1
ATOM 4503 O O . GLU A 1 556 ? -3.502 -53.781 -4.742 1 97.81 556 GLU A O 1
ATOM 4508 N N . ASP A 1 557 ? -2.959 -53.312 -6.82 1 98.56 557 ASP A N 1
ATOM 4509 C CA . ASP A 1 557 ? -1.905 -52.406 -6.418 1 98.56 557 ASP A CA 1
ATOM 4510 C C . ASP A 1 557 ? -2.482 -51.188 -5.664 1 98.56 557 ASP A C 1
ATOM 4512 O O . ASP A 1 557 ? -1.915 -50.75 -4.664 1 98.56 557 ASP A O 1
ATOM 4516 N N . TRP A 1 558 ? -3.555 -50.688 -6.16 1 98.62 558 TRP A N 1
ATOM 4517 C CA . TRP A 1 558 ? -4.215 -49.562 -5.52 1 98.62 558 TRP A CA 1
ATOM 4518 C C . TRP A 1 558 ? -4.715 -49.938 -4.129 1 98.62 558 TRP A C 1
ATOM 4520 O O . TRP A 1 558 ? -4.672 -49.125 -3.205 1 98.62 558 TRP A O 1
ATOM 4530 N N . LYS A 1 559 ? -5.207 -51.156 -3.963 1 98.38 559 LYS A N 1
ATOM 4531 C CA . LYS A 1 559 ? -5.641 -51.625 -2.652 1 98.38 559 LYS A CA 1
ATOM 4532 C C . LYS A 1 559 ? -4.473 -51.688 -1.672 1 98.38 559 LYS A C 1
ATOM 4534 O O . LYS A 1 559 ? -4.613 -51.312 -0.509 1 98.38 559 LYS A O 1
ATOM 4539 N N . GLN A 1 560 ? -3.418 -52.188 -2.193 1 98.56 560 GLN A N 1
ATOM 4540 C CA . GLN A 1 560 ? -2.221 -52.25 -1.36 1 98.56 560 GLN A CA 1
ATOM 4541 C C . GLN A 1 560 ? -1.758 -50.844 -0.967 1 98.56 560 GLN A C 1
ATOM 4543 O O . GLN A 1 560 ? -1.35 -50.625 0.174 1 98.56 560 GLN A O 1
ATOM 4548 N N . LEU A 1 561 ? -1.807 -49.969 -1.912 1 98.69 561 LEU A N 1
ATOM 4549 C CA . LEU A 1 561 ? -1.413 -48.594 -1.632 1 98.69 561 LEU A CA 1
ATOM 4550 C C . LEU A 1 561 ? -2.344 -47.938 -0.601 1 98.69 561 LEU A C 1
ATOM 4552 O O . LEU A 1 561 ? -1.892 -47.219 0.28 1 98.69 561 LEU A O 1
ATOM 4556 N N . LYS A 1 562 ? -3.631 -48.188 -0.785 1 98.5 562 LYS A N 1
ATOM 4557 C CA . LYS A 1 562 ? -4.617 -47.688 0.174 1 98.5 562 LYS A CA 1
ATOM 4558 C C . LYS A 1 562 ? -4.266 -48.125 1.594 1 98.5 562 LYS A C 1
ATOM 4560 O O . LYS A 1 562 ? -4.309 -47.312 2.523 1 98.5 562 LYS A O 1
ATOM 4565 N N . GLN A 1 563 ? -3.875 -49.375 1.76 1 98.31 563 GLN A N 1
ATOM 4566 C CA . GLN A 1 563 ? -3.502 -49.906 3.068 1 98.31 563 GLN A CA 1
ATOM 4567 C C . GLN A 1 563 ? -2.207 -49.25 3.568 1 98.31 563 GLN A C 1
ATOM 4569 O O . GLN A 1 563 ? -2.084 -48.938 4.75 1 98.31 563 GLN A O 1
ATOM 4574 N N . PHE A 1 564 ? -1.284 -49.156 2.705 1 98.56 564 PHE A N 1
ATOM 4575 C CA . PHE A 1 564 ? -0.004 -48.531 3.051 1 98.56 564 PHE A CA 1
ATOM 4576 C C . PHE A 1 564 ? -0.195 -47.094 3.541 1 98.56 564 PHE A C 1
ATOM 4578 O O . PHE A 1 564 ? 0.418 -46.688 4.527 1 98.56 564 PHE A O 1
ATOM 4585 N N . VAL A 1 565 ? -1.024 -46.344 2.861 1 98.62 565 VAL A N 1
ATOM 4586 C CA . VAL A 1 565 ? -1.308 -44.938 3.219 1 98.62 565 VAL A CA 1
ATOM 4587 C C . VAL A 1 565 ? -2.033 -44.906 4.562 1 98.62 565 VAL A C 1
ATOM 4589 O O . VAL A 1 565 ? -1.775 -44.031 5.383 1 98.62 565 VAL A O 1
ATOM 4592 N N . LYS A 1 566 ? -2.93 -45.781 4.77 1 97.56 566 LYS A N 1
ATOM 4593 C CA . LYS A 1 566 ? -3.645 -45.875 6.039 1 97.56 566 LYS A CA 1
ATOM 4594 C C . LYS A 1 566 ? -2.68 -46.094 7.199 1 97.56 566 LYS A C 1
ATOM 4596 O O . LYS A 1 566 ? -2.854 -45.5 8.273 1 97.56 566 LYS A O 1
ATOM 4601 N N . GLU A 1 567 ? -1.709 -46.844 6.961 1 97.81 567 GLU A N 1
ATOM 4602 C CA . GLU A 1 567 ? -0.768 -47.219 8.008 1 97.81 567 GLU A CA 1
ATOM 4603 C C . GLU A 1 567 ? 0.237 -46.125 8.281 1 97.81 567 GLU A C 1
ATOM 4605 O O . GLU A 1 567 ? 0.613 -45.875 9.43 1 97.81 567 GLU A O 1
ATOM 4610 N N . HIS A 1 568 ? 0.686 -45.438 7.25 1 98.19 568 HIS A N 1
ATOM 4611 C CA . HIS A 1 568 ? 1.847 -44.562 7.438 1 98.19 568 HIS A CA 1
ATOM 4612 C C . HIS A 1 568 ? 1.491 -43.094 7.191 1 98.19 568 HIS A C 1
ATOM 4614 O O . HIS A 1 568 ? 2.232 -42.219 7.59 1 98.19 568 HIS A O 1
ATOM 4620 N N . GLY A 1 569 ? 0.356 -42.875 6.527 1 98.38 569 GLY A N 1
ATOM 4621 C CA . GLY A 1 569 ? -0.048 -41.5 6.215 1 98.38 569 GLY A CA 1
ATOM 4622 C C . GLY A 1 569 ? 0.601 -40.969 4.953 1 98.38 569 GLY A C 1
ATOM 4623 O O . GLY A 1 569 ? 1.182 -41.719 4.172 1 98.38 569 GLY A O 1
ATOM 4624 N N . LEU A 1 570 ? 0.425 -39.688 4.734 1 98.75 570 LEU A N 1
ATOM 4625 C CA . LEU A 1 570 ? 1.036 -38.969 3.635 1 98.75 570 LEU A CA 1
ATOM 4626 C C . LEU A 1 570 ? 1.846 -37.781 4.16 1 98.75 570 LEU A C 1
ATOM 4628 O O . LEU A 1 570 ? 1.45 -37.125 5.133 1 98.75 570 LEU A O 1
ATOM 4632 N N . TYR A 1 571 ? 2.965 -37.5 3.496 1 98.69 571 TYR A N 1
ATOM 4633 C CA . TYR A 1 571 ? 3.816 -36.375 3.869 1 98.69 571 TYR A CA 1
ATOM 4634 C C . TYR A 1 571 ? 3.314 -35.062 3.246 1 98.69 571 TYR A C 1
ATOM 4636 O O . TYR A 1 571 ? 3.469 -34 3.828 1 98.69 571 TYR A O 1
ATOM 4644 N N . HIS A 1 572 ? 2.711 -35.156 2.115 1 98.62 572 HIS A N 1
ATOM 4645 C CA . HIS A 1 572 ? 2.242 -34 1.362 1 98.62 572 HIS A CA 1
ATOM 4646 C C . HIS A 1 572 ? 0.72 -33.906 1.36 1 98.62 572 HIS A C 1
ATOM 4648 O O . HIS A 1 572 ? 0.043 -34.906 1.111 1 98.62 572 HIS A O 1
ATOM 4654 N N . SER A 1 573 ? 0.183 -32.656 1.543 1 98.5 573 SER A N 1
ATOM 4655 C CA . SER A 1 573 ? -1.263 -32.469 1.493 1 98.5 573 SER A CA 1
ATOM 4656 C C . SER A 1 573 ? -1.766 -32.438 0.053 1 98.5 573 SER A C 1
ATOM 4658 O O . SER A 1 573 ? -2.914 -32.812 -0.218 1 98.5 573 SER A O 1
ATOM 4660 N N . TYR A 1 574 ? -0.972 -31.953 -0.858 1 98.62 574 TYR A N 1
ATOM 4661 C CA . TYR A 1 574 ? -1.234 -31.875 -2.291 1 98.62 574 TYR A CA 1
ATOM 4662 C C . TYR A 1 574 ? -0.003 -32.281 -3.092 1 98.62 574 TYR A C 1
ATOM 4664 O O . TYR A 1 574 ? 1.13 -32.062 -2.652 1 98.62 574 TYR A O 1
ATOM 4672 N N . ARG A 1 575 ? -0.269 -32.781 -4.352 1 98.75 575 ARG A N 1
ATOM 4673 C CA . ARG A 1 575 ? 0.888 -33.375 -5.008 1 98.75 575 ARG A CA 1
ATOM 4674 C C . ARG A 1 575 ? 0.957 -33 -6.477 1 98.75 575 ARG A C 1
ATOM 4676 O O . ARG A 1 575 ? 2.047 -32.812 -7.027 1 98.75 575 ARG A O 1
ATOM 4683 N N . LEU A 1 576 ? -0.233 -32.875 -7.102 1 98.75 576 LEU A N 1
ATOM 4684 C CA . LEU A 1 576 ? -0.2 -32.75 -8.555 1 98.75 576 LEU A CA 1
ATOM 4685 C C . LEU A 1 576 ? -0.91 -31.484 -9.008 1 98.75 576 LEU A C 1
ATOM 4687 O O . LEU A 1 576 ? -1.997 -31.156 -8.523 1 98.75 576 LEU A O 1
ATOM 4691 N N . CYS A 1 577 ? -0.367 -30.75 -9.852 1 97.5 577 CYS A N 1
ATOM 4692 C CA . CYS A 1 577 ? -1.003 -29.688 -10.633 1 97.5 577 CYS A CA 1
ATOM 4693 C C . CYS A 1 577 ? -0.253 -29.453 -11.938 1 97.5 577 CYS A C 1
ATOM 4695 O O . CYS A 1 577 ? 0.967 -29.609 -11.992 1 97.5 577 CYS A O 1
ATOM 4697 N N . ILE A 1 578 ? -0.893 -29.109 -12.984 1 98.5 578 ILE A N 1
ATOM 4698 C CA . ILE A 1 578 ? -0.279 -28.969 -14.297 1 98.5 578 ILE A CA 1
ATOM 4699 C C . ILE A 1 578 ? -0.244 -27.484 -14.688 1 98.5 578 ILE A C 1
ATOM 4701 O O . ILE A 1 578 ? -1.271 -26.922 -15.055 1 98.5 578 ILE A O 1
ATOM 4705 N N . ALA A 1 579 ? 0.949 -26.938 -14.672 1 97.38 579 ALA A N 1
ATOM 4706 C CA . ALA A 1 579 ? 1.174 -25.531 -15 1 97.38 579 ALA A CA 1
ATOM 4707 C C . ALA A 1 579 ? 1.292 -25.344 -16.516 1 97.38 579 ALA A C 1
ATOM 4709 O O . ALA A 1 579 ? 1.363 -26.312 -17.266 1 97.38 579 ALA A O 1
ATOM 4710 N N . PRO A 1 580 ? 1.276 -24.094 -17 1 95.25 580 PRO A N 1
ATOM 4711 C CA . PRO A 1 580 ? 1.412 -23.828 -18.438 1 95.25 580 PRO A CA 1
ATOM 4712 C C . PRO A 1 580 ? 2.801 -24.172 -18.969 1 95.25 580 PRO A C 1
ATOM 4714 O O . PRO A 1 580 ? 2.955 -24.469 -20.156 1 95.25 580 PRO A O 1
ATOM 4717 N N . THR A 1 581 ? 3.803 -24.125 -18.172 1 94.75 581 THR A N 1
ATOM 4718 C CA . THR A 1 581 ? 5.188 -24.469 -18.469 1 94.75 581 THR A CA 1
ATOM 4719 C C . THR A 1 581 ? 5.699 -23.641 -19.656 1 94.75 581 THR A C 1
ATOM 4721 O O . THR A 1 581 ? 6.312 -24.172 -20.578 1 94.75 581 THR A O 1
ATOM 4724 N N . GLY A 1 582 ? 5.43 -22.406 -19.719 1 87.69 582 GLY A N 1
ATOM 4725 C CA . GLY A 1 582 ? 5.766 -21.531 -20.828 1 87.69 582 GLY A CA 1
ATOM 4726 C C . GLY A 1 582 ? 7.254 -21.469 -21.109 1 87.69 582 GLY A C 1
ATOM 4727 O O . GLY A 1 582 ? 7.695 -21.672 -22.25 1 87.69 582 GLY A O 1
ATOM 4728 N N . SER A 1 583 ? 8.039 -21.297 -20.125 1 89.81 583 SER A N 1
ATOM 4729 C CA . SER A 1 583 ? 9.469 -21.109 -20.312 1 89.81 583 SER A CA 1
ATOM 4730 C C . SER A 1 583 ? 10.219 -22.438 -20.266 1 89.81 583 SER A C 1
ATOM 4732 O O . SER A 1 583 ? 11.102 -22.688 -21.094 1 89.81 583 SER A O 1
ATOM 4734 N N . ILE A 1 584 ? 9.859 -23.281 -19.422 1 95 584 ILE A N 1
ATOM 4735 C CA . ILE A 1 584 ? 10.633 -24.5 -19.203 1 95 584 ILE A CA 1
ATOM 4736 C C . ILE A 1 584 ? 10.398 -25.469 -20.375 1 95 584 ILE A C 1
ATOM 4738 O O . ILE A 1 584 ? 11.25 -26.297 -20.672 1 95 584 ILE A O 1
ATOM 4742 N N . SER A 1 585 ? 9.289 -25.344 -21.047 1 96.38 585 SER A N 1
ATOM 4743 C CA . SER A 1 585 ? 9.055 -26.203 -22.203 1 96.38 585 SER A CA 1
ATOM 4744 C C . SER A 1 585 ? 10.07 -25.938 -23.312 1 96.38 585 SER A C 1
ATOM 4746 O O . SER A 1 585 ? 10.477 -26.859 -24.031 1 96.38 585 SER A O 1
ATOM 4748 N N . TYR A 1 586 ? 10.531 -24.703 -23.438 1 94.88 586 TYR A N 1
ATOM 4749 C CA . TYR A 1 586 ? 11.562 -24.375 -24.422 1 94.88 586 TYR A CA 1
ATOM 4750 C C . TYR A 1 586 ? 12.891 -25.031 -24.062 1 94.88 586 TYR A C 1
ATOM 4752 O O . TYR A 1 586 ? 13.531 -25.641 -24.922 1 94.88 586 TYR A O 1
ATOM 4760 N N . VAL A 1 587 ? 13.195 -24.938 -22.828 1 95.75 587 VAL A N 1
ATOM 4761 C CA . VAL A 1 587 ? 14.453 -25.531 -22.375 1 95.75 587 VAL A CA 1
ATOM 4762 C C . VAL A 1 587 ? 14.445 -27.031 -22.625 1 95.75 587 VAL A C 1
ATOM 4764 O O . VAL A 1 587 ? 15.469 -27.609 -23 1 95.75 587 VAL A O 1
ATOM 4767 N N . GLN A 1 588 ? 13.305 -27.609 -22.484 1 96.88 588 GLN A N 1
ATOM 4768 C CA . GLN A 1 588 ? 13.141 -29.062 -22.609 1 96.88 588 GLN A CA 1
ATOM 4769 C C . GLN A 1 588 ? 12.891 -29.453 -24.062 1 96.88 588 GLN A C 1
ATOM 4771 O O . GLN A 1 588 ? 12.719 -30.641 -24.375 1 96.88 588 GLN A O 1
ATOM 4776 N N . SER A 1 589 ? 12.852 -28.484 -24.984 1 95.44 589 SER A N 1
ATOM 4777 C CA . SER A 1 589 ? 12.484 -28.766 -26.375 1 95.44 589 SER A CA 1
ATOM 4778 C C . SER A 1 589 ? 11.211 -29.594 -26.453 1 95.44 589 SER A C 1
ATOM 4780 O O . SER A 1 589 ? 11.188 -30.641 -27.078 1 95.44 589 SER A O 1
ATOM 4782 N N . SER A 1 590 ? 10.211 -29.078 -25.844 1 96.81 590 SER A N 1
ATOM 4783 C CA . SER A 1 590 ? 8.945 -29.781 -25.703 1 96.81 590 SER A CA 1
ATOM 4784 C C . SER A 1 590 ? 7.762 -28.859 -25.984 1 96.81 590 SER A C 1
ATOM 4786 O O . SER A 1 590 ? 7.914 -27.641 -26 1 96.81 590 SER A O 1
ATOM 4788 N N . THR A 1 591 ? 6.617 -29.484 -26.344 1 97.19 591 THR A N 1
ATOM 4789 C CA . THR A 1 591 ? 5.387 -28.703 -26.359 1 97.19 591 THR A CA 1
ATOM 4790 C C . THR A 1 591 ? 4.973 -28.344 -24.922 1 97.19 591 THR A C 1
ATOM 4792 O O . THR A 1 591 ? 5.293 -29.062 -23.984 1 97.19 591 THR A O 1
ATOM 4795 N N . ALA A 1 592 ? 4.355 -27.25 -24.828 1 96.19 592 ALA A N 1
ATOM 4796 C CA . ALA A 1 592 ? 4.035 -26.719 -23.5 1 96.19 592 ALA A CA 1
ATOM 4797 C C . ALA A 1 592 ? 2.875 -27.484 -22.875 1 96.19 592 ALA A C 1
ATOM 4799 O O . ALA A 1 592 ? 1.886 -27.781 -23.531 1 96.19 592 ALA A O 1
ATOM 4800 N N . SER A 1 593 ? 2.992 -27.859 -21.609 1 97.56 593 SER A N 1
ATOM 4801 C CA . SER A 1 593 ? 1.904 -28.375 -20.797 1 97.56 593 SER A CA 1
ATOM 4802 C C . SER A 1 593 ? 1.244 -29.594 -21.453 1 97.56 593 SER A C 1
ATOM 4804 O O . SER A 1 593 ? 1.914 -30.391 -22.109 1 97.56 593 SER A O 1
ATOM 4806 N N . VAL A 1 594 ? 0.001 -29.812 -21.094 1 98.56 594 VAL A N 1
ATOM 4807 C CA . VAL A 1 594 ? -0.798 -30.859 -21.703 1 98.56 594 VAL A CA 1
ATOM 4808 C C . VAL A 1 594 ? -1.743 -30.266 -22.75 1 98.56 594 VAL A C 1
ATOM 4810 O O . VAL A 1 594 ? -2.596 -30.953 -23.297 1 98.56 594 VAL A O 1
ATOM 4813 N N . MET A 1 595 ? -1.549 -29 -23.031 1 97.5 595 MET A N 1
ATOM 4814 C CA . MET A 1 595 ? -2.381 -28.266 -23.984 1 97.5 595 MET A CA 1
ATOM 4815 C C . MET A 1 595 ? -1.895 -28.469 -25.406 1 97.5 595 MET A C 1
ATOM 4817 O O . MET A 1 595 ? -0.732 -28.812 -25.625 1 97.5 595 MET A O 1
ATOM 4821 N N . PRO A 1 596 ? -2.783 -28.281 -26.391 1 97.19 596 PRO A N 1
ATOM 4822 C CA . PRO A 1 596 ? -2.318 -28.359 -27.781 1 97.19 596 PRO A CA 1
ATOM 4823 C C . PRO A 1 596 ? -1.433 -27.172 -28.156 1 97.19 596 PRO A C 1
ATOM 4825 O O . PRO A 1 596 ? -1.512 -26.109 -27.547 1 97.19 596 PRO A O 1
ATOM 4828 N N . ILE A 1 597 ? -0.629 -27.391 -29.203 1 96.94 597 ILE A N 1
ATOM 4829 C CA . ILE A 1 597 ? 0.273 -26.328 -29.672 1 96.94 597 ILE A CA 1
ATOM 4830 C C . ILE A 1 597 ? -0.526 -25.234 -30.375 1 96.94 597 ILE A C 1
ATOM 4832 O O . ILE A 1 597 ? -1.553 -25.516 -31 1 96.94 597 ILE A O 1
ATOM 4836 N N . MET A 1 598 ? -0.059 -24.078 -30.359 1 93.44 598 MET A N 1
ATOM 4837 C CA . MET A 1 598 ? -0.722 -22.969 -31.031 1 93.44 598 MET A CA 1
ATOM 4838 C C . MET A 1 598 ? -0.297 -22.891 -32.5 1 93.44 598 MET A C 1
ATOM 4840 O O . MET A 1 598 ? -1.109 -22.562 -33.375 1 93.44 598 MET A O 1
ATOM 4844 N N . GLU A 1 599 ? 0.976 -23.125 -32.656 1 94.12 599 GLU A N 1
ATOM 4845 C CA . GLU A 1 599 ? 1.572 -23.062 -34 1 94.12 599 GLU A CA 1
ATOM 4846 C C . GLU A 1 599 ? 2.578 -24.188 -34.188 1 94.12 599 GLU A C 1
ATOM 4848 O O . GLU A 1 599 ? 3.316 -24.547 -33.281 1 94.12 599 GLU A O 1
ATOM 4853 N N . ARG A 1 600 ? 2.629 -24.672 -35.375 1 95 600 ARG A N 1
ATOM 4854 C CA . ARG A 1 600 ? 3.605 -25.703 -35.719 1 95 600 ARG A CA 1
ATOM 4855 C C . ARG A 1 600 ? 5.027 -25.141 -35.688 1 95 600 ARG A C 1
ATOM 4857 O O . ARG A 1 600 ? 5.953 -25.828 -35.25 1 95 600 ARG A O 1
ATOM 4864 N N . ILE A 1 601 ? 5.121 -23.984 -36.188 1 94.31 601 ILE A N 1
ATOM 4865 C CA . ILE A 1 601 ? 6.379 -23.25 -36.125 1 94.31 601 ILE A CA 1
ATOM 4866 C C . ILE A 1 601 ? 6.152 -21.891 -35.469 1 94.31 601 ILE A C 1
ATOM 4868 O O . ILE A 1 601 ? 5.594 -20.969 -36.094 1 94.31 601 ILE A O 1
ATOM 4872 N N . GLU A 1 602 ? 6.629 -21.766 -34.281 1 92.5 602 GLU A N 1
ATOM 4873 C CA . GLU A 1 602 ? 6.449 -20.531 -33.531 1 92.5 602 GLU A CA 1
ATOM 4874 C C . GLU A 1 602 ? 7.434 -19.453 -34 1 92.5 602 GLU A C 1
ATOM 4876 O O . GLU A 1 602 ? 8.594 -19.75 -34.281 1 92.5 602 GLU A O 1
ATOM 4881 N N . GLU A 1 603 ? 6.941 -18.266 -34.094 1 89.19 603 GLU A N 1
ATOM 4882 C CA . GLU A 1 603 ? 7.77 -17.094 -34.375 1 89.19 603 GLU A CA 1
ATOM 4883 C C . GLU A 1 603 ? 7.941 -16.219 -33.125 1 89.19 603 GLU A C 1
ATOM 4885 O O . GLU A 1 603 ? 6.965 -15.906 -32.469 1 89.19 603 GLU A O 1
ATOM 4890 N N . ARG A 1 604 ? 9.141 -15.969 -32.812 1 85.06 604 ARG A N 1
ATOM 4891 C CA . ARG A 1 604 ? 9.438 -15.094 -31.672 1 85.06 604 ARG A CA 1
ATOM 4892 C C . ARG A 1 604 ? 10.375 -13.969 -32.062 1 85.06 604 ARG A C 1
ATOM 4894 O O . ARG A 1 604 ? 11.297 -14.172 -32.875 1 85.06 604 ARG A O 1
ATOM 4901 N N . THR A 1 605 ? 10.07 -12.797 -31.531 1 79.12 605 THR A N 1
ATOM 4902 C CA . THR A 1 605 ? 10.898 -11.641 -31.812 1 79.12 605 THR A CA 1
ATOM 4903 C C . THR A 1 605 ? 11.805 -11.32 -30.625 1 79.12 605 THR A C 1
ATOM 4905 O O . THR A 1 605 ? 11.328 -11.164 -29.5 1 79.12 605 THR A O 1
ATOM 4908 N N . TYR A 1 606 ? 12.961 -11.43 -30.781 1 69.69 606 TYR A N 1
ATOM 4909 C CA . TYR A 1 606 ? 13.953 -11.008 -29.797 1 69.69 606 TYR A CA 1
ATOM 4910 C C . TYR A 1 606 ? 14.758 -9.82 -30.312 1 69.69 606 TYR A C 1
ATOM 4912 O O . TYR A 1 606 ? 15.484 -9.938 -31.297 1 69.69 606 TYR A O 1
ATOM 4920 N N . GLY A 1 607 ? 14.672 -8.695 -29.703 1 62.81 607 GLY A N 1
ATOM 4921 C CA . GLY A 1 607 ? 15.289 -7.488 -30.219 1 62.81 607 GLY A CA 1
ATOM 4922 C C . GLY A 1 607 ? 14.82 -7.133 -31.609 1 62.81 607 GLY A C 1
ATOM 4923 O O . GLY A 1 607 ? 13.625 -6.996 -31.859 1 62.81 607 GLY A O 1
ATOM 4924 N N . ASN A 1 608 ? 15.805 -7.066 -32.531 1 68.06 608 ASN A N 1
ATOM 4925 C CA . ASN A 1 608 ? 15.508 -6.664 -33.906 1 68.06 608 ASN A CA 1
ATOM 4926 C C . ASN A 1 608 ? 15.477 -7.867 -34.844 1 68.06 608 ASN A C 1
ATOM 4928 O O . ASN A 1 608 ? 15.547 -7.707 -36.062 1 68.06 608 ASN A O 1
ATOM 4932 N N . SER A 1 609 ? 15.359 -9.031 -34.219 1 79.88 609 SER A N 1
ATOM 4933 C CA . SER A 1 609 ? 15.391 -10.195 -35.094 1 79.88 609 SER A CA 1
ATOM 4934 C C . SER A 1 609 ? 14.281 -11.18 -34.781 1 79.88 609 SER A C 1
ATOM 4936 O O . SER A 1 609 ? 13.797 -11.219 -33.625 1 79.88 609 SER A O 1
ATOM 4938 N N . LYS A 1 610 ? 13.922 -11.852 -35.812 1 86.5 610 LYS A N 1
ATOM 4939 C CA . LYS A 1 610 ? 12.93 -12.906 -35.656 1 86.5 610 LYS A CA 1
ATOM 4940 C C . LYS A 1 610 ? 13.586 -14.281 -35.531 1 86.5 610 LYS A C 1
ATOM 4942 O O . LYS A 1 610 ? 14.625 -14.531 -36.156 1 86.5 610 LYS A O 1
ATOM 4947 N N . THR A 1 611 ? 13.125 -15.141 -34.625 1 89.69 611 THR A N 1
ATOM 4948 C CA . THR A 1 611 ? 13.562 -16.516 -34.469 1 89.69 611 THR A CA 1
ATOM 4949 C C . THR A 1 611 ? 12.391 -17.484 -34.594 1 89.69 611 THR A C 1
ATOM 4951 O O . THR A 1 611 ? 11.266 -17.156 -34.188 1 89.69 611 THR A O 1
ATOM 4954 N N . TYR A 1 612 ? 12.695 -18.594 -35.156 1 92.12 612 TYR A N 1
ATOM 4955 C CA . TYR A 1 612 ? 11.656 -19.594 -35.375 1 92.12 612 TYR A CA 1
ATOM 4956 C C . TYR A 1 612 ? 11.906 -20.859 -34.562 1 92.12 612 TYR A C 1
ATOM 4958 O O . TYR A 1 612 ? 13.055 -21.297 -34.438 1 92.12 612 TYR A O 1
ATOM 4966 N N . TYR A 1 613 ? 10.875 -21.406 -34.031 1 93.56 613 TYR A N 1
ATOM 4967 C CA . TYR A 1 613 ? 10.922 -22.625 -33.219 1 93.56 613 TYR A CA 1
ATOM 4968 C C . TYR A 1 613 ? 9.938 -23.672 -33.719 1 93.56 613 TYR A C 1
ATOM 4970 O O . TYR A 1 613 ? 8.773 -23.688 -33.312 1 93.56 613 TYR A O 1
ATOM 4978 N N . PRO A 1 614 ? 10.414 -24.484 -34.625 1 93.81 614 PRO A N 1
ATOM 4979 C CA . PRO A 1 614 ? 9.555 -25.609 -35 1 93.81 614 PRO A CA 1
ATOM 4980 C C . PRO A 1 614 ? 9.281 -26.547 -33.812 1 93.81 614 PRO A C 1
ATOM 4982 O O . PRO A 1 614 ? 10.188 -26.844 -33.062 1 93.81 614 PRO A O 1
ATOM 4985 N N . MET A 1 615 ? 7.996 -26.953 -33.781 1 95.06 615 MET A N 1
ATOM 4986 C CA . MET A 1 615 ? 7.656 -27.844 -32.656 1 95.06 615 MET A CA 1
ATOM 4987 C C . MET A 1 615 ? 8.539 -29.094 -32.688 1 95.06 615 MET A C 1
ATOM 4989 O O . MET A 1 615 ? 8.859 -29.625 -33.75 1 95.06 615 MET A O 1
ATOM 4993 N N . PRO A 1 616 ? 8.984 -29.516 -31.547 1 93.5 616 PRO A N 1
ATOM 4994 C CA . PRO A 1 616 ? 9.891 -30.656 -31.469 1 93.5 616 PRO A CA 1
ATOM 4995 C C . PRO A 1 616 ? 9.297 -31.922 -32.094 1 93.5 616 PRO A C 1
ATOM 4997 O O . PRO A 1 616 ? 8.156 -32.281 -31.781 1 93.5 616 PRO A O 1
ATOM 5000 N N . GLY A 1 617 ? 10.141 -32.562 -32.938 1 91.62 617 GLY A N 1
ATOM 5001 C CA . GLY A 1 617 ? 9.719 -33.781 -33.562 1 91.62 617 GLY A CA 1
ATOM 5002 C C . GLY A 1 617 ? 8.898 -33.562 -34.812 1 91.62 617 GLY A C 1
ATOM 5003 O O . GLY A 1 617 ? 8.531 -34.531 -35.531 1 91.62 617 GLY A O 1
ATOM 5004 N N . LEU A 1 618 ? 8.625 -32.312 -35.125 1 94.44 618 LEU A N 1
ATOM 5005 C CA . LEU A 1 618 ? 7.828 -32 -36.281 1 94.44 618 LEU A CA 1
ATOM 5006 C C . LEU A 1 618 ? 8.516 -32.469 -37.562 1 94.44 618 LEU A C 1
ATOM 5008 O O . LEU A 1 618 ? 9.711 -32.25 -37.75 1 94.44 618 LEU A O 1
ATOM 5012 N N . ALA A 1 619 ? 7.836 -33.125 -38.375 1 91.25 619 ALA A N 1
ATOM 5013 C CA . ALA A 1 619 ? 8.289 -33.656 -39.656 1 91.25 619 ALA A CA 1
ATOM 5014 C C . ALA A 1 619 ? 7.148 -33.719 -40.656 1 91.25 619 ALA A C 1
ATOM 5016 O O . ALA A 1 619 ? 5.977 -33.625 -40.281 1 91.25 619 ALA A O 1
ATOM 5017 N N . PRO A 1 620 ? 7.559 -33.812 -41.906 1 88.75 620 PRO A N 1
ATOM 5018 C CA . PRO A 1 620 ? 6.5 -33.938 -42.906 1 88.75 620 PRO A CA 1
ATOM 5019 C C . PRO A 1 620 ? 5.57 -35.125 -42.656 1 88.75 620 PRO A C 1
ATOM 5021 O O . PRO A 1 620 ? 4.363 -35.031 -42.906 1 88.75 620 PRO A O 1
ATOM 5024 N N . SER A 1 621 ? 6.109 -36.156 -42.188 1 91.88 621 SER A N 1
ATOM 5025 C CA . SER A 1 621 ? 5.355 -37.406 -42 1 91.88 621 SER A CA 1
ATOM 5026 C C . SER A 1 621 ? 4.344 -37.281 -40.875 1 91.88 621 SER A C 1
ATOM 5028 O O . SER A 1 621 ? 3.357 -38.031 -40.812 1 91.88 621 SER A O 1
ATOM 5030 N N . ASN A 1 622 ? 4.484 -36.375 -39.906 1 94.56 622 ASN A N 1
ATOM 5031 C CA . ASN A 1 622 ? 3.57 -36.25 -38.781 1 94.56 622 ASN A CA 1
ATOM 5032 C C . ASN A 1 622 ? 2.949 -34.844 -38.688 1 94.56 622 ASN A C 1
ATOM 5034 O O . ASN A 1 622 ? 2.432 -34.438 -37.656 1 94.56 622 ASN A O 1
ATOM 5038 N N . TRP A 1 623 ? 3.027 -34.156 -39.812 1 94 623 TRP A N 1
ATOM 5039 C CA . TRP A 1 623 ? 2.539 -32.781 -39.906 1 94 623 TRP A CA 1
ATOM 5040 C C . TRP A 1 623 ? 1.083 -32.688 -39.469 1 94 623 TRP A C 1
ATOM 5042 O O . TRP A 1 623 ? 0.705 -31.75 -38.75 1 94 623 TRP A O 1
ATOM 5052 N N . PHE A 1 624 ? 0.372 -33.688 -39.812 1 94.12 624 PHE A N 1
ATOM 5053 C CA . PHE A 1 624 ? -1.066 -33.688 -39.594 1 94.12 624 PHE A CA 1
ATOM 5054 C C . PHE A 1 624 ? -1.366 -33.906 -38.094 1 94.12 624 PHE A C 1
ATOM 5056 O O . PHE A 1 624 ? -2.398 -33.438 -37.594 1 94.12 624 PHE A O 1
ATOM 5063 N N . TYR A 1 625 ? -0.514 -34.531 -37.375 1 96.88 625 TYR A N 1
ATOM 5064 C CA . TYR A 1 625 ? -0.729 -34.844 -35.969 1 96.88 625 TYR A CA 1
ATOM 5065 C C . TYR A 1 625 ? -0.389 -33.625 -35.094 1 96.88 625 TYR A C 1
ATOM 5067 O O . TYR A 1 625 ? -0.783 -33.562 -33.938 1 96.88 625 TYR A O 1
ATOM 5075 N N . TYR A 1 626 ? 0.308 -32.656 -35.688 1 97.56 626 TYR A N 1
ATOM 5076 C CA . TYR A 1 626 ? 0.577 -31.406 -35.031 1 97.56 626 TYR A CA 1
ATOM 5077 C C . TYR A 1 626 ? -0.482 -30.359 -35.375 1 97.56 626 TYR A C 1
ATOM 5079 O O . TYR A 1 626 ? -0.155 -29.219 -35.719 1 97.56 626 TYR A O 1
ATOM 5087 N N . LYS A 1 627 ? -1.706 -30.797 -35.156 1 97.19 627 LYS A N 1
ATOM 5088 C CA . LYS A 1 627 ? -2.822 -29.891 -35.406 1 97.19 627 LYS A CA 1
ATOM 5089 C C . LYS A 1 627 ? -2.793 -28.719 -34.438 1 97.19 627 LYS A C 1
ATOM 5091 O O . LYS A 1 627 ? -2.6 -28.906 -33.219 1 97.19 627 LYS A O 1
ATOM 5096 N N . GLU A 1 628 ? -2.951 -27.547 -34.969 1 95.88 628 GLU A N 1
ATOM 5097 C CA . GLU A 1 628 ? -2.891 -26.328 -34.125 1 95.88 628 GLU A CA 1
ATOM 5098 C C . GLU A 1 628 ? -4.164 -26.156 -33.312 1 95.88 628 GLU A C 1
ATOM 5100 O O . GLU A 1 628 ? -5.254 -26.516 -33.781 1 95.88 628 GLU A O 1
ATOM 5105 N N . ALA A 1 629 ? -4.047 -25.562 -32.188 1 95.94 629 ALA A N 1
ATOM 5106 C CA . ALA A 1 629 ? -5.098 -25.469 -31.156 1 95.94 629 ALA A CA 1
ATOM 5107 C C . ALA A 1 629 ? -6.332 -24.766 -31.719 1 95.94 629 ALA A C 1
ATOM 5109 O O . ALA A 1 629 ? -7.465 -25.172 -31.453 1 95.94 629 ALA A O 1
ATOM 5110 N N . TYR A 1 630 ? -6.156 -23.719 -32.5 1 93.81 630 TYR A N 1
ATOM 5111 C CA . TYR A 1 630 ? -7.262 -22.922 -33 1 93.81 630 TYR A CA 1
ATOM 5112 C C . TYR A 1 630 ? -8.102 -23.719 -34 1 93.81 630 TYR A C 1
ATOM 5114 O O . TYR A 1 630 ? -9.258 -23.391 -34.25 1 93.81 630 TYR A O 1
ATOM 5122 N N . ASP A 1 631 ? -7.555 -24.766 -34.5 1 93.75 631 ASP A N 1
ATOM 5123 C CA . ASP A 1 631 ? -8.25 -25.594 -35.469 1 93.75 631 ASP A CA 1
ATOM 5124 C C . ASP A 1 631 ? -8.883 -26.812 -34.781 1 93.75 631 ASP A C 1
ATOM 5126 O O . ASP A 1 631 ? -9.516 -27.641 -35.469 1 93.75 631 ASP A O 1
ATOM 5130 N N . MET A 1 632 ? -8.789 -26.891 -33.562 1 95.94 632 MET A N 1
ATOM 5131 C CA . MET A 1 632 ? -9.328 -28.047 -32.844 1 95.94 632 MET A CA 1
ATOM 5132 C C . MET A 1 632 ? -10.742 -27.781 -32.344 1 95.94 632 MET A C 1
ATOM 5134 O O . MET A 1 632 ? -11.133 -26.625 -32.188 1 95.94 632 MET A O 1
ATOM 5138 N N . ASP A 1 633 ? -11.484 -28.875 -32.219 1 95.88 633 ASP A N 1
ATOM 5139 C CA . ASP A 1 633 ? -12.758 -28.812 -31.516 1 95.88 633 ASP A CA 1
ATOM 5140 C C . ASP A 1 633 ? -12.562 -28.656 -30 1 95.88 633 ASP A C 1
ATOM 5142 O O . ASP A 1 633 ? -12.148 -29.609 -29.328 1 95.88 633 ASP A O 1
ATOM 5146 N N . MET A 1 634 ? -12.898 -27.484 -29.484 1 96.19 634 MET A N 1
ATOM 5147 C CA . MET A 1 634 ? -12.633 -27.188 -28.078 1 96.19 634 MET A CA 1
ATOM 5148 C C . MET A 1 634 ? -13.391 -28.141 -27.172 1 96.19 634 MET A C 1
ATOM 5150 O O . MET A 1 634 ? -12.977 -28.375 -26.031 1 96.19 634 MET A O 1
ATOM 5154 N N . PHE A 1 635 ? -14.516 -28.688 -27.594 1 97.56 635 PHE A N 1
ATOM 5155 C CA . PHE A 1 635 ? -15.234 -29.672 -26.797 1 97.56 635 PHE A CA 1
ATOM 5156 C C . PHE A 1 635 ? -14.391 -30.938 -26.594 1 97.56 635 PHE A C 1
ATOM 5158 O O . PHE A 1 635 ? -14.406 -31.531 -25.531 1 97.56 635 PHE A O 1
ATOM 5165 N N . ARG A 1 636 ? -13.664 -31.344 -27.609 1 98.06 636 ARG A N 1
ATOM 5166 C CA . ARG A 1 636 ? -12.789 -32.5 -27.516 1 98.06 636 ARG A CA 1
ATOM 5167 C C . ARG A 1 636 ? -11.578 -32.188 -26.641 1 98.06 636 ARG A C 1
ATOM 5169 O O . ARG A 1 636 ? -11.078 -33.094 -25.938 1 98.06 636 ARG A O 1
ATOM 5176 N N . VAL A 1 637 ? -11.125 -30.969 -26.719 1 98.25 637 VAL A N 1
ATOM 5177 C CA . VAL A 1 637 ? -10.055 -30.562 -25.812 1 98.25 637 VAL A CA 1
ATOM 5178 C C . VAL A 1 637 ? -10.531 -30.641 -24.375 1 98.25 637 VAL A C 1
ATOM 5180 O O . VAL A 1 637 ? -9.805 -31.094 -23.484 1 98.25 637 VAL A O 1
ATOM 5183 N N . VAL A 1 638 ? -11.766 -30.156 -24.078 1 98.5 638 VAL A N 1
ATOM 5184 C CA . VAL A 1 638 ? -12.359 -30.266 -22.75 1 98.5 638 VAL A CA 1
ATOM 5185 C C . VAL A 1 638 ? -12.375 -31.719 -22.312 1 98.5 638 VAL A C 1
ATOM 5187 O O . VAL A 1 638 ? -12.062 -32.031 -21.156 1 98.5 638 VAL A O 1
ATOM 5190 N N . ASP A 1 639 ? -12.711 -32.594 -23.219 1 98.69 639 ASP A N 1
ATOM 5191 C CA . ASP A 1 639 ? -12.75 -34.031 -22.906 1 98.69 639 ASP A CA 1
ATOM 5192 C C . ASP A 1 639 ? -11.375 -34.531 -22.469 1 98.69 639 ASP A C 1
ATOM 5194 O O . ASP A 1 639 ? -11.266 -35.312 -21.531 1 98.69 639 ASP A O 1
ATOM 5198 N N . MET A 1 640 ? -10.406 -34.125 -23.219 1 98.75 640 MET A N 1
ATOM 5199 C CA . MET A 1 640 ? -9.039 -34.531 -22.875 1 98.75 640 MET A CA 1
ATOM 5200 C C . MET A 1 640 ? -8.656 -34.031 -21.484 1 98.75 640 MET A C 1
ATOM 5202 O O . MET A 1 640 ? -8.172 -34.781 -20.656 1 98.75 640 MET A O 1
ATOM 5206 N N . ILE A 1 641 ? -8.914 -32.75 -21.234 1 98.69 641 ILE A N 1
ATOM 5207 C CA . ILE A 1 641 ? -8.516 -32.156 -19.969 1 98.69 641 ILE A CA 1
ATOM 5208 C C . ILE A 1 641 ? -9.32 -32.75 -18.828 1 98.69 641 ILE A C 1
ATOM 5210 O O . ILE A 1 641 ? -8.797 -32.969 -17.734 1 98.69 641 ILE A O 1
ATOM 5214 N N . SER A 1 642 ? -10.57 -33 -19.078 1 98.69 642 SER A N 1
ATOM 5215 C CA . SER A 1 642 ? -11.398 -33.688 -18.078 1 98.69 642 SER A CA 1
ATOM 5216 C C . SER A 1 642 ? -10.852 -35.062 -17.734 1 98.69 642 SER A C 1
ATOM 5218 O O . SER A 1 642 ? -10.852 -35.469 -16.562 1 98.69 642 SER A O 1
ATOM 5220 N N . THR A 1 643 ? -10.375 -35.781 -18.719 1 98.69 643 THR A N 1
ATOM 5221 C CA . THR A 1 643 ? -9.781 -37.094 -18.531 1 98.69 643 THR A CA 1
ATOM 5222 C C . THR A 1 643 ? -8.547 -37.031 -17.641 1 98.69 643 THR A C 1
ATOM 5224 O O . THR A 1 643 ? -8.367 -37.844 -16.734 1 98.69 643 THR A O 1
ATOM 5227 N N . ILE A 1 644 ? -7.758 -36.062 -17.891 1 98.88 644 ILE A N 1
ATOM 5228 C CA . ILE A 1 644 ? -6.543 -35.875 -17.109 1 98.88 644 ILE A CA 1
ATOM 5229 C C . ILE A 1 644 ? -6.906 -35.406 -15.695 1 98.88 644 ILE A C 1
ATOM 5231 O O . ILE A 1 644 ? -6.348 -35.875 -14.711 1 98.88 644 ILE A O 1
ATOM 5235 N N . GLN A 1 645 ? -7.887 -34.5 -15.586 1 98.5 645 GLN A N 1
ATOM 5236 C CA . GLN A 1 645 ? -8.266 -33.844 -14.352 1 98.5 645 GLN A CA 1
ATOM 5237 C C . GLN A 1 645 ? -8.68 -34.844 -13.281 1 98.5 645 GLN A C 1
ATOM 5239 O O . GLN A 1 645 ? -8.445 -34.625 -12.086 1 98.5 645 GLN A O 1
ATOM 5244 N N . GLN A 1 646 ? -9.273 -35.906 -13.648 1 97.19 646 GLN A N 1
ATOM 5245 C CA . GLN A 1 646 ? -9.773 -36.844 -12.664 1 97.19 646 GLN A CA 1
ATOM 5246 C C . GLN A 1 646 ? -8.641 -37.469 -11.852 1 97.19 646 GLN A C 1
ATOM 5248 O O . GLN A 1 646 ? -8.859 -38 -10.766 1 97.19 646 GLN A O 1
ATOM 5253 N N . HIS A 1 647 ? -7.363 -37.344 -12.359 1 98.56 647 HIS A N 1
ATOM 5254 C CA . HIS A 1 647 ? -6.223 -37.969 -11.688 1 98.56 647 HIS A CA 1
ATOM 5255 C C . HIS A 1 647 ? -5.344 -36.906 -11.031 1 98.56 647 HIS A C 1
ATOM 5257 O O . HIS A 1 647 ? -4.344 -37.25 -10.383 1 98.56 647 HIS A O 1
ATOM 5263 N N . VAL A 1 648 ? -5.66 -35.625 -11.172 1 98.62 648 VAL A N 1
ATOM 5264 C CA . VAL A 1 648 ? -4.898 -34.5 -10.641 1 98.62 648 VAL A CA 1
ATOM 5265 C C . VAL A 1 648 ? -5.629 -33.906 -9.438 1 98.62 648 VAL A C 1
ATOM 5267 O O . VAL A 1 648 ? -6.75 -33.406 -9.57 1 98.62 648 VAL A O 1
ATOM 5270 N N . ASP A 1 649 ? -5.004 -33.969 -8.32 1 98.25 649 ASP A N 1
ATOM 5271 C CA . ASP A 1 649 ? -5.711 -33.531 -7.109 1 98.25 649 ASP A CA 1
ATOM 5272 C C . ASP A 1 649 ? -5.922 -32.031 -7.086 1 98.25 649 ASP A C 1
ATOM 5274 O O . ASP A 1 649 ? -6.941 -31.547 -6.586 1 98.25 649 ASP A O 1
ATOM 5278 N N . GLN A 1 650 ? -5.027 -31.219 -7.629 1 98.56 650 GLN A N 1
ATOM 5279 C CA . GLN A 1 650 ? -5.242 -29.781 -7.746 1 98.56 650 GLN A CA 1
ATOM 5280 C C . GLN A 1 650 ? -5.812 -29.422 -9.109 1 98.56 650 GLN A C 1
ATOM 5282 O O . GLN A 1 650 ? -6.824 -29.984 -9.539 1 98.56 650 GLN A O 1
ATOM 5287 N N . GLY A 1 651 ? -5.215 -28.391 -9.766 1 98.5 651 GLY A N 1
ATOM 5288 C CA . GLY A 1 651 ? -5.82 -27.953 -11.008 1 98.5 651 GLY A CA 1
ATOM 5289 C C . GLY A 1 651 ? -4.902 -28.094 -12.203 1 98.5 651 GLY A C 1
ATOM 5290 O O . GLY A 1 651 ? -3.785 -28.594 -12.078 1 98.5 651 GLY A O 1
ATOM 5291 N N . ILE A 1 652 ? -5.441 -27.812 -13.398 1 98.62 652 ILE A N 1
ATOM 5292 C CA . ILE A 1 652 ? -4.754 -27.766 -14.688 1 98.62 652 ILE A CA 1
ATOM 5293 C C . ILE A 1 652 ? -4.938 -26.406 -15.328 1 98.62 652 ILE A C 1
ATOM 5295 O O . ILE A 1 652 ? -6.055 -25.891 -15.398 1 98.62 652 ILE A O 1
ATOM 5299 N N . SER A 1 653 ? -3.775 -25.781 -15.711 1 98.06 653 SER A N 1
ATOM 5300 C CA . SER A 1 653 ? -3.889 -24.531 -16.453 1 98.06 653 SER A CA 1
ATOM 5301 C C . SER A 1 653 ? -4.5 -24.766 -17.828 1 98.06 653 SER A C 1
ATOM 5303 O O . SER A 1 653 ? -3.777 -25 -18.812 1 98.06 653 SER A O 1
ATOM 5305 N N . PHE A 1 654 ? -5.785 -24.562 -17.891 1 98.12 654 PHE A N 1
ATOM 5306 C CA . PHE A 1 654 ? -6.535 -24.875 -19.109 1 98.12 654 PHE A CA 1
ATOM 5307 C C . PHE A 1 654 ? -6.816 -23.625 -19.906 1 98.12 654 PHE A C 1
ATOM 5309 O O . PHE A 1 654 ? -7.723 -22.844 -19.578 1 98.12 654 PHE A O 1
ATOM 5316 N N . THR A 1 655 ? -6.078 -23.422 -20.953 1 96.5 655 THR A N 1
ATOM 5317 C CA . THR A 1 655 ? -6.277 -22.281 -21.844 1 96.5 655 THR A CA 1
ATOM 5318 C C . THR A 1 655 ? -7.312 -22.609 -22.906 1 96.5 655 THR A C 1
ATOM 5320 O O . THR A 1 655 ? -7.277 -23.688 -23.5 1 96.5 655 THR A O 1
ATOM 5323 N N . LEU A 1 656 ? -8.18 -21.734 -23.109 1 95.31 656 LEU A N 1
ATOM 5324 C CA . LEU A 1 656 ? -9.141 -21.875 -24.203 1 95.31 656 LEU A CA 1
ATOM 5325 C C . LEU A 1 656 ? -8.672 -21.109 -25.438 1 95.31 656 LEU A C 1
ATOM 5327 O O . LEU A 1 656 ? -8.219 -19.969 -25.344 1 95.31 656 LEU A O 1
ATOM 5331 N N . PHE A 1 657 ? -8.742 -21.781 -26.594 1 94.25 657 PHE A N 1
ATOM 5332 C CA . PHE A 1 657 ? -8.359 -21.172 -27.844 1 94.25 657 PHE A CA 1
ATOM 5333 C C . PHE A 1 657 ? -9.578 -20.906 -28.719 1 94.25 657 PHE A C 1
ATOM 5335 O O . PHE A 1 657 ? -10.281 -21.844 -29.109 1 94.25 657 PHE A O 1
ATOM 5342 N N . LEU A 1 658 ? -9.742 -19.641 -28.984 1 89.56 658 LEU A N 1
ATOM 5343 C CA . LEU A 1 658 ? -10.953 -19.234 -29.688 1 89.56 658 LEU A CA 1
ATOM 5344 C C . LEU A 1 658 ? -10.625 -18.688 -31.078 1 89.56 658 LEU A C 1
ATOM 5346 O O . LEU A 1 658 ? -9.648 -17.953 -31.25 1 89.56 658 LEU A O 1
ATOM 5350 N N . LYS A 1 659 ? -11.406 -19.125 -32 1 87 659 LYS A N 1
ATOM 5351 C CA . LYS A 1 659 ? -11.336 -18.5 -33.312 1 87 659 LYS A CA 1
ATOM 5352 C C . LYS A 1 659 ? -12.102 -17.188 -33.344 1 87 659 LYS A C 1
ATOM 5354 O O . LYS A 1 659 ? -13.031 -16.984 -32.562 1 87 659 LYS A O 1
ATOM 5359 N N . ASP A 1 660 ? -11.781 -16.375 -34.281 1 82.31 660 ASP A N 1
ATOM 5360 C CA . ASP A 1 660 ? -12.422 -15.062 -34.406 1 82.31 660 ASP A CA 1
ATOM 5361 C C . ASP A 1 660 ? -13.891 -15.211 -34.812 1 82.31 660 ASP A C 1
ATOM 5363 O O . ASP A 1 660 ? -14.695 -14.305 -34.562 1 82.31 660 ASP A O 1
ATOM 5367 N N . THR A 1 661 ? -14.203 -16.359 -35.312 1 84.81 661 THR A N 1
ATOM 5368 C CA . THR A 1 661 ? -15.57 -16.578 -35.781 1 84.81 661 THR A CA 1
ATOM 5369 C C . THR A 1 661 ? -16.469 -17.031 -34.656 1 84.81 661 THR A C 1
ATOM 5371 O O . THR A 1 661 ? -17.703 -17.062 -34.781 1 84.81 661 THR A O 1
ATOM 5374 N N . MET A 1 662 ? -15.898 -17.328 -33.562 1 87.5 662 MET A N 1
ATOM 5375 C CA . MET A 1 662 ? -16.688 -17.812 -32.438 1 87.5 662 MET A CA 1
ATOM 5376 C C . MET A 1 662 ? -17.406 -16.672 -31.734 1 87.5 662 MET A C 1
ATOM 5378 O O . MET A 1 662 ? -16.859 -15.578 -31.578 1 87.5 662 MET A O 1
ATOM 5382 N N . THR A 1 663 ? -18.609 -16.922 -31.375 1 88.06 663 THR A N 1
ATOM 5383 C CA . THR A 1 663 ? -19.438 -15.938 -30.703 1 88.06 663 THR A CA 1
ATOM 5384 C C . THR A 1 663 ? -19.359 -16.109 -29.188 1 88.06 663 THR A C 1
ATOM 5386 O O . THR A 1 663 ? -18.781 -17.094 -28.703 1 88.06 663 THR A O 1
ATOM 5389 N N . THR A 1 664 ? -19.938 -15.18 -28.531 1 89.75 664 THR A N 1
ATOM 5390 C CA . THR A 1 664 ? -20.047 -15.25 -27.078 1 89.75 664 THR A CA 1
ATOM 5391 C C . THR A 1 664 ? -20.891 -16.453 -26.672 1 89.75 664 THR A C 1
ATOM 5393 O O . THR A 1 664 ? -20.625 -17.078 -25.625 1 89.75 664 THR A O 1
ATOM 5396 N N . ARG A 1 665 ? -21.797 -16.75 -27.438 1 90.94 665 ARG A N 1
ATOM 5397 C CA . ARG A 1 665 ? -22.656 -17.906 -27.172 1 90.94 665 ARG A CA 1
ATOM 5398 C C . ARG A 1 665 ? -21.844 -19.203 -27.25 1 90.94 665 ARG A C 1
ATOM 5400 O O . ARG A 1 665 ? -22.031 -20.109 -26.422 1 90.94 665 ARG A O 1
ATOM 5407 N N . ASP A 1 666 ? -21 -19.297 -28.188 1 92.69 666 ASP A N 1
ATOM 5408 C CA . ASP A 1 666 ? -20.125 -20.453 -28.312 1 92.69 666 ASP A CA 1
ATOM 5409 C C . ASP A 1 666 ? -19.25 -20.625 -27.078 1 92.69 666 ASP A C 1
ATOM 5411 O O . ASP A 1 666 ? -19.094 -21.75 -26.578 1 92.69 666 ASP A O 1
ATOM 5415 N N . LEU A 1 667 ? -18.703 -19.547 -26.672 1 94.06 667 LEU A N 1
ATOM 5416 C CA . LEU A 1 667 ? -17.844 -19.594 -25.5 1 94.06 667 LEU A CA 1
ATOM 5417 C C . LEU A 1 667 ? -18.625 -20.047 -24.266 1 94.06 667 LEU A C 1
ATOM 5419 O O . LEU A 1 667 ? -18.109 -20.844 -23.469 1 94.06 667 LEU A O 1
ATOM 5423 N N . ASN A 1 668 ? -19.781 -19.531 -24.109 1 94.12 668 ASN A N 1
ATOM 5424 C CA . ASN A 1 668 ? -20.625 -19.938 -22.984 1 94.12 668 ASN A CA 1
ATOM 5425 C C . ASN A 1 668 ? -20.922 -21.438 -23.016 1 94.12 668 ASN A C 1
ATOM 5427 O O . ASN A 1 668 ? -20.969 -22.078 -21.969 1 94.12 668 ASN A O 1
ATOM 5431 N N . ARG A 1 669 ? -21.172 -21.906 -24.156 1 95 669 ARG A N 1
ATOM 5432 C CA . ARG A 1 669 ? -21.453 -23.328 -24.312 1 95 669 ARG A CA 1
ATOM 5433 C C . ARG A 1 669 ? -20.234 -24.156 -23.891 1 95 669 ARG A C 1
ATOM 5435 O O . ARG A 1 669 ? -20.391 -25.188 -23.219 1 95 669 ARG A O 1
ATOM 5442 N N . ILE A 1 670 ? -19.109 -23.75 -24.281 1 96.62 670 ILE A N 1
ATOM 5443 C CA . ILE A 1 670 ? -17.891 -24.453 -23.938 1 96.62 670 ILE A CA 1
ATOM 5444 C C . ILE A 1 670 ? -17.672 -24.406 -22.422 1 96.62 670 ILE A C 1
ATOM 5446 O O . ILE A 1 670 ? -17.312 -25.406 -21.812 1 96.62 670 ILE A O 1
ATOM 5450 N N . ASP A 1 671 ? -17.922 -23.234 -21.859 1 96.62 671 ASP A N 1
ATOM 5451 C CA . ASP A 1 671 ? -17.75 -23.078 -20.422 1 96.62 671 ASP A CA 1
ATOM 5452 C C . ASP A 1 671 ? -18.688 -24 -19.656 1 96.62 671 ASP A C 1
ATOM 5454 O O . ASP A 1 671 ? -18.281 -24.641 -18.672 1 96.62 671 ASP A O 1
ATOM 5458 N N . LEU A 1 672 ? -19.875 -24.016 -20.031 1 96.81 672 LEU A N 1
ATOM 5459 C CA . LEU A 1 672 ? -20.875 -24.828 -19.344 1 96.81 672 LEU A CA 1
ATOM 5460 C C . LEU A 1 672 ? -20.578 -26.312 -19.547 1 96.81 672 LEU A C 1
ATOM 5462 O O . LEU A 1 672 ? -20.797 -27.125 -18.641 1 96.81 672 LEU A O 1
ATOM 5466 N N . TYR A 1 673 ? -20.094 -26.656 -20.734 1 98 673 TYR A N 1
ATOM 5467 C CA . TYR A 1 673 ? -19.672 -28.031 -20.969 1 98 673 TYR A CA 1
ATOM 5468 C C . TYR A 1 673 ? -18.5 -28.406 -20.078 1 98 673 TYR A C 1
ATOM 5470 O O . TYR A 1 673 ? -18.484 -29.5 -19.5 1 98 673 TYR A O 1
ATOM 5478 N N . ALA A 1 674 ? -17.578 -27.516 -20 1 98.38 674 ALA A N 1
ATOM 5479 C CA . ALA A 1 674 ? -16.438 -27.75 -19.109 1 98.38 674 ALA A CA 1
ATOM 5480 C C . ALA A 1 674 ? -16.906 -27.953 -17.672 1 98.38 674 ALA A C 1
ATOM 5482 O O . ALA A 1 674 ? -16.438 -28.875 -16.984 1 98.38 674 ALA A O 1
ATOM 5483 N N . HIS A 1 675 ? -17.812 -27.078 -17.234 1 98.25 675 HIS A N 1
ATOM 5484 C CA . HIS A 1 675 ? -18.375 -27.234 -15.906 1 98.25 675 HIS A CA 1
ATOM 5485 C C . HIS A 1 675 ? -19.016 -28.609 -15.734 1 98.25 675 HIS A C 1
ATOM 5487 O O . HIS A 1 675 ? -18.766 -29.297 -14.734 1 98.25 675 HIS A O 1
ATOM 5493 N N . HIS A 1 676 ? -19.75 -28.984 -16.703 1 98 676 HIS A N 1
ATOM 5494 C CA . HIS A 1 676 ? -20.469 -30.25 -16.672 1 98 676 HIS A CA 1
ATOM 5495 C C . HIS A 1 676 ? -19.5 -31.438 -16.625 1 98 676 HIS A C 1
ATOM 5497 O O . HIS A 1 676 ? -19.766 -32.438 -15.969 1 98 676 HIS A O 1
ATOM 5503 N N . LYS A 1 677 ? -18.344 -31.312 -17.297 1 98.44 677 LYS A N 1
ATOM 5504 C CA . LYS A 1 677 ? -17.359 -32.375 -17.422 1 98.44 677 LYS A CA 1
ATOM 5505 C C . LYS A 1 677 ? -16.438 -32.438 -16.203 1 98.44 677 LYS A C 1
ATOM 5507 O O . LYS A 1 677 ? -15.508 -33.25 -16.156 1 98.44 677 LYS A O 1
ATOM 5512 N N . GLY A 1 678 ? -16.656 -31.578 -15.234 1 97.94 678 GLY A N 1
ATOM 5513 C CA . GLY A 1 678 ? -15.93 -31.641 -13.984 1 97.94 678 GLY A CA 1
ATOM 5514 C C . GLY A 1 678 ? -14.625 -30.859 -14.016 1 97.94 678 GLY A C 1
ATOM 5515 O O . GLY A 1 678 ? -13.789 -31.016 -13.125 1 97.94 678 GLY A O 1
ATOM 5516 N N . ILE A 1 679 ? -14.484 -30.031 -15.039 1 98.69 679 ILE A N 1
ATOM 5517 C CA . ILE A 1 679 ? -13.305 -29.172 -15.078 1 98.69 679 ILE A CA 1
ATOM 5518 C C . ILE A 1 679 ? -13.305 -28.234 -13.867 1 98.69 679 ILE A C 1
ATOM 5520 O O . ILE A 1 679 ? -14.344 -27.688 -13.492 1 98.69 679 ILE A O 1
ATOM 5524 N N . LYS A 1 680 ? -12.125 -28.078 -13.297 1 98.75 680 LYS A N 1
ATOM 5525 C CA . LYS A 1 680 ? -12.031 -27.312 -12.062 1 98.75 680 LYS A CA 1
ATOM 5526 C C . LYS A 1 680 ? -11.797 -25.828 -12.352 1 98.75 680 LYS A C 1
ATOM 5528 O O . LYS A 1 680 ? -12.398 -24.969 -11.727 1 98.75 680 LYS A O 1
ATOM 5533 N N . THR A 1 681 ? -10.891 -25.5 -13.289 1 98.75 681 THR A N 1
ATOM 5534 C CA . THR A 1 681 ? -10.547 -24.109 -13.578 1 98.75 681 THR A CA 1
ATOM 5535 C C . THR A 1 681 ? -10.391 -23.891 -15.086 1 98.75 681 THR A C 1
ATOM 5537 O O . THR A 1 681 ? -10.062 -24.828 -15.82 1 98.75 681 THR A O 1
ATOM 5540 N N . LEU A 1 682 ? -10.719 -22.734 -15.5 1 98.25 682 LEU A N 1
ATOM 5541 C CA . LEU A 1 682 ? -10.406 -22.219 -16.828 1 98.25 682 LEU A CA 1
ATOM 5542 C C . LEU A 1 682 ? -9.461 -21.031 -16.734 1 98.25 682 LEU A C 1
ATOM 5544 O O . LEU A 1 682 ? -9.781 -20.016 -16.109 1 98.25 682 LEU A O 1
ATOM 5548 N N . TYR A 1 683 ? -8.328 -21.234 -17.375 1 96.44 683 TYR A N 1
ATOM 5549 C CA . TYR A 1 683 ? -7.324 -20.188 -17.422 1 96.44 683 TYR A CA 1
ATOM 5550 C C . TYR A 1 683 ? -7.664 -19.156 -18.484 1 96.44 683 TYR A C 1
ATOM 5552 O O . TYR A 1 683 ? -8.836 -18.828 -18.688 1 96.44 683 TYR A O 1
ATOM 5560 N N . TYR A 1 684 ? -6.715 -18.641 -19.172 1 92.12 684 TYR A N 1
ATOM 5561 C CA . TYR A 1 684 ? -6.84 -17.562 -20.141 1 92.12 684 TYR A CA 1
ATOM 5562 C C . TYR A 1 684 ? -7.551 -18.047 -21.406 1 92.12 684 TYR A C 1
ATOM 5564 O O . TYR A 1 684 ? -7.434 -19.203 -21.781 1 92.12 684 TYR A O 1
ATOM 5572 N N . ALA A 1 685 ? -8.406 -17.156 -21.938 1 92.44 685 ALA A N 1
ATOM 5573 C CA . ALA A 1 685 ? -8.938 -17.375 -23.281 1 92.44 685 ALA A CA 1
ATOM 5574 C C . ALA A 1 685 ? -8.133 -16.594 -24.312 1 92.44 685 ALA A C 1
ATOM 5576 O O . ALA A 1 685 ? -7.953 -15.383 -24.203 1 92.44 685 ALA A O 1
ATOM 5577 N N . ARG A 1 686 ? -7.648 -17.281 -25.297 1 90.5 686 ARG A N 1
ATOM 5578 C CA . ARG A 1 686 ? -6.824 -16.656 -26.328 1 90.5 686 ARG A CA 1
ATOM 5579 C C . ARG A 1 686 ? -7.551 -16.641 -27.672 1 90.5 686 ARG A C 1
ATOM 5581 O O . ARG A 1 686 ? -8.016 -17.672 -28.156 1 90.5 686 ARG A O 1
ATOM 5588 N N . THR A 1 687 ? -7.535 -15.422 -28.281 1 84.44 687 THR A N 1
ATOM 5589 C CA . THR A 1 687 ? -8.086 -15.289 -29.625 1 84.44 687 THR A CA 1
ATOM 5590 C C . THR A 1 687 ? -6.973 -15.18 -30.656 1 84.44 687 THR A C 1
ATOM 5592 O O . THR A 1 687 ? -5.934 -14.57 -30.406 1 84.44 687 THR A O 1
ATOM 5595 N N . LYS A 1 688 ? -6.871 -15.883 -31.844 1 71.12 688 LYS A N 1
ATOM 5596 C CA . LYS A 1 688 ? -5.816 -15.938 -32.844 1 71.12 688 LYS A CA 1
ATOM 5597 C C . LYS A 1 688 ? -5.469 -14.547 -33.344 1 71.12 688 LYS A C 1
ATOM 5599 O O . LYS A 1 688 ? -4.293 -14.211 -33.5 1 71.12 688 LYS A O 1
ATOM 5604 N N . ASP A 1 689 ? -6.227 -13.711 -34.25 1 58.53 689 ASP A N 1
ATOM 5605 C CA . ASP A 1 689 ? -5.871 -12.523 -35 1 58.53 689 ASP A CA 1
ATOM 5606 C C . ASP A 1 689 ? -5.562 -11.352 -34.094 1 58.53 689 ASP A C 1
ATOM 5608 O O . ASP A 1 689 ? -5.258 -10.25 -34.562 1 58.53 689 ASP A O 1
ATOM 5612 N N . THR A 1 690 ? -5.902 -11.297 -32.969 1 47.97 690 THR A N 1
ATOM 5613 C CA . THR A 1 690 ? -5.715 -10 -32.312 1 47.97 690 THR A CA 1
ATOM 5614 C C . THR A 1 690 ? -4.262 -9.812 -31.891 1 47.97 690 THR A C 1
ATOM 5616 O O . THR A 1 690 ? -3.631 -10.742 -31.391 1 47.97 690 THR A O 1
ATOM 5619 N N . GLY A 1 691 ? -3.467 -9.086 -32.625 1 43.16 691 GLY A N 1
ATOM 5620 C CA . GLY A 1 691 ? -2.131 -8.594 -32.344 1 43.16 691 GLY A CA 1
ATOM 5621 C C . GLY A 1 691 ? -1.783 -8.648 -30.859 1 43.16 691 GLY A C 1
ATOM 5622 O O . GLY A 1 691 ? -1.715 -7.617 -30.188 1 43.16 691 GLY A O 1
ATOM 5623 N N . GLN A 1 692 ? -2.32 -9.477 -30.078 1 40.16 692 GLN A N 1
ATOM 5624 C CA . GLN A 1 692 ? -2.223 -9.32 -28.625 1 40.16 692 GLN A CA 1
ATOM 5625 C C . GLN A 1 692 ? -0.777 -9.445 -28.156 1 40.16 692 GLN A C 1
ATOM 5627 O O . GLN A 1 692 ? -0.105 -10.43 -28.469 1 40.16 692 GLN A O 1
ATOM 5632 N N . GLU A 1 693 ? -0.163 -8.445 -27.906 1 41 693 GLU A N 1
ATOM 5633 C CA . GLU A 1 693 ? 1.018 -8.383 -27.062 1 41 693 GLU A CA 1
ATOM 5634 C C . GLU A 1 693 ? 0.973 -9.453 -25.969 1 41 693 GLU A C 1
ATOM 5636 O O . GLU A 1 693 ? -0.087 -9.727 -25.406 1 41 693 GLU A O 1
ATOM 5641 N N . GLY A 1 694 ? 1.788 -10.445 -25.922 1 42.28 694 GLY A N 1
ATOM 5642 C CA . GLY A 1 694 ? 2.066 -11.602 -25.094 1 42.28 694 GLY A CA 1
ATOM 5643 C C . GLY A 1 694 ? 1.557 -11.453 -23.672 1 42.28 694 GLY A C 1
ATOM 5644 O O . GLY A 1 694 ? 1.621 -10.359 -23.094 1 42.28 694 GLY A O 1
ATOM 5645 N N . CYS A 1 695 ? 0.646 -12.227 -23.344 1 41.25 695 CYS A N 1
ATOM 5646 C CA . CYS A 1 695 ? 0.196 -12.461 -21.984 1 41.25 695 CYS A CA 1
ATOM 5647 C C . CYS A 1 695 ? 1.375 -12.469 -21.016 1 41.25 695 CYS A C 1
ATOM 5649 O O . CYS A 1 695 ? 2.201 -13.383 -21.047 1 41.25 695 CYS A O 1
ATOM 5651 N N . LEU A 1 696 ? 1.762 -11.43 -20.453 1 38.44 696 LEU A N 1
ATOM 5652 C CA . LEU A 1 696 ? 2.83 -11.266 -19.484 1 38.44 696 LEU A CA 1
ATOM 5653 C C . LEU A 1 696 ? 2.719 -12.297 -18.375 1 38.44 696 LEU A C 1
ATOM 5655 O O . LEU A 1 696 ? 3.719 -12.656 -17.734 1 38.44 696 LEU A O 1
ATOM 5659 N N . SER A 1 697 ? 1.502 -12.875 -18.125 1 35.84 697 SER A N 1
ATOM 5660 C CA . SER A 1 697 ? 1.347 -13.766 -16.984 1 35.84 697 SER A CA 1
ATOM 5661 C C . SER A 1 697 ? 1.953 -15.133 -17.266 1 35.84 697 SER A C 1
ATOM 5663 O O . SER A 1 697 ? 2.33 -15.852 -16.328 1 35.84 697 SER A O 1
ATOM 5665 N N . CYS A 1 698 ? 1.899 -15.633 -18.578 1 37.41 698 CYS A N 1
ATOM 5666 C CA . CYS A 1 698 ? 2.283 -17 -18.922 1 37.41 698 CYS A CA 1
ATOM 5667 C C . CYS A 1 698 ? 3.797 -17.156 -18.906 1 37.41 698 CYS A C 1
ATOM 5669 O O . CYS A 1 698 ? 4.309 -18.266 -19.078 1 37.41 698 CYS A O 1
ATOM 5671 N N . VAL A 1 699 ? 4.586 -16.031 -18.812 1 37.38 699 VAL A N 1
ATOM 5672 C CA . VAL A 1 699 ? 6.043 -16.109 -18.828 1 37.38 699 VAL A CA 1
ATOM 5673 C C . VAL A 1 699 ? 6.562 -16.281 -17.406 1 37.38 699 VAL A C 1
ATOM 5675 O O . VAL A 1 699 ? 7.773 -16.406 -17.188 1 37.38 699 VAL A O 1
ATOM 5678 N N . VAL A 1 700 ? 5.652 -16.328 -16.438 1 35.44 700 VAL A N 1
ATOM 5679 C CA . VAL A 1 700 ? 6.156 -16.531 -15.094 1 35.44 700 VAL A CA 1
ATOM 5680 C C . VAL A 1 700 ? 6.301 -18.031 -14.82 1 35.44 700 VAL A C 1
ATOM 5682 O O . VAL A 1 700 ? 5.355 -18.797 -15.039 1 35.44 700 VAL A O 1
ATOM 5685 N N . MET B 1 1 ? -43.281 20.406 1.38 1 27.72 1 MET B N 1
ATOM 5686 C CA . MET B 1 1 ? -42.844 21.703 0.875 1 27.72 1 MET B CA 1
ATOM 5687 C C . MET B 1 1 ? -41.875 21.531 -0.299 1 27.72 1 MET B C 1
ATOM 5689 O O . MET B 1 1 ? -41.062 20.594 -0.312 1 27.72 1 MET B O 1
ATOM 5693 N N . SER B 1 2 ? -42 22.047 -1.443 1 36.69 2 SER B N 1
ATOM 5694 C CA . SER B 1 2 ? -41.312 21.891 -2.721 1 36.69 2 SER B CA 1
ATOM 5695 C C . SER B 1 2 ? -39.812 21.953 -2.547 1 36.69 2 SER B C 1
ATOM 5697 O O . SER B 1 2 ? -39.281 22.859 -1.882 1 36.69 2 SER B O 1
ATOM 5699 N N . GLN B 1 3 ? -39 20.969 -2.746 1 45.09 3 GLN B N 1
ATOM 5700 C CA . GLN B 1 3 ? -37.562 20.641 -2.734 1 45.09 3 GLN B CA 1
ATOM 5701 C C . GLN B 1 3 ? -36.75 21.812 -3.24 1 45.09 3 GLN B C 1
ATOM 5703 O O . GLN B 1 3 ? -35.594 21.969 -2.85 1 45.09 3 GLN B O 1
ATOM 5708 N N . ASN B 1 4 ? -37.281 22.562 -4.273 1 51.56 4 ASN B N 1
ATOM 5709 C CA . ASN B 1 4 ? -36.5 23.469 -5.109 1 51.56 4 ASN B CA 1
ATOM 5710 C C . ASN B 1 4 ? -36.438 24.875 -4.5 1 51.56 4 ASN B C 1
ATOM 5712 O O . ASN B 1 4 ? -36.031 25.828 -5.168 1 51.56 4 ASN B O 1
ATOM 5716 N N . GLN B 1 5 ? -37.125 25.219 -3.377 1 68.38 5 GLN B N 1
ATOM 5717 C CA . GLN B 1 5 ? -37.125 26.641 -3.031 1 68.38 5 GLN B CA 1
ATOM 5718 C C . GLN B 1 5 ? -35.938 27 -2.135 1 68.38 5 GLN B C 1
ATOM 5720 O O . GLN B 1 5 ? -35.656 26.297 -1.155 1 68.38 5 GLN B O 1
ATOM 5725 N N . VAL B 1 6 ? -35.156 27.969 -2.488 1 83.19 6 VAL B N 1
ATOM 5726 C CA . VAL B 1 6 ? -34.031 28.516 -1.728 1 83.19 6 VAL B CA 1
ATOM 5727 C C . VAL B 1 6 ? -34.5 28.953 -0.349 1 83.19 6 VAL B C 1
ATOM 5729 O O . VAL B 1 6 ? -35.469 29.703 -0.235 1 83.19 6 VAL B O 1
ATOM 5732 N N . PRO B 1 7 ? -33.969 28.438 0.721 1 90.88 7 PRO B N 1
ATOM 5733 C CA . PRO B 1 7 ? -34.375 28.797 2.08 1 90.88 7 PRO B CA 1
ATOM 5734 C C . PRO B 1 7 ? -34.344 30.297 2.336 1 90.88 7 PRO B C 1
ATOM 5736 O O . PRO B 1 7 ? -33.531 31 1.741 1 90.88 7 PRO B O 1
ATOM 5739 N N . LYS B 1 8 ? -35.156 30.766 3.248 1 92.31 8 LYS B N 1
ATOM 5740 C CA . LYS B 1 8 ? -35.281 32.188 3.572 1 92.31 8 LYS B CA 1
ATOM 5741 C C . LYS B 1 8 ? -33.969 32.75 4.039 1 92.31 8 LYS B C 1
ATOM 5743 O O . LYS B 1 8 ? -33.625 33.906 3.688 1 92.31 8 LYS B O 1
ATOM 5748 N N . TRP B 1 9 ? -33.281 32.125 4.918 1 93.5 9 TRP B N 1
ATOM 5749 C CA . TRP B 1 9 ? -32 32.656 5.434 1 93.5 9 TRP B CA 1
ATOM 5750 C C . TRP B 1 9 ? -30.984 32.812 4.312 1 93.5 9 TRP B C 1
ATOM 5752 O O . TRP B 1 9 ? -30.141 33.719 4.367 1 93.5 9 TRP B O 1
ATOM 5762 N N . ILE B 1 10 ? -31.016 31.984 3.281 1 93.19 10 ILE B N 1
ATOM 5763 C CA . ILE B 1 10 ? -30.125 32.125 2.135 1 93.19 10 ILE B CA 1
ATOM 5764 C C . ILE B 1 10 ? -30.531 33.375 1.321 1 93.19 10 ILE B C 1
ATOM 5766 O O . ILE B 1 10 ? -29.672 34.125 0.854 1 93.19 10 ILE B O 1
ATOM 5770 N N . GLN B 1 11 ? -31.844 33.531 1.206 1 91.69 11 GLN B N 1
ATOM 5771 C CA . GLN B 1 11 ? -32.344 34.719 0.501 1 91.69 11 GLN B CA 1
ATOM 5772 C C . GLN B 1 11 ? -31.922 36 1.206 1 91.69 11 GLN B C 1
ATOM 5774 O O . GLN B 1 11 ? -31.484 36.969 0.561 1 91.69 11 GLN B O 1
ATOM 5779 N N . LEU B 1 12 ? -32.125 36 2.449 1 93.44 12 LEU B N 1
ATOM 5780 C CA . LEU B 1 12 ? -31.734 37.156 3.252 1 93.44 12 LEU B CA 1
ATOM 5781 C C . LEU B 1 12 ? -30.234 37.406 3.127 1 93.44 12 LEU B C 1
ATOM 5783 O O . LEU B 1 12 ? -29.812 38.562 2.938 1 93.44 12 LEU B O 1
ATOM 5787 N N . ASN B 1 13 ? -29.438 36.438 3.221 1 93.69 13 ASN B N 1
ATOM 5788 C CA . ASN B 1 13 ? -28 36.562 3.068 1 93.69 13 ASN B CA 1
ATOM 5789 C C . ASN B 1 13 ? -27.625 37.156 1.706 1 93.69 13 ASN B C 1
ATOM 5791 O O . ASN B 1 13 ? -26.734 38 1.606 1 93.69 13 ASN B O 1
ATOM 5795 N N . ASN B 1 14 ? -28.297 36.75 0.696 1 91.19 14 ASN B N 1
ATOM 5796 C CA . ASN B 1 14 ? -28.016 37.219 -0.659 1 91.19 14 ASN B CA 1
ATOM 5797 C C . ASN B 1 14 ? -28.328 38.688 -0.83 1 91.19 14 ASN B C 1
ATOM 5799 O O . ASN B 1 14 ? -27.766 39.344 -1.702 1 91.19 14 ASN B O 1
ATOM 5803 N N . GLU B 1 15 ? -29.156 39.156 -0.007 1 91.88 15 GLU B N 1
ATOM 5804 C CA . GLU B 1 15 ? -29.531 40.562 -0.083 1 91.88 15 GLU B CA 1
ATOM 5805 C C . GLU B 1 15 ? -28.375 41.469 0.336 1 91.88 15 GLU B C 1
ATOM 5807 O O . GLU B 1 15 ? -28.406 42.656 0.066 1 91.88 15 GLU B O 1
ATOM 5812 N N . ILE B 1 16 ? -27.422 40.875 0.916 1 90.19 16 ILE B N 1
ATOM 5813 C CA . ILE B 1 16 ? -26.234 41.625 1.266 1 90.19 16 ILE B CA 1
ATOM 5814 C C . ILE B 1 16 ? -25.672 42.312 0.021 1 90.19 16 ILE B C 1
ATOM 5816 O O . ILE B 1 16 ? -25.156 43.438 0.096 1 90.19 16 ILE B O 1
ATOM 5820 N N . MET B 1 17 ? -25.812 41.688 -1.119 1 89.88 17 MET B N 1
ATOM 5821 C CA . MET B 1 17 ? -25.156 42.125 -2.35 1 89.88 17 MET B CA 1
ATOM 5822 C C . MET B 1 17 ? -26.031 43.125 -3.1 1 89.88 17 MET B C 1
ATOM 5824 O O . MET B 1 17 ? -25.594 43.719 -4.082 1 89.88 17 MET B O 1
ATOM 5828 N N . ILE B 1 18 ? -27.219 43.25 -2.574 1 88.12 18 ILE B N 1
ATOM 5829 C CA . ILE B 1 18 ? -28.094 44.25 -3.182 1 88.12 18 ILE B CA 1
ATOM 5830 C C . ILE B 1 18 ? -27.844 45.625 -2.545 1 88.12 18 ILE B C 1
ATOM 5832 O O . ILE B 1 18 ? -28.141 45.812 -1.366 1 88.12 18 ILE B O 1
ATOM 5836 N N . GLN B 1 19 ? -27.297 46.469 -3.23 1 86.94 19 GLN B N 1
ATOM 5837 C CA . GLN B 1 19 ? -26.922 47.781 -2.697 1 86.94 19 GLN B CA 1
ATOM 5838 C C . GLN B 1 19 ? -28.156 48.688 -2.59 1 86.94 19 GLN B C 1
ATOM 5840 O O . GLN B 1 19 ? -29 48.719 -3.486 1 86.94 19 GLN B O 1
ATOM 5845 N N . LYS B 1 20 ? -28.328 49.25 -1.479 1 85.19 20 LYS B N 1
ATOM 5846 C CA . LYS B 1 20 ? -29.328 50.312 -1.234 1 85.19 20 LYS B CA 1
ATOM 5847 C C . LYS B 1 20 ? -28.656 51.625 -0.9 1 85.19 20 LYS B C 1
ATOM 5849 O O . LYS B 1 20 ? -27.891 51.719 0.066 1 85.19 20 LYS B O 1
ATOM 5854 N N . ASP B 1 21 ? -28.906 52.719 -1.692 1 83 21 ASP B N 1
ATOM 5855 C CA . ASP B 1 21 ? -28.266 54.031 -1.54 1 83 21 ASP B CA 1
ATOM 5856 C C . ASP B 1 21 ? -26.75 53.906 -1.599 1 83 21 ASP B C 1
ATOM 5858 O O . ASP B 1 21 ? -26.047 54.531 -0.801 1 83 21 ASP B O 1
ATOM 5862 N N . GLY B 1 22 ? -26.312 52.938 -2.338 1 76.31 22 GLY B N 1
ATOM 5863 C CA . GLY B 1 22 ? -24.891 52.75 -2.598 1 76.31 22 GLY B CA 1
ATOM 5864 C C . GLY B 1 22 ? -24.172 51.969 -1.521 1 76.31 22 GLY B C 1
ATOM 5865 O O . GLY B 1 22 ? -22.953 51.844 -1.53 1 76.31 22 GLY B O 1
ATOM 5866 N N . LYS B 1 23 ? -24.859 51.406 -0.616 1 86.38 23 LYS B N 1
ATOM 5867 C CA . LYS B 1 23 ? -24.234 50.688 0.492 1 86.38 23 LYS B CA 1
ATOM 5868 C C . LYS B 1 23 ? -24.734 49.25 0.544 1 86.38 23 LYS B C 1
ATOM 5870 O O . LYS B 1 23 ? -25.891 48.969 0.267 1 86.38 23 LYS B O 1
ATOM 5875 N N . PHE B 1 24 ? -23.781 48.406 0.823 1 88.5 24 PHE B N 1
ATOM 5876 C CA . PHE B 1 24 ? -24.125 47 1.049 1 88.5 24 PHE B CA 1
ATOM 5877 C C . PHE B 1 24 ? -25.016 46.844 2.283 1 88.5 24 PHE B C 1
ATOM 5879 O O . PHE B 1 24 ? -24.875 47.625 3.238 1 88.5 24 PHE B O 1
ATOM 5886 N N . GLN B 1 25 ? -25.875 45.906 2.27 1 88.94 25 GLN B N 1
ATOM 5887 C CA . GLN B 1 25 ? -26.797 45.719 3.381 1 88.94 25 GLN B CA 1
ATOM 5888 C C . GLN B 1 25 ? -26.266 44.625 4.336 1 88.94 25 GLN B C 1
ATOM 5890 O O . GLN B 1 25 ? -26.859 43.562 4.457 1 88.94 25 GLN B O 1
ATOM 5895 N N . PHE B 1 26 ? -25.312 45 5.129 1 89.19 26 PHE B N 1
ATOM 5896 C CA . PHE B 1 26 ? -24.672 44.031 6 1 89.19 26 PHE B CA 1
ATOM 5897 C C . PHE B 1 26 ? -25.609 43.562 7.105 1 89.19 26 PHE B C 1
ATOM 5899 O O . PHE B 1 26 ? -25.453 42.469 7.648 1 89.19 26 PHE B O 1
ATOM 5906 N N . ASP B 1 27 ? -26.594 44.375 7.379 1 89.06 27 ASP B N 1
ATOM 5907 C CA . ASP B 1 27 ? -27.578 44.031 8.414 1 89.06 27 ASP B CA 1
ATOM 5908 C C . ASP B 1 27 ? -28.406 42.812 8.008 1 89.06 27 ASP B C 1
ATOM 5910 O O . ASP B 1 27 ? -28.969 42.125 8.859 1 89.06 27 ASP B O 1
ATOM 5914 N N . LYS B 1 28 ? -28.5 42.625 6.75 1 92.88 28 LYS B N 1
ATOM 5915 C CA . LYS B 1 28 ? -29.25 41.469 6.25 1 92.88 28 LYS B CA 1
ATOM 5916 C C . LYS B 1 28 ? -28.594 40.156 6.684 1 92.88 28 LYS B C 1
ATOM 5918 O O . LYS B 1 28 ? -29.266 39.156 6.809 1 92.88 28 LYS B O 1
ATOM 5923 N N . ASP B 1 29 ? -27.328 40.219 6.902 1 93.12 29 ASP B N 1
ATOM 5924 C CA . ASP B 1 29 ? -26.656 39.031 7.418 1 93.12 29 ASP B CA 1
ATOM 5925 C C . ASP B 1 29 ? -27.172 38.688 8.812 1 93.12 29 ASP B C 1
ATOM 5927 O O . ASP B 1 29 ? -27.312 37.5 9.141 1 93.12 29 ASP B O 1
ATOM 5931 N N . LYS B 1 30 ? -27.422 39.625 9.617 1 92.25 30 LYS B N 1
ATOM 5932 C CA . LYS B 1 30 ? -27.969 39.406 10.953 1 92.25 30 LYS B CA 1
ATOM 5933 C C . LYS B 1 30 ? -29.375 38.812 10.875 1 92.25 30 LYS B C 1
ATOM 5935 O O . LYS B 1 30 ? -29.734 37.938 11.688 1 92.25 30 LYS B O 1
ATOM 5940 N N . GLU B 1 31 ? -30.078 39.344 9.93 1 94.88 31 GLU B N 1
ATOM 5941 C CA . GLU B 1 31 ? -31.422 38.781 9.719 1 94.88 31 GLU B CA 1
ATOM 5942 C C . GLU B 1 31 ? -31.344 37.344 9.258 1 94.88 31 GLU B C 1
ATOM 5944 O O . GLU B 1 31 ? -32.188 36.5 9.648 1 94.88 31 GLU B O 1
ATOM 5949 N N . ALA B 1 32 ? -30.406 37.156 8.414 1 95.69 32 ALA B N 1
ATOM 5950 C CA . ALA B 1 32 ? -30.219 35.812 7.926 1 95.69 32 ALA B CA 1
ATOM 5951 C C . ALA B 1 32 ? -29.906 34.844 9.078 1 95.69 32 ALA B C 1
ATOM 5953 O O . ALA B 1 32 ? -30.406 33.719 9.109 1 95.69 32 ALA B O 1
ATOM 5954 N N . VAL B 1 33 ? -29.062 35.219 10.008 1 95.62 33 VAL B N 1
ATOM 5955 C CA . VAL B 1 33 ? -28.719 34.406 11.172 1 95.62 33 VAL B CA 1
ATOM 5956 C C . VAL B 1 33 ? -30 34.094 11.969 1 95.62 33 VAL B C 1
ATOM 5958 O O . VAL B 1 33 ? -30.234 32.969 12.352 1 95.62 33 VAL B O 1
ATOM 5961 N N . HIS B 1 34 ? -30.703 35.156 12.172 1 95.44 34 HIS B N 1
ATOM 5962 C CA . HIS B 1 34 ? -31.938 35 12.93 1 95.44 34 HIS B CA 1
ATOM 5963 C C . HIS B 1 34 ? -32.875 33.969 12.266 1 95.44 34 HIS B C 1
ATOM 5965 O O . HIS B 1 34 ? -33.406 33.094 12.922 1 95.44 34 HIS B O 1
ATOM 5971 N N . SER B 1 35 ? -33.031 34.188 11.008 1 96.12 35 SER B N 1
ATOM 5972 C CA . SER B 1 35 ? -33.906 33.25 10.258 1 96.12 35 SER B CA 1
ATOM 5973 C C . SER B 1 35 ? -33.344 31.828 10.305 1 96.12 35 SER B C 1
ATOM 5975 O O . SER B 1 35 ? -34.125 30.875 10.461 1 96.12 35 SER B O 1
ATOM 5977 N N . TYR B 1 36 ? -32.094 31.703 10.117 1 96.19 36 TYR B N 1
ATOM 5978 C CA . TYR B 1 36 ? -31.453 30.391 10.141 1 96.19 36 TYR B CA 1
ATOM 5979 C C . TYR B 1 36 ? -31.75 29.672 11.453 1 96.19 36 TYR B C 1
ATOM 5981 O O . TYR B 1 36 ? -32.031 28.469 11.461 1 96.19 36 TYR B O 1
ATOM 5989 N N . PHE B 1 37 ? -31.703 30.359 12.531 1 95.88 37 PHE B N 1
ATOM 5990 C CA . PHE B 1 37 ? -31.953 29.766 13.836 1 95.88 37 PHE B CA 1
ATOM 5991 C C . PHE B 1 37 ? -33.438 29.453 14.016 1 95.88 37 PHE B C 1
ATOM 5993 O O . PHE B 1 37 ? -33.812 28.344 14.414 1 95.88 37 PHE B O 1
ATOM 6000 N N . VAL B 1 38 ? -34.25 30.375 13.719 1 95.38 38 VAL B N 1
ATOM 6001 C CA . VAL B 1 38 ? -35.688 30.25 13.977 1 95.38 38 VAL B CA 1
ATOM 6002 C C . VAL B 1 38 ? -36.312 29.25 13 1 95.38 38 VAL B C 1
ATOM 6004 O O . VAL B 1 38 ? -37.125 28.422 13.383 1 95.38 38 VAL B O 1
ATOM 6007 N N . ASP B 1 39 ? -35.875 29.297 11.758 1 94.75 39 ASP B N 1
ATOM 6008 C CA . ASP B 1 39 ? -36.531 28.531 10.703 1 94.75 39 ASP B CA 1
ATOM 6009 C C . ASP B 1 39 ? -35.906 27.156 10.555 1 94.75 39 ASP B C 1
ATOM 6011 O O . ASP B 1 39 ? -36.531 26.25 9.969 1 94.75 39 ASP B O 1
ATOM 6015 N N . TYR B 1 40 ? -34.781 27.031 11.055 1 94.88 40 TYR B N 1
ATOM 6016 C CA . TYR B 1 40 ? -34.125 25.75 10.758 1 94.88 40 TYR B CA 1
ATOM 6017 C C . TYR B 1 40 ? -33.531 25.141 12.016 1 94.88 40 TYR B C 1
ATOM 6019 O O . TYR B 1 40 ? -33.906 24.031 12.422 1 94.88 40 TYR B O 1
ATOM 6027 N N . ILE B 1 41 ? -32.562 25.766 12.727 1 95.81 41 ILE B N 1
ATOM 6028 C CA . ILE B 1 41 ? -31.812 25.188 13.836 1 95.81 41 ILE B CA 1
ATOM 6029 C C . ILE B 1 41 ? -32.75 24.828 14.977 1 95.81 41 ILE B C 1
ATOM 6031 O O . ILE B 1 41 ? -32.719 23.719 15.5 1 95.81 41 ILE B O 1
ATOM 6035 N N . ASN B 1 42 ? -33.562 25.766 15.367 1 94.75 42 ASN B N 1
ATOM 6036 C CA . ASN B 1 42 ? -34.469 25.547 16.484 1 94.75 42 ASN B CA 1
ATOM 6037 C C . ASN B 1 42 ? -35.469 24.422 16.188 1 94.75 42 ASN B C 1
ATOM 6039 O O . ASN B 1 42 ? -35.844 23.672 17.094 1 94.75 42 ASN B O 1
ATOM 6043 N N . GLN B 1 43 ? -35.812 24.266 14.984 1 94.19 43 GLN B N 1
ATOM 6044 C CA . GLN B 1 43 ? -36.812 23.281 14.578 1 94.19 43 GLN B CA 1
ATOM 6045 C C . GLN B 1 43 ? -36.188 21.891 14.484 1 94.19 43 GLN B C 1
ATOM 6047 O O . GLN B 1 43 ? -36.875 20.875 14.57 1 94.19 43 GLN B O 1
ATOM 6052 N N . ASN B 1 44 ? -34.969 21.906 14.32 1 95.94 44 ASN B N 1
ATOM 6053 C CA . ASN B 1 44 ? -34.312 20.609 14.07 1 95.94 44 ASN B CA 1
ATOM 6054 C C . ASN B 1 44 ? -33.406 20.203 15.234 1 95.94 44 ASN B C 1
ATOM 6056 O O . ASN B 1 44 ? -32.656 19.219 15.133 1 95.94 44 ASN B O 1
ATOM 6060 N N . THR B 1 45 ? -33.344 20.906 16.266 1 96 45 THR B N 1
ATOM 6061 C CA . THR B 1 45 ? -32.594 20.547 17.469 1 96 45 THR B CA 1
ATOM 6062 C C . THR B 1 45 ? -33.469 19.688 18.391 1 96 45 THR B C 1
ATOM 6064 O O . THR B 1 45 ? -34.594 20.031 18.703 1 96 45 THR B O 1
ATOM 6067 N N . VAL B 1 46 ? -32.938 18.562 18.812 1 96.19 46 VAL B N 1
ATOM 6068 C CA . VAL B 1 46 ? -33.656 17.672 19.703 1 96.19 46 VAL B CA 1
ATOM 6069 C C . VAL B 1 46 ? -33.875 18.344 21.047 1 96.19 46 VAL B C 1
ATOM 6071 O O . VAL B 1 46 ? -32.969 18.953 21.609 1 96.19 46 VAL B O 1
ATOM 6074 N N . PHE B 1 47 ? -35.094 18.266 21.562 1 94.62 47 PHE B N 1
ATOM 6075 C CA . PHE B 1 47 ? -35.438 18.875 22.844 1 94.62 47 PHE B CA 1
ATOM 6076 C C . PHE B 1 47 ? -35.25 17.875 23.969 1 94.62 47 PHE B C 1
ATOM 6078 O O . PHE B 1 47 ? -35.719 16.734 23.875 1 94.62 47 PHE B O 1
ATOM 6085 N N . PHE B 1 48 ? -34.562 18.25 24.922 1 95.38 48 PHE B N 1
ATOM 6086 C CA . PHE B 1 48 ? -34.438 17.516 26.172 1 95.38 48 PHE B CA 1
ATOM 6087 C C . PHE B 1 48 ? -35.031 18.312 27.328 1 95.38 48 PHE B C 1
ATOM 6089 O O . PHE B 1 48 ? -34.906 19.531 27.391 1 95.38 48 PHE B O 1
ATOM 6096 N N . HIS B 1 49 ? -35.625 17.688 28.297 1 93.56 49 HIS B N 1
ATOM 6097 C CA . HIS B 1 49 ? -36.281 18.359 29.406 1 93.56 49 HIS B CA 1
ATOM 6098 C C . HIS B 1 49 ? -35.281 19.047 30.312 1 93.56 49 HIS B C 1
ATOM 6100 O O . HIS B 1 49 ? -35.594 20.062 30.938 1 93.56 49 HIS B O 1
ATOM 6106 N N . ASP B 1 50 ? -34.25 18.406 30.516 1 94.38 50 ASP B N 1
ATOM 6107 C CA . ASP B 1 50 ? -33.156 19.016 31.297 1 94.38 50 ASP B CA 1
ATOM 6108 C C . ASP B 1 50 ? -31.812 18.484 30.875 1 94.38 50 ASP B C 1
ATOM 6110 O O . ASP B 1 50 ? -31.719 17.625 29.984 1 94.38 50 ASP B O 1
ATOM 6114 N N . LEU B 1 51 ? -30.812 19.078 31.438 1 96.94 51 LEU B N 1
ATOM 6115 C CA . LEU B 1 51 ? -29.453 18.75 31.062 1 96.94 51 LEU B CA 1
ATOM 6116 C C . LEU B 1 51 ? -29.125 17.297 31.375 1 96.94 51 LEU B C 1
ATOM 6118 O O . LEU B 1 51 ? -28.391 16.641 30.625 1 96.94 51 LEU B O 1
ATOM 6122 N N . LYS B 1 52 ? -29.641 16.781 32.406 1 96.94 52 LYS B N 1
ATOM 6123 C CA . LYS B 1 52 ? -29.375 15.406 32.812 1 96.94 52 LYS B CA 1
ATOM 6124 C C . LYS B 1 52 ? -29.922 14.43 31.781 1 96.94 52 LYS B C 1
ATOM 6126 O O . LYS B 1 52 ? -29.234 13.469 31.406 1 96.94 52 LYS B O 1
ATOM 6131 N N . GLU B 1 53 ? -31.094 14.719 31.391 1 96.69 53 GLU B N 1
ATOM 6132 C CA . GLU B 1 53 ? -31.703 13.898 30.344 1 96.69 53 GLU B CA 1
ATOM 6133 C C . GLU B 1 53 ? -30.859 13.914 29.078 1 96.69 53 GLU B C 1
ATOM 6135 O O . GLU B 1 53 ? -30.641 12.875 28.453 1 96.69 53 GLU B O 1
ATOM 6140 N N . LYS B 1 54 ? -30.406 15.047 28.766 1 96.94 54 LYS B N 1
ATOM 6141 C CA . LYS B 1 54 ? -29.594 15.195 27.562 1 96.94 54 LYS B CA 1
ATOM 6142 C C . LYS B 1 54 ? -28.297 14.391 27.672 1 96.94 54 LYS B C 1
ATOM 6144 O O . LYS B 1 54 ? -27.969 13.602 26.797 1 96.94 54 LYS B O 1
ATOM 6149 N N . ILE B 1 55 ? -27.531 14.578 28.719 1 97.38 55 ILE B N 1
ATOM 6150 C CA . ILE B 1 55 ? -26.234 13.945 28.906 1 97.38 55 ILE B CA 1
ATOM 6151 C C . ILE B 1 55 ? -26.406 12.43 28.969 1 97.38 55 ILE B C 1
ATOM 6153 O O . ILE B 1 55 ? -25.641 11.688 28.359 1 97.38 55 ILE B O 1
ATOM 6157 N N . ASP B 1 56 ? -27.469 11.969 29.656 1 96.69 56 ASP B N 1
ATOM 6158 C CA . ASP B 1 56 ? -27.734 10.539 29.766 1 96.69 56 ASP B CA 1
ATOM 6159 C C . ASP B 1 56 ? -28.047 9.938 28.406 1 96.69 56 ASP B C 1
ATOM 6161 O O . ASP B 1 56 ? -27.547 8.852 28.078 1 96.69 56 ASP B O 1
ATOM 6165 N N . TYR B 1 57 ? -28.844 10.648 27.719 1 96.38 57 TYR B N 1
ATOM 6166 C CA . TYR B 1 57 ? -29.203 10.188 26.391 1 96.38 57 TYR B CA 1
ATOM 6167 C C . TYR B 1 57 ? -27.953 10.07 25.5 1 96.38 57 TYR B C 1
ATOM 6169 O O . TYR B 1 57 ? -27.781 9.078 24.797 1 96.38 57 TYR B O 1
ATOM 6177 N N . LEU B 1 58 ? -27.109 11.078 25.516 1 96.94 58 LEU B N 1
ATOM 6178 C CA . LEU B 1 58 ? -25.953 11.141 24.625 1 96.94 58 LEU B CA 1
ATOM 6179 C C . LEU B 1 58 ? -24.906 10.102 25.016 1 96.94 58 LEU B C 1
ATOM 6181 O O . LEU B 1 58 ? -24.219 9.555 24.156 1 96.94 58 LEU B O 1
ATOM 6185 N N . ILE B 1 59 ? -24.797 9.758 26.25 1 96 59 ILE B N 1
ATOM 6186 C CA . ILE B 1 59 ? -23.891 8.703 26.719 1 96 59 ILE B CA 1
ATOM 6187 C C . ILE B 1 59 ? -24.453 7.336 26.344 1 96 59 ILE B C 1
ATOM 6189 O O . ILE B 1 59 ? -23.75 6.504 25.766 1 96 59 ILE B O 1
ATOM 6193 N N . LYS B 1 60 ? -25.734 7.109 26.578 1 95.19 60 LYS B N 1
ATOM 6194 C CA . LYS B 1 60 ? -26.391 5.824 26.359 1 95.19 60 LYS B CA 1
ATOM 6195 C C . LYS B 1 60 ? -26.375 5.449 24.875 1 95.19 60 LYS B C 1
ATOM 6197 O O . LYS B 1 60 ? -26.25 4.27 24.531 1 95.19 60 LYS B O 1
ATOM 6202 N N . ASN B 1 61 ? -26.484 6.484 24.078 1 92.81 61 ASN B N 1
ATOM 6203 C CA . ASN B 1 61 ? -26.562 6.23 22.641 1 92.81 61 ASN B CA 1
ATOM 6204 C C . ASN B 1 61 ? -25.203 6.391 21.969 1 92.81 61 ASN B C 1
ATOM 6206 O O . ASN B 1 61 ? -25.125 6.59 20.766 1 92.81 61 ASN B O 1
ATOM 6210 N N . ASP B 1 62 ? -24.094 6.457 22.719 1 90.88 62 ASP B N 1
ATOM 6211 C CA . ASP B 1 62 ? -22.719 6.375 22.281 1 90.88 62 ASP B CA 1
ATOM 6212 C C . ASP B 1 62 ? -22.312 7.629 21.5 1 90.88 62 ASP B C 1
ATOM 6214 O O . ASP B 1 62 ? -21.562 7.551 20.531 1 90.88 62 ASP B O 1
ATOM 6218 N N . TYR B 1 63 ? -22.938 8.727 21.859 1 92.81 63 TYR B N 1
ATOM 6219 C CA . TYR B 1 63 ? -22.516 9.984 21.266 1 92.81 63 TYR B CA 1
ATOM 6220 C C . TYR B 1 63 ? -21.359 10.609 22.047 1 92.81 63 TYR B C 1
ATOM 6222 O O . TYR B 1 63 ? -20.375 11.07 21.453 1 92.81 63 TYR B O 1
ATOM 6230 N N . TYR B 1 64 ? -21.469 10.656 23.375 1 95.31 64 TYR B N 1
ATOM 6231 C CA . TYR B 1 64 ? -20.422 11.18 24.25 1 95.31 64 TYR B CA 1
ATOM 6232 C C . TYR B 1 64 ? -19.672 10.047 24.938 1 95.31 64 TYR B C 1
ATOM 6234 O O . TYR B 1 64 ? -20.266 9.008 25.25 1 95.31 64 TYR B O 1
ATOM 6242 N N . GLU B 1 65 ? -18.391 10.289 25.125 1 93.75 65 GLU B N 1
ATOM 6243 C CA . GLU B 1 65 ? -17.594 9.391 25.953 1 93.75 65 GLU B CA 1
ATOM 6244 C C . GLU B 1 65 ? -17.953 9.547 27.438 1 93.75 65 GLU B C 1
ATOM 6246 O O . GLU B 1 65 ? -18.078 10.672 27.922 1 93.75 65 GLU B O 1
ATOM 6251 N N . GLU B 1 66 ? -18.094 8.461 28.078 1 93.75 66 GLU B N 1
ATOM 6252 C CA . GLU B 1 66 ? -18.5 8.5 29.469 1 93.75 66 GLU B CA 1
ATOM 6253 C C . GLU B 1 66 ? -17.312 8.719 30.391 1 93.75 66 GLU B C 1
ATOM 6255 O O . GLU B 1 66 ? -17.453 9.312 31.469 1 93.75 66 GLU B O 1
ATOM 6260 N N . GLU B 1 67 ? -16.172 8.281 30.016 1 92.56 67 GLU B N 1
ATOM 6261 C CA . GLU B 1 67 ? -15.008 8.188 30.891 1 92.56 67 GLU B CA 1
ATOM 6262 C C . GLU B 1 67 ? -14.609 9.57 31.406 1 92.56 67 GLU B C 1
ATOM 6264 O O . GLU B 1 67 ? -14.398 9.742 32.625 1 92.56 67 GLU B O 1
ATOM 6269 N N . PHE B 1 68 ? -14.484 10.586 30.547 1 93.31 68 PHE B N 1
ATOM 6270 C CA . PHE B 1 68 ? -14.031 11.898 31.016 1 93.31 68 PHE B CA 1
ATOM 6271 C C . PHE B 1 68 ? -15.125 12.602 31.812 1 93.31 68 PHE B C 1
ATOM 6273 O O . PHE B 1 68 ? -14.836 13.352 32.75 1 93.31 68 PHE B O 1
ATOM 6280 N N . LEU B 1 69 ? -16.391 12.359 31.469 1 96.31 69 LEU B N 1
ATOM 6281 C CA . LEU B 1 69 ? -17.516 12.984 32.156 1 96.31 69 LEU B CA 1
ATOM 6282 C C . LEU B 1 69 ? -17.656 12.43 33.594 1 96.31 69 LEU B C 1
ATOM 6284 O O . LEU B 1 69 ? -18.094 13.133 34.5 1 96.31 69 LEU B O 1
ATOM 6288 N N . SER B 1 70 ? -17.281 11.188 33.75 1 96.56 70 SER B N 1
ATOM 6289 C CA . SER B 1 70 ? -17.406 10.516 35.031 1 96.56 70 SER B CA 1
ATOM 6290 C C . SER B 1 70 ? -16.438 11.117 36.062 1 96.56 70 SER B C 1
ATOM 6292 O O . SER B 1 70 ? -16.578 10.891 37.25 1 96.56 70 SER B O 1
ATOM 6294 N N . ARG B 1 71 ? -15.539 11.922 35.625 1 96.94 71 ARG B N 1
ATOM 6295 C CA . ARG B 1 71 ? -14.586 12.562 36.531 1 96.94 71 ARG B CA 1
ATOM 6296 C C . ARG B 1 71 ? -15.227 13.758 37.219 1 96.94 71 ARG B C 1
ATOM 6298 O O . ARG B 1 71 ? -14.625 14.336 38.125 1 96.94 71 ARG B O 1
ATOM 6305 N N . TYR B 1 72 ? -16.438 14.125 36.875 1 98 72 TYR B N 1
ATOM 6306 C CA . TYR B 1 72 ? -17.188 15.242 37.438 1 98 72 TYR B CA 1
ATOM 6307 C C . TYR B 1 72 ? -18.484 14.758 38.062 1 98 72 TYR B C 1
ATOM 6309 O O . TYR B 1 72 ? -19.062 13.758 37.625 1 98 72 TYR B O 1
ATOM 6317 N N . THR B 1 73 ? -18.984 15.477 39.125 1 97.56 73 THR B N 1
ATOM 6318 C CA . THR B 1 73 ? -20.375 15.297 39.531 1 97.56 73 THR B CA 1
ATOM 6319 C C . THR B 1 73 ? -21.312 15.984 38.531 1 97.56 73 THR B C 1
ATOM 6321 O O . THR B 1 73 ? -20.906 16.891 37.812 1 97.56 73 THR B O 1
ATOM 6324 N N . PHE B 1 74 ? -22.5 15.523 38.562 1 97.38 74 PHE B N 1
ATOM 6325 C CA . PHE B 1 74 ? -23.453 16.141 37.688 1 97.38 74 PHE B CA 1
ATOM 6326 C C . PHE B 1 74 ? -23.625 17.625 38 1 97.38 74 PHE B C 1
ATOM 6328 O O . PHE B 1 74 ? -23.812 18.453 37.094 1 97.38 74 PHE B O 1
ATOM 6335 N N . GLU B 1 75 ? -23.578 17.922 39.25 1 97.88 75 GLU B N 1
ATOM 6336 C CA . GLU B 1 75 ? -23.703 19.312 39.656 1 97.88 75 GLU B CA 1
ATOM 6337 C C . GLU B 1 75 ? -22.578 20.156 39.062 1 97.88 75 GLU B C 1
ATOM 6339 O O . GLU B 1 75 ? -22.797 21.312 38.688 1 97.88 75 GLU B O 1
ATOM 6344 N N . GLU B 1 76 ? -21.438 19.609 39.094 1 98.19 76 GLU B N 1
ATOM 6345 C CA . GLU B 1 76 ? -20.297 20.297 38.5 1 98.19 76 GLU B CA 1
ATOM 6346 C C . GLU B 1 76 ? -20.484 20.5 37 1 98.19 76 GLU B C 1
ATOM 6348 O O . GLU B 1 76 ? -20.188 21.578 36.469 1 98.19 76 GLU B O 1
ATOM 6353 N N . ILE B 1 77 ? -20.922 19.453 36.312 1 98.38 77 ILE B N 1
ATOM 6354 C CA . ILE B 1 77 ? -21.203 19.531 34.875 1 98.38 77 ILE B CA 1
ATOM 6355 C C . ILE B 1 77 ? -22.234 20.641 34.625 1 98.38 77 ILE B C 1
ATOM 6357 O O . ILE B 1 77 ? -22.078 21.453 33.719 1 98.38 77 ILE B O 1
ATOM 6361 N N . LYS B 1 78 ? -23.266 20.656 35.406 1 98.12 78 LYS B N 1
ATOM 6362 C CA . LYS B 1 78 ? -24.328 21.641 35.281 1 98.12 78 LYS B CA 1
ATOM 6363 C C . LYS B 1 78 ? -23.797 23.062 35.469 1 98.12 78 LYS B C 1
ATOM 6365 O O . LYS B 1 78 ? -24.203 23.969 34.75 1 98.12 78 LYS B O 1
ATOM 6370 N N . GLU B 1 79 ? -22.906 23.203 36.375 1 98.31 79 GLU B N 1
ATOM 6371 C CA . GLU B 1 79 ? -22.297 24.516 36.594 1 98.31 79 GLU B CA 1
ATOM 6372 C C . GLU B 1 79 ? -21.531 24.984 35.375 1 98.31 79 GLU B C 1
ATOM 6374 O O . GLU B 1 79 ? -21.578 26.172 35 1 98.31 79 GLU B O 1
ATOM 6379 N N . VAL B 1 80 ? -20.781 24.125 34.812 1 98.56 80 VAL B N 1
ATOM 6380 C CA . VAL B 1 80 ? -19.984 24.438 33.625 1 98.56 80 VAL B CA 1
ATOM 6381 C C . VAL B 1 80 ? -20.906 24.828 32.469 1 98.56 80 VAL B C 1
ATOM 6383 O O . VAL B 1 80 ? -20.656 25.828 31.781 1 98.56 80 VAL B O 1
ATOM 6386 N N . PHE B 1 81 ? -21.984 24.047 32.281 1 98.5 81 PHE B N 1
ATOM 6387 C CA . PHE B 1 81 ? -22.953 24.359 31.234 1 98.5 81 PHE B CA 1
ATOM 6388 C C . PHE B 1 81 ? -23.625 25.703 31.5 1 98.5 81 PHE B C 1
ATOM 6390 O O . PHE B 1 81 ? -23.859 26.469 30.562 1 98.5 81 PHE B O 1
ATOM 6397 N N . LYS B 1 82 ? -23.922 25.953 32.719 1 98.12 82 LYS B N 1
ATOM 6398 C CA . LYS B 1 82 ? -24.547 27.219 33.062 1 98.12 82 LYS B CA 1
ATOM 6399 C C . LYS B 1 82 ? -23.656 28.391 32.719 1 98.12 82 LYS B C 1
ATOM 6401 O O . LYS B 1 82 ? -24.141 29.453 32.312 1 98.12 82 LYS B O 1
ATOM 6406 N N . GLU B 1 83 ? -22.391 28.203 33.031 1 97.5 83 GLU B N 1
ATOM 6407 C CA . GLU B 1 83 ? -21.422 29.25 32.688 1 97.5 83 GLU B CA 1
ATOM 6408 C C . GLU B 1 83 ? -21.484 29.578 31.188 1 97.5 83 GLU B C 1
ATOM 6410 O O . GLU B 1 83 ? -21.453 30.75 30.797 1 97.5 83 GLU B O 1
ATOM 6415 N N . ALA B 1 84 ? -21.578 28.609 30.328 1 98.06 84 ALA B N 1
ATOM 6416 C CA . ALA B 1 84 ? -21.625 28.797 28.875 1 98.06 84 ALA B CA 1
ATOM 6417 C C . ALA B 1 84 ? -22.938 29.453 28.438 1 98.06 84 ALA B C 1
ATOM 6419 O O . ALA B 1 84 ? -22.922 30.406 27.656 1 98.06 84 ALA B O 1
ATOM 6420 N N . TYR B 1 85 ? -24.016 28.984 29.016 1 97.06 85 TYR B N 1
ATOM 6421 C CA . TYR B 1 85 ? -25.328 29.484 28.609 1 97.06 85 TYR B CA 1
ATOM 6422 C C . TYR B 1 85 ? -25.578 30.891 29.141 1 97.06 85 TYR B C 1
ATOM 6424 O O . TYR B 1 85 ? -26.344 31.656 28.547 1 97.06 85 TYR B O 1
ATOM 6432 N N . ALA B 1 86 ? -24.953 31.203 30.188 1 97.44 86 ALA B N 1
ATOM 6433 C CA . ALA B 1 86 ? -25.125 32.531 30.797 1 97.44 86 ALA B CA 1
ATOM 6434 C C . ALA B 1 86 ? -24.609 33.625 29.859 1 97.44 86 ALA B C 1
ATOM 6436 O O . ALA B 1 86 ? -25.062 34.75 29.953 1 97.44 86 ALA B O 1
ATOM 6437 N N . LYS B 1 87 ? -23.734 33.281 29.016 1 96.44 87 LYS B N 1
ATOM 6438 C CA . LYS B 1 87 ? -23.172 34.281 28.094 1 96.44 87 LYS B CA 1
ATOM 6439 C C . LYS B 1 87 ? -24.203 34.719 27.062 1 96.44 87 LYS B C 1
ATOM 6441 O O . LYS B 1 87 ? -24.094 35.812 26.5 1 96.44 87 LYS B O 1
ATOM 6446 N N . LYS B 1 88 ? -25.203 33.906 26.781 1 95.56 88 LYS B N 1
ATOM 6447 C CA . LYS B 1 88 ? -26.203 34.156 25.75 1 95.56 88 LYS B CA 1
ATOM 6448 C C . LYS B 1 88 ? -25.547 34.469 24.422 1 95.56 88 LYS B C 1
ATOM 6450 O O . LYS B 1 88 ? -25.859 35.5 23.797 1 95.56 88 LYS B O 1
ATOM 6455 N N . PHE B 1 89 ? -24.719 33.594 24.016 1 96.12 89 PHE B N 1
ATOM 6456 C CA . PHE B 1 89 ? -23.922 33.781 22.812 1 96.12 89 PHE B CA 1
ATOM 6457 C C . PHE B 1 89 ? -24.797 33.781 21.578 1 96.12 89 PHE B C 1
ATOM 6459 O O . PHE B 1 89 ? -25.75 33 21.469 1 96.12 89 PHE B O 1
ATOM 6466 N N . ARG B 1 90 ? -24.484 34.688 20.641 1 94.12 90 ARG B N 1
ATOM 6467 C CA . ARG B 1 90 ? -25.094 34.75 19.312 1 94.12 90 ARG B CA 1
ATOM 6468 C C . ARG B 1 90 ? -24.016 34.844 18.234 1 94.12 90 ARG B C 1
ATOM 6470 O O . ARG B 1 90 ? -23.094 35.656 18.344 1 94.12 90 ARG B O 1
ATOM 6477 N N . PHE B 1 91 ? -24.172 34 17.234 1 95.56 91 PHE B N 1
ATOM 6478 C CA . PHE B 1 91 ? -23.25 34.125 16.109 1 95.56 91 PHE B CA 1
ATOM 6479 C C . PHE B 1 91 ? -23.422 35.438 15.398 1 95.56 91 PHE B C 1
ATOM 6481 O O . PHE B 1 91 ? -24.562 35.875 15.141 1 95.56 91 PHE B O 1
ATOM 6488 N N . PRO B 1 92 ? -22.344 36.031 15.07 1 92.69 92 PRO B N 1
ATOM 6489 C CA . PRO B 1 92 ? -22.453 37.375 14.461 1 92.69 92 PRO B CA 1
ATOM 6490 C C . PRO B 1 92 ? -22.781 37.312 12.969 1 92.69 92 PRO B C 1
ATOM 6492 O O . PRO B 1 92 ? -23.172 38.312 12.375 1 92.69 92 PRO B O 1
ATOM 6495 N N . SER B 1 93 ? -22.562 36.188 12.367 1 93.69 93 SER B N 1
ATOM 6496 C CA . SER B 1 93 ? -22.812 36.062 10.938 1 93.69 93 SER B CA 1
ATOM 6497 C C . SER B 1 93 ? -23.469 34.719 10.617 1 93.69 93 SER B C 1
ATOM 6499 O O . SER B 1 93 ? -23.281 33.75 11.352 1 93.69 93 SER B O 1
ATOM 6501 N N . PHE B 1 94 ? -24.156 34.719 9.5 1 94.5 94 PHE B N 1
ATOM 6502 C CA . PHE B 1 94 ? -24.797 33.5 9.047 1 94.5 94 PHE B CA 1
ATOM 6503 C C . PHE B 1 94 ? -23.75 32.406 8.75 1 94.5 94 PHE B C 1
ATOM 6505 O O . PHE B 1 94 ? -23.906 31.266 9.156 1 94.5 94 PHE B O 1
ATOM 6512 N N . MET B 1 95 ? -22.703 32.812 8.047 1 93.75 95 MET B N 1
ATOM 6513 C CA . MET B 1 95 ? -21.656 31.859 7.691 1 93.75 95 MET B CA 1
ATOM 6514 C C . MET B 1 95 ? -21.062 31.203 8.938 1 93.75 95 MET B C 1
ATOM 6516 O O . MET B 1 95 ? -20.797 30.016 8.945 1 93.75 95 MET B O 1
ATOM 6520 N N . SER B 1 96 ? -20.859 31.922 9.945 1 95.38 96 SER B N 1
ATOM 6521 C CA . SER B 1 96 ? -20.281 31.391 11.18 1 95.38 96 SER B CA 1
ATOM 6522 C C . SER B 1 96 ? -21.203 30.359 11.82 1 95.38 96 SER B C 1
ATOM 6524 O O . SER B 1 96 ? -20.734 29.281 12.219 1 95.38 96 SER B O 1
ATOM 6526 N N . ALA B 1 97 ? -22.484 30.75 11.836 1 96.38 97 ALA B N 1
ATOM 6527 C CA . ALA B 1 97 ? -23.469 29.812 12.383 1 96.38 97 ALA B CA 1
ATOM 6528 C C . ALA B 1 97 ? -23.562 28.547 11.523 1 96.38 97 ALA B C 1
ATOM 6530 O O . ALA B 1 97 ? -23.594 27.438 12.047 1 96.38 97 ALA B O 1
ATOM 6531 N N . PHE B 1 98 ? -23.625 28.859 10.281 1 94.62 98 PHE B N 1
ATOM 6532 C CA . PHE B 1 98 ? -23.75 27.766 9.328 1 94.62 98 PHE B CA 1
ATOM 6533 C C . PHE B 1 98 ? -22.562 26.812 9.438 1 94.62 98 PHE B C 1
ATOM 6535 O O . PHE B 1 98 ? -22.734 25.594 9.453 1 94.62 98 PHE B O 1
ATOM 6542 N N . LYS B 1 99 ? -21.391 27.328 9.539 1 94.38 99 LYS B N 1
ATOM 6543 C CA . LYS B 1 99 ? -20.188 26.516 9.617 1 94.38 99 LYS B CA 1
ATOM 6544 C C . LYS B 1 99 ? -20.188 25.641 10.875 1 94.38 99 LYS B C 1
ATOM 6546 O O . LYS B 1 99 ? -19.828 24.469 10.82 1 94.38 99 LYS B O 1
ATOM 6551 N N . PHE B 1 100 ? -20.578 26.125 11.945 1 96.19 100 PHE B N 1
ATOM 6552 C CA . PHE B 1 100 ? -20.609 25.359 13.18 1 96.19 100 PHE B CA 1
ATOM 6553 C C . PHE B 1 100 ? -21.641 24.234 13.086 1 96.19 100 PHE B C 1
ATOM 6555 O O . PHE B 1 100 ? -21.312 23.078 13.336 1 96.19 100 PHE B O 1
ATOM 6562 N N . TYR B 1 101 ? -22.812 24.562 12.727 1 95.5 101 TYR B N 1
ATOM 6563 C CA . TYR B 1 101 ? -23.891 23.594 12.805 1 95.5 101 TYR B CA 1
ATOM 6564 C C . TYR B 1 101 ? -23.781 22.562 11.68 1 95.5 101 TYR B C 1
ATOM 6566 O O . TYR B 1 101 ? -24.234 21.422 11.828 1 95.5 101 TYR B O 1
ATOM 6574 N N . ASN B 1 102 ? -23.109 22.984 10.656 1 91.38 102 ASN B N 1
ATOM 6575 C CA . ASN B 1 102 ? -22.938 22.047 9.555 1 91.38 102 ASN B CA 1
ATOM 6576 C C . ASN B 1 102 ? -21.766 21.109 9.797 1 91.38 102 ASN B C 1
ATOM 6578 O O . ASN B 1 102 ? -21.812 19.938 9.453 1 91.38 102 ASN B O 1
ATOM 6582 N N . ASP B 1 103 ? -20.688 21.656 10.398 1 89.94 103 ASP B N 1
ATOM 6583 C CA . ASP B 1 103 ? -19.453 20.891 10.375 1 89.94 103 ASP B CA 1
ATOM 6584 C C . ASP B 1 103 ? -19.094 20.391 11.773 1 89.94 103 ASP B C 1
ATOM 6586 O O . ASP B 1 103 ? -18.375 19.391 11.922 1 89.94 103 ASP B O 1
ATOM 6590 N N . TYR B 1 104 ? -19.547 21.016 12.836 1 93.44 104 TYR B N 1
ATOM 6591 C CA . TYR B 1 104 ? -18.984 20.734 14.156 1 93.44 104 TYR B CA 1
ATOM 6592 C C . TYR B 1 104 ? -20.047 20.203 15.102 1 93.44 104 TYR B C 1
ATOM 6594 O O . TYR B 1 104 ? -19.766 19.422 16 1 93.44 104 TYR B O 1
ATOM 6602 N N . ALA B 1 105 ? -21.266 20.641 14.938 1 95.31 105 ALA B N 1
ATOM 6603 C CA . ALA B 1 105 ? -22.312 20.25 15.875 1 95.31 105 ALA B CA 1
ATOM 6604 C C . ALA B 1 105 ? -22.609 18.75 15.789 1 95.31 105 ALA B C 1
ATOM 6606 O O . ALA B 1 105 ? -22.625 18.188 14.695 1 95.31 105 ALA B O 1
ATOM 6607 N N . LEU B 1 106 ? -22.797 18.156 16.922 1 94.56 106 LEU B N 1
ATOM 6608 C CA . LEU B 1 106 ? -23.188 16.766 16.984 1 94.56 106 LEU B CA 1
ATOM 6609 C C . LEU B 1 106 ? -24.594 16.562 16.438 1 94.56 106 LEU B C 1
ATOM 6611 O O . LEU B 1 106 ? -25.5 17.328 16.781 1 94.56 106 LEU B O 1
ATOM 6615 N N . LYS B 1 107 ? -24.781 15.672 15.602 1 93.62 107 LYS B N 1
ATOM 6616 C CA . LYS B 1 107 ? -26.078 15.344 15.008 1 93.62 107 LYS B CA 1
ATOM 6617 C C . LYS B 1 107 ? -26.438 13.875 15.242 1 93.62 107 LYS B C 1
ATOM 6619 O O . LYS B 1 107 ? -25.594 13.086 15.664 1 93.62 107 LYS B O 1
ATOM 6624 N N . THR B 1 108 ? -27.688 13.609 15.023 1 91.56 108 THR B N 1
ATOM 6625 C CA . THR B 1 108 ? -28.125 12.211 15.07 1 91.56 108 THR B CA 1
ATOM 6626 C C . THR B 1 108 ? -27.406 11.398 13.992 1 91.56 108 THR B C 1
ATOM 6628 O O . THR B 1 108 ? -26.844 11.953 13.055 1 91.56 108 THR B O 1
ATOM 6631 N N . ASN B 1 109 ? -27.422 10.07 14.117 1 80.5 109 ASN B N 1
ATOM 6632 C CA . ASN B 1 109 ? -26.688 9.188 13.219 1 80.5 109 ASN B CA 1
ATOM 6633 C C . ASN B 1 109 ? -27.141 9.359 11.773 1 80.5 109 ASN B C 1
ATOM 6635 O O . ASN B 1 109 ? -26.344 9.195 10.844 1 80.5 109 ASN B O 1
ATOM 6639 N N . ASP B 1 110 ? -28.391 9.656 11.578 1 80.31 110 ASP B N 1
ATOM 6640 C CA . ASP B 1 110 ? -28.906 9.867 10.234 1 80.31 110 ASP B CA 1
ATOM 6641 C C . ASP B 1 110 ? -28.656 11.305 9.766 1 80.31 110 ASP B C 1
ATOM 6643 O O . ASP B 1 110 ? -29.062 11.688 8.672 1 80.31 110 ASP B O 1
ATOM 6647 N N . LYS B 1 111 ? -28.078 12.172 10.641 1 85.06 111 LYS B N 1
ATOM 6648 C CA . LYS B 1 111 ? -27.656 13.539 10.367 1 85.06 111 LYS B CA 1
ATOM 6649 C C . LYS B 1 111 ? -28.859 14.461 10.156 1 85.06 111 LYS B C 1
ATOM 6651 O O . LYS B 1 111 ? -28.719 15.555 9.602 1 85.06 111 LYS B O 1
ATOM 6656 N N . LYS B 1 112 ? -30.062 14.047 10.633 1 89.75 112 LYS B N 1
ATOM 6657 C CA . LYS B 1 112 ? -31.266 14.82 10.375 1 89.75 112 LYS B CA 1
ATOM 6658 C C . LYS B 1 112 ? -31.562 15.781 11.516 1 89.75 112 LYS B C 1
ATOM 6660 O O . LYS B 1 112 ? -32.25 16.797 11.328 1 89.75 112 LYS B O 1
ATOM 6665 N N . LYS B 1 113 ? -31.125 15.461 12.609 1 95.56 113 LYS B N 1
ATOM 6666 C CA . LYS B 1 113 ? -31.406 16.297 13.781 1 95.56 113 LYS B CA 1
ATOM 6667 C C . LYS B 1 113 ? -30.109 16.719 14.477 1 95.56 113 LYS B C 1
ATOM 6669 O O . LYS B 1 113 ? -29.109 16.016 14.414 1 95.56 113 LYS B O 1
ATOM 6674 N N . ILE B 1 114 ? -30.234 17.859 15.109 1 97.06 114 ILE B N 1
ATOM 6675 C CA . ILE B 1 114 ? -29.094 18.453 15.82 1 97.06 114 ILE B CA 1
ATOM 6676 C C . ILE B 1 114 ? -29.172 18.078 17.297 1 97.06 114 ILE B C 1
ATOM 6678 O O . ILE B 1 114 ? -30.234 18.156 17.906 1 97.06 114 ILE B O 1
ATOM 6682 N N . LEU B 1 115 ? -28.016 17.75 17.891 1 96.88 115 LEU B N 1
ATOM 6683 C CA . LEU B 1 115 ? -28 17.281 19.266 1 96.88 115 LEU B CA 1
ATOM 6684 C C . LEU B 1 115 ? -27.297 18.266 20.188 1 96.88 115 LEU B C 1
ATOM 6686 O O . LEU B 1 115 ? -27.438 18.203 21.406 1 96.88 115 LEU B O 1
ATOM 6690 N N . GLU B 1 116 ? -26.438 19.156 19.578 1 95.62 116 GLU B N 1
ATOM 6691 C CA . GLU B 1 116 ? -25.672 20.109 20.359 1 95.62 116 GLU B CA 1
ATOM 6692 C C . GLU B 1 116 ? -25.859 21.531 19.844 1 95.62 116 GLU B C 1
ATOM 6694 O O . GLU B 1 116 ? -25.938 21.75 18.641 1 95.62 116 GLU B O 1
ATOM 6699 N N . ARG B 1 117 ? -25.938 22.406 20.781 1 96.12 117 ARG B N 1
ATOM 6700 C CA . ARG B 1 117 ? -25.734 23.812 20.469 1 96.12 117 ARG B CA 1
ATOM 6701 C C . ARG B 1 117 ? -24.281 24.219 20.688 1 96.12 117 ARG B C 1
ATOM 6703 O O . ARG B 1 117 ? -23.469 23.406 21.156 1 96.12 117 ARG B O 1
ATOM 6710 N N . TYR B 1 118 ? -23.984 25.438 20.328 1 97.69 118 TYR B N 1
ATOM 6711 C CA . TYR B 1 118 ? -22.625 25.938 20.453 1 97.69 118 TYR B CA 1
ATOM 6712 C C . TYR B 1 118 ? -22.156 25.859 21.906 1 97.69 118 TYR B C 1
ATOM 6714 O O . TYR B 1 118 ? -21.031 25.422 22.172 1 97.69 118 TYR B O 1
ATOM 6722 N N . GLU B 1 119 ? -23.062 26.234 22.844 1 98 119 GLU B N 1
ATOM 6723 C CA . GLU B 1 119 ? -22.75 26.234 24.281 1 98 119 GLU B CA 1
ATOM 6724 C C . GLU B 1 119 ? -22.484 24.812 24.766 1 98 119 GLU B C 1
ATOM 6726 O O . GLU B 1 119 ? -21.609 24.594 25.625 1 98 119 GLU B O 1
ATOM 6731 N N . ASP B 1 120 ? -23.219 23.875 24.219 1 97.88 120 ASP B N 1
ATOM 6732 C CA . ASP B 1 120 ? -23.016 22.484 24.594 1 97.88 120 ASP B CA 1
ATOM 6733 C C . ASP B 1 120 ? -21.625 22 24.172 1 97.88 120 ASP B C 1
ATOM 6735 O O . ASP B 1 120 ? -20.922 21.375 24.953 1 97.88 120 ASP B O 1
ATOM 6739 N N . ARG B 1 121 ? -21.297 22.281 22.906 1 98.06 121 ARG B N 1
ATOM 6740 C CA . ARG B 1 121 ? -20 21.859 22.359 1 98.06 121 ARG B CA 1
ATOM 6741 C C . ARG B 1 121 ? -18.844 22.438 23.172 1 98.06 121 ARG B C 1
ATOM 6743 O O . ARG B 1 121 ? -17.906 21.719 23.531 1 98.06 121 ARG B O 1
ATOM 6750 N N . ILE B 1 122 ? -18.922 23.656 23.438 1 98.44 122 ILE B N 1
ATOM 6751 C CA . ILE B 1 122 ? -17.891 24.344 24.203 1 98.44 122 ILE B CA 1
ATOM 6752 C C . ILE B 1 122 ? -17.766 23.719 25.594 1 98.44 122 ILE B C 1
ATOM 6754 O O . ILE B 1 122 ? -16.672 23.5 26.078 1 98.44 122 ILE B O 1
ATOM 6758 N N . SER B 1 123 ? -18.906 23.453 26.203 1 98.56 123 SER B N 1
ATOM 6759 C CA . SER B 1 123 ? -18.906 22.875 27.547 1 98.56 123 SER B CA 1
ATOM 6760 C C . SER B 1 123 ? -18.234 21.516 27.578 1 98.56 123 SER B C 1
ATOM 6762 O O . SER B 1 123 ? -17.422 21.234 28.453 1 98.56 123 SER B O 1
ATOM 6764 N N . ILE B 1 124 ? -18.594 20.734 26.625 1 98 124 ILE B N 1
ATOM 6765 C CA . ILE B 1 124 ? -18.062 19.375 26.562 1 98 124 ILE B CA 1
ATOM 6766 C C . ILE B 1 124 ? -16.562 19.422 26.297 1 98 124 ILE B C 1
ATOM 6768 O O . ILE B 1 124 ? -15.789 18.688 26.922 1 98 124 ILE B O 1
ATOM 6772 N N . VAL B 1 125 ? -16.125 20.25 25.375 1 97.94 125 VAL B N 1
ATOM 6773 C CA . VAL B 1 125 ? -14.703 20.391 25.062 1 97.94 125 VAL B CA 1
ATOM 6774 C C . VAL B 1 125 ? -13.953 20.891 26.297 1 97.94 125 VAL B C 1
ATOM 6776 O O . VAL B 1 125 ? -12.859 20.422 26.609 1 97.94 125 VAL B O 1
ATOM 6779 N N . ALA B 1 126 ? -14.57 21.844 26.984 1 98.56 126 ALA B N 1
ATOM 6780 C CA . ALA B 1 126 ? -13.969 22.391 28.188 1 98.56 126 ALA B CA 1
ATOM 6781 C C . ALA B 1 126 ? -13.805 21.312 29.266 1 98.56 126 ALA B C 1
ATOM 6783 O O . ALA B 1 126 ? -12.758 21.234 29.906 1 98.56 126 ALA B O 1
ATOM 6784 N N . LEU B 1 127 ? -14.875 20.547 29.469 1 98.38 127 LEU B N 1
ATOM 6785 C CA . LEU B 1 127 ? -14.812 19.469 30.438 1 98.38 127 LEU B CA 1
ATOM 6786 C C . LEU B 1 127 ? -13.742 18.453 30.047 1 98.38 127 LEU B C 1
ATOM 6788 O O . LEU B 1 127 ? -13.047 17.922 30.922 1 98.38 127 LEU B O 1
ATOM 6792 N N . PHE B 1 128 ? -13.648 18.219 28.781 1 97.12 128 PHE B N 1
ATOM 6793 C CA . PHE B 1 128 ? -12.633 17.297 28.281 1 97.12 128 PHE B CA 1
ATOM 6794 C C . PHE B 1 128 ? -11.234 17.797 28.609 1 97.12 128 PHE B C 1
ATOM 6796 O O . PHE B 1 128 ? -10.406 17.062 29.141 1 97.12 128 PHE B O 1
ATOM 6803 N N . PHE B 1 129 ? -10.93 19.047 28.375 1 97.5 129 PHE B N 1
ATOM 6804 C CA . PHE B 1 129 ? -9.617 19.641 28.594 1 97.5 129 PHE B CA 1
ATOM 6805 C C . PHE B 1 129 ? -9.273 19.672 30.078 1 97.5 129 PHE B C 1
ATOM 6807 O O . PHE B 1 129 ? -8.125 19.453 30.453 1 97.5 129 PHE B O 1
ATOM 6814 N N . ALA B 1 130 ? -10.289 19.969 30.875 1 97.69 130 ALA B N 1
ATOM 6815 C CA . ALA B 1 130 ? -10.055 20.219 32.281 1 97.69 130 ALA B CA 1
ATOM 6816 C C . ALA B 1 130 ? -9.836 18.906 33.062 1 97.69 130 ALA B C 1
ATOM 6818 O O . ALA B 1 130 ? -9.336 18.906 34.188 1 97.69 130 ALA B O 1
ATOM 6819 N N . ASN B 1 131 ? -10.289 17.875 32.469 1 96.38 131 ASN B N 1
ATOM 6820 C CA . ASN B 1 131 ? -10.008 16.531 32.938 1 96.38 131 ASN B CA 1
ATOM 6821 C C . ASN B 1 131 ? -10.281 16.406 34.438 1 96.38 131 ASN B C 1
ATOM 6823 O O . ASN B 1 131 ? -9.414 15.969 35.188 1 96.38 131 ASN B O 1
ATOM 6827 N N . GLY B 1 132 ? -11.461 16.859 34.906 1 96.5 132 GLY B N 1
ATOM 6828 C CA . GLY B 1 132 ? -11.891 16.656 36.281 1 96.5 132 GLY B CA 1
ATOM 6829 C C . GLY B 1 132 ? -11.82 17.922 37.125 1 96.5 132 GLY B C 1
ATOM 6830 O O . GLY B 1 132 ? -12.273 17.953 38.25 1 96.5 132 GLY B O 1
ATOM 6831 N N . ASP B 1 133 ? -11.258 18.969 36.625 1 97.62 133 ASP B N 1
ATOM 6832 C CA . ASP B 1 133 ? -11.148 20.234 37.344 1 97.62 133 ASP B CA 1
ATOM 6833 C C . ASP B 1 133 ? -12.25 21.203 36.906 1 97.62 133 ASP B C 1
ATOM 6835 O O . ASP B 1 133 ? -12.102 21.906 35.906 1 97.62 133 ASP B O 1
ATOM 6839 N N . LYS B 1 134 ? -13.234 21.359 37.719 1 97.56 134 LYS B N 1
ATOM 6840 C CA . LYS B 1 134 ? -14.414 22.141 37.375 1 97.56 134 LYS B CA 1
ATOM 6841 C C . LYS B 1 134 ? -14.062 23.609 37.156 1 97.56 134 LYS B C 1
ATOM 6843 O O . LYS B 1 134 ? -14.586 24.25 36.25 1 97.56 134 LYS B O 1
ATOM 6848 N N . GLU B 1 135 ? -13.273 24.156 38.062 1 98.25 135 GLU B N 1
ATOM 6849 C CA . GLU B 1 135 ? -12.938 25.562 37.938 1 98.25 135 GLU B CA 1
ATOM 6850 C C . GLU B 1 135 ? -12.156 25.844 36.656 1 98.25 135 GLU B C 1
ATOM 6852 O O . GLU B 1 135 ? -12.375 26.859 36 1 98.25 135 GLU B O 1
ATOM 6857 N N . LYS B 1 136 ? -11.289 24.953 36.344 1 98.06 136 LYS B N 1
ATOM 6858 C CA . LYS B 1 136 ? -10.555 25.078 35.094 1 98.06 136 LYS B CA 1
ATOM 6859 C C . LYS B 1 136 ? -11.484 24.969 33.906 1 98.06 136 LYS B C 1
ATOM 6861 O O . LYS B 1 136 ? -11.312 25.656 32.906 1 98.06 136 LYS B O 1
ATOM 6866 N N . ALA B 1 137 ? -12.422 24.062 34.031 1 98.62 137 ALA B N 1
ATOM 6867 C CA . ALA B 1 137 ? -13.406 23.906 32.969 1 98.62 137 ALA B CA 1
ATOM 6868 C C . ALA B 1 137 ? -14.156 25.219 32.719 1 98.62 137 ALA B C 1
ATOM 6870 O O . ALA B 1 137 ? -14.398 25.594 31.562 1 98.62 137 ALA B O 1
ATOM 6871 N N . LYS B 1 138 ? -14.5 25.875 33.75 1 98.56 138 LYS B N 1
ATOM 6872 C CA . LYS B 1 138 ? -15.203 27.141 33.656 1 98.56 138 LYS B CA 1
ATOM 6873 C C . LYS B 1 138 ? -14.32 28.188 32.969 1 98.56 138 LYS B C 1
ATOM 6875 O O . LYS B 1 138 ? -14.812 29 32.188 1 98.56 138 LYS B O 1
ATOM 6880 N N . GLU B 1 139 ? -13.07 28.172 33.344 1 98.5 139 GLU B N 1
ATOM 6881 C CA . GLU B 1 139 ? -12.133 29.078 32.688 1 98.5 139 GLU B CA 1
ATOM 6882 C C . GLU B 1 139 ? -12.062 28.828 31.172 1 98.5 139 GLU B C 1
ATOM 6884 O O . GLU B 1 139 ? -12.047 29.766 30.375 1 98.5 139 GLU B O 1
ATOM 6889 N N . PHE B 1 140 ? -11.977 27.516 30.844 1 98.75 140 PHE B N 1
ATOM 6890 C CA . PHE B 1 140 ? -11.953 27.141 29.438 1 98.75 140 PHE B CA 1
ATOM 6891 C C . PHE B 1 140 ? -13.227 27.594 28.734 1 98.75 140 PHE B C 1
ATOM 6893 O O . PHE B 1 140 ? -13.18 28.078 27.594 1 98.75 140 PHE B O 1
ATOM 6900 N N . VAL B 1 141 ? -14.375 27.438 29.359 1 98.69 141 VAL B N 1
ATOM 6901 C CA . VAL B 1 141 ? -15.641 27.859 28.781 1 98.69 141 VAL B CA 1
ATOM 6902 C C . VAL B 1 141 ? -15.609 29.359 28.5 1 98.69 141 VAL B C 1
ATOM 6904 O O . VAL B 1 141 ? -15.945 29.812 27.406 1 98.69 141 VAL B O 1
ATOM 6907 N N . ARG B 1 142 ? -15.18 30.109 29.484 1 98.38 142 ARG B N 1
ATOM 6908 C CA . ARG B 1 142 ? -15.133 31.547 29.312 1 98.38 142 ARG B CA 1
ATOM 6909 C C . ARG B 1 142 ? -14.227 31.938 28.156 1 98.38 142 ARG B C 1
ATOM 6911 O O . ARG B 1 142 ? -14.602 32.781 27.312 1 98.38 142 ARG B O 1
ATOM 6918 N N . MET B 1 143 ? -13.117 31.344 28.125 1 98.5 143 MET B N 1
ATOM 6919 C CA . MET B 1 143 ? -12.141 31.641 27.062 1 98.5 143 MET B CA 1
ATOM 6920 C C . MET B 1 143 ? -12.727 31.328 25.688 1 98.5 143 MET B C 1
ATOM 6922 O O . MET B 1 143 ? -12.609 32.125 24.766 1 98.5 143 MET B O 1
ATOM 6926 N N . MET B 1 144 ? -13.383 30.156 25.562 1 98.69 144 MET B N 1
ATOM 6927 C CA . MET B 1 144 ? -13.844 29.688 24.25 1 98.69 144 MET B CA 1
ATOM 6928 C C . MET B 1 144 ? -15.148 30.375 23.859 1 98.69 144 MET B C 1
ATOM 6930 O O . MET B 1 144 ? -15.344 30.719 22.688 1 98.69 144 MET B O 1
ATOM 6934 N N . ILE B 1 145 ? -16.047 30.625 24.812 1 98.12 145 ILE B N 1
ATOM 6935 C CA . ILE B 1 145 ? -17.328 31.25 24.484 1 98.12 145 ILE B CA 1
ATOM 6936 C C . ILE B 1 145 ? -17.109 32.719 24.141 1 98.12 145 ILE B C 1
ATOM 6938 O O . ILE B 1 145 ? -17.875 33.281 23.359 1 98.12 145 ILE B O 1
ATOM 6942 N N . ASN B 1 146 ? -16.047 33.344 24.75 1 97.69 146 ASN B N 1
ATOM 6943 C CA . ASN B 1 146 ? -15.641 34.688 24.375 1 97.69 146 ASN B CA 1
ATOM 6944 C C . ASN B 1 146 ? -14.898 34.719 23.047 1 97.69 146 ASN B C 1
ATOM 6946 O O . ASN B 1 146 ? -14.523 35.781 22.547 1 97.69 146 ASN B O 1
ATOM 6950 N N . GLN B 1 147 ? -14.656 33.594 22.484 1 98.06 147 GLN B N 1
ATOM 6951 C CA . GLN B 1 147 ? -13.984 33.375 21.203 1 98.06 147 GLN B CA 1
ATOM 6952 C C . GLN B 1 147 ? -12.586 34 21.219 1 98.06 147 GLN B C 1
ATOM 6954 O O . GLN B 1 147 ? -12.203 34.688 20.266 1 98.06 147 GLN B O 1
ATOM 6959 N N . GLU B 1 148 ? -11.922 33.781 22.312 1 98.56 148 GLU B N 1
ATOM 6960 C CA . GLU B 1 148 ? -10.523 34.219 22.438 1 98.56 148 GLU B CA 1
ATOM 6961 C C . GLU B 1 148 ? -9.578 33.125 21.922 1 98.56 148 GLU B C 1
ATOM 6963 O O . GLU B 1 148 ? -8.445 33.438 21.531 1 98.56 148 GLU B O 1
ATOM 6968 N N . TYR B 1 149 ? -10.031 31.906 22 1 98.31 149 TYR B N 1
ATOM 6969 C CA . TYR B 1 149 ? -9.266 30.734 21.625 1 98.31 149 TYR B CA 1
ATOM 6970 C C . TYR B 1 149 ? -10.141 29.719 20.891 1 98.31 149 TYR B C 1
ATOM 6972 O O . TYR B 1 149 ? -11.305 29.516 21.266 1 98.31 149 TYR B O 1
ATOM 6980 N N . GLN B 1 150 ? -9.586 29.188 19.875 1 98.38 150 GLN B N 1
ATOM 6981 C CA . GLN B 1 150 ? -10.273 28.141 19.125 1 98.38 150 GLN B CA 1
ATOM 6982 C C . GLN B 1 150 ? -9.367 26.922 18.922 1 98.38 150 GLN B C 1
ATOM 6984 O O . GLN B 1 150 ? -8.336 27.016 18.25 1 98.38 150 GLN B O 1
ATOM 6989 N N . PRO B 1 151 ? -9.75 25.719 19.516 1 97 151 PRO B N 1
ATOM 6990 C CA . PRO B 1 151 ? -9.008 24.5 19.188 1 97 151 PRO B CA 1
ATOM 6991 C C . PRO B 1 151 ? -9.062 24.172 17.688 1 97 151 PRO B C 1
ATOM 6993 O O . PRO B 1 151 ? -9.961 24.641 16.984 1 97 151 PRO B O 1
ATOM 6996 N N . SER B 1 152 ? -8.133 23.422 17.266 1 94.94 152 SER B N 1
ATOM 6997 C CA . SER B 1 152 ? -8.148 23 15.867 1 94.94 152 SER B CA 1
ATOM 6998 C C . SER B 1 152 ? -9.438 22.25 15.531 1 94.94 152 SER B C 1
ATOM 7000 O O . SER B 1 152 ? -10.156 21.812 16.422 1 94.94 152 SER B O 1
ATOM 7002 N N . THR B 1 153 ? -9.672 22.125 14.211 1 92.62 153 THR B N 1
ATOM 7003 C CA . THR B 1 153 ? -10.883 21.469 13.719 1 92.62 153 THR B CA 1
ATOM 7004 C C . THR B 1 153 ? -11.008 20.062 14.312 1 92.62 153 THR B C 1
ATOM 7006 O O . THR B 1 153 ? -12.016 19.734 14.945 1 92.62 153 THR B O 1
ATOM 7009 N N . PRO B 1 154 ? -10.008 19.219 14.211 1 91.38 154 PRO B N 1
ATOM 7010 C CA . PRO B 1 154 ? -10.18 17.859 14.734 1 91.38 154 PRO B CA 1
ATOM 7011 C C . PRO B 1 154 ? -10.367 17.844 16.25 1 91.38 154 PRO B C 1
ATOM 7013 O O . PRO B 1 154 ? -11.141 17.031 16.766 1 91.38 154 PRO B O 1
ATOM 7016 N N . THR B 1 155 ? -9.656 18.688 16.969 1 94.25 155 THR B N 1
ATOM 7017 C CA . THR B 1 155 ? -9.812 18.734 18.406 1 94.25 155 THR B CA 1
ATOM 7018 C C . THR B 1 155 ? -11.219 19.188 18.797 1 94.25 155 THR B C 1
ATOM 7020 O O . THR B 1 155 ? -11.875 18.562 19.625 1 94.25 155 THR B O 1
ATOM 7023 N N . PHE B 1 156 ? -11.656 20.25 18.156 1 95.44 156 PHE B N 1
ATOM 7024 C CA . PHE B 1 156 ? -12.969 20.797 18.484 1 95.44 156 PHE B CA 1
ATOM 7025 C C . PHE B 1 156 ? -14.078 19.844 18.062 1 95.44 156 PHE B C 1
ATOM 7027 O O . PHE B 1 156 ? -15.102 19.75 18.75 1 95.44 156 PHE B O 1
ATOM 7034 N N . LEU B 1 157 ? -13.883 19.188 17.031 1 92 157 LEU B N 1
ATOM 7035 C CA . LEU B 1 157 ? -14.875 18.266 16.484 1 92 157 LEU B CA 1
ATOM 7036 C C . LEU B 1 157 ? -14.961 17 17.344 1 92 157 LEU B C 1
ATOM 7038 O O . LEU B 1 157 ? -16.047 16.5 17.609 1 92 157 LEU B O 1
ATOM 7042 N N . ASN B 1 158 ? -13.797 16.5 17.828 1 91.25 158 ASN B N 1
ATOM 7043 C CA . ASN B 1 158 ? -13.742 15.125 18.297 1 91.25 158 ASN B CA 1
ATOM 7044 C C . ASN B 1 158 ? -13.703 15.062 19.828 1 91.25 158 ASN B C 1
ATOM 7046 O O . ASN B 1 158 ? -14.062 14.039 20.422 1 91.25 158 ASN B O 1
ATOM 7050 N N . ALA B 1 159 ? -13.297 16.078 20.453 1 94.19 159 ALA B N 1
ATOM 7051 C CA . ALA B 1 159 ? -13.117 16.031 21.891 1 94.19 159 ALA B CA 1
ATOM 7052 C C . ALA B 1 159 ? -14.414 15.648 22.594 1 94.19 159 ALA B C 1
ATOM 7054 O O . ALA B 1 159 ? -15.469 16.234 22.344 1 94.19 159 ALA B O 1
ATOM 7055 N N . GLY B 1 160 ? -14.352 14.578 23.312 1 93.75 160 GLY B N 1
ATOM 7056 C CA . GLY B 1 160 ? -15.461 14.148 24.141 1 93.75 160 GLY B CA 1
ATOM 7057 C C . GLY B 1 160 ? -16.438 13.242 23.422 1 93.75 160 GLY B C 1
ATOM 7058 O O . GLY B 1 160 ? -17.359 12.703 24.031 1 93.75 160 GLY B O 1
ATOM 7059 N N . ARG B 1 161 ? -16.328 13.047 22.234 1 91.56 161 ARG B N 1
ATOM 7060 C CA . ARG B 1 161 ? -17.219 12.172 21.469 1 91.56 161 ARG B CA 1
ATOM 7061 C C . ARG B 1 161 ? -16.75 10.727 21.531 1 91.56 161 ARG B C 1
ATOM 7063 O O . ARG B 1 161 ? -15.555 10.453 21.625 1 91.56 161 ARG B O 1
ATOM 7070 N N . LYS B 1 162 ? -17.734 9.844 21.5 1 87.06 162 LYS B N 1
ATOM 7071 C CA . LYS B 1 162 ? -17.438 8.414 21.641 1 87.06 162 LYS B CA 1
ATOM 7072 C C . LYS B 1 162 ? -16.891 7.84 20.328 1 87.06 162 LYS B C 1
ATOM 7074 O O . LYS B 1 162 ? -15.875 7.129 20.344 1 87.06 162 LYS B O 1
ATOM 7079 N N . ARG B 1 163 ? -17.531 8.062 19.25 1 73.5 163 ARG B N 1
ATOM 7080 C CA . ARG B 1 163 ? -17.109 7.574 17.938 1 73.5 163 ARG B CA 1
ATOM 7081 C C . ARG B 1 163 ? -16.281 8.617 17.219 1 73.5 163 ARG B C 1
ATOM 7083 O O . ARG B 1 163 ? -16.688 9.133 16.172 1 73.5 163 ARG B O 1
ATOM 7090 N N . ARG B 1 164 ? -15.094 8.875 17.859 1 67.62 164 ARG B N 1
ATOM 7091 C CA . ARG B 1 164 ? -14.367 10.039 17.375 1 67.62 164 ARG B CA 1
ATOM 7092 C C . ARG B 1 164 ? -13.094 9.617 16.641 1 67.62 164 ARG B C 1
ATOM 7094 O O . ARG B 1 164 ? -12.609 8.5 16.828 1 67.62 164 ARG B O 1
ATOM 7101 N N . GLY B 1 165 ? -12.656 10.57 15.758 1 70.44 165 GLY B N 1
ATOM 7102 C CA . GLY B 1 165 ? -11.305 10.508 15.242 1 70.44 165 GLY B CA 1
ATOM 7103 C C . GLY B 1 165 ? -10.266 11.008 16.219 1 70.44 165 GLY B C 1
ATOM 7104 O O . GLY B 1 165 ? -10.516 11.062 17.438 1 70.44 165 GLY B O 1
ATOM 7105 N N . GLU B 1 166 ? -9.156 11.242 15.664 1 78.44 166 GLU B N 1
ATOM 7106 C CA . GLU B 1 166 ? -8.078 11.758 16.5 1 78.44 166 GLU B CA 1
ATOM 7107 C C . GLU B 1 166 ? -8.227 13.266 16.719 1 78.44 166 GLU B C 1
ATOM 7109 O O . GLU B 1 166 ? -8.945 13.938 15.977 1 78.44 166 GLU B O 1
ATOM 7114 N N . LEU B 1 167 ? -7.551 13.75 17.672 1 88.31 167 LEU B N 1
ATOM 7115 C CA . LEU B 1 167 ? -7.566 15.172 18.016 1 88.31 167 LEU B CA 1
ATOM 7116 C C . LEU B 1 167 ? -6.523 15.938 17.203 1 88.31 167 LEU B C 1
ATOM 7118 O O . LEU B 1 167 ? -6.523 17.172 17.188 1 88.31 167 LEU B O 1
ATOM 7122 N N . VAL B 1 168 ? -5.742 15.164 16.453 1 87.5 168 VAL B N 1
ATOM 7123 C CA . VAL B 1 168 ? -4.555 15.711 15.812 1 87.5 168 VAL B CA 1
ATOM 7124 C C . VAL B 1 168 ? -4.863 16.047 14.352 1 87.5 168 VAL B C 1
ATOM 7126 O O . VAL B 1 168 ? -5.566 15.297 13.672 1 87.5 168 VAL B O 1
ATOM 7129 N N . SER B 1 169 ? -4.246 17.109 13.898 1 82.12 169 SER B N 1
ATOM 7130 C CA . SER B 1 169 ? -4.57 17.656 12.586 1 82.12 169 SER B CA 1
ATOM 7131 C C . SER B 1 169 ? -3.756 16.984 11.492 1 82.12 169 SER B C 1
ATOM 7133 O O . SER B 1 169 ? -4.262 16.734 10.391 1 82.12 169 SER B O 1
ATOM 7135 N N . CYS B 1 170 ? -2.549 16.875 11.711 1 92.31 170 CYS B N 1
ATOM 7136 C CA . CYS B 1 170 ? -1.675 16.344 10.664 1 92.31 170 CYS B CA 1
ATOM 7137 C C . CYS B 1 170 ? -0.512 15.57 11.273 1 92.31 170 CYS B C 1
ATOM 7139 O O . CYS B 1 170 ? -0.281 15.633 12.477 1 92.31 170 CYS B O 1
ATOM 7141 N N . PHE B 1 171 ? 0.182 14.828 10.453 1 96.62 171 PHE B N 1
ATOM 7142 C CA . PHE B 1 171 ? 1.317 14 10.852 1 96.62 171 PHE B CA 1
ATOM 7143 C C . PHE B 1 171 ? 2.469 14.148 9.867 1 96.62 171 PHE B C 1
ATOM 7145 O O . PHE B 1 171 ? 2.248 14.414 8.68 1 96.62 171 PHE B O 1
ATOM 7152 N N . LEU B 1 172 ? 3.66 14.078 10.367 1 98.38 172 LEU B N 1
ATOM 7153 C CA . LEU B 1 172 ? 4.871 14.07 9.555 1 98.38 172 LEU B CA 1
ATOM 7154 C C . LEU B 1 172 ? 5.648 12.773 9.734 1 98.38 172 LEU B C 1
ATOM 7156 O O . LEU B 1 172 ? 5.973 12.398 10.867 1 98.38 172 LEU B O 1
ATOM 7160 N N . LEU B 1 173 ? 5.965 12.141 8.617 1 98.38 173 LEU B N 1
ATOM 7161 C CA . LEU B 1 173 ? 6.66 10.859 8.656 1 98.38 173 LEU B CA 1
ATOM 7162 C C . LEU B 1 173 ? 7.969 10.922 7.867 1 98.38 173 LEU B C 1
ATOM 7164 O O . LEU B 1 173 ? 7.988 11.414 6.734 1 98.38 173 LEU B O 1
ATOM 7168 N N . GLU B 1 174 ? 9.047 10.445 8.469 1 98.19 174 GLU B N 1
ATOM 7169 C CA . GLU B 1 174 ? 10.258 10.172 7.711 1 98.19 174 GLU B CA 1
ATOM 7170 C C . GLU B 1 174 ? 10.219 8.781 7.082 1 98.19 174 GLU B C 1
ATOM 7172 O O . GLU B 1 174 ? 9.734 7.828 7.699 1 98.19 174 GLU B O 1
ATOM 7177 N N . VAL B 1 175 ? 10.734 8.688 5.898 1 98.5 175 VAL B N 1
ATOM 7178 C CA . VAL B 1 175 ? 10.734 7.398 5.219 1 98.5 175 VAL B CA 1
ATOM 7179 C C . VAL B 1 175 ? 12.172 6.953 4.957 1 98.5 175 VAL B C 1
ATOM 7181 O O . VAL B 1 175 ? 12.945 7.668 4.316 1 98.5 175 VAL B O 1
ATOM 7184 N N . ASN B 1 176 ? 12.523 5.832 5.461 1 98.19 176 ASN B N 1
ATOM 7185 C CA . ASN B 1 176 ? 13.844 5.262 5.215 1 98.19 176 ASN B CA 1
ATOM 7186 C C . ASN B 1 176 ? 13.906 4.543 3.871 1 98.19 176 ASN B C 1
ATOM 7188 O O . ASN B 1 176 ? 12.891 4.438 3.176 1 98.19 176 ASN B O 1
ATOM 7192 N N . ASP B 1 177 ? 15.125 4.105 3.52 1 96.75 177 ASP B N 1
ATOM 7193 C CA . ASP B 1 177 ? 15.359 3.592 2.172 1 96.75 177 ASP B CA 1
ATOM 7194 C C . ASP B 1 177 ? 15.375 2.064 2.162 1 96.75 177 ASP B C 1
ATOM 7196 O O . ASP B 1 177 ? 16.422 1.453 1.93 1 96.75 177 ASP B O 1
ATOM 7200 N N . SER B 1 178 ? 14.289 1.414 2.385 1 95.19 178 SER B N 1
ATOM 7201 C CA . SER B 1 178 ? 14.07 -0.019 2.223 1 95.19 178 SER B CA 1
ATOM 7202 C C . SER B 1 178 ? 12.609 -0.322 1.887 1 95.19 178 SER B C 1
ATOM 7204 O O . SER B 1 178 ? 11.727 0.506 2.127 1 95.19 178 SER B O 1
ATOM 7206 N N . LEU B 1 179 ? 12.375 -1.462 1.345 1 94.44 179 LEU B N 1
ATOM 7207 C CA . LEU B 1 179 ? 11 -1.828 1.001 1 94.44 179 LEU B CA 1
ATOM 7208 C C . LEU B 1 179 ? 10.148 -1.961 2.254 1 94.44 179 LEU B C 1
ATOM 7210 O O . LEU B 1 179 ? 8.961 -1.605 2.244 1 94.44 179 LEU B O 1
ATOM 7214 N N . ASN B 1 180 ? 10.719 -2.523 3.346 1 96.19 180 ASN B N 1
ATOM 7215 C CA . ASN B 1 180 ? 10.008 -2.578 4.621 1 96.19 180 ASN B CA 1
ATOM 7216 C C . ASN B 1 180 ? 9.578 -1.189 5.078 1 96.19 180 ASN B C 1
ATOM 7218 O O . ASN B 1 180 ? 8.438 -1.003 5.52 1 96.19 180 ASN B O 1
ATOM 7222 N N . ASP B 1 181 ? 10.477 -0.26 4.965 1 97.94 181 ASP B N 1
ATOM 7223 C CA . ASP B 1 181 ? 10.203 1.105 5.402 1 97.94 181 ASP B CA 1
ATOM 7224 C C . ASP B 1 181 ? 9.141 1.767 4.527 1 97.94 181 ASP B C 1
ATOM 7226 O O . ASP B 1 181 ? 8.25 2.447 5.035 1 97.94 181 ASP B O 1
ATOM 7230 N N . ILE B 1 182 ? 9.289 1.628 3.23 1 97.38 182 ILE B N 1
ATOM 7231 C CA . ILE B 1 182 ? 8.344 2.213 2.283 1 97.38 182 ILE B CA 1
ATOM 7232 C C . ILE B 1 182 ? 6.953 1.624 2.508 1 97.38 182 ILE B C 1
ATOM 7234 O O . ILE B 1 182 ? 5.965 2.357 2.572 1 97.38 182 ILE B O 1
ATOM 7238 N N . SER B 1 183 ? 6.875 0.322 2.615 1 96.5 183 SER B N 1
ATOM 7239 C CA . SER B 1 183 ? 5.598 -0.343 2.861 1 96.5 183 SER B CA 1
ATOM 7240 C C . SER B 1 183 ? 4.969 0.135 4.164 1 96.5 183 SER B C 1
ATOM 7242 O O . SER B 1 183 ? 3.756 0.351 4.23 1 96.5 183 SER B O 1
ATOM 7244 N N . ARG B 1 184 ? 5.734 0.231 5.164 1 97.19 184 ARG B N 1
ATOM 7245 C CA . ARG B 1 184 ? 5.234 0.71 6.449 1 97.19 184 ARG B CA 1
ATOM 7246 C C . ARG B 1 184 ? 4.723 2.143 6.34 1 97.19 184 ARG B C 1
ATOM 7248 O O . ARG B 1 184 ? 3.717 2.498 6.957 1 97.19 184 ARG B O 1
ATOM 7255 N N . ALA B 1 185 ? 5.453 2.955 5.656 1 97.88 185 ALA B N 1
ATOM 7256 C CA . ALA B 1 185 ? 5.008 4.332 5.449 1 97.88 185 ALA B CA 1
ATOM 7257 C C . ALA B 1 185 ? 3.629 4.371 4.797 1 97.88 185 ALA B C 1
ATOM 7259 O O . ALA B 1 185 ? 2.779 5.176 5.18 1 97.88 185 ALA B O 1
ATOM 7260 N N . ILE B 1 186 ? 3.391 3.549 3.82 1 97.19 186 ILE B N 1
ATOM 7261 C CA . ILE B 1 186 ? 2.1 3.471 3.146 1 97.19 186 ILE B CA 1
ATOM 7262 C C . ILE B 1 186 ? 1.027 3.018 4.137 1 97.19 186 ILE B C 1
ATOM 7264 O O . ILE B 1 186 ? -0.062 3.592 4.188 1 97.19 186 ILE B O 1
ATOM 7268 N N . ASP B 1 187 ? 1.329 1.986 4.898 1 96.31 187 ASP B N 1
ATOM 7269 C CA . ASP B 1 187 ? 0.416 1.464 5.91 1 96.31 187 ASP B CA 1
ATOM 7270 C C . ASP B 1 187 ? 0.01 2.555 6.898 1 96.31 187 ASP B C 1
ATOM 7272 O O . ASP B 1 187 ? -1.181 2.779 7.125 1 96.31 187 ASP B O 1
ATOM 7276 N N . ILE B 1 188 ? 0.986 3.221 7.43 1 97.12 188 ILE B N 1
ATOM 7277 C CA . ILE B 1 188 ? 0.735 4.258 8.422 1 97.12 188 ILE B CA 1
ATOM 7278 C C . ILE B 1 188 ? -0.064 5.395 7.793 1 97.12 188 ILE B C 1
ATOM 7280 O O . ILE B 1 188 ? -0.968 5.949 8.422 1 97.12 188 ILE B O 1
ATOM 7284 N N . SER B 1 189 ? 0.265 5.742 6.605 1 96.38 189 SER B N 1
ATOM 7285 C CA . SER B 1 189 ? -0.459 6.801 5.91 1 96.38 189 SER B CA 1
ATOM 7286 C C . SER B 1 189 ? -1.939 6.461 5.773 1 96.38 189 SER B C 1
ATOM 7288 O O . SER B 1 189 ? -2.801 7.316 5.992 1 96.38 189 SER B O 1
ATOM 7290 N N . MET B 1 190 ? -2.258 5.203 5.371 1 94.5 190 MET B N 1
ATOM 7291 C CA . MET B 1 190 ? -3.652 4.789 5.25 1 94.5 190 MET B CA 1
ATOM 7292 C C . MET B 1 190 ? -4.355 4.84 6.602 1 94.5 190 MET B C 1
ATOM 7294 O O . MET B 1 190 ? -5.496 5.289 6.699 1 94.5 190 MET B O 1
ATOM 7298 N N . GLN B 1 191 ? -3.684 4.398 7.645 1 93.19 191 GLN B N 1
ATOM 7299 C CA . GLN B 1 191 ? -4.25 4.395 8.992 1 93.19 191 GLN B CA 1
ATOM 7300 C C . GLN B 1 191 ? -4.547 5.816 9.461 1 93.19 191 GLN B C 1
ATOM 7302 O O . GLN B 1 191 ? -5.613 6.078 10.023 1 93.19 191 GLN B O 1
ATOM 7307 N N . LEU B 1 192 ? -3.6 6.68 9.219 1 92.94 192 LEU B N 1
ATOM 7308 C CA . LEU B 1 192 ? -3.754 8.055 9.672 1 92.94 192 LEU B CA 1
ATOM 7309 C C . LEU B 1 192 ? -4.801 8.789 8.844 1 92.94 192 LEU B C 1
ATOM 7311 O O . LEU B 1 192 ? -5.543 9.625 9.367 1 92.94 192 LEU B O 1
ATOM 7315 N N . SER B 1 193 ? -4.789 8.523 7.594 1 90.62 193 SER B N 1
ATOM 7316 C CA . SER B 1 193 ? -5.805 9.109 6.723 1 90.62 193 SER B CA 1
ATOM 7317 C C . SER B 1 193 ? -7.207 8.703 7.16 1 90.62 193 SER B C 1
ATOM 7319 O O . SER B 1 193 ? -8.125 9.523 7.152 1 90.62 193 SER B O 1
ATOM 7321 N N . LYS B 1 194 ? -7.355 7.465 7.5 1 85.25 194 LYS B N 1
ATOM 7322 C CA . LYS B 1 194 ? -8.625 6.945 8 1 85.25 194 LYS B CA 1
ATOM 7323 C C . LYS B 1 194 ? -9.102 7.727 9.219 1 85.25 194 LYS B C 1
ATOM 7325 O O . LYS B 1 194 ? -10.297 7.934 9.406 1 85.25 194 LYS B O 1
ATOM 7330 N N . LEU B 1 195 ? -8.148 8.219 9.961 1 82.62 195 LEU B N 1
ATOM 7331 C CA . LEU B 1 195 ? -8.461 8.953 11.18 1 82.62 195 LEU B CA 1
ATOM 7332 C C . LEU B 1 195 ? -8.695 10.43 10.883 1 82.62 195 LEU B C 1
ATOM 7334 O O . LEU B 1 195 ? -8.953 11.219 11.797 1 82.62 195 LEU B O 1
ATOM 7338 N N . GLY B 1 196 ? -8.555 10.781 9.656 1 79 196 GLY B N 1
ATOM 7339 C CA . GLY B 1 196 ? -8.836 12.148 9.242 1 79 196 GLY B CA 1
ATOM 7340 C C . GLY B 1 196 ? -7.617 13.047 9.289 1 79 196 GLY B C 1
ATOM 7341 O O . GLY B 1 196 ? -7.73 14.266 9.133 1 79 196 GLY B O 1
ATOM 7342 N N . GLY B 1 197 ? -6.516 12.477 9.422 1 87 197 GLY B N 1
ATOM 7343 C CA . GLY B 1 197 ? -5.305 13.281 9.5 1 87 197 GLY B CA 1
ATOM 7344 C C . GLY B 1 197 ? -4.602 13.43 8.164 1 87 197 GLY B C 1
ATOM 7345 O O . GLY B 1 197 ? -4.582 12.5 7.359 1 87 197 GLY B O 1
ATOM 7346 N N . GLY B 1 198 ? -4.125 14.688 7.926 1 92.06 198 GLY B N 1
ATOM 7347 C CA . GLY B 1 198 ? -3.195 14.859 6.82 1 92.06 198 GLY B CA 1
ATOM 7348 C C . GLY B 1 198 ? -1.807 14.328 7.125 1 92.06 198 GLY B C 1
ATOM 7349 O O . GLY B 1 198 ? -1.34 14.406 8.266 1 92.06 198 GLY B O 1
ATOM 7350 N N . VAL B 1 199 ? -1.186 13.727 6.105 1 96.56 199 VAL B N 1
ATOM 7351 C CA . VAL B 1 199 ? 0.109 13.102 6.352 1 96.56 199 VAL B CA 1
ATOM 7352 C C . VAL B 1 199 ? 1.147 13.664 5.379 1 96.56 199 VAL B C 1
ATOM 7354 O O . VAL B 1 199 ? 0.929 13.672 4.168 1 96.56 199 VAL B O 1
ATOM 7357 N N . SER B 1 200 ? 2.184 14.18 5.895 1 98.19 200 SER B N 1
ATOM 7358 C CA . SER B 1 200 ? 3.326 14.617 5.098 1 98.19 200 SER B CA 1
ATOM 7359 C C . SER B 1 200 ? 4.5 13.648 5.238 1 98.19 200 SER B C 1
ATOM 7361 O O . SER B 1 200 ? 4.789 13.172 6.336 1 98.19 200 SER B O 1
ATOM 7363 N N . LEU B 1 201 ? 5.133 13.336 4.113 1 98.75 201 LEU B N 1
ATOM 7364 C CA . LEU B 1 201 ? 6.23 12.375 4.133 1 98.75 201 LEU B CA 1
ATOM 7365 C C . LEU B 1 201 ? 7.5 12.984 3.557 1 98.75 201 LEU B C 1
ATOM 7367 O O . LEU B 1 201 ? 7.457 13.664 2.523 1 98.75 201 LEU B O 1
ATOM 7371 N N . ASN B 1 202 ? 8.617 12.805 4.25 1 98.75 202 ASN B N 1
ATOM 7372 C CA . ASN B 1 202 ? 9.93 13.148 3.717 1 98.75 202 ASN B CA 1
ATOM 7373 C C . ASN B 1 202 ? 10.539 11.992 2.924 1 98.75 202 ASN B C 1
ATOM 7375 O O . ASN B 1 202 ? 10.883 10.961 3.496 1 98.75 202 ASN B O 1
ATOM 7379 N N . LEU B 1 203 ? 10.727 12.156 1.621 1 98.69 203 LEU B N 1
ATOM 7380 C CA . LEU B 1 203 ? 11.18 11.078 0.751 1 98.69 203 LEU B CA 1
ATOM 7381 C C . LEU B 1 203 ? 12.648 11.258 0.378 1 98.69 203 LEU B C 1
ATOM 7383 O O . LEU B 1 203 ? 13.172 10.531 -0.464 1 98.69 203 LEU B O 1
ATOM 7387 N N . SER B 1 204 ? 13.352 12.148 1.032 1 98.69 204 SER B N 1
ATOM 7388 C CA . SER B 1 204 ? 14.688 12.57 0.631 1 98.69 204 SER B CA 1
ATOM 7389 C C . SER B 1 204 ? 15.711 11.469 0.872 1 98.69 204 SER B C 1
ATOM 7391 O O . SER B 1 204 ? 16.812 11.5 0.313 1 98.69 204 SER B O 1
ATOM 7393 N N . LYS B 1 205 ? 15.414 10.469 1.702 1 98.38 205 LYS B N 1
ATOM 7394 C CA . LYS B 1 205 ? 16.359 9.398 2.018 1 98.38 205 LYS B CA 1
ATOM 7395 C C . LYS B 1 205 ? 16.266 8.273 0.989 1 98.38 205 LYS B C 1
ATOM 7397 O O . LYS B 1 205 ? 17.172 7.434 0.908 1 98.38 205 LYS B O 1
ATOM 7402 N N . LEU B 1 206 ? 15.258 8.242 0.166 1 97.94 206 LEU B N 1
ATOM 7403 C CA . LEU B 1 206 ? 15.031 7.168 -0.797 1 97.94 206 LEU B CA 1
ATOM 7404 C C . LEU B 1 206 ? 16.062 7.215 -1.913 1 97.94 206 LEU B C 1
ATOM 7406 O O . LEU B 1 206 ? 16.453 8.297 -2.365 1 97.94 206 LEU B O 1
ATOM 7410 N N . ARG B 1 207 ? 16.484 6.102 -2.318 1 96.44 207 ARG B N 1
ATOM 7411 C CA . ARG B 1 207 ? 17.406 6.031 -3.447 1 96.44 207 ARG B CA 1
ATOM 7412 C C . ARG B 1 207 ? 16.75 6.574 -4.719 1 96.44 207 ARG B C 1
ATOM 7414 O O . ARG B 1 207 ? 15.539 6.504 -4.879 1 96.44 207 ARG B O 1
ATOM 7421 N N . ALA B 1 208 ? 17.531 7.145 -5.566 1 96.94 208 ALA B N 1
ATOM 7422 C CA . ALA B 1 208 ? 17.062 7.785 -6.793 1 96.94 208 ALA B CA 1
ATOM 7423 C C . ALA B 1 208 ? 16.891 6.762 -7.91 1 96.94 208 ALA B C 1
ATOM 7425 O O . ALA B 1 208 ? 17.406 5.648 -7.832 1 96.94 208 ALA B O 1
ATOM 7426 N N . LYS B 1 209 ? 16.125 7.207 -8.93 1 94.19 209 LYS B N 1
ATOM 7427 C CA . LYS B 1 209 ? 15.945 6.387 -10.117 1 94.19 209 LYS B CA 1
ATOM 7428 C C . LYS B 1 209 ? 17.281 5.961 -10.711 1 94.19 209 LYS B C 1
ATOM 7430 O O . LYS B 1 209 ? 18.188 6.785 -10.875 1 94.19 209 LYS B O 1
ATOM 7435 N N . GLY B 1 210 ? 17.375 4.645 -10.977 1 89.25 210 GLY B N 1
ATOM 7436 C CA . GLY B 1 210 ? 18.562 4.141 -11.633 1 89.25 210 GLY B CA 1
ATOM 7437 C C . GLY B 1 210 ? 19.609 3.621 -10.664 1 89.25 210 GLY B C 1
ATOM 7438 O O . GLY B 1 210 ? 20.562 2.957 -11.062 1 89.25 210 GLY B O 1
ATOM 7439 N N . GLU B 1 211 ? 19.469 3.936 -9.352 1 91.81 211 GLU B N 1
ATOM 7440 C CA . GLU B 1 211 ? 20.422 3.438 -8.375 1 91.81 211 GLU B CA 1
ATOM 7441 C C . GLU B 1 211 ? 20.281 1.931 -8.18 1 91.81 211 GLU B C 1
ATOM 7443 O O . GLU B 1 211 ? 19.281 1.338 -8.594 1 91.81 211 GLU B O 1
ATOM 7448 N N . ALA B 1 212 ? 21.312 1.377 -7.625 1 81.38 212 ALA B N 1
ATOM 7449 C CA . ALA B 1 212 ? 21.422 -0.076 -7.531 1 81.38 212 ALA B CA 1
ATOM 7450 C C . ALA B 1 212 ? 20.547 -0.626 -6.418 1 81.38 212 ALA B C 1
ATOM 7452 O O . ALA B 1 212 ? 20.328 0.034 -5.398 1 81.38 212 ALA B O 1
ATOM 7453 N N . ILE B 1 213 ? 19.938 -1.776 -6.641 1 78.81 213 ILE B N 1
ATOM 7454 C CA . ILE B 1 213 ? 19.328 -2.633 -5.629 1 78.81 213 ILE B CA 1
ATOM 7455 C C . ILE B 1 213 ? 20.094 -3.949 -5.535 1 78.81 213 ILE B C 1
ATOM 7457 O O . ILE B 1 213 ? 20.281 -4.637 -6.543 1 78.81 213 ILE B O 1
ATOM 7461 N N . LYS B 1 214 ? 20.484 -4.363 -4.414 1 75.44 214 LYS B N 1
ATOM 7462 C CA . LYS B 1 214 ? 21.297 -5.555 -4.242 1 75.44 214 LYS B CA 1
ATOM 7463 C C . LYS B 1 214 ? 22.422 -5.613 -5.285 1 75.44 214 LYS B C 1
ATOM 7465 O O . LYS B 1 214 ? 22.594 -6.633 -5.957 1 75.44 214 LYS B O 1
ATOM 7470 N N . ASP B 1 215 ? 23.016 -4.453 -5.574 1 70.5 215 ASP B N 1
ATOM 7471 C CA . ASP B 1 215 ? 24.203 -4.277 -6.41 1 70.5 215 ASP B CA 1
ATOM 7472 C C . ASP B 1 215 ? 23.859 -4.418 -7.891 1 70.5 215 ASP B C 1
ATOM 7474 O O . ASP B 1 215 ? 24.75 -4.516 -8.734 1 70.5 215 ASP B O 1
ATOM 7478 N N . VAL B 1 216 ? 22.578 -4.559 -8.195 1 72.12 216 VAL B N 1
ATOM 7479 C CA . VAL B 1 216 ? 22.156 -4.508 -9.586 1 72.12 216 VAL B CA 1
ATOM 7480 C C . VAL B 1 216 ? 21.859 -3.066 -9.992 1 72.12 216 VAL B C 1
ATOM 7482 O O . VAL B 1 216 ? 20.969 -2.43 -9.422 1 72.12 216 VAL B O 1
ATOM 7485 N N . GLU B 1 217 ? 22.516 -2.6 -10.945 1 75.12 217 GLU B N 1
ATOM 7486 C CA . GLU B 1 217 ? 22.391 -1.206 -11.359 1 75.12 217 GLU B CA 1
ATOM 7487 C C . GLU B 1 217 ? 21.094 -0.973 -12.125 1 75.12 217 GLU B C 1
ATOM 7489 O O . GLU B 1 217 ? 20.516 -1.911 -12.672 1 75.12 217 GLU B O 1
ATOM 7494 N N . ASN B 1 218 ? 20.594 0.255 -12.094 1 77.19 218 ASN B N 1
ATOM 7495 C CA . ASN B 1 218 ? 19.422 0.709 -12.836 1 77.19 218 ASN B CA 1
ATOM 7496 C C . ASN B 1 218 ? 18.172 -0.071 -12.445 1 77.19 218 ASN B C 1
ATOM 7498 O O . ASN B 1 218 ? 17.328 -0.384 -13.297 1 77.19 218 ASN B O 1
ATOM 7502 N N . ALA B 1 219 ? 18.125 -0.408 -11.156 1 75.38 219 ALA B N 1
ATOM 7503 C CA . ALA B 1 219 ? 17.047 -1.287 -10.68 1 75.38 219 ALA B CA 1
ATOM 7504 C C . ALA B 1 219 ? 15.945 -0.489 -9.992 1 75.38 219 ALA B C 1
ATOM 7506 O O . ALA B 1 219 ? 14.789 -0.901 -9.992 1 75.38 219 ALA B O 1
ATOM 7507 N N . THR B 1 220 ? 16.266 0.662 -9.5 1 84.12 220 THR B N 1
ATOM 7508 C CA . THR B 1 220 ? 15.297 1.401 -8.688 1 84.12 220 THR B CA 1
ATOM 7509 C C . THR B 1 220 ? 14.469 2.342 -9.555 1 84.12 220 THR B C 1
ATOM 7511 O O . THR B 1 220 ? 14.977 2.908 -10.523 1 84.12 220 THR B O 1
ATOM 7514 N N . LYS B 1 221 ? 13.219 2.545 -9.133 1 86.69 221 LYS B N 1
ATOM 7515 C CA . LYS B 1 221 ? 12.281 3.406 -9.844 1 86.69 221 LYS B CA 1
ATOM 7516 C C . LYS B 1 221 ? 12.258 4.809 -9.242 1 86.69 221 LYS B C 1
ATOM 7518 O O . LYS B 1 221 ? 11.594 5.703 -9.773 1 86.69 221 LYS B O 1
ATOM 7523 N N . GLY B 1 222 ? 12.953 4.988 -8.164 1 93.31 222 GLY B N 1
ATOM 7524 C CA . GLY B 1 222 ? 13.102 6.309 -7.574 1 93.31 222 GLY B CA 1
ATOM 7525 C C . GLY B 1 222 ? 11.906 6.73 -6.746 1 93.31 222 GLY B C 1
ATOM 7526 O O . GLY B 1 222 ? 11.102 5.891 -6.328 1 93.31 222 GLY B O 1
ATOM 7527 N N . VAL B 1 223 ? 11.727 8.086 -6.496 1 96.88 223 VAL B N 1
ATOM 7528 C CA . VAL B 1 223 ? 10.75 8.594 -5.539 1 96.88 223 VAL B CA 1
ATOM 7529 C C . VAL B 1 223 ? 9.367 8.633 -6.184 1 96.88 223 VAL B C 1
ATOM 7531 O O . VAL B 1 223 ? 8.352 8.523 -5.488 1 96.88 223 VAL B O 1
ATOM 7534 N N . VAL B 1 224 ? 9.258 8.75 -7.516 1 96.25 224 VAL B N 1
ATOM 7535 C CA . VAL B 1 224 ? 7.984 8.914 -8.203 1 96.25 224 VAL B CA 1
ATOM 7536 C C . VAL B 1 224 ? 7.117 7.676 -8 1 96.25 224 VAL B C 1
ATOM 7538 O O . VAL B 1 224 ? 5.902 7.785 -7.82 1 96.25 224 VAL B O 1
ATOM 7541 N N . GLY B 1 225 ? 7.707 6.48 -8.102 1 94 225 GLY B N 1
ATOM 7542 C CA . GLY B 1 225 ? 6.965 5.262 -7.832 1 94 225 GLY B CA 1
ATOM 7543 C C . GLY B 1 225 ? 6.328 5.242 -6.453 1 94 225 GLY B C 1
ATOM 7544 O O . GLY B 1 225 ? 5.18 4.828 -6.301 1 94 225 GLY B O 1
ATOM 7545 N N . VAL B 1 226 ? 7.062 5.664 -5.434 1 96.75 226 VAL B N 1
ATOM 7546 C CA . VAL B 1 226 ? 6.562 5.727 -4.062 1 96.75 226 VAL B CA 1
ATOM 7547 C C . VAL B 1 226 ? 5.445 6.762 -3.967 1 96.75 226 VAL B C 1
ATOM 7549 O O . VAL B 1 226 ? 4.434 6.531 -3.295 1 96.75 226 VAL B O 1
ATOM 7552 N N . MET B 1 227 ? 5.59 7.883 -4.645 1 97.5 227 MET B N 1
ATOM 7553 C CA . MET B 1 227 ? 4.574 8.93 -4.652 1 97.5 227 MET B CA 1
ATOM 7554 C C . MET B 1 227 ? 3.26 8.414 -5.227 1 97.5 227 MET B C 1
ATOM 7556 O O . MET B 1 227 ? 2.184 8.75 -4.734 1 97.5 227 MET B O 1
ATOM 7560 N N . LYS B 1 228 ? 3.316 7.625 -6.246 1 94.56 228 LYS B N 1
ATOM 7561 C CA . LYS B 1 228 ? 2.115 7.059 -6.852 1 94.56 228 LYS B CA 1
ATOM 7562 C C . LYS B 1 228 ? 1.39 6.137 -5.879 1 94.56 228 LYS B C 1
ATOM 7564 O O . LYS B 1 228 ? 0.158 6.125 -5.828 1 94.56 228 LYS B O 1
ATOM 7569 N N . LEU B 1 229 ? 2.178 5.312 -5.219 1 95.25 229 LEU B N 1
ATOM 7570 C CA . LEU B 1 229 ? 1.597 4.445 -4.199 1 95.25 229 LEU B CA 1
ATOM 7571 C C . LEU B 1 229 ? 0.887 5.27 -3.129 1 95.25 229 LEU B C 1
ATOM 7573 O O . LEU B 1 229 ? -0.233 4.941 -2.73 1 95.25 229 LEU B O 1
ATOM 7577 N N . LEU B 1 230 ? 1.491 6.324 -2.697 1 96.69 230 LEU B N 1
ATOM 7578 C CA . LEU B 1 230 ? 0.925 7.195 -1.673 1 96.69 230 LEU B CA 1
ATOM 7579 C C . LEU B 1 230 ? -0.332 7.891 -2.186 1 96.69 230 LEU B C 1
ATOM 7581 O O . LEU B 1 230 ? -1.333 7.977 -1.472 1 96.69 230 LEU B O 1
ATOM 7585 N N . ASP B 1 231 ? -0.282 8.406 -3.369 1 94.88 231 ASP B N 1
ATOM 7586 C CA . ASP B 1 231 ? -1.421 9.086 -3.98 1 94.88 231 ASP B CA 1
ATOM 7587 C C . ASP B 1 231 ? -2.662 8.195 -3.969 1 94.88 231 ASP B C 1
ATOM 7589 O O . ASP B 1 231 ? -3.748 8.641 -3.596 1 94.88 231 ASP B O 1
ATOM 7593 N N . ASN B 1 232 ? -2.521 6.957 -4.312 1 92.62 232 ASN B N 1
ATOM 7594 C CA . ASN B 1 232 ? -3.631 6.012 -4.34 1 92.62 232 ASN B CA 1
ATOM 7595 C C . ASN B 1 232 ? -4.062 5.613 -2.934 1 92.62 232 ASN B C 1
ATOM 7597 O O . ASN B 1 232 ? -5.246 5.379 -2.686 1 92.62 232 ASN B O 1
ATOM 7601 N N . ALA B 1 233 ? -3.127 5.449 -2.08 1 93.88 233 ALA B N 1
ATOM 7602 C CA . ALA B 1 233 ? -3.432 5.098 -0.696 1 93.88 233 ALA B CA 1
ATOM 7603 C C . ALA B 1 233 ? -4.34 6.141 -0.052 1 93.88 233 ALA B C 1
ATOM 7605 O O . ALA B 1 233 ? -5.32 5.793 0.613 1 93.88 233 ALA B O 1
ATOM 7606 N N . PHE B 1 234 ? -4.066 7.398 -0.257 1 93 234 PHE B N 1
ATOM 7607 C CA . PHE B 1 234 ? -4.855 8.469 0.337 1 93 234 PHE B CA 1
ATOM 7608 C C . PHE B 1 234 ? -6.242 8.539 -0.293 1 93 234 PHE B C 1
ATOM 7610 O O . PHE B 1 234 ? -7.219 8.875 0.378 1 93 234 PHE B O 1
ATOM 7617 N N . ARG B 1 235 ? -6.383 8.234 -1.513 1 88 235 ARG B N 1
ATOM 7618 C CA . ARG B 1 235 ? -7.68 8.219 -2.178 1 88 235 ARG B CA 1
ATOM 7619 C C . ARG B 1 235 ? -8.539 7.066 -1.682 1 88 235 ARG B C 1
ATOM 7621 O O . ARG B 1 235 ? -9.766 7.184 -1.603 1 88 235 ARG B O 1
ATOM 7628 N N . TYR B 1 236 ? -7.902 6.023 -1.395 1 89.69 236 TYR B N 1
ATOM 7629 C CA . TYR B 1 236 ? -8.617 4.84 -0.926 1 89.69 236 TYR B CA 1
ATOM 7630 C C . TYR B 1 236 ? -9.078 5.016 0.517 1 89.69 236 TYR B C 1
ATOM 7632 O O . TYR B 1 236 ? -10.25 4.797 0.835 1 89.69 236 TYR B O 1
ATOM 7640 N N . ALA B 1 237 ? -8.102 5.281 1.342 1 83.62 237 ALA B N 1
ATOM 7641 C CA . ALA B 1 237 ? -8.406 5.418 2.764 1 83.62 237 ALA B CA 1
ATOM 7642 C C . ALA B 1 237 ? -8.867 6.832 3.09 1 83.62 237 ALA B C 1
ATOM 7644 O O . ALA B 1 237 ? -8.078 7.66 3.549 1 83.62 237 ALA B O 1
ATOM 7645 N N . ASP B 1 238 ? -10.133 7.031 2.822 1 69.31 238 ASP B N 1
ATOM 7646 C CA . ASP B 1 238 ? -10.625 8.383 3.08 1 69.31 238 ASP B CA 1
ATOM 7647 C C . ASP B 1 238 ? -11.594 8.398 4.258 1 69.31 238 ASP B C 1
ATOM 7649 O O . ASP B 1 238 ? -11.883 7.355 4.848 1 69.31 238 ASP B O 1
ATOM 7653 N N . GLN B 1 239 ? -11.844 9.336 4.91 1 60.69 239 GLN B N 1
ATOM 7654 C CA . GLN B 1 239 ? -12.727 9.508 6.062 1 60.69 239 GLN B CA 1
ATOM 7655 C C . GLN B 1 239 ? -14.18 9.242 5.688 1 60.69 239 GLN B C 1
ATOM 7657 O O . GLN B 1 239 ? -15.047 10.086 5.906 1 60.69 239 GLN B O 1
ATOM 7662 N N . MET B 1 240 ? -14.297 7.926 5.234 1 52.41 240 MET B N 1
ATOM 7663 C CA . MET B 1 240 ? -15.633 7.383 4.984 1 52.41 240 MET B CA 1
ATOM 7664 C C . MET B 1 240 ? -16.359 8.211 3.934 1 52.41 240 MET B C 1
ATOM 7666 O O . MET B 1 240 ? -17.562 8.438 4.043 1 52.41 240 MET B O 1
ATOM 7670 N N . GLY B 1 241 ? -15.539 8.656 3.053 1 51.91 241 GLY B N 1
ATOM 7671 C CA . GLY B 1 241 ? -16.141 9.391 1.954 1 51.91 241 GLY B CA 1
ATOM 7672 C C . GLY B 1 241 ? -16.438 10.844 2.301 1 51.91 241 GLY B C 1
ATOM 7673 O O . GLY B 1 241 ? -16.75 11.641 1.422 1 51.91 241 GLY B O 1
ATOM 7674 N N . GLN B 1 242 ? -16.312 11.148 3.537 1 51.97 242 GLN B N 1
ATOM 7675 C CA . GLN B 1 242 ? -16.625 12.5 3.98 1 51.97 242 GLN B CA 1
ATOM 7676 C C . GLN B 1 242 ? -15.516 13.477 3.617 1 51.97 242 GLN B C 1
ATOM 7678 O O . GLN B 1 242 ? -15.781 14.625 3.266 1 51.97 242 GLN B O 1
ATOM 7683 N N . ARG B 1 243 ? -14.383 12.914 3.652 1 60.16 243 ARG B N 1
ATOM 7684 C CA . ARG B 1 243 ? -13.242 13.766 3.312 1 60.16 243 ARG B CA 1
ATOM 7685 C C . ARG B 1 243 ? -12.141 12.953 2.629 1 60.16 243 ARG B C 1
ATOM 7687 O O . ARG B 1 243 ? -11.789 11.867 3.086 1 60.16 243 ARG B O 1
ATOM 7694 N N . GLN B 1 244 ? -11.789 13.492 1.53 1 71.31 244 GLN B N 1
ATOM 7695 C CA . GLN B 1 244 ? -10.68 12.867 0.814 1 71.31 244 GLN B CA 1
ATOM 7696 C C . GLN B 1 244 ? -9.398 12.922 1.632 1 71.31 244 GLN B C 1
ATOM 7698 O O . GLN B 1 244 ? -9.125 13.922 2.303 1 71.31 244 GLN B O 1
ATOM 7703 N N . GLY B 1 245 ? -8.703 11.812 1.688 1 79.88 245 GLY B N 1
ATOM 7704 C CA . GLY B 1 245 ? -7.391 11.82 2.32 1 79.88 245 GLY B CA 1
ATOM 7705 C C . GLY B 1 245 ? -6.434 12.812 1.69 1 79.88 245 GLY B C 1
ATOM 7706 O O . GLY B 1 245 ? -6.484 13.055 0.482 1 79.88 245 GLY B O 1
ATOM 7707 N N . SER B 1 246 ? -5.676 13.469 2.523 1 88.38 246 SER B N 1
ATOM 7708 C CA . SER B 1 246 ? -4.715 14.461 2.045 1 88.38 246 SER B CA 1
ATOM 7709 C C . SER B 1 246 ? -3.293 14.102 2.469 1 88.38 246 SER B C 1
ATOM 7711 O O . SER B 1 246 ? -3.059 13.734 3.621 1 88.38 246 SER B O 1
ATOM 7713 N N . GLY B 1 247 ? -2.412 14.164 1.5 1 94.5 247 GLY B N 1
ATOM 7714 C CA . GLY B 1 247 ? -1.01 13.898 1.782 1 94.5 247 GLY B CA 1
ATOM 7715 C C . GLY B 1 247 ? -0.067 14.836 1.052 1 94.5 247 GLY B C 1
ATOM 7716 O O . GLY B 1 247 ? -0.474 15.531 0.119 1 94.5 247 GLY B O 1
ATOM 7717 N N . ALA B 1 248 ? 1.129 14.984 1.565 1 97.38 248 ALA B N 1
ATOM 7718 C CA . ALA B 1 248 ? 2.197 15.742 0.923 1 97.38 248 ALA B CA 1
ATOM 7719 C C . ALA B 1 248 ? 3.508 14.961 0.931 1 97.38 248 ALA B C 1
ATOM 7721 O O . ALA B 1 248 ? 3.764 14.18 1.847 1 97.38 248 ALA B O 1
ATOM 7722 N N . ALA B 1 249 ? 4.27 15.125 -0.108 1 98.38 249 ALA B N 1
ATOM 7723 C CA . ALA B 1 249 ? 5.613 14.562 -0.189 1 98.38 249 ALA B CA 1
ATOM 7724 C C . ALA B 1 249 ? 6.66 15.664 -0.311 1 98.38 249 ALA B C 1
ATOM 7726 O O . ALA B 1 249 ? 6.504 16.594 -1.108 1 98.38 249 ALA B O 1
ATOM 7727 N N . TYR B 1 250 ? 7.691 15.586 0.499 1 98.81 250 TYR B N 1
ATOM 7728 C CA . TYR B 1 250 ? 8.789 16.547 0.445 1 98.81 250 TYR B CA 1
ATOM 7729 C C . TYR B 1 250 ? 10.055 15.898 -0.116 1 98.81 250 TYR B C 1
ATOM 7731 O O . TYR B 1 250 ? 10.305 14.711 0.111 1 98.81 250 TYR B O 1
ATOM 7739 N N . LEU B 1 251 ? 10.844 16.656 -0.813 1 98.81 251 LEU B N 1
ATOM 7740 C CA . LEU B 1 251 ? 12.117 16.203 -1.372 1 98.81 251 LEU B CA 1
ATOM 7741 C C . LEU B 1 251 ? 13.172 17.297 -1.286 1 98.81 251 LEU B C 1
ATOM 7743 O O . LEU B 1 251 ? 12.875 18.469 -1.536 1 98.81 251 LEU B O 1
ATOM 7747 N N . ASN B 1 252 ? 14.344 16.922 -0.889 1 98.75 252 ASN B N 1
ATOM 7748 C CA . ASN B 1 252 ? 15.469 17.844 -0.895 1 98.75 252 ASN B CA 1
ATOM 7749 C C . ASN B 1 252 ? 15.883 18.219 -2.316 1 98.75 252 ASN B C 1
ATOM 7751 O O . ASN B 1 252 ? 15.953 17.359 -3.193 1 98.75 252 ASN B O 1
ATOM 7755 N N . ILE B 1 253 ? 16.219 19.422 -2.58 1 98.69 253 ILE B N 1
ATOM 7756 C CA . ILE B 1 253 ? 16.469 19.938 -3.926 1 98.69 253 ILE B CA 1
ATOM 7757 C C . ILE B 1 253 ? 17.734 19.297 -4.492 1 98.69 253 ILE B C 1
ATOM 7759 O O . ILE B 1 253 ? 17.906 19.234 -5.711 1 98.69 253 ILE B O 1
ATOM 7763 N N . PHE B 1 254 ? 18.609 18.828 -3.645 1 98.69 254 PHE B N 1
ATOM 7764 C CA . PHE B 1 254 ? 19.875 18.219 -4.078 1 98.69 254 PHE B CA 1
ATOM 7765 C C . PHE B 1 254 ? 19.672 16.75 -4.418 1 98.69 254 PHE B C 1
ATOM 7767 O O . PHE B 1 254 ? 20.609 16.062 -4.836 1 98.69 254 PHE B O 1
ATOM 7774 N N . HIS B 1 255 ? 18.516 16.203 -4.234 1 98.62 255 HIS B N 1
ATOM 7775 C CA . HIS B 1 255 ? 18.203 14.82 -4.602 1 98.62 255 HIS B CA 1
ATOM 7776 C C . HIS B 1 255 ? 18.172 14.648 -6.117 1 98.62 255 HIS B C 1
ATOM 7778 O O . HIS B 1 255 ? 17.562 15.445 -6.824 1 98.62 255 HIS B O 1
ATOM 7784 N N . ARG B 1 256 ? 18.656 13.688 -6.574 1 98.19 256 ARG B N 1
ATOM 7785 C CA . ARG B 1 256 ? 18.781 13.445 -8.008 1 98.19 256 ARG B CA 1
ATOM 7786 C C . ARG B 1 256 ? 17.406 13.438 -8.68 1 98.19 256 ARG B C 1
ATOM 7788 O O . ARG B 1 256 ? 17.281 13.859 -9.828 1 98.19 256 ARG B O 1
ATOM 7795 N N . ASP B 1 257 ? 16.375 12.984 -8.031 1 98.19 257 ASP B N 1
ATOM 7796 C CA . ASP B 1 257 ? 15.055 12.805 -8.617 1 98.19 257 ASP B CA 1
ATOM 7797 C C . ASP B 1 257 ? 14.273 14.125 -8.633 1 98.19 257 ASP B C 1
ATOM 7799 O O . ASP B 1 257 ? 13.078 14.141 -8.93 1 98.19 257 ASP B O 1
ATOM 7803 N N . ILE B 1 258 ? 14.836 15.258 -8.391 1 98.56 258 ILE B N 1
ATOM 7804 C CA . ILE B 1 258 ? 14.125 16.516 -8.172 1 98.56 258 ILE B CA 1
ATOM 7805 C C . ILE B 1 258 ? 13.336 16.891 -9.422 1 98.56 258 ILE B C 1
ATOM 7807 O O . ILE B 1 258 ? 12.203 17.359 -9.336 1 98.56 258 ILE B O 1
ATOM 7811 N N . ASN B 1 259 ? 13.906 16.703 -10.57 1 97.31 259 ASN B N 1
ATOM 7812 C CA . ASN B 1 259 ? 13.195 17.047 -11.797 1 97.31 259 ASN B CA 1
ATOM 7813 C C . ASN B 1 259 ? 11.984 16.156 -12.008 1 97.31 259 ASN B C 1
ATOM 7815 O O . ASN B 1 259 ? 10.898 16.641 -12.336 1 97.31 259 ASN B O 1
ATOM 7819 N N . ASP B 1 260 ? 12.18 14.805 -11.875 1 96.25 260 ASP B N 1
ATOM 7820 C CA . ASP B 1 260 ? 11.062 13.867 -11.992 1 96.25 260 ASP B CA 1
ATOM 7821 C C . ASP B 1 260 ? 9.977 14.18 -10.969 1 96.25 260 ASP B C 1
ATOM 7823 O O . ASP B 1 260 ? 8.789 14.094 -11.273 1 96.25 260 ASP B O 1
ATOM 7827 N N . PHE B 1 261 ? 10.43 14.492 -9.812 1 97.81 261 PHE B N 1
ATOM 7828 C CA . PHE B 1 261 ? 9.547 14.836 -8.703 1 97.81 261 PHE B CA 1
ATOM 7829 C C . PHE B 1 261 ? 8.656 16.016 -9.07 1 97.81 261 PHE B C 1
ATOM 7831 O O . PHE B 1 261 ? 7.438 15.961 -8.914 1 97.81 261 PHE B O 1
ATOM 7838 N N . LEU B 1 262 ? 9.188 17.047 -9.57 1 97.5 262 LEU B N 1
ATOM 7839 C CA . LEU B 1 262 ? 8.469 18.266 -9.938 1 97.5 262 LEU B CA 1
ATOM 7840 C C . LEU B 1 262 ? 7.543 18 -11.125 1 97.5 262 LEU B C 1
ATOM 7842 O O . LEU B 1 262 ? 6.445 18.562 -11.195 1 97.5 262 LEU B O 1
ATOM 7846 N N . ASP B 1 263 ? 7.918 17.172 -11.977 1 94.81 263 ASP B N 1
ATOM 7847 C CA . ASP B 1 263 ? 7.172 16.891 -13.195 1 94.81 263 ASP B CA 1
ATOM 7848 C C . ASP B 1 263 ? 5.871 16.156 -12.883 1 94.81 263 ASP B C 1
ATOM 7850 O O . ASP B 1 263 ? 4.973 16.094 -13.727 1 94.81 263 ASP B O 1
ATOM 7854 N N . THR B 1 264 ? 5.77 15.57 -11.734 1 95.06 264 THR B N 1
ATOM 7855 C CA . THR B 1 264 ? 4.559 14.844 -11.367 1 95.06 264 THR B CA 1
ATOM 7856 C C . THR B 1 264 ? 3.361 15.797 -11.297 1 95.06 264 THR B C 1
ATOM 7858 O O . THR B 1 264 ? 2.211 15.352 -11.297 1 95.06 264 THR B O 1
ATOM 7861 N N . LYS B 1 265 ? 3.541 17.094 -11.18 1 92.62 265 LYS B N 1
ATOM 7862 C CA . LYS B 1 265 ? 2.469 18.062 -11.047 1 92.62 265 LYS B CA 1
ATOM 7863 C C . LYS B 1 265 ? 2.211 18.781 -12.367 1 92.62 265 LYS B C 1
ATOM 7865 O O . LYS B 1 265 ? 1.29 19.594 -12.477 1 92.62 265 LYS B O 1
ATOM 7870 N N . LYS B 1 266 ? 2.949 18.359 -13.359 1 87.94 266 LYS B N 1
ATOM 7871 C CA . LYS B 1 266 ? 2.682 18.953 -14.672 1 87.94 266 LYS B CA 1
ATOM 7872 C C . LYS B 1 266 ? 1.341 18.484 -15.227 1 87.94 266 LYS B C 1
ATOM 7874 O O . LYS B 1 266 ? 0.981 17.312 -15.078 1 87.94 266 LYS B O 1
ATOM 7879 N N . ILE B 1 267 ? 0.656 19.312 -15.898 1 78 267 ILE B N 1
ATOM 7880 C CA . ILE B 1 267 ? -0.657 19 -16.453 1 78 267 ILE B CA 1
ATOM 7881 C C . ILE B 1 267 ? -0.513 17.969 -17.578 1 78 267 ILE B C 1
ATOM 7883 O O . ILE B 1 267 ? -1.359 17.094 -17.719 1 78 267 ILE B O 1
ATOM 7887 N N . SER B 1 268 ? 0.529 18.016 -18.297 1 76.88 268 SER B N 1
ATOM 7888 C CA . SER B 1 268 ? 0.74 17.156 -19.469 1 76.88 268 SER B CA 1
ATOM 7889 C C . SER B 1 268 ? 1.431 15.859 -19.078 1 76.88 268 SER B C 1
ATOM 7891 O O . SER B 1 268 ? 1.747 15.039 -19.938 1 76.88 268 SER B O 1
ATOM 7893 N N . ALA B 1 269 ? 1.602 15.695 -17.828 1 80.62 269 ALA B N 1
ATOM 7894 C CA . ALA B 1 269 ? 2.309 14.492 -17.406 1 80.62 269 ALA B CA 1
ATOM 7895 C C . ALA B 1 269 ? 1.48 13.242 -17.688 1 80.62 269 ALA B C 1
ATOM 7897 O O . ALA B 1 269 ? 0.253 13.266 -17.578 1 80.62 269 ALA B O 1
ATOM 7898 N N . ASP B 1 270 ? 2.178 12.172 -18.062 1 82.81 270 ASP B N 1
ATOM 7899 C CA . ASP B 1 270 ? 1.542 10.875 -18.266 1 82.81 270 ASP B CA 1
ATOM 7900 C C . ASP B 1 270 ? 0.835 10.414 -16.984 1 82.81 270 ASP B C 1
ATOM 7902 O O . ASP B 1 270 ? 1.312 10.672 -15.875 1 82.81 270 ASP B O 1
ATOM 7906 N N . GLU B 1 271 ? -0.223 9.75 -17.125 1 82.06 271 GLU B N 1
ATOM 7907 C CA . GLU B 1 271 ? -1.047 9.305 -16 1 82.06 271 GLU B CA 1
ATOM 7908 C C . GLU B 1 271 ? -0.262 8.375 -15.078 1 82.06 271 GLU B C 1
ATOM 7910 O O . GLU B 1 271 ? -0.523 8.32 -13.875 1 82.06 271 GLU B O 1
ATOM 7915 N N . ASP B 1 272 ? 0.709 7.766 -15.625 1 81.81 272 ASP B N 1
ATOM 7916 C CA . ASP B 1 272 ? 1.486 6.82 -14.828 1 81.81 272 ASP B CA 1
ATOM 7917 C C . ASP B 1 272 ? 2.453 7.555 -13.898 1 81.81 272 ASP B C 1
ATOM 7919 O O . ASP B 1 272 ? 2.969 6.969 -12.945 1 81.81 272 ASP B O 1
ATOM 7923 N N . VAL B 1 273 ? 2.656 8.875 -14.18 1 86.69 273 VAL B N 1
ATOM 7924 C CA . VAL B 1 273 ? 3.617 9.656 -13.406 1 86.69 273 VAL B CA 1
ATOM 7925 C C . VAL B 1 273 ? 2.883 10.727 -12.602 1 86.69 273 VAL B C 1
ATOM 7927 O O . VAL B 1 273 ? 3.305 11.07 -11.492 1 86.69 273 VAL B O 1
ATOM 7930 N N . ARG B 1 274 ? 1.803 11.18 -13.086 1 90.94 274 ARG B N 1
ATOM 7931 C CA . ARG B 1 274 ? 1.085 12.297 -12.484 1 90.94 274 ARG B CA 1
ATOM 7932 C C . ARG B 1 274 ? 0.467 11.898 -11.148 1 90.94 274 ARG B C 1
ATOM 7934 O O . ARG B 1 274 ? -0.126 10.82 -11.031 1 90.94 274 ARG B O 1
ATOM 7941 N N . VAL B 1 275 ? 0.706 12.68 -10.117 1 91.25 275 VAL B N 1
ATOM 7942 C CA . VAL B 1 275 ? 0.035 12.5 -8.836 1 91.25 275 VAL B CA 1
ATOM 7943 C C . VAL B 1 275 ? -1.075 13.531 -8.68 1 91.25 275 VAL B C 1
ATOM 7945 O O . VAL B 1 275 ? -0.807 14.703 -8.383 1 91.25 275 VAL B O 1
ATOM 7948 N N . LYS B 1 276 ? -2.283 13.141 -8.68 1 84.56 276 LYS B N 1
ATOM 7949 C CA . LYS B 1 276 ? -3.459 14 -8.773 1 84.56 276 LYS B CA 1
ATOM 7950 C C . LYS B 1 276 ? -3.754 14.672 -7.434 1 84.56 276 LYS B C 1
ATOM 7952 O O . LYS B 1 276 ? -4.059 15.867 -7.383 1 84.56 276 LYS B O 1
ATOM 7957 N N . THR B 1 277 ? -3.633 14 -6.398 1 87.38 277 THR B N 1
ATOM 7958 C CA . THR B 1 277 ? -4.152 14.516 -5.137 1 87.38 277 THR B CA 1
ATOM 7959 C C . THR B 1 277 ? -3.021 14.742 -4.137 1 87.38 277 THR B C 1
ATOM 7961 O O . THR B 1 277 ? -3.207 15.414 -3.121 1 87.38 277 THR B O 1
ATOM 7964 N N . LEU B 1 278 ? -1.864 14.242 -4.383 1 93.75 278 LEU B N 1
ATOM 7965 C CA . LEU B 1 278 ? -0.725 14.383 -3.484 1 93.75 278 LEU B CA 1
ATOM 7966 C C . LEU B 1 278 ? -0.06 15.742 -3.664 1 93.75 278 LEU B C 1
ATOM 7968 O O . LEU B 1 278 ? 0.318 16.109 -4.777 1 93.75 278 LEU B O 1
ATOM 7972 N N . SER B 1 279 ? 0.023 16.531 -2.604 1 95.94 279 SER B N 1
ATOM 7973 C CA . SER B 1 279 ? 0.782 17.781 -2.635 1 95.94 279 SER B CA 1
ATOM 7974 C C . SER B 1 279 ? 2.283 17.516 -2.578 1 95.94 279 SER B C 1
ATOM 7976 O O . SER B 1 279 ? 2.713 16.438 -2.17 1 95.94 279 SER B O 1
ATOM 7978 N N . ILE B 1 280 ? 3.088 18.516 -3.035 1 97.75 280 ILE B N 1
ATOM 7979 C CA . ILE B 1 280 ? 4.531 18.312 -3.021 1 97.75 280 ILE B CA 1
ATOM 7980 C C . ILE B 1 280 ? 5.23 19.531 -2.432 1 97.75 280 ILE B C 1
ATOM 7982 O O . ILE B 1 280 ? 4.734 20.656 -2.553 1 97.75 280 ILE B O 1
ATOM 7986 N N . GLY B 1 281 ? 6.297 19.359 -1.746 1 98.31 281 GLY B N 1
ATOM 7987 C CA . GLY B 1 281 ? 7.145 20.391 -1.186 1 98.31 281 GLY B CA 1
ATOM 7988 C C . GLY B 1 281 ? 8.625 20.156 -1.432 1 98.31 281 GLY B C 1
ATOM 7989 O O . GLY B 1 281 ? 9.07 19.016 -1.508 1 98.31 281 GLY B O 1
ATOM 7990 N N . VAL B 1 282 ? 9.398 21.234 -1.603 1 98.81 282 VAL B N 1
ATOM 7991 C CA . VAL B 1 282 ? 10.836 21.141 -1.848 1 98.81 282 VAL B CA 1
ATOM 7992 C C . VAL B 1 282 ? 11.602 21.781 -0.691 1 98.81 282 VAL B C 1
ATOM 7994 O O . VAL B 1 282 ? 11.242 22.875 -0.228 1 98.81 282 VAL B O 1
ATOM 7997 N N . VAL B 1 283 ? 12.602 21.109 -0.184 1 98.81 283 VAL B N 1
ATOM 7998 C CA . VAL B 1 283 ? 13.5 21.625 0.843 1 98.81 283 VAL B CA 1
ATOM 7999 C C . VAL B 1 283 ? 14.742 22.219 0.19 1 98.81 283 VAL B C 1
ATOM 8001 O O . VAL B 1 283 ? 15.453 21.531 -0.553 1 98.81 283 VAL B O 1
ATOM 8004 N N . ILE B 1 284 ? 15.094 23.422 0.501 1 98.62 284 ILE B N 1
ATOM 8005 C CA . ILE B 1 284 ? 16.172 24.125 -0.207 1 98.62 284 ILE B CA 1
ATOM 8006 C C . ILE B 1 284 ? 17.219 24.594 0.791 1 98.62 284 ILE B C 1
ATOM 8008 O O . ILE B 1 284 ? 17.016 25.594 1.485 1 98.62 284 ILE B O 1
ATOM 8012 N N . PRO B 1 285 ? 18.359 23.984 0.845 1 98.38 285 PRO B N 1
ATOM 8013 C CA . PRO B 1 285 ? 19.5 24.5 1.62 1 98.38 285 PRO B CA 1
ATOM 8014 C C . PRO B 1 285 ? 20.062 25.797 1.054 1 98.38 285 PRO B C 1
ATOM 8016 O O . PRO B 1 285 ? 20 26.031 -0.156 1 98.38 285 PRO B O 1
ATOM 8019 N N . ASP B 1 286 ? 20.734 26.609 1.861 1 98.06 286 ASP B N 1
ATOM 8020 C CA . ASP B 1 286 ? 21.344 27.875 1.479 1 98.06 286 ASP B CA 1
ATOM 8021 C C . ASP B 1 286 ? 22.359 27.688 0.352 1 98.06 286 ASP B C 1
ATOM 8023 O O . ASP B 1 286 ? 22.5 28.547 -0.511 1 98.06 286 ASP B O 1
ATOM 8027 N N . LYS B 1 287 ? 23.031 26.609 0.421 1 98.19 287 LYS B N 1
ATOM 8028 C CA . LYS B 1 287 ? 24.078 26.344 -0.57 1 98.19 287 LYS B CA 1
ATOM 8029 C C . LYS B 1 287 ? 23.516 26.391 -1.986 1 98.19 287 LYS B C 1
ATOM 8031 O O . LYS B 1 287 ? 24.188 26.859 -2.908 1 98.19 287 LYS B O 1
ATOM 8036 N N . PHE B 1 288 ? 22.359 25.906 -2.168 1 98.31 288 PHE B N 1
ATOM 8037 C CA . PHE B 1 288 ? 21.75 25.922 -3.492 1 98.31 288 PHE B CA 1
ATOM 8038 C C . PHE B 1 288 ? 21.5 27.359 -3.959 1 98.31 288 PHE B C 1
ATOM 8040 O O . PHE B 1 288 ? 21.734 27.672 -5.125 1 98.31 288 PHE B O 1
ATOM 8047 N N . ILE B 1 289 ? 20.953 28.172 -3.1 1 97.31 289 ILE B N 1
ATOM 8048 C CA . ILE B 1 289 ? 20.688 29.562 -3.4 1 97.31 289 ILE B CA 1
ATOM 8049 C C . ILE B 1 289 ? 22 30.281 -3.707 1 97.31 289 ILE B C 1
ATOM 8051 O O . ILE B 1 289 ? 22.078 31.109 -4.625 1 97.31 289 ILE B O 1
ATOM 8055 N N . GLU B 1 290 ? 23.016 29.984 -2.967 1 97.19 290 GLU B N 1
ATOM 8056 C CA . GLU B 1 290 ? 24.344 30.547 -3.197 1 97.19 290 GLU B CA 1
ATOM 8057 C C . GLU B 1 290 ? 24.859 30.203 -4.594 1 97.19 290 GLU B C 1
ATOM 8059 O O . GLU B 1 290 ? 25.344 31.078 -5.316 1 97.19 290 GLU B O 1
ATOM 8064 N N . LEU B 1 291 ? 24.734 28.922 -4.91 1 97.56 291 LEU B N 1
ATOM 8065 C CA . LEU B 1 291 ? 25.188 28.469 -6.227 1 97.56 291 LEU B CA 1
ATOM 8066 C C . LEU B 1 291 ? 24.422 29.203 -7.328 1 97.56 291 LEU B C 1
ATOM 8068 O O . LEU B 1 291 ? 25.016 29.578 -8.344 1 97.56 291 LEU B O 1
ATOM 8072 N N . ALA B 1 292 ? 23.156 29.391 -7.168 1 96.31 292 ALA B N 1
ATOM 8073 C CA . ALA B 1 292 ? 22.344 30.109 -8.141 1 96.31 292 ALA B CA 1
ATOM 8074 C C . ALA B 1 292 ? 22.797 31.562 -8.258 1 96.31 292 ALA B C 1
ATOM 8076 O O . ALA B 1 292 ? 22.906 32.125 -9.359 1 96.31 292 ALA B O 1
ATOM 8077 N N . ARG B 1 293 ? 23.016 32.188 -7.098 1 94.62 293 ARG B N 1
ATOM 8078 C CA . ARG B 1 293 ? 23.438 33.562 -7.055 1 94.62 293 ARG B CA 1
ATOM 8079 C C . ARG B 1 293 ? 24.766 33.781 -7.773 1 94.62 293 ARG B C 1
ATOM 8081 O O . ARG B 1 293 ? 24.969 34.781 -8.461 1 94.62 293 ARG B O 1
ATOM 8088 N N . GLU B 1 294 ? 25.594 32.844 -7.664 1 95.75 294 GLU B N 1
ATOM 8089 C CA . GLU B 1 294 ? 26.938 32.938 -8.25 1 95.75 294 GLU B CA 1
ATOM 8090 C C . GLU B 1 294 ? 26.938 32.375 -9.68 1 95.75 294 GLU B C 1
ATOM 8092 O O . GLU B 1 294 ? 27.984 32.375 -10.336 1 95.75 294 GLU B O 1
ATOM 8097 N N . ASP B 1 295 ? 25.859 31.953 -10.125 1 93.5 295 ASP B N 1
ATOM 8098 C CA . ASP B 1 295 ? 25.688 31.406 -11.469 1 93.5 295 ASP B CA 1
ATOM 8099 C C . ASP B 1 295 ? 26.641 30.234 -11.703 1 93.5 295 ASP B C 1
ATOM 8101 O O . ASP B 1 295 ? 27.297 30.156 -12.75 1 93.5 295 ASP B O 1
ATOM 8105 N N . LYS B 1 296 ? 26.828 29.438 -10.734 1 94.94 296 LYS B N 1
ATOM 8106 C CA . LYS B 1 296 ? 27.625 28.219 -10.828 1 94.94 296 LYS B CA 1
ATOM 8107 C C . LYS B 1 296 ? 26.734 27 -11.109 1 94.94 296 LYS B C 1
ATOM 8109 O O . LYS B 1 296 ? 25.531 27.047 -10.852 1 94.94 296 LYS B O 1
ATOM 8114 N N . ALA B 1 297 ? 27.406 26.047 -11.594 1 94.31 297 ALA B N 1
ATOM 8115 C CA . ALA B 1 297 ? 26.703 24.781 -11.75 1 94.31 297 ALA B CA 1
ATOM 8116 C C . ALA B 1 297 ? 26.438 24.141 -10.391 1 94.31 297 ALA B C 1
ATOM 8118 O O . ALA B 1 297 ? 27.203 24.312 -9.453 1 94.31 297 ALA B O 1
ATOM 8119 N N . ALA B 1 298 ? 25.312 23.469 -10.32 1 96.56 298 ALA B N 1
ATOM 8120 C CA . ALA B 1 298 ? 25 22.672 -9.141 1 96.56 298 ALA B CA 1
ATOM 8121 C C . ALA B 1 298 ? 25 21.188 -9.469 1 96.56 298 ALA B C 1
ATOM 8123 O O . ALA B 1 298 ? 24.891 20.797 -10.633 1 96.56 298 ALA B O 1
ATOM 8124 N N . TYR B 1 299 ? 25.188 20.453 -8.469 1 97.88 299 TYR B N 1
ATOM 8125 C CA . TYR B 1 299 ? 25.094 19 -8.609 1 97.88 299 TYR B CA 1
ATOM 8126 C C . TYR B 1 299 ? 23.984 18.453 -7.723 1 97.88 299 TYR B C 1
ATOM 8128 O O . TYR B 1 299 ? 23.797 18.906 -6.59 1 97.88 299 TYR B O 1
ATOM 8136 N N . VAL B 1 300 ? 23.188 17.578 -8.305 1 98.31 300 VAL B N 1
ATOM 8137 C CA . VAL B 1 300 ? 22.281 16.75 -7.52 1 98.31 300 VAL B CA 1
ATOM 8138 C C . VAL B 1 300 ? 22.922 15.375 -7.297 1 98.31 300 VAL B C 1
ATOM 8140 O O . VAL B 1 300 ? 23.734 14.914 -8.102 1 98.31 300 VAL B O 1
ATOM 8143 N N . PHE B 1 301 ? 22.578 14.805 -6.207 1 98.62 301 PHE B N 1
ATOM 8144 C CA . PHE B 1 301 ? 23.312 13.625 -5.77 1 98.62 301 PHE B CA 1
ATOM 8145 C C . PHE B 1 301 ? 22.391 12.414 -5.691 1 98.62 301 PHE B C 1
ATOM 8147 O O . PHE B 1 301 ? 21.188 12.555 -5.5 1 98.62 301 PHE B O 1
ATOM 8154 N N . TYR B 1 302 ? 22.984 11.211 -5.922 1 97.69 302 TYR B N 1
ATOM 8155 C CA . TYR B 1 302 ? 22.312 9.938 -5.699 1 97.69 302 TYR B CA 1
ATOM 8156 C C . TYR B 1 302 ? 22.422 9.516 -4.238 1 97.69 302 TYR B C 1
ATOM 8158 O O . TYR B 1 302 ? 23.484 9.062 -3.791 1 97.69 302 TYR B O 1
ATOM 8166 N N . PRO B 1 303 ? 21.297 9.547 -3.48 1 97.69 303 PRO B N 1
ATOM 8167 C CA . PRO B 1 303 ? 21.344 9.43 -2.02 1 97.69 303 PRO B CA 1
ATOM 8168 C C . PRO B 1 303 ? 21.953 8.117 -1.546 1 97.69 303 PRO B C 1
ATOM 8170 O O . PRO B 1 303 ? 22.641 8.086 -0.518 1 97.69 303 PRO B O 1
ATOM 8173 N N . HIS B 1 304 ? 21.703 7.078 -2.283 1 96.38 304 HIS B N 1
ATOM 8174 C CA . HIS B 1 304 ? 22.203 5.785 -1.843 1 96.38 304 HIS B CA 1
ATOM 8175 C C . HIS B 1 304 ? 23.734 5.75 -1.858 1 96.38 304 HIS B C 1
ATOM 8177 O O . HIS B 1 304 ? 24.359 5.18 -0.958 1 96.38 304 HIS B O 1
ATOM 8183 N N . THR B 1 305 ? 24.359 6.289 -2.924 1 96.69 305 THR B N 1
ATOM 8184 C CA . THR B 1 305 ? 25.812 6.324 -2.998 1 96.69 305 THR B CA 1
ATOM 8185 C C . THR B 1 305 ? 26.391 7.219 -1.902 1 96.69 305 THR B C 1
ATOM 8187 O O . THR B 1 305 ? 27.484 6.961 -1.392 1 96.69 305 THR B O 1
ATOM 8190 N N . VAL B 1 306 ? 25.672 8.258 -1.549 1 97.94 306 VAL B N 1
ATOM 8191 C CA . VAL B 1 306 ? 26.094 9.125 -0.453 1 97.94 306 VAL B CA 1
ATOM 8192 C C . VAL B 1 306 ? 26.094 8.336 0.855 1 97.94 306 VAL B C 1
ATOM 8194 O O . VAL B 1 306 ? 27.078 8.383 1.612 1 97.94 306 VAL B O 1
ATOM 8197 N N . TYR B 1 307 ? 25.016 7.676 1.128 1 97.31 307 TYR B N 1
ATOM 8198 C CA . TYR B 1 307 ? 24.922 6.887 2.352 1 97.31 307 TYR B CA 1
ATOM 8199 C C . TYR B 1 307 ? 26 5.816 2.408 1 97.31 307 TYR B C 1
ATOM 8201 O O . TYR B 1 307 ? 26.578 5.562 3.469 1 97.31 307 TYR B O 1
ATOM 8209 N N . LYS B 1 308 ? 26.234 5.152 1.314 1 95.44 308 LYS B N 1
ATOM 8210 C CA . LYS B 1 308 ? 27.266 4.117 1.264 1 95.44 308 LYS B CA 1
ATOM 8211 C C . LYS B 1 308 ? 28.641 4.695 1.583 1 95.44 308 LYS B C 1
ATOM 8213 O O . LYS B 1 308 ? 29.438 4.062 2.275 1 95.44 308 LYS B O 1
ATOM 8218 N N . ALA B 1 309 ? 28.875 5.863 1.079 1 97.19 309 ALA B N 1
ATOM 8219 C CA . ALA B 1 309 ? 30.203 6.48 1.216 1 97.19 309 ALA B CA 1
ATOM 8220 C C . ALA B 1 309 ? 30.391 7.055 2.615 1 97.19 309 ALA B C 1
ATOM 8222 O O . ALA B 1 309 ? 31.5 7.02 3.158 1 97.19 309 ALA B O 1
ATOM 8223 N N . TYR B 1 310 ? 29.344 7.555 3.242 1 97.44 310 TYR B N 1
ATOM 8224 C CA . TYR B 1 310 ? 29.547 8.367 4.438 1 97.44 310 TYR B CA 1
ATOM 8225 C C . TYR B 1 310 ? 28.797 7.777 5.629 1 97.44 310 TYR B C 1
ATOM 8227 O O . TYR B 1 310 ? 29.047 8.164 6.773 1 97.44 310 TYR B O 1
ATOM 8235 N N . GLY B 1 311 ? 27.859 6.863 5.41 1 96 311 GLY B N 1
ATOM 8236 C CA . GLY B 1 311 ? 27.047 6.312 6.488 1 96 311 GLY B CA 1
ATOM 8237 C C . GLY B 1 311 ? 26 7.277 7.008 1 96 311 GLY B C 1
ATOM 8238 O O . GLY B 1 311 ? 25.391 7.035 8.047 1 96 311 GLY B O 1
ATOM 8239 N N . GLU B 1 312 ? 25.859 8.383 6.328 1 96.31 312 GLU B N 1
ATOM 8240 C CA . GLU B 1 312 ? 24.891 9.414 6.672 1 96.31 312 GLU B CA 1
ATOM 8241 C C . GLU B 1 312 ? 24 9.758 5.477 1 96.31 312 GLU B C 1
ATOM 8243 O O . GLU B 1 312 ? 24.484 9.836 4.348 1 96.31 312 GLU B O 1
ATOM 8248 N N . HIS B 1 313 ? 22.719 9.906 5.75 1 97.31 313 HIS B N 1
ATOM 8249 C CA . HIS B 1 313 ? 21.797 10.258 4.672 1 97.31 313 HIS B CA 1
ATOM 8250 C C . HIS B 1 313 ? 22.047 11.68 4.184 1 97.31 313 HIS B C 1
ATOM 8252 O O . HIS B 1 313 ? 22.406 12.562 4.969 1 97.31 313 HIS B O 1
ATOM 8258 N N . LEU B 1 314 ? 21.734 11.898 2.941 1 96.88 314 LEU B N 1
ATOM 8259 C CA . LEU B 1 314 ? 21.953 13.18 2.277 1 96.88 314 LEU B CA 1
ATOM 8260 C C . LEU B 1 314 ? 21.203 14.297 2.992 1 96.88 314 LEU B C 1
ATOM 8262 O O . LEU B 1 314 ? 21.734 15.383 3.201 1 96.88 314 LEU B O 1
ATOM 8266 N N . ASP B 1 315 ? 19.938 14.055 3.418 1 96.06 315 ASP B N 1
ATOM 8267 C CA . ASP B 1 315 ? 19.078 15.109 3.969 1 96.06 315 ASP B CA 1
ATOM 8268 C C . ASP B 1 315 ? 19.453 15.406 5.418 1 96.06 315 ASP B C 1
ATOM 8270 O O . ASP B 1 315 ? 18.906 16.344 6.023 1 96.06 315 ASP B O 1
ATOM 8274 N N . GLU B 1 316 ? 20.359 14.648 5.965 1 95.69 316 GLU B N 1
ATOM 8275 C CA . GLU B 1 316 ? 20.859 14.891 7.312 1 95.69 316 GLU B CA 1
ATOM 8276 C C . GLU B 1 316 ? 22.094 15.781 7.289 1 95.69 316 GLU B C 1
ATOM 8278 O O . GLU B 1 316 ? 22.5 16.328 8.32 1 95.69 316 GLU B O 1
ATOM 8283 N N . MET B 1 317 ? 22.641 15.938 6.141 1 96 317 MET B N 1
ATOM 8284 C CA . MET B 1 317 ? 23.938 16.594 6.008 1 96 317 MET B CA 1
ATOM 8285 C C . MET B 1 317 ? 23.766 18.109 5.926 1 96 317 MET B C 1
ATOM 8287 O O . MET B 1 317 ? 22.781 18.594 5.375 1 96 317 MET B O 1
ATOM 8291 N N . ASP B 1 318 ? 24.719 18.797 6.492 1 96 318 ASP B N 1
ATOM 8292 C CA . ASP B 1 318 ? 24.844 20.234 6.258 1 96 318 ASP B CA 1
ATOM 8293 C C . ASP B 1 318 ? 25.5 20.516 4.91 1 96 318 ASP B C 1
ATOM 8295 O O . ASP B 1 318 ? 26.719 20.422 4.77 1 96 318 ASP B O 1
ATOM 8299 N N . MET B 1 319 ? 24.766 20.953 3.982 1 96.88 319 MET B N 1
ATOM 8300 C CA . MET B 1 319 ? 25.234 21.094 2.607 1 96.88 319 MET B CA 1
ATOM 8301 C C . MET B 1 319 ? 26.203 22.281 2.482 1 96.88 319 MET B C 1
ATOM 8303 O O . MET B 1 319 ? 26.969 22.359 1.521 1 96.88 319 MET B O 1
ATOM 8307 N N . ASN B 1 320 ? 26.156 23.188 3.424 1 95.81 320 ASN B N 1
ATOM 8308 C CA . ASN B 1 320 ? 27.141 24.25 3.41 1 95.81 320 ASN B CA 1
ATOM 8309 C C . ASN B 1 320 ? 28.547 23.719 3.646 1 95.81 320 ASN B C 1
ATOM 8311 O O . ASN B 1 320 ? 29.531 24.281 3.156 1 95.81 320 ASN B O 1
ATOM 8315 N N . GLU B 1 321 ? 28.609 22.672 4.316 1 96.25 321 GLU B N 1
ATOM 8316 C CA . GLU B 1 321 ? 29.891 22.062 4.645 1 96.25 321 GLU B CA 1
ATOM 8317 C C . GLU B 1 321 ? 30.203 20.906 3.707 1 96.25 321 GLU B C 1
ATOM 8319 O O . GLU B 1 321 ? 31.359 20.734 3.293 1 96.25 321 GLU B O 1
ATOM 8324 N N . MET B 1 322 ? 29.234 20.156 3.357 1 97.44 322 MET B N 1
ATOM 8325 C CA . MET B 1 322 ? 29.469 18.859 2.748 1 97.44 322 MET B CA 1
ATOM 8326 C C . MET B 1 322 ? 29.391 18.938 1.229 1 97.44 322 MET B C 1
ATOM 8328 O O . MET B 1 322 ? 29.922 18.078 0.524 1 97.44 322 MET B O 1
ATOM 8332 N N . TYR B 1 323 ? 28.781 20 0.703 1 97.88 323 TYR B N 1
ATOM 8333 C CA . TYR B 1 323 ? 28.484 20.062 -0.723 1 97.88 323 TYR B CA 1
ATOM 8334 C C . TYR B 1 323 ? 29.734 19.859 -1.556 1 97.88 323 TYR B C 1
ATOM 8336 O O . TYR B 1 323 ? 29.797 18.969 -2.41 1 97.88 323 TYR B O 1
ATOM 8344 N N . ASP B 1 324 ? 30.766 20.625 -1.317 1 97.25 324 ASP B N 1
ATOM 8345 C CA . ASP B 1 324 ? 31.984 20.562 -2.113 1 97.25 324 ASP B CA 1
ATOM 8346 C C . ASP B 1 324 ? 32.656 19.203 -1.969 1 97.25 324 ASP B C 1
ATOM 8348 O O . ASP B 1 324 ? 33.219 18.672 -2.936 1 97.25 324 ASP B O 1
ATOM 8352 N N . ARG B 1 325 ? 32.625 18.688 -0.789 1 97.69 325 ARG B N 1
ATOM 8353 C CA . ARG B 1 325 ? 33.188 17.359 -0.545 1 97.69 325 ARG B CA 1
ATOM 8354 C C . ARG B 1 325 ? 32.469 16.297 -1.374 1 97.69 325 ARG B C 1
ATOM 8356 O O . ARG B 1 325 ? 33.094 15.406 -1.93 1 97.69 325 ARG B O 1
ATOM 8363 N N . LEU B 1 326 ? 31.156 16.375 -1.386 1 98.19 326 LEU B N 1
ATOM 8364 C CA . LEU B 1 326 ? 30.359 15.422 -2.152 1 98.19 326 LEU B CA 1
ATOM 8365 C C . LEU B 1 326 ? 30.641 15.555 -3.645 1 98.19 326 LEU B C 1
ATOM 8367 O O . LEU B 1 326 ? 30.734 14.547 -4.355 1 98.19 326 LEU B O 1
ATOM 8371 N N . VAL B 1 327 ? 30.812 16.766 -4.16 1 97.69 327 VAL B N 1
ATOM 8372 C CA . VAL B 1 327 ? 31.062 17.031 -5.57 1 97.69 327 VAL B CA 1
ATOM 8373 C C . VAL B 1 327 ? 32.406 16.422 -5.992 1 97.69 327 VAL B C 1
ATOM 8375 O O . VAL B 1 327 ? 32.531 15.875 -7.09 1 97.69 327 VAL B O 1
ATOM 8378 N N . GLU B 1 328 ? 33.375 16.406 -5.133 1 97.25 328 GLU B N 1
ATOM 8379 C CA . GLU B 1 328 ? 34.719 15.984 -5.484 1 97.25 328 GLU B CA 1
ATOM 8380 C C . GLU B 1 328 ? 34.906 14.492 -5.254 1 97.25 328 GLU B C 1
ATOM 8382 O O . GLU B 1 328 ? 35.875 13.898 -5.75 1 97.25 328 GLU B O 1
ATOM 8387 N N . ASP B 1 329 ? 34.062 13.914 -4.504 1 97.56 329 ASP B N 1
ATOM 8388 C CA . ASP B 1 329 ? 34.219 12.508 -4.125 1 97.56 329 ASP B CA 1
ATOM 8389 C C . ASP B 1 329 ? 33.75 11.586 -5.242 1 97.56 329 ASP B C 1
ATOM 8391 O O . ASP B 1 329 ? 32.562 11.539 -5.555 1 97.56 329 ASP B O 1
ATOM 8395 N N . PRO B 1 330 ? 34.562 10.766 -5.762 1 96.5 330 PRO B N 1
ATOM 8396 C CA . PRO B 1 330 ? 34.188 9.898 -6.875 1 96.5 330 PRO B CA 1
ATOM 8397 C C . PRO B 1 330 ? 33.281 8.75 -6.449 1 96.5 330 PRO B C 1
ATOM 8399 O O . PRO B 1 330 ? 32.625 8.141 -7.289 1 96.5 330 PRO B O 1
ATOM 8402 N N . ARG B 1 331 ? 33.25 8.516 -5.168 1 95.5 331 ARG B N 1
ATOM 8403 C CA . ARG B 1 331 ? 32.375 7.465 -4.672 1 95.5 331 ARG B CA 1
ATOM 8404 C C . ARG B 1 331 ? 30.922 7.902 -4.742 1 95.5 331 ARG B C 1
ATOM 8406 O O . ARG B 1 331 ? 30 7.074 -4.668 1 95.5 331 ARG B O 1
ATOM 8413 N N . VAL B 1 332 ? 30.641 9.133 -4.859 1 97.56 332 VAL B N 1
ATOM 8414 C CA . VAL B 1 332 ? 29.312 9.703 -4.875 1 97.56 332 VAL B CA 1
ATOM 8415 C C . VAL B 1 332 ? 28.875 9.984 -6.316 1 97.56 332 VAL B C 1
ATOM 8417 O O . VAL B 1 332 ? 29.5 10.797 -7.008 1 97.56 332 VAL B O 1
ATOM 8420 N N . LYS B 1 333 ? 27.844 9.266 -6.738 1 96.69 333 LYS B N 1
ATOM 8421 C CA . LYS B 1 333 ? 27.266 9.547 -8.047 1 96.69 333 LYS B CA 1
ATOM 8422 C C . LYS B 1 333 ? 26.484 10.859 -8.039 1 96.69 333 LYS B C 1
ATOM 8424 O O . LYS B 1 333 ? 25.797 11.172 -7.07 1 96.69 333 LYS B O 1
ATOM 8429 N N . LYS B 1 334 ? 26.625 11.68 -9.055 1 97.62 334 LYS B N 1
ATOM 8430 C CA . LYS B 1 334 ? 26.016 13.008 -9.117 1 97.62 334 LYS B CA 1
ATOM 8431 C C . LYS B 1 334 ? 25.734 13.414 -10.562 1 97.62 334 LYS B C 1
ATOM 8433 O O . LYS B 1 334 ? 26.25 12.797 -11.5 1 97.62 334 LYS B O 1
ATOM 8438 N N . GLU B 1 335 ? 24.906 14.297 -10.734 1 97.31 335 GLU B N 1
ATOM 8439 C CA . GLU B 1 335 ? 24.547 14.859 -12.031 1 97.31 335 GLU B CA 1
ATOM 8440 C C . GLU B 1 335 ? 24.531 16.391 -11.984 1 97.31 335 GLU B C 1
ATOM 8442 O O . GLU B 1 335 ? 24.047 16.969 -11.016 1 97.31 335 GLU B O 1
ATOM 8447 N N . LYS B 1 336 ? 25.047 16.953 -12.992 1 97 336 LYS B N 1
ATOM 8448 C CA . LYS B 1 336 ? 25.125 18.406 -13.078 1 97 336 LYS B CA 1
ATOM 8449 C C . LYS B 1 336 ? 23.781 19 -13.492 1 97 336 LYS B C 1
ATOM 8451 O O . LYS B 1 336 ? 23.094 18.469 -14.359 1 97 336 LYS B O 1
ATOM 8456 N N . ILE B 1 337 ? 23.406 20.125 -12.82 1 96.81 337 ILE B N 1
ATOM 8457 C CA . ILE B 1 337 ? 22.219 20.875 -13.219 1 96.81 337 ILE B CA 1
ATOM 8458 C C . ILE B 1 337 ? 22.5 22.375 -13.141 1 96.81 337 ILE B C 1
ATOM 8460 O O . ILE B 1 337 ? 23.578 22.781 -12.672 1 96.81 337 ILE B O 1
ATOM 8464 N N . HIS B 1 338 ? 21.609 23.141 -13.695 1 95.81 338 HIS B N 1
ATOM 8465 C CA . HIS B 1 338 ? 21.688 24.594 -13.617 1 95.81 338 HIS B CA 1
ATOM 8466 C C . HIS B 1 338 ? 20.766 25.141 -12.547 1 95.81 338 HIS B C 1
ATOM 8468 O O . HIS B 1 338 ? 19.547 25.172 -12.734 1 95.81 338 HIS B O 1
ATOM 8474 N N . PRO B 1 339 ? 21.328 25.656 -11.477 1 96.25 339 PRO B N 1
ATOM 8475 C CA . PRO B 1 339 ? 20.484 26.062 -10.336 1 96.25 339 PRO B CA 1
ATOM 8476 C C . PRO B 1 339 ? 19.5 27.172 -10.695 1 96.25 339 PRO B C 1
ATOM 8478 O O . PRO B 1 339 ? 18.359 27.172 -10.227 1 96.25 339 PRO B O 1
ATOM 8481 N N . ARG B 1 340 ? 19.859 28.141 -11.508 1 95.12 340 ARG B N 1
ATOM 8482 C CA . ARG B 1 340 ? 18.953 29.219 -11.906 1 95.12 340 ARG B CA 1
ATOM 8483 C C . ARG B 1 340 ? 17.766 28.672 -12.695 1 95.12 340 ARG B C 1
ATOM 8485 O O . ARG B 1 340 ? 16.641 29.094 -12.492 1 95.12 340 ARG B O 1
ATOM 8492 N N . LYS B 1 341 ? 18.094 27.766 -13.578 1 95.5 341 LYS B N 1
ATOM 8493 C CA . LYS B 1 341 ? 17.031 27.141 -14.344 1 95.5 341 LYS B CA 1
ATOM 8494 C C . LYS B 1 341 ? 16.078 26.359 -13.438 1 95.5 341 LYS B C 1
ATOM 8496 O O . LYS B 1 341 ? 14.883 26.281 -13.695 1 95.5 341 LYS B O 1
ATOM 8501 N N . MET B 1 342 ? 16.672 25.719 -12.438 1 97.12 342 MET B N 1
ATOM 8502 C CA . MET B 1 342 ? 15.859 24.984 -11.477 1 97.12 342 MET B CA 1
ATOM 8503 C C . MET B 1 342 ? 14.938 25.922 -10.703 1 97.12 342 MET B C 1
ATOM 8505 O O . MET B 1 342 ? 13.758 25.641 -10.516 1 97.12 342 MET B O 1
ATOM 8509 N N . LEU B 1 343 ? 15.43 27.016 -10.234 1 96.12 343 LEU B N 1
ATOM 8510 C CA . LEU B 1 343 ? 14.609 27.984 -9.523 1 96.12 343 LEU B CA 1
ATOM 8511 C C . LEU B 1 343 ? 13.516 28.547 -10.422 1 96.12 343 LEU B C 1
ATOM 8513 O O . LEU B 1 343 ? 12.391 28.781 -9.969 1 96.12 343 LEU B O 1
ATOM 8517 N N . GLU B 1 344 ? 13.844 28.75 -11.656 1 94.81 344 GLU B N 1
ATOM 8518 C CA . GLU B 1 344 ? 12.852 29.188 -12.633 1 94.81 344 GLU B CA 1
ATOM 8519 C C . GLU B 1 344 ? 11.758 28.125 -12.82 1 94.81 344 GLU B C 1
ATOM 8521 O O . GLU B 1 344 ? 10.578 28.469 -12.922 1 94.81 344 GLU B O 1
ATOM 8526 N N . LYS B 1 345 ? 12.203 26.938 -12.898 1 95.19 345 LYS B N 1
ATOM 8527 C CA . LYS B 1 345 ? 11.25 25.828 -13.023 1 95.19 345 LYS B CA 1
ATOM 8528 C C . LYS B 1 345 ? 10.305 25.781 -11.828 1 95.19 345 LYS B C 1
ATOM 8530 O O . LYS B 1 345 ? 9.102 25.594 -11.992 1 95.19 345 LYS B O 1
ATOM 8535 N N . LEU B 1 346 ? 10.844 25.938 -10.672 1 96.5 346 LEU B N 1
ATOM 8536 C CA . LEU B 1 346 ? 10.039 25.969 -9.461 1 96.5 346 LEU B CA 1
ATOM 8537 C C . LEU B 1 346 ? 9 27.078 -9.531 1 96.5 346 LEU B C 1
ATOM 8539 O O . LEU B 1 346 ? 7.828 26.859 -9.227 1 96.5 346 LEU B O 1
ATOM 8543 N N . ALA B 1 347 ? 9.438 28.203 -9.922 1 94 347 ALA B N 1
ATOM 8544 C CA . ALA B 1 347 ? 8.555 29.359 -10 1 94 347 ALA B CA 1
ATOM 8545 C C . ALA B 1 347 ? 7.449 29.141 -11.031 1 94 347 ALA B C 1
ATOM 8547 O O . ALA B 1 347 ? 6.289 29.484 -10.789 1 94 347 ALA B O 1
ATOM 8548 N N . MET B 1 348 ? 7.824 28.609 -12.148 1 92.31 348 MET B N 1
ATOM 8549 C CA . MET B 1 348 ? 6.855 28.328 -13.211 1 92.31 348 MET B CA 1
ATOM 8550 C C . MET B 1 348 ? 5.793 27.344 -12.734 1 92.31 348 MET B C 1
ATOM 8552 O O . MET B 1 348 ? 4.598 27.578 -12.945 1 92.31 348 MET B O 1
ATOM 8556 N N . LEU B 1 349 ? 6.277 26.328 -12.164 1 92.81 349 LEU B N 1
ATOM 8557 C CA . LEU B 1 349 ? 5.344 25.312 -11.68 1 92.81 349 LEU B CA 1
ATOM 8558 C C . LEU B 1 349 ? 4.41 25.891 -10.625 1 92.81 349 LEU B C 1
ATOM 8560 O O . LEU B 1 349 ? 3.221 25.578 -10.594 1 92.81 349 LEU B O 1
ATOM 8564 N N . ARG B 1 350 ? 4.879 26.672 -9.719 1 92.81 350 ARG B N 1
ATOM 8565 C CA . ARG B 1 350 ? 4.086 27.297 -8.656 1 92.81 350 ARG B CA 1
ATOM 8566 C C . ARG B 1 350 ? 3.051 28.25 -9.242 1 92.81 350 ARG B C 1
ATOM 8568 O O . ARG B 1 350 ? 1.934 28.359 -8.734 1 92.81 350 ARG B O 1
ATOM 8575 N N . SER B 1 351 ? 3.434 28.891 -10.266 1 88.31 351 SER B N 1
ATOM 8576 C CA . SER B 1 351 ? 2.49 29.781 -10.93 1 88.31 351 SER B CA 1
ATOM 8577 C C . SER B 1 351 ? 1.359 29 -11.586 1 88.31 351 SER B C 1
ATOM 8579 O O . SER B 1 351 ? 0.225 29.484 -11.656 1 88.31 351 SER B O 1
ATOM 8581 N N . GLU B 1 352 ? 1.7 27.812 -12.031 1 86.12 352 GLU B N 1
ATOM 8582 C CA . GLU B 1 352 ? 0.741 27.031 -12.797 1 86.12 352 GLU B CA 1
ATOM 8583 C C . GLU B 1 352 ? -0.123 26.172 -11.875 1 86.12 352 GLU B C 1
ATOM 8585 O O . GLU B 1 352 ? -1.324 26.016 -12.109 1 86.12 352 GLU B O 1
ATOM 8590 N N . SER B 1 353 ? 0.492 25.641 -10.875 1 88 353 SER B N 1
ATOM 8591 C CA . SER B 1 353 ? -0.21 24.625 -10.086 1 88 353 SER B CA 1
ATOM 8592 C C . SER B 1 353 ? -0.323 25.047 -8.625 1 88 353 SER B C 1
ATOM 8594 O O . SER B 1 353 ? -1.057 24.422 -7.852 1 88 353 SER B O 1
ATOM 8596 N N . GLY B 1 354 ? 0.335 26.094 -8.25 1 91.56 354 GLY B N 1
ATOM 8597 C CA . GLY B 1 354 ? 0.386 26.484 -6.848 1 91.56 354 GLY B CA 1
ATOM 8598 C C . GLY B 1 354 ? 1.432 25.734 -6.055 1 91.56 354 GLY B C 1
ATOM 8599 O O . GLY B 1 354 ? 1.765 26.109 -4.93 1 91.56 354 GLY B O 1
ATOM 8600 N N . TYR B 1 355 ? 1.974 24.719 -6.57 1 93.06 355 TYR B N 1
ATOM 8601 C CA . TYR B 1 355 ? 2.996 23.875 -5.961 1 93.06 355 TYR B CA 1
ATOM 8602 C C . TYR B 1 355 ? 4.328 24.016 -6.688 1 93.06 355 TYR B C 1
ATOM 8604 O O . TYR B 1 355 ? 4.363 24.391 -7.859 1 93.06 355 TYR B O 1
ATOM 8612 N N . PRO B 1 356 ? 5.402 23.625 -6.02 1 97.38 356 PRO B N 1
ATOM 8613 C CA . PRO B 1 356 ? 5.543 23 -4.699 1 97.38 356 PRO B CA 1
ATOM 8614 C C . PRO B 1 356 ? 5.594 24.031 -3.566 1 97.38 356 PRO B C 1
ATOM 8616 O O . PRO B 1 356 ? 5.844 25.219 -3.809 1 97.38 356 PRO B O 1
ATOM 8619 N N . TYR B 1 357 ? 5.379 23.516 -2.271 1 97.94 357 TYR B N 1
ATOM 8620 C CA . TYR B 1 357 ? 5.785 24.266 -1.088 1 97.94 357 TYR B CA 1
ATOM 8621 C C . TYR B 1 357 ? 7.301 24.406 -1.03 1 97.94 357 TYR B C 1
ATOM 8623 O O . TYR B 1 357 ? 8.031 23.641 -1.668 1 97.94 357 TYR B O 1
ATOM 8631 N N . ILE B 1 358 ? 7.703 25.391 -0.302 1 98.5 358 ILE B N 1
ATOM 8632 C CA . ILE B 1 358 ? 9.141 25.594 -0.151 1 98.5 358 ILE B CA 1
ATOM 8633 C C . ILE B 1 358 ? 9.5 25.656 1.332 1 98.5 358 ILE B C 1
ATOM 8635 O O . ILE B 1 358 ? 8.82 26.328 2.109 1 98.5 358 ILE B O 1
ATOM 8639 N N . MET B 1 359 ? 10.438 24.953 1.759 1 98.81 359 MET B N 1
ATOM 8640 C CA . MET B 1 359 ? 11.07 25.109 3.066 1 98.81 359 MET B CA 1
ATOM 8641 C C . MET B 1 359 ? 12.531 25.531 2.918 1 98.81 359 MET B C 1
ATOM 8643 O O . MET B 1 359 ? 13.312 24.828 2.271 1 98.81 359 MET B O 1
ATOM 8647 N N . PHE B 1 360 ? 12.906 26.656 3.428 1 98.69 360 PHE B N 1
ATOM 8648 C CA . PHE B 1 360 ? 14.297 27.078 3.479 1 98.69 360 PHE B CA 1
ATOM 8649 C C . PHE B 1 360 ? 15.016 26.438 4.66 1 98.69 360 PHE B C 1
ATOM 8651 O O . PHE B 1 360 ? 14.992 26.984 5.773 1 98.69 360 PHE B O 1
ATOM 8658 N N . GLN B 1 361 ? 15.758 25.453 4.355 1 98.31 361 GLN B N 1
ATOM 8659 C CA . GLN B 1 361 ? 16.297 24.531 5.359 1 98.31 361 GLN B CA 1
ATOM 8660 C C . GLN B 1 361 ? 17.141 25.281 6.395 1 98.31 361 GLN B C 1
ATOM 8662 O O . GLN B 1 361 ? 16.969 25.078 7.598 1 98.31 361 GLN B O 1
ATOM 8667 N N . ASP B 1 362 ? 18.031 26.141 5.996 1 98.19 362 ASP B N 1
ATOM 8668 C CA . ASP B 1 362 ? 18.953 26.781 6.91 1 98.19 362 ASP B CA 1
ATOM 8669 C C . ASP B 1 362 ? 18.281 27.906 7.688 1 98.19 362 ASP B C 1
ATOM 8671 O O . ASP B 1 362 ? 18.625 28.172 8.844 1 98.19 362 ASP B O 1
ATOM 8675 N N . ASN B 1 363 ? 17.266 28.609 7.07 1 98.5 363 ASN B N 1
ATOM 8676 C CA . ASN B 1 363 ? 16.484 29.578 7.836 1 98.5 363 ASN B CA 1
ATOM 8677 C C . ASN B 1 363 ? 15.805 28.922 9.039 1 98.5 363 ASN B C 1
ATOM 8679 O O . ASN B 1 363 ? 15.672 29.531 10.094 1 98.5 363 ASN B O 1
ATOM 8683 N N . VAL B 1 364 ? 15.336 27.703 8.883 1 98.56 364 VAL B N 1
ATOM 8684 C CA . VAL B 1 364 ? 14.688 26.953 9.953 1 98.56 364 VAL B CA 1
ATOM 8685 C C . VAL B 1 364 ? 15.727 26.547 11 1 98.56 364 VAL B C 1
ATOM 8687 O O . VAL B 1 364 ? 15.57 26.828 12.188 1 98.56 364 VAL B O 1
ATOM 8690 N N . ASN B 1 365 ? 16.828 25.969 10.539 1 98 365 ASN B N 1
ATOM 8691 C CA . ASN B 1 365 ? 17.734 25.266 11.445 1 98 365 ASN B CA 1
ATOM 8692 C C . ASN B 1 365 ? 18.703 26.234 12.125 1 98 365 ASN B C 1
ATOM 8694 O O . ASN B 1 365 ? 19.234 25.938 13.195 1 98 365 ASN B O 1
ATOM 8698 N N . ASN B 1 366 ? 18.906 27.422 11.562 1 96.62 366 ASN B N 1
ATOM 8699 C CA . ASN B 1 366 ? 19.766 28.422 12.18 1 96.62 366 ASN B CA 1
ATOM 8700 C C . ASN B 1 366 ? 19.172 28.969 13.477 1 96.62 366 ASN B C 1
ATOM 8702 O O . ASN B 1 366 ? 19.891 29.438 14.352 1 96.62 366 ASN B O 1
ATOM 8706 N N . VAL B 1 367 ? 17.906 28.938 13.633 1 97.06 367 VAL B N 1
ATOM 8707 C CA . VAL B 1 367 ? 17.25 29.453 14.828 1 97.06 367 VAL B CA 1
ATOM 8708 C C . VAL B 1 367 ? 16.531 28.328 15.562 1 97.06 367 VAL B C 1
ATOM 8710 O O . VAL B 1 367 ? 15.625 28.594 16.359 1 97.06 367 VAL B O 1
ATOM 8713 N N . HIS B 1 368 ? 16.875 27.109 15.289 1 97.19 368 HIS B N 1
ATOM 8714 C CA . HIS B 1 368 ? 16.25 25.938 15.875 1 97.19 368 HIS B CA 1
ATOM 8715 C C . HIS B 1 368 ? 16.812 25.641 17.266 1 97.19 368 HIS B C 1
ATOM 8717 O O . HIS B 1 368 ? 18 25.297 17.391 1 97.19 368 HIS B O 1
ATOM 8723 N N . ALA B 1 369 ? 16 25.656 18.281 1 97.69 369 ALA B N 1
ATOM 8724 C CA . ALA B 1 369 ? 16.453 25.531 19.656 1 97.69 369 ALA B CA 1
ATOM 8725 C C . ALA B 1 369 ? 16.844 24.094 19.984 1 97.69 369 ALA B C 1
ATOM 8727 O O . ALA B 1 369 ? 17.562 23.844 20.953 1 97.69 369 ALA B O 1
ATOM 8728 N N . ASN B 1 370 ? 16.406 23.094 19.219 1 97.81 370 ASN B N 1
ATOM 8729 C CA . ASN B 1 370 ? 16.594 21.672 19.531 1 97.81 370 ASN B CA 1
ATOM 8730 C C . ASN B 1 370 ? 17.453 20.984 18.469 1 97.81 370 ASN B C 1
ATOM 8732 O O . ASN B 1 370 ? 17.25 19.812 18.172 1 97.81 370 ASN B O 1
ATOM 8736 N N . ASN B 1 371 ? 18.391 21.688 17.906 1 94.88 371 ASN B N 1
ATOM 8737 C CA . ASN B 1 371 ? 19.266 21.172 16.859 1 94.88 371 ASN B CA 1
ATOM 8738 C C . ASN B 1 371 ? 20.062 19.953 17.328 1 94.88 371 ASN B C 1
ATOM 8740 O O . ASN B 1 371 ? 20.453 19.109 16.531 1 94.88 371 ASN B O 1
ATOM 8744 N N . HIS B 1 372 ? 20.297 19.875 18.656 1 95 372 HIS B N 1
ATOM 8745 C CA . HIS B 1 372 ? 21.078 18.797 19.219 1 95 372 HIS B CA 1
ATOM 8746 C C . HIS B 1 372 ? 20.328 17.469 19.156 1 95 372 HIS B C 1
ATOM 8748 O O . HIS B 1 372 ? 20.938 16.391 19.234 1 95 372 HIS B O 1
ATOM 8754 N N . ILE B 1 373 ? 19.062 17.5 19.062 1 95.94 373 ILE B N 1
ATOM 8755 C CA . ILE B 1 373 ? 18.25 16.281 18.938 1 95.94 373 ILE B CA 1
ATOM 8756 C C . ILE B 1 373 ? 18.281 15.797 17.484 1 95.94 373 ILE B C 1
ATOM 8758 O O . ILE B 1 373 ? 18.594 14.633 17.234 1 95.94 373 ILE B O 1
ATOM 8762 N N . SER B 1 374 ? 17.875 16.656 16.578 1 95.88 374 SER B N 1
ATOM 8763 C CA . SER B 1 374 ? 17.906 16.422 15.133 1 95.88 374 SER B CA 1
ATOM 8764 C C . SER B 1 374 ? 17.609 17.703 14.367 1 95.88 374 SER B C 1
ATOM 8766 O O . SER B 1 374 ? 17.016 18.641 14.906 1 95.88 374 SER B O 1
ATOM 8768 N N . LYS B 1 375 ? 18 17.766 13.109 1 96.31 375 LYS B N 1
ATOM 8769 C CA . LYS B 1 375 ? 17.625 18.859 12.227 1 96.31 375 LYS B CA 1
ATOM 8770 C C . LYS B 1 375 ? 16.141 18.766 11.844 1 96.31 375 LYS B C 1
ATOM 8772 O O . LYS B 1 375 ? 15.547 17.688 11.938 1 96.31 375 LYS B O 1
ATOM 8777 N N . VAL B 1 376 ? 15.594 19.906 11.547 1 98.44 376 VAL B N 1
ATOM 8778 C CA . VAL B 1 376 ? 14.297 19.922 10.875 1 98.44 376 VAL B CA 1
ATOM 8779 C C . VAL B 1 376 ? 14.484 19.656 9.383 1 98.44 376 VAL B C 1
ATOM 8781 O O . VAL B 1 376 ? 15.25 20.359 8.711 1 98.44 376 VAL B O 1
ATOM 8784 N N . LYS B 1 377 ? 13.797 18.672 8.867 1 98.19 377 LYS B N 1
ATOM 8785 C CA . LYS B 1 377 ? 14.125 18.219 7.516 1 98.19 377 LYS B CA 1
ATOM 8786 C C . LYS B 1 377 ? 12.977 18.5 6.551 1 98.19 377 LYS B C 1
ATOM 8788 O O . LYS B 1 377 ? 13.164 18.484 5.332 1 98.19 377 LYS B O 1
ATOM 8793 N N . PHE B 1 378 ? 11.812 18.641 7.055 1 98.5 378 PHE B N 1
ATOM 8794 C CA . PHE B 1 378 ? 10.641 18.922 6.234 1 98.5 378 PHE B CA 1
ATOM 8795 C C . PHE B 1 378 ? 9.5 19.469 7.094 1 98.5 378 PHE B C 1
ATOM 8797 O O . PHE B 1 378 ? 9.672 19.688 8.297 1 98.5 378 PHE B O 1
ATOM 8804 N N . SER B 1 379 ? 8.367 19.781 6.438 1 98.44 379 SER B N 1
ATOM 8805 C CA . SER B 1 379 ? 7.223 20.344 7.137 1 98.44 379 SER B CA 1
ATOM 8806 C C . SER B 1 379 ? 5.941 19.578 6.82 1 98.44 379 SER B C 1
ATOM 8808 O O . SER B 1 379 ? 5.984 18.547 6.164 1 98.44 379 SER B O 1
ATOM 8810 N N . ASN B 1 380 ? 4.879 19.984 7.473 1 97.12 380 ASN B N 1
ATOM 8811 C CA . ASN B 1 380 ? 3.598 19.312 7.273 1 97.12 380 ASN B CA 1
ATOM 8812 C C . ASN B 1 380 ? 2.881 19.828 6.031 1 97.12 380 ASN B C 1
ATOM 8814 O O . ASN B 1 380 ? 3.451 20.609 5.254 1 97.12 380 ASN B O 1
ATOM 8818 N N . LEU B 1 381 ? 1.701 19.391 5.801 1 94.31 381 LEU B N 1
ATOM 8819 C CA . LEU B 1 381 ? 0.865 19.719 4.652 1 94.31 381 LEU B CA 1
ATOM 8820 C C . LEU B 1 381 ? 0.68 21.234 4.523 1 94.31 381 LEU B C 1
ATOM 8822 O O . LEU B 1 381 ? 0.66 21.766 3.412 1 94.31 381 LEU B O 1
ATOM 8826 N N . CYS B 1 382 ? 0.578 21.906 5.66 1 94.81 382 CYS B N 1
ATOM 8827 C CA . CYS B 1 382 ? 0.303 23.344 5.621 1 94.81 382 CYS B CA 1
ATOM 8828 C C . CYS B 1 382 ? 1.576 24.141 5.852 1 94.81 382 CYS B C 1
ATOM 8830 O O . CYS B 1 382 ? 1.526 25.359 5.98 1 94.81 382 CYS B O 1
ATOM 8832 N N . SER B 1 383 ? 2.68 23.516 5.992 1 97.31 383 SER B N 1
ATOM 8833 C CA . SER B 1 383 ? 4.02 24.094 6.012 1 97.31 383 SER B CA 1
ATOM 8834 C C . SER B 1 383 ? 4.234 24.953 7.254 1 97.31 383 SER B C 1
ATOM 8836 O O . SER B 1 383 ? 4.91 25.984 7.191 1 97.31 383 SER B O 1
ATOM 8838 N N . GLU B 1 384 ? 3.58 24.641 8.344 1 97.94 384 GLU B N 1
ATOM 8839 C CA . GLU B 1 384 ? 3.801 25.453 9.531 1 97.94 384 GLU B CA 1
ATOM 8840 C C . GLU B 1 384 ? 4.434 24.641 10.656 1 97.94 384 GLU B C 1
ATOM 8842 O O . GLU B 1 384 ? 4.918 25.203 11.633 1 97.94 384 GLU B O 1
ATOM 8847 N N . VAL B 1 385 ? 4.43 23.328 10.578 1 98.38 385 VAL B N 1
ATOM 8848 C CA . VAL B 1 385 ? 5.004 22.484 11.617 1 98.38 385 VAL B CA 1
ATOM 8849 C C . VAL B 1 385 ? 6.465 22.188 11.289 1 98.38 385 VAL B C 1
ATOM 8851 O O . VAL B 1 385 ? 6.754 21.547 10.273 1 98.38 385 VAL B O 1
ATOM 8854 N N . LEU B 1 386 ? 7.344 22.672 12.047 1 98.69 386 LEU B N 1
ATOM 8855 C CA . LEU B 1 386 ? 8.781 22.484 11.891 1 98.69 386 LEU B CA 1
ATOM 8856 C C . LEU B 1 386 ? 9.406 21.922 13.164 1 98.69 386 LEU B C 1
ATOM 8858 O O . LEU B 1 386 ? 9.68 22.672 14.102 1 98.69 386 LEU B O 1
ATOM 8862 N N . GLN B 1 387 ? 9.617 20.594 13.203 1 98.44 387 GLN B N 1
ATOM 8863 C CA . GLN B 1 387 ? 10.102 19.891 14.391 1 98.44 387 GLN B CA 1
ATOM 8864 C C . GLN B 1 387 ? 11.219 18.922 14.023 1 98.44 387 GLN B C 1
ATOM 8866 O O . GLN B 1 387 ? 11.305 18.469 12.883 1 98.44 387 GLN B O 1
ATOM 8871 N N . ALA B 1 388 ? 12 18.609 15.039 1 97.5 388 ALA B N 1
ATOM 8872 C CA . ALA B 1 388 ? 13.008 17.562 14.898 1 97.5 388 ALA B CA 1
ATOM 8873 C C . ALA B 1 388 ? 12.359 16.219 14.609 1 97.5 388 ALA B C 1
ATOM 8875 O O . ALA B 1 388 ? 11.305 15.891 15.164 1 97.5 388 ALA B O 1
ATOM 8876 N N . SER B 1 389 ? 12.953 15.492 13.703 1 97.69 389 SER B N 1
ATOM 8877 C CA . SER B 1 389 ? 12.477 14.148 13.391 1 97.69 389 SER B CA 1
ATOM 8878 C C . SER B 1 389 ? 13.633 13.172 13.227 1 97.69 389 SER B C 1
ATOM 8880 O O . SER B 1 389 ? 14.75 13.578 12.898 1 97.69 389 SER B O 1
ATOM 8882 N N . GLN B 1 390 ? 13.406 11.953 13.578 1 97.94 390 GLN B N 1
ATOM 8883 C CA . GLN B 1 390 ? 14.352 10.852 13.414 1 97.94 390 GLN B CA 1
ATOM 8884 C C . GLN B 1 390 ? 13.711 9.68 12.688 1 97.94 390 GLN B C 1
ATOM 8886 O O . GLN B 1 390 ? 12.609 9.25 13.031 1 97.94 390 GLN B O 1
ATOM 8891 N N . VAL B 1 391 ? 14.406 9.164 11.68 1 98.06 391 VAL B N 1
ATOM 8892 C CA . VAL B 1 391 ? 13.844 8.133 10.812 1 98.06 391 VAL B CA 1
ATOM 8893 C C . VAL B 1 391 ? 13.797 6.797 11.555 1 98.06 391 VAL B C 1
ATOM 8895 O O . VAL B 1 391 ? 14.672 6.508 12.367 1 98.06 391 VAL B O 1
ATOM 8898 N N . SER B 1 392 ? 12.727 6.066 11.359 1 98.31 392 SER B N 1
ATOM 8899 C CA . SER B 1 392 ? 12.602 4.699 11.859 1 98.31 392 SER B CA 1
ATOM 8900 C C . SER B 1 392 ? 13.211 3.697 10.883 1 98.31 392 SER B C 1
ATOM 8902 O O . SER B 1 392 ? 13.352 3.992 9.688 1 98.31 392 SER B O 1
ATOM 8904 N N . SER B 1 393 ? 13.656 2.561 11.367 1 98.06 393 SER B N 1
ATOM 8905 C CA . SER B 1 393 ? 14.008 1.396 10.562 1 98.06 393 SER B CA 1
ATOM 8906 C C . SER B 1 393 ? 13.117 0.204 10.891 1 98.06 393 SER B C 1
ATOM 8908 O O . SER B 1 393 ? 13.258 -0.412 11.953 1 98.06 393 SER B O 1
ATOM 8910 N N . TYR B 1 394 ? 12.219 -0.043 10 1 97 394 TYR B N 1
ATOM 8911 C CA . TYR B 1 394 ? 11.32 -1.183 10.172 1 97 394 TYR B CA 1
ATOM 8912 C C . TYR B 1 394 ? 11.938 -2.449 9.586 1 97 394 TYR B C 1
ATOM 8914 O O . TYR B 1 394 ? 12.531 -2.416 8.508 1 97 394 TYR B O 1
ATOM 8922 N N . THR B 1 395 ? 11.812 -3.576 10.305 1 95.56 395 THR B N 1
ATOM 8923 C CA . THR B 1 395 ? 12.477 -4.82 9.938 1 95.56 395 THR B CA 1
ATOM 8924 C C . THR B 1 395 ? 11.461 -5.855 9.453 1 95.56 395 THR B C 1
ATOM 8926 O O . THR B 1 395 ? 10.32 -5.512 9.148 1 95.56 395 THR B O 1
ATOM 8929 N N . ASP B 1 396 ? 11.891 -7.086 9.258 1 93.81 396 ASP B N 1
ATOM 8930 C CA . ASP B 1 396 ? 11.031 -8.172 8.781 1 93.81 396 ASP B CA 1
ATOM 8931 C C . ASP B 1 396 ? 10 -8.555 9.844 1 93.81 396 ASP B C 1
ATOM 8933 O O . ASP B 1 396 ? 10.164 -8.242 11.023 1 93.81 396 ASP B O 1
ATOM 8937 N N . TYR B 1 397 ? 8.938 -9.172 9.383 1 93.5 397 TYR B N 1
ATOM 8938 C CA . TYR B 1 397 ? 7.859 -9.586 10.273 1 93.5 397 TYR B CA 1
ATOM 8939 C C . TYR B 1 397 ? 8.406 -10.375 11.461 1 93.5 397 TYR B C 1
ATOM 8941 O O . TYR B 1 397 ? 9.203 -11.297 11.289 1 93.5 397 TYR B O 1
ATOM 8949 N N . GLY B 1 398 ? 8.031 -10.031 12.664 1 89.88 398 GLY B N 1
ATOM 8950 C CA . GLY B 1 398 ? 8.422 -10.742 13.867 1 89.88 398 GLY B CA 1
ATOM 8951 C C . GLY B 1 398 ? 9.742 -10.258 14.445 1 89.88 398 GLY B C 1
ATOM 8952 O O . GLY B 1 398 ? 10.141 -10.688 15.531 1 89.88 398 GLY B O 1
ATOM 8953 N N . GLN B 1 399 ? 10.445 -9.43 13.734 1 92.75 399 GLN B N 1
ATOM 8954 C CA . GLN B 1 399 ? 11.711 -8.883 14.227 1 92.75 399 GLN B CA 1
ATOM 8955 C C . GLN B 1 399 ? 11.516 -7.488 14.82 1 92.75 399 GLN B C 1
ATOM 8957 O O . GLN B 1 399 ? 10.57 -6.777 14.453 1 92.75 399 GLN B O 1
ATOM 8962 N N . GLU B 1 400 ? 12.414 -7.074 15.664 1 95.06 400 GLU B N 1
ATOM 8963 C CA . GLU B 1 400 ? 12.297 -5.805 16.375 1 95.06 400 GLU B CA 1
ATOM 8964 C C . GLU B 1 400 ? 12.609 -4.629 15.445 1 95.06 400 GLU B C 1
ATOM 8966 O O . GLU B 1 400 ? 13.562 -4.68 14.672 1 95.06 400 GLU B O 1
ATOM 8971 N N . ASP B 1 401 ? 11.82 -3.582 15.508 1 97.06 401 ASP B N 1
ATOM 8972 C CA . ASP B 1 401 ? 12 -2.354 14.742 1 97.06 401 ASP B CA 1
ATOM 8973 C C . ASP B 1 401 ? 12.805 -1.325 15.539 1 97.06 401 ASP B C 1
ATOM 8975 O O . ASP B 1 401 ? 12.805 -1.354 16.766 1 97.06 401 ASP B O 1
ATOM 8979 N N . GLU B 1 402 ? 13.555 -0.5 14.875 1 98.12 402 GLU B N 1
ATOM 8980 C CA . GLU B 1 402 ? 14.125 0.711 15.453 1 98.12 402 GLU B CA 1
ATOM 8981 C C . GLU B 1 402 ? 13.219 1.915 15.227 1 98.12 402 GLU B C 1
ATOM 8983 O O . GLU B 1 402 ? 13.164 2.457 14.117 1 98.12 402 GLU B O 1
ATOM 8988 N N . ILE B 1 403 ? 12.609 2.365 16.266 1 98.06 403 ILE B N 1
ATOM 8989 C CA . ILE B 1 403 ? 11.578 3.389 16.141 1 98.06 403 ILE B CA 1
ATOM 8990 C C . ILE B 1 403 ? 12.188 4.77 16.375 1 98.06 403 ILE B C 1
ATOM 8992 O O . ILE B 1 403 ? 12.82 5.008 17.406 1 98.06 403 ILE B O 1
ATOM 8996 N N . GLY B 1 404 ? 12.07 5.664 15.406 1 98.12 404 GLY B N 1
ATOM 8997 C CA . GLY B 1 404 ? 12.547 7.035 15.5 1 98.12 404 GLY B CA 1
ATOM 8998 C C . GLY B 1 404 ? 11.531 7.988 16.094 1 98.12 404 GLY B C 1
ATOM 8999 O O . GLY B 1 404 ? 10.797 7.625 17.016 1 98.12 404 GLY B O 1
ATOM 9000 N N . LEU B 1 405 ? 11.617 9.312 15.656 1 98.12 405 LEU B N 1
ATOM 9001 C CA . LEU B 1 405 ? 10.719 10.367 16.094 1 98.12 405 LEU B CA 1
ATOM 9002 C C . LEU B 1 405 ? 9.961 10.969 14.914 1 98.12 405 LEU B C 1
ATOM 9004 O O . LEU B 1 405 ? 10.531 11.742 14.141 1 98.12 405 LEU B O 1
ATOM 9008 N N . ASP B 1 406 ? 8.688 10.617 14.781 1 98.12 406 ASP B N 1
ATOM 9009 C CA . ASP B 1 406 ? 7.797 11.312 13.859 1 98.12 406 ASP B CA 1
ATOM 9010 C C . ASP B 1 406 ? 6.953 12.359 14.586 1 98.12 406 ASP B C 1
ATOM 9012 O O . ASP B 1 406 ? 7.129 12.578 15.789 1 98.12 406 ASP B O 1
ATOM 9016 N N . ILE B 1 407 ? 6.125 13.07 13.789 1 97.62 407 ILE B N 1
ATOM 9017 C CA . ILE B 1 407 ? 5.582 14.289 14.391 1 97.62 407 ILE B CA 1
ATOM 9018 C C . ILE B 1 407 ? 4.055 14.258 14.32 1 97.62 407 ILE B C 1
ATOM 9020 O O . ILE B 1 407 ? 3.48 13.852 13.312 1 97.62 407 ILE B O 1
ATOM 9024 N N . SER B 1 408 ? 3.408 14.648 15.391 1 95.44 408 SER B N 1
ATOM 9025 C CA . SER B 1 408 ? 1.986 14.969 15.414 1 95.44 408 SER B CA 1
ATOM 9026 C C . SER B 1 408 ? 1.766 16.469 15.539 1 95.44 408 SER B C 1
ATOM 9028 O O . SER B 1 408 ? 2.512 17.156 16.234 1 95.44 408 SER B O 1
ATOM 9030 N N . CYS B 1 409 ? 0.801 16.938 14.859 1 94.31 409 CYS B N 1
ATOM 9031 C CA . CYS B 1 409 ? 0.495 18.359 14.852 1 94.31 409 CYS B CA 1
ATOM 9032 C C . CYS B 1 409 ? -0.649 18.672 15.805 1 94.31 409 CYS B C 1
ATOM 9034 O O . CYS B 1 409 ? -1.812 18.719 15.398 1 94.31 409 CYS B O 1
ATOM 9036 N N . ASN B 1 410 ? -0.382 19.094 17.047 1 96.06 410 ASN B N 1
ATOM 9037 C CA . ASN B 1 410 ? -1.36 19.516 18.031 1 96.06 410 ASN B CA 1
ATOM 9038 C C . ASN B 1 410 ? -1.578 21.031 18 1 96.06 410 ASN B C 1
ATOM 9040 O O . ASN B 1 410 ? -0.781 21.797 18.547 1 96.06 410 ASN B O 1
ATOM 9044 N N . LEU B 1 411 ? -2.738 21.453 17.484 1 96.88 411 LEU B N 1
ATOM 9045 C CA . LEU B 1 411 ? -2.822 22.859 17.125 1 96.88 411 LEU B CA 1
ATOM 9046 C C . LEU B 1 411 ? -3.996 23.531 17.828 1 96.88 411 LEU B C 1
ATOM 9048 O O . LEU B 1 411 ? -4.953 22.859 18.219 1 96.88 411 LEU B O 1
ATOM 9052 N N . GLY B 1 412 ? -3.947 24.812 17.969 1 97.81 412 GLY B N 1
ATOM 9053 C CA . GLY B 1 412 ? -4.945 25.781 18.375 1 97.81 412 GLY B CA 1
ATOM 9054 C C . GLY B 1 412 ? -4.586 27.203 18.016 1 97.81 412 GLY B C 1
ATOM 9055 O O . GLY B 1 412 ? -3.438 27.5 17.672 1 97.81 412 GLY B O 1
ATOM 9056 N N . SER B 1 413 ? -5.598 28.109 18 1 98.56 413 SER B N 1
ATOM 9057 C CA . SER B 1 413 ? -5.316 29.453 17.531 1 98.56 413 SER B CA 1
ATOM 9058 C C . SER B 1 413 ? -6.031 30.5 18.391 1 98.56 413 SER B C 1
ATOM 9060 O O . SER B 1 413 ? -7.184 30.312 18.781 1 98.56 413 SER B O 1
ATOM 9062 N N . LEU B 1 414 ? -5.336 31.547 18.688 1 98.81 414 LEU B N 1
ATOM 9063 C CA . LEU B 1 414 ? -5.934 32.719 19.328 1 98.81 414 LEU B CA 1
ATOM 9064 C C . LEU B 1 414 ? -6.664 33.594 18.297 1 98.81 414 LEU B C 1
ATOM 9066 O O . LEU B 1 414 ? -6.277 33.625 17.125 1 98.81 414 LEU B O 1
ATOM 9070 N N . ASN B 1 415 ? -7.727 34.188 18.734 1 98.69 415 ASN B N 1
ATOM 9071 C CA . ASN B 1 415 ? -8.344 35.281 17.984 1 98.69 415 ASN B CA 1
ATOM 9072 C C . ASN B 1 415 ? -7.805 36.625 18.438 1 98.69 415 ASN B C 1
ATOM 9074 O O . ASN B 1 415 ? -8.195 37.125 19.484 1 98.69 415 ASN B O 1
ATOM 9078 N N . ILE B 1 416 ? -7.047 37.25 17.641 1 98.81 416 ILE B N 1
ATOM 9079 C CA . ILE B 1 416 ? -6.301 38.438 18 1 98.81 416 ILE B CA 1
ATOM 9080 C C . ILE B 1 416 ? -7.27 39.562 18.422 1 98.81 416 ILE B C 1
ATOM 9082 O O . ILE B 1 416 ? -7.062 40.219 19.438 1 98.81 416 ILE B O 1
ATOM 9086 N N . LEU B 1 417 ? -8.297 39.719 17.672 1 98.5 417 LEU B N 1
ATOM 9087 C CA . LEU B 1 417 ? -9.25 40.781 17.938 1 98.5 417 LEU B CA 1
ATOM 9088 C C . LEU B 1 417 ? -9.852 40.656 19.328 1 98.5 417 LEU B C 1
ATOM 9090 O O . LEU B 1 417 ? -9.852 41.625 20.094 1 98.5 417 LEU B O 1
ATOM 9094 N N . ASN B 1 418 ? -10.305 39.5 19.656 1 98.38 418 ASN B N 1
ATOM 9095 C CA . ASN B 1 418 ? -11 39.281 20.922 1 98.38 418 ASN B CA 1
ATOM 9096 C C . ASN B 1 418 ? -10.031 39.312 22.109 1 98.38 418 ASN B C 1
ATOM 9098 O O . ASN B 1 418 ? -10.367 39.844 23.172 1 98.38 418 ASN B O 1
ATOM 9102 N N . VAL B 1 419 ? -8.883 38.781 21.953 1 98.56 419 VAL B N 1
ATOM 9103 C CA . VAL B 1 419 ? -7.871 38.781 23 1 98.56 419 VAL B CA 1
ATOM 9104 C C . VAL B 1 419 ? -7.461 40.219 23.328 1 98.56 419 VAL B C 1
ATOM 9106 O O . VAL B 1 419 ? -7.281 40.594 24.484 1 98.56 419 VAL B O 1
ATOM 9109 N N . MET B 1 420 ? -7.27 41.031 22.312 1 98.62 420 MET B N 1
ATOM 9110 C CA . MET B 1 420 ? -6.887 42.406 22.5 1 98.62 420 MET B CA 1
ATOM 9111 C C . MET B 1 420 ? -8.031 43.219 23.125 1 98.62 420 MET B C 1
ATOM 9113 O O . MET B 1 420 ? -7.805 44.031 24.031 1 98.62 420 MET B O 1
ATOM 9117 N N . LYS B 1 421 ? -9.219 43 22.625 1 97.62 421 LYS B N 1
ATOM 9118 C CA . LYS B 1 421 ? -10.391 43.688 23.141 1 97.62 421 LYS B CA 1
ATOM 9119 C C . LYS B 1 421 ? -10.57 43.438 24.641 1 97.62 421 LYS B C 1
ATOM 9121 O O . LYS B 1 421 ? -10.867 44.344 25.406 1 97.62 421 LYS B O 1
ATOM 9126 N N . ASN B 1 422 ? -10.336 42.188 24.969 1 97.94 422 ASN B N 1
ATOM 9127 C CA . ASN B 1 422 ? -10.586 41.75 26.344 1 97.94 422 ASN B CA 1
ATOM 9128 C C . ASN B 1 422 ? -9.328 41.906 27.203 1 97.94 422 ASN B C 1
ATOM 9130 O O . ASN B 1 422 ? -9.359 41.625 28.406 1 97.94 422 ASN B O 1
ATOM 9134 N N . LYS B 1 423 ? -8.25 42.344 26.641 1 98.12 423 LYS B N 1
ATOM 9135 C CA . LYS B 1 423 ? -6.969 42.5 27.328 1 98.12 423 LYS B CA 1
ATOM 9136 C C . LYS B 1 423 ? -6.578 41.219 28.062 1 98.12 423 LYS B C 1
ATOM 9138 O O . LYS B 1 423 ? -6.18 41.25 29.219 1 98.12 423 LYS B O 1
ATOM 9143 N N . SER B 1 424 ? -6.758 40.062 27.375 1 98.25 424 SER B N 1
ATOM 9144 C CA . SER B 1 424 ? -6.637 38.781 28.031 1 98.25 424 SER B CA 1
ATOM 9145 C C . SER B 1 424 ? -5.48 37.969 27.453 1 98.25 424 SER B C 1
ATOM 9147 O O . SER B 1 424 ? -5.438 36.75 27.609 1 98.25 424 SER B O 1
ATOM 9149 N N . LEU B 1 425 ? -4.52 38.594 26.844 1 98.56 425 LEU B N 1
ATOM 9150 C CA . LEU B 1 425 ? -3.498 37.875 26.078 1 98.56 425 LEU B CA 1
ATOM 9151 C C . LEU B 1 425 ? -2.756 36.875 26.984 1 98.56 425 LEU B C 1
ATOM 9153 O O . LEU B 1 425 ? -2.629 35.688 26.641 1 98.56 425 LEU B O 1
ATOM 9157 N N . GLU B 1 426 ? -2.262 37.312 28.141 1 98.5 426 GLU B N 1
ATOM 9158 C CA . GLU B 1 426 ? -1.514 36.438 29.047 1 98.5 426 GLU B CA 1
ATOM 9159 C C . GLU B 1 426 ? -2.352 35.25 29.484 1 98.5 426 GLU B C 1
ATOM 9161 O O . GLU B 1 426 ? -1.919 34.094 29.344 1 98.5 426 GLU B O 1
ATOM 9166 N N . GLN B 1 427 ? -3.555 35.5 29.938 1 98.25 427 GLN B N 1
ATOM 9167 C CA . GLN B 1 427 ? -4.43 34.469 30.438 1 98.25 427 GLN B CA 1
ATOM 9168 C C . GLN B 1 427 ? -4.812 33.469 29.328 1 98.25 427 GLN B C 1
ATOM 9170 O O . GLN B 1 427 ? -4.809 32.25 29.547 1 98.25 427 GLN B O 1
ATOM 9175 N N . THR B 1 428 ? -5.086 34 28.188 1 98.69 428 THR B N 1
ATOM 9176 C CA . THR B 1 428 ? -5.516 33.156 27.062 1 98.69 428 THR B CA 1
ATOM 9177 C C . THR B 1 428 ? -4.375 32.25 26.594 1 98.69 428 THR B C 1
ATOM 9179 O O . THR B 1 428 ? -4.582 31.078 26.312 1 98.69 428 THR B O 1
ATOM 9182 N N . VAL B 1 429 ? -3.168 32.812 26.5 1 98.88 429 VAL B N 1
ATOM 9183 C CA . VAL B 1 429 ? -2.023 32 26.062 1 98.88 429 VAL B CA 1
ATOM 9184 C C . VAL B 1 429 ? -1.771 30.875 27.062 1 98.88 429 VAL B C 1
ATOM 9186 O O . VAL B 1 429 ? -1.521 29.75 26.656 1 98.88 429 VAL B O 1
ATOM 9189 N N . LYS B 1 430 ? -1.85 31.156 28.297 1 98.62 430 LYS B N 1
ATOM 9190 C CA . LYS B 1 430 ? -1.598 30.141 29.328 1 98.62 430 LYS B CA 1
ATOM 9191 C C . LYS B 1 430 ? -2.656 29.047 29.297 1 98.62 430 LYS B C 1
ATOM 9193 O O . LYS B 1 430 ? -2.326 27.859 29.312 1 98.62 430 LYS B O 1
ATOM 9198 N N . LEU B 1 431 ? -3.924 29.422 29.188 1 98.69 431 LEU B N 1
ATOM 9199 C CA . LEU B 1 431 ? -5.008 28.453 29.141 1 98.69 431 LEU B CA 1
ATOM 9200 C C . LEU B 1 431 ? -4.949 27.625 27.859 1 98.69 431 LEU B C 1
ATOM 9202 O O . LEU B 1 431 ? -5.223 26.438 27.859 1 98.69 431 LEU B O 1
ATOM 9206 N N . ALA B 1 432 ? -4.633 28.328 26.766 1 98.81 432 ALA B N 1
ATOM 9207 C CA . ALA B 1 432 ? -4.48 27.609 25.5 1 98.81 432 ALA B CA 1
ATOM 9208 C C . ALA B 1 432 ? -3.357 26.594 25.578 1 98.81 432 ALA B C 1
ATOM 9210 O O . ALA B 1 432 ? -3.494 25.469 25.078 1 98.81 432 ALA B O 1
ATOM 9211 N N . THR B 1 433 ? -2.248 26.953 26.172 1 98.75 433 THR B N 1
ATOM 9212 C CA . THR B 1 433 ? -1.129 26.031 26.375 1 98.75 433 THR B CA 1
ATOM 9213 C C . THR B 1 433 ? -1.558 24.828 27.188 1 98.75 433 THR B C 1
ATOM 9215 O O . THR B 1 433 ? -1.195 23.688 26.875 1 98.75 433 THR B O 1
ATOM 9218 N N . ASP B 1 434 ? -2.375 25.062 28.219 1 98.56 434 ASP B N 1
ATOM 9219 C CA . ASP B 1 434 ? -2.887 23.984 29.047 1 98.56 434 ASP B CA 1
ATOM 9220 C C . ASP B 1 434 ? -3.762 23.031 28.219 1 98.56 434 ASP B C 1
ATOM 9222 O O . ASP B 1 434 ? -3.662 21.812 28.359 1 98.56 434 ASP B O 1
ATOM 9226 N N . SER B 1 435 ? -4.633 23.641 27.469 1 98.06 435 SER B N 1
ATOM 9227 C CA . SER B 1 435 ? -5.516 22.828 26.641 1 98.06 435 SER B CA 1
ATOM 9228 C C . SER B 1 435 ? -4.719 21.984 25.672 1 98.06 435 SER B C 1
ATOM 9230 O O . SER B 1 435 ? -5.004 20.797 25.5 1 98.06 435 SER B O 1
ATOM 9232 N N . LEU B 1 436 ? -3.74 22.531 25.016 1 98.12 436 LEU B N 1
ATOM 9233 C CA . LEU B 1 436 ? -2.912 21.828 24.047 1 98.12 436 LEU B CA 1
ATOM 9234 C C . LEU B 1 436 ? -2.076 20.75 24.719 1 98.12 436 LEU B C 1
ATOM 9236 O O . LEU B 1 436 ? -1.805 19.703 24.125 1 98.12 436 LEU B O 1
ATOM 9240 N N . THR B 1 437 ? -1.658 21.016 25.953 1 97.69 437 THR B N 1
ATOM 9241 C CA . THR B 1 437 ? -0.936 20.016 26.734 1 97.69 437 THR B CA 1
ATOM 9242 C C . THR B 1 437 ? -1.777 18.75 26.906 1 97.69 437 THR B C 1
ATOM 9244 O O . THR B 1 437 ? -1.279 17.641 26.734 1 97.69 437 THR B O 1
ATOM 9247 N N . HIS B 1 438 ? -3.037 18.969 27.203 1 96.31 438 HIS B N 1
ATOM 9248 C CA . HIS B 1 438 ? -3.926 17.828 27.375 1 96.31 438 HIS B CA 1
ATOM 9249 C C . HIS B 1 438 ? -4.07 17.047 26.078 1 96.31 438 HIS B C 1
ATOM 9251 O O . HIS B 1 438 ? -4.094 15.812 26.078 1 96.31 438 HIS B O 1
ATOM 9257 N N . VAL B 1 439 ? -4.164 17.734 25 1 95.06 439 VAL B N 1
ATOM 9258 C CA . VAL B 1 439 ? -4.266 17.109 23.703 1 95.06 439 VAL B CA 1
ATOM 9259 C C . VAL B 1 439 ? -3.012 16.281 23.422 1 95.06 439 VAL B C 1
ATOM 9261 O O . VAL B 1 439 ? -3.1 15.125 22.984 1 95.06 439 VAL B O 1
ATOM 9264 N N . SER B 1 440 ? -1.854 16.828 23.625 1 95.19 440 SER B N 1
ATOM 9265 C CA . SER B 1 440 ? -0.588 16.141 23.406 1 95.19 440 SER B CA 1
ATOM 9266 C C . SER B 1 440 ? -0.484 14.883 24.266 1 95.19 440 SER B C 1
ATOM 9268 O O . SER B 1 440 ? -0.043 13.828 23.797 1 95.19 440 SER B O 1
ATOM 9270 N N . GLU B 1 441 ? -0.982 14.953 25.469 1 93.88 441 GLU B N 1
ATOM 9271 C CA . GLU B 1 441 ? -0.852 13.852 26.422 1 93.88 441 GLU B CA 1
ATOM 9272 C C . GLU B 1 441 ? -1.85 12.734 26.109 1 93.88 441 GLU B C 1
ATOM 9274 O O . GLU B 1 441 ? -1.589 11.57 26.406 1 93.88 441 GLU B O 1
ATOM 9279 N N . THR B 1 442 ? -2.928 13.062 25.484 1 90.75 442 THR B N 1
ATOM 9280 C CA . THR B 1 442 ? -3.994 12.086 25.328 1 90.75 442 THR B CA 1
ATOM 9281 C C . THR B 1 442 ? -3.961 11.477 23.922 1 90.75 442 THR B C 1
ATOM 9283 O O . THR B 1 442 ? -4.598 10.453 23.672 1 90.75 442 THR B O 1
ATOM 9286 N N . THR B 1 443 ? -3.24 12.102 23.062 1 88.5 443 THR B N 1
ATOM 9287 C CA . THR B 1 443 ? -3.094 11.555 21.734 1 88.5 443 THR B CA 1
ATOM 9288 C C . THR B 1 443 ? -2.262 10.273 21.75 1 88.5 443 THR B C 1
ATOM 9290 O O . THR B 1 443 ? -1.127 10.273 22.234 1 88.5 443 THR B O 1
ATOM 9293 N N . ASN B 1 444 ? -2.891 9.156 21.297 1 88.25 444 ASN B N 1
ATOM 9294 C CA . ASN B 1 444 ? -2.24 7.848 21.25 1 88.25 444 ASN B CA 1
ATOM 9295 C C . ASN B 1 444 ? -2.605 7.082 19.984 1 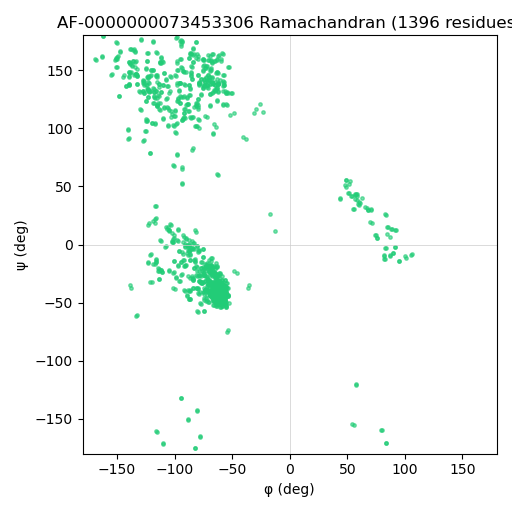88.25 444 ASN B C 1
ATOM 9297 O O . ASN B 1 444 ? -3.623 6.387 19.938 1 88.25 444 ASN B O 1
ATOM 9301 N N . ILE B 1 445 ? -1.736 7.125 19.047 1 89.69 445 ILE B N 1
ATOM 9302 C CA . ILE B 1 445 ? -1.993 6.426 17.797 1 89.69 445 ILE B CA 1
ATOM 9303 C C . ILE B 1 445 ? -1.128 5.172 17.719 1 89.69 445 ILE B C 1
ATOM 9305 O O . ILE B 1 445 ? 0.001 5.215 17.219 1 89.69 445 ILE B O 1
ATOM 9309 N N . THR B 1 446 ? -1.654 4.039 17.969 1 89.88 446 THR B N 1
ATOM 9310 C CA . THR B 1 446 ? -0.944 2.775 18.109 1 89.88 446 THR B CA 1
ATOM 9311 C C . THR B 1 446 ? -0.282 2.361 16.812 1 89.88 446 THR B C 1
ATOM 9313 O O . THR B 1 446 ? 0.844 1.857 16.797 1 89.88 446 THR B O 1
ATOM 9316 N N . ASN B 1 447 ? -0.949 2.549 15.703 1 93.38 447 ASN B N 1
ATOM 9317 C CA . ASN B 1 447 ? -0.469 2.07 14.414 1 93.38 447 ASN B CA 1
ATOM 9318 C C . ASN B 1 447 ? 0.575 3.012 13.82 1 93.38 447 ASN B C 1
ATOM 9320 O O . ASN B 1 447 ? 1.078 2.773 12.719 1 93.38 447 ASN B O 1
ATOM 9324 N N . ALA B 1 448 ? 0.915 4.109 14.461 1 96.12 448 ALA B N 1
ATOM 9325 C CA . ALA B 1 448 ? 2.025 4.996 14.125 1 96.12 448 ALA B CA 1
ATOM 9326 C C . ALA B 1 448 ? 2.998 5.117 15.297 1 96.12 448 ALA B C 1
ATOM 9328 O O . ALA B 1 448 ? 3.043 6.152 15.969 1 96.12 448 ALA B O 1
ATOM 9329 N N . PRO B 1 449 ? 3.82 4.141 15.461 1 96.81 449 PRO B N 1
ATOM 9330 C CA . PRO B 1 449 ? 4.605 4.035 16.688 1 96.81 449 PRO B CA 1
ATOM 9331 C C . PRO B 1 449 ? 5.59 5.188 16.859 1 96.81 449 PRO B C 1
ATOM 9333 O O . PRO B 1 449 ? 5.828 5.637 17.984 1 96.81 449 PRO B O 1
ATOM 9336 N N . ALA B 1 450 ? 6.195 5.641 15.773 1 97.75 450 ALA B N 1
ATOM 9337 C CA . ALA B 1 450 ? 7.148 6.742 15.875 1 97.75 450 ALA B CA 1
ATOM 9338 C C . ALA B 1 450 ? 6.445 8.039 16.281 1 97.75 450 ALA B C 1
ATOM 9340 O O . ALA B 1 450 ? 7.027 8.875 16.969 1 97.75 450 ALA B O 1
ATOM 9341 N N . VAL B 1 451 ? 5.184 8.273 15.844 1 97.06 451 VAL B N 1
ATOM 9342 C CA . VAL B 1 451 ? 4.379 9.422 16.25 1 97.06 451 VAL B CA 1
ATOM 9343 C C . VAL B 1 451 ? 4.051 9.32 17.734 1 97.06 451 VAL B C 1
ATOM 9345 O O . VAL B 1 451 ? 4.188 10.297 18.469 1 97.06 451 VAL B O 1
ATOM 9348 N N . LYS B 1 452 ? 3.592 8.102 18.125 1 95.88 452 LYS B N 1
ATOM 9349 C CA . LYS B 1 452 ? 3.268 7.859 19.531 1 95.88 452 LYS B CA 1
ATOM 9350 C C . LYS B 1 452 ? 4.465 8.148 20.422 1 95.88 452 LYS B C 1
ATOM 9352 O O . LYS B 1 452 ? 4.344 8.859 21.422 1 95.88 452 LYS B O 1
ATOM 9357 N N . LYS B 1 453 ? 5.602 7.629 20.062 1 96.62 453 LYS B N 1
ATOM 9358 C CA . LYS B 1 453 ? 6.824 7.82 20.828 1 96.62 453 LYS B CA 1
ATOM 9359 C C . LYS B 1 453 ? 7.203 9.297 20.906 1 96.62 453 LYS B C 1
ATOM 9361 O O . LYS B 1 453 ? 7.504 9.812 21.984 1 96.62 453 LYS B O 1
ATOM 9366 N N . ALA B 1 454 ? 7.191 9.977 19.797 1 96.81 454 ALA B N 1
ATOM 9367 C CA . ALA B 1 454 ? 7.609 11.375 19.734 1 96.81 454 ALA B CA 1
ATOM 9368 C C . ALA B 1 454 ? 6.66 12.273 20.531 1 96.81 454 ALA B C 1
ATOM 9370 O O . ALA B 1 454 ? 7.098 13.219 21.188 1 96.81 454 ALA B O 1
ATOM 9371 N N . ASN B 1 455 ? 5.391 12.023 20.359 1 95.31 455 ASN B N 1
ATOM 9372 C CA . ASN B 1 455 ? 4.418 12.82 21.109 1 95.31 455 ASN B CA 1
ATOM 9373 C C . ASN B 1 455 ? 4.66 12.742 22.609 1 95.31 455 ASN B C 1
ATOM 9375 O O . ASN B 1 455 ? 4.562 13.742 23.312 1 95.31 455 ASN B O 1
ATOM 9379 N N . LYS B 1 456 ? 4.957 11.602 23.109 1 95.62 456 LYS B N 1
ATOM 9380 C CA . LYS B 1 456 ? 5.207 11.391 24.531 1 95.62 456 LYS B CA 1
ATOM 9381 C C . LYS B 1 456 ? 6.539 12.016 24.953 1 95.62 456 LYS B C 1
ATOM 9383 O O . LYS B 1 456 ? 6.637 12.609 26.031 1 95.62 456 LYS B O 1
ATOM 9388 N N . ALA B 1 457 ? 7.508 11.891 24.141 1 96.88 457 ALA B N 1
ATOM 9389 C CA . ALA B 1 457 ? 8.867 12.305 24.484 1 96.88 457 ALA B CA 1
ATOM 9390 C C . ALA B 1 457 ? 9.031 13.812 24.328 1 96.88 457 ALA B C 1
ATOM 9392 O O . ALA B 1 457 ? 9.648 14.461 25.172 1 96.88 457 ALA B O 1
ATOM 9393 N N . MET B 1 458 ? 8.477 14.383 23.25 1 97.38 458 MET B N 1
ATOM 9394 C CA . MET B 1 458 ? 8.773 15.766 22.875 1 97.38 458 MET B CA 1
ATOM 9395 C C . MET B 1 458 ? 7.672 16.703 23.359 1 97.38 458 MET B C 1
ATOM 9397 O O . MET B 1 458 ? 7.906 17.891 23.547 1 97.38 458 MET B O 1
ATOM 9401 N N . LYS B 1 459 ? 6.418 16.25 23.5 1 97.19 459 LYS B N 1
ATOM 9402 C CA . LYS B 1 459 ? 5.273 17.016 24.016 1 97.19 459 LYS B CA 1
ATOM 9403 C C . LYS B 1 459 ? 5.102 18.328 23.266 1 97.19 459 LYS B C 1
ATOM 9405 O O . LYS B 1 459 ? 4.922 19.375 23.891 1 97.19 459 LYS B O 1
ATOM 9410 N N . SER B 1 460 ? 5.277 18.234 21.969 1 97.81 460 SER B N 1
ATOM 9411 C CA . SER B 1 460 ? 5.211 19.422 21.109 1 97.81 460 SER B CA 1
ATOM 9412 C C . SER B 1 460 ? 3.775 19.906 20.953 1 97.81 460 SER B C 1
ATOM 9414 O O . SER B 1 460 ? 2.846 19.109 20.875 1 97.81 460 SER B O 1
ATOM 9416 N N . ILE B 1 461 ? 3.588 21.203 20.891 1 98.38 461 ILE B N 1
ATOM 9417 C CA . ILE B 1 461 ? 2.295 21.812 20.609 1 98.38 461 ILE B CA 1
ATOM 9418 C C . ILE B 1 461 ? 2.469 22.938 19.609 1 98.38 461 ILE B C 1
ATOM 9420 O O . ILE B 1 461 ? 3.596 23.312 19.266 1 98.38 461 ILE B O 1
ATOM 9424 N N . GLY B 1 462 ? 1.389 23.438 19.047 1 98.31 462 GLY B N 1
ATOM 9425 C CA . GLY B 1 462 ? 1.403 24.531 18.094 1 98.31 462 GLY B CA 1
ATOM 9426 C C . GLY B 1 462 ? 0.268 25.516 18.297 1 98.31 462 GLY B C 1
ATOM 9427 O O . GLY B 1 462 ? -0.797 25.375 17.688 1 98.31 462 GLY B O 1
ATOM 9428 N N . LEU B 1 463 ? 0.557 26.516 19.078 1 98.81 463 LEU B N 1
ATOM 9429 C CA . LEU B 1 463 ? -0.396 27.594 19.297 1 98.81 463 LEU B CA 1
ATOM 9430 C C . LEU B 1 463 ? -0.198 28.703 18.266 1 98.81 463 LEU B C 1
ATOM 9432 O O . LEU B 1 463 ? 0.915 29.203 18.094 1 98.81 463 LEU B O 1
ATOM 9436 N N . GLY B 1 464 ? -1.211 28.953 17.516 1 98.5 464 GLY B N 1
ATOM 9437 C CA . GLY B 1 464 ? -1.157 30.016 16.516 1 98.5 464 GLY B CA 1
ATOM 9438 C C . GLY B 1 464 ? -2.123 31.141 16.797 1 98.5 464 GLY B C 1
ATOM 9439 O O . GLY B 1 464 ? -2.449 31.422 17.953 1 98.5 464 GLY B O 1
ATOM 9440 N N . ALA B 1 465 ? -2.406 31.906 15.789 1 98.69 465 ALA B N 1
ATOM 9441 C CA . ALA B 1 465 ? -3.312 33.062 15.883 1 98.69 465 ALA B CA 1
ATOM 9442 C C . ALA B 1 465 ? -4.023 33.312 14.555 1 98.69 465 ALA B C 1
ATOM 9444 O O . ALA B 1 465 ? -3.523 32.906 13.492 1 98.69 465 ALA B O 1
ATOM 9445 N N . MET B 1 466 ? -5.164 33.875 14.688 1 98.44 466 MET B N 1
ATOM 9446 C CA . MET B 1 466 ? -5.918 34.281 13.516 1 98.44 466 MET B CA 1
ATOM 9447 C C . MET B 1 466 ? -6.48 35.688 13.703 1 98.44 466 MET B C 1
ATOM 9449 O O . MET B 1 466 ? -6.387 36.25 14.797 1 98.44 466 MET B O 1
ATOM 9453 N N . ASN B 1 467 ? -6.938 36.312 12.617 1 98.44 467 ASN B N 1
ATOM 9454 C CA . ASN B 1 467 ? -7.691 37.562 12.641 1 98.44 467 ASN B CA 1
ATOM 9455 C C . ASN B 1 467 ? -6.762 38.781 12.734 1 98.44 467 ASN B C 1
ATOM 9457 O O . ASN B 1 467 ? -7.148 39.812 13.258 1 98.44 467 ASN B O 1
ATOM 9461 N N . LEU B 1 468 ? -5.543 38.656 12.266 1 98.81 468 LEU B N 1
ATOM 9462 C CA . LEU B 1 468 ? -4.645 39.812 12.273 1 98.81 468 LEU B CA 1
ATOM 9463 C C . LEU B 1 468 ? -5.176 40.906 11.375 1 98.81 468 LEU B C 1
ATOM 9465 O O . LEU B 1 468 ? -5.273 42.062 11.797 1 98.81 468 LEU B O 1
ATOM 9469 N N . HIS B 1 469 ? -5.508 40.562 10.141 1 98.69 469 HIS B N 1
ATOM 9470 C CA . HIS B 1 469 ? -5.984 41.562 9.211 1 98.69 469 HIS B CA 1
ATOM 9471 C C . HIS B 1 469 ? -7.254 42.25 9.727 1 98.69 469 HIS B C 1
ATOM 9473 O O . HIS B 1 469 ? -7.395 43.469 9.633 1 98.69 469 HIS B O 1
ATOM 9479 N N . GLY B 1 470 ? -8.172 41.469 10.195 1 98.19 470 GLY B N 1
ATOM 9480 C CA . GLY B 1 470 ? -9.391 42.031 10.758 1 98.19 470 GLY B CA 1
ATOM 9481 C C . GLY B 1 470 ? -9.148 43 11.891 1 98.19 470 GLY B C 1
ATOM 9482 O O . GLY B 1 470 ? -9.766 44.062 11.945 1 98.19 470 GLY B O 1
ATOM 9483 N N . PHE B 1 471 ? -8.297 42.656 12.805 1 98.44 471 PHE B N 1
ATOM 9484 C CA . PHE B 1 471 ? -7.973 43.531 13.93 1 98.44 471 PHE B CA 1
ATOM 9485 C C . PHE B 1 471 ? -7.395 44.844 13.445 1 98.44 471 PHE B C 1
ATOM 9487 O O . PHE B 1 471 ? -7.805 45.906 13.906 1 98.44 471 PHE B O 1
ATOM 9494 N N . LEU B 1 472 ? -6.402 44.719 12.539 1 98.75 472 LEU B N 1
ATOM 9495 C CA . LEU B 1 472 ? -5.75 45.906 12.023 1 98.75 472 LEU B CA 1
ATOM 9496 C C . LEU B 1 472 ? -6.762 46.812 11.328 1 98.75 472 LEU B C 1
ATOM 9498 O O . LEU B 1 472 ? -6.797 48.031 11.586 1 98.75 472 LEU B O 1
ATOM 9502 N N . ALA B 1 473 ? -7.559 46.219 10.508 1 98.38 473 ALA B N 1
ATOM 9503 C CA . ALA B 1 473 ? -8.539 47 9.742 1 98.38 473 ALA B CA 1
ATOM 9504 C C . ALA B 1 473 ? -9.523 47.688 10.672 1 98.38 473 ALA B C 1
ATOM 9506 O O . ALA B 1 473 ? -9.875 48.875 10.445 1 98.38 473 ALA B O 1
ATOM 9507 N N . GLN B 1 474 ? -9.977 47.062 11.68 1 97.5 474 GLN B N 1
ATOM 9508 C CA . GLN B 1 474 ? -10.961 47.625 12.602 1 97.5 474 GLN B CA 1
ATOM 9509 C C . GLN B 1 474 ? -10.344 48.719 13.477 1 97.5 474 GLN B C 1
ATOM 9511 O O . GLN B 1 474 ? -11.062 49.5 14.117 1 97.5 474 GLN B O 1
ATOM 9516 N N . ASN B 1 475 ? -9.055 48.781 13.539 1 97.88 475 ASN B N 1
ATOM 9517 C CA . ASN B 1 475 ? -8.359 49.844 14.258 1 97.88 475 ASN B CA 1
ATOM 9518 C C . ASN B 1 475 ? -7.73 50.844 13.312 1 97.88 475 ASN B C 1
ATOM 9520 O O . ASN B 1 475 ? -6.848 51.625 13.703 1 97.88 475 ASN B O 1
ATOM 9524 N N . ASN B 1 476 ? -8.086 50.844 12.086 1 97.44 476 ASN B N 1
ATOM 9525 C CA . ASN B 1 476 ? -7.66 51.75 11.047 1 97.44 476 ASN B CA 1
ATOM 9526 C C . ASN B 1 476 ? -6.148 51.719 10.859 1 97.44 476 ASN B C 1
ATOM 9528 O O . ASN B 1 476 ? -5.5 52.781 10.805 1 97.44 476 ASN B O 1
ATOM 9532 N N . ILE B 1 477 ? -5.621 50.594 10.852 1 98.44 477 ILE B N 1
ATOM 9533 C CA . ILE B 1 477 ? -4.215 50.375 10.555 1 98.44 477 ILE B CA 1
ATOM 9534 C C . ILE B 1 477 ? -4.094 49.531 9.281 1 98.44 477 ILE B C 1
ATOM 9536 O O . ILE B 1 477 ? -4.688 48.438 9.18 1 98.44 477 ILE B O 1
ATOM 9540 N N . ALA B 1 478 ? -3.371 50 8.328 1 98.12 478 ALA B N 1
ATOM 9541 C CA . ALA B 1 478 ? -3.189 49.25 7.082 1 98.12 478 ALA B CA 1
ATOM 9542 C C . ALA B 1 478 ? -2.26 48.062 7.277 1 98.12 478 ALA B C 1
ATOM 9544 O O . ALA B 1 478 ? -1.222 48.188 7.934 1 98.12 478 ALA B O 1
ATOM 9545 N N . TYR B 1 479 ? -2.598 46.969 6.723 1 98.44 479 TYR B N 1
ATOM 9546 C CA . TYR B 1 479 ? -1.857 45.719 6.887 1 98.44 479 TYR B CA 1
ATOM 9547 C C . TYR B 1 479 ? -0.399 45.906 6.48 1 98.44 479 TYR B C 1
ATOM 9549 O O . TYR B 1 479 ? 0.501 45.344 7.133 1 98.44 479 TYR B O 1
ATOM 9557 N N . GLU B 1 480 ? -0.088 46.656 5.461 1 97.94 480 GLU B N 1
ATOM 9558 C CA . GLU B 1 480 ? 1.249 46.812 4.891 1 97.94 480 GLU B CA 1
ATOM 9559 C C . GLU B 1 480 ? 2.047 47.875 5.617 1 97.94 480 GLU B C 1
ATOM 9561 O O . GLU B 1 480 ? 3.195 48.156 5.262 1 97.94 480 GLU B O 1
ATOM 9566 N N . SER B 1 481 ? 1.503 48.438 6.637 1 98.19 481 SER B N 1
ATOM 9567 C CA . SER B 1 481 ? 2.094 49.625 7.266 1 98.19 481 SER B CA 1
ATOM 9568 C C . SER B 1 481 ? 3.131 49.219 8.312 1 98.19 481 SER B C 1
ATOM 9570 O O . SER B 1 481 ? 3.156 48.094 8.766 1 98.19 481 SER B O 1
ATOM 9572 N N . GLU B 1 482 ? 3.939 50.188 8.703 1 98.19 482 GLU B N 1
ATOM 9573 C CA . GLU B 1 482 ? 4.895 50.031 9.789 1 98.19 482 GLU B CA 1
ATOM 9574 C C . GLU B 1 482 ? 4.184 49.844 11.125 1 98.19 482 GLU B C 1
ATOM 9576 O O . GLU B 1 482 ? 4.656 49.125 12.008 1 98.19 482 GLU B O 1
ATOM 9581 N N . GLU B 1 483 ? 3.084 50.562 11.266 1 98.5 483 GLU B N 1
ATOM 9582 C CA . GLU B 1 483 ? 2.277 50.438 12.469 1 98.5 483 GLU B CA 1
ATOM 9583 C C . GLU B 1 483 ? 1.792 49 12.648 1 98.5 483 GLU B C 1
ATOM 9585 O O . GLU B 1 483 ? 1.789 48.469 13.766 1 98.5 483 GLU B O 1
ATOM 9590 N N . ALA B 1 484 ? 1.396 48.469 11.539 1 98.81 484 ALA B N 1
ATOM 9591 C CA . ALA B 1 484 ? 0.939 47.062 11.578 1 98.81 484 ALA B CA 1
ATOM 9592 C C . ALA B 1 484 ? 2.059 46.125 12.031 1 98.81 484 ALA B C 1
ATOM 9594 O O . ALA B 1 484 ? 1.839 45.25 12.859 1 98.81 484 ALA B O 1
ATOM 9595 N N . ARG B 1 485 ? 3.25 46.281 11.492 1 98.75 485 ARG B N 1
ATOM 9596 C CA . ARG B 1 485 ? 4.391 45.438 11.867 1 98.75 485 ARG B CA 1
ATOM 9597 C C . ARG B 1 485 ? 4.781 45.688 13.32 1 98.75 485 ARG B C 1
ATOM 9599 O O . ARG B 1 485 ? 5.18 44.75 14.023 1 98.75 485 ARG B O 1
ATOM 9606 N N . ASP B 1 486 ? 4.672 46.938 13.695 1 98.75 486 ASP B N 1
ATOM 9607 C CA . ASP B 1 486 ? 4.949 47.281 15.086 1 98.75 486 ASP B CA 1
ATOM 9608 C C . ASP B 1 486 ? 4.016 46.531 16.031 1 98.75 486 ASP B C 1
ATOM 9610 O O . ASP B 1 486 ? 4.465 45.969 17.031 1 98.75 486 ASP B O 1
ATOM 9614 N N . PHE B 1 487 ? 2.779 46.531 15.758 1 98.81 487 PHE B N 1
ATOM 9615 C CA . PHE B 1 487 ? 1.804 45.812 16.547 1 98.81 487 PHE B CA 1
ATOM 9616 C C . PHE B 1 487 ? 2.137 44.312 16.578 1 98.81 487 PHE B C 1
ATOM 9618 O O . PHE B 1 487 ? 2.193 43.719 17.641 1 98.81 487 PHE B O 1
ATOM 9625 N N . ALA B 1 488 ? 2.301 43.781 15.359 1 98.88 488 ALA B N 1
ATOM 9626 C CA . ALA B 1 488 ? 2.568 42.344 15.25 1 98.88 488 ALA B CA 1
ATOM 9627 C C . ALA B 1 488 ? 3.818 41.969 16.031 1 98.88 488 ALA B C 1
ATOM 9629 O O . ALA B 1 488 ? 3.854 40.906 16.688 1 98.88 488 ALA B O 1
ATOM 9630 N N . ASN B 1 489 ? 4.824 42.719 15.938 1 98.81 489 ASN B N 1
ATOM 9631 C CA . ASN B 1 489 ? 6.082 42.5 16.625 1 98.81 489 ASN B CA 1
ATOM 9632 C C . ASN B 1 489 ? 5.867 42.312 18.141 1 98.81 489 ASN B C 1
ATOM 9634 O O . ASN B 1 489 ? 6.348 41.344 18.734 1 98.81 489 ASN B O 1
ATOM 9638 N N . THR B 1 490 ? 5.129 43.25 18.719 1 98.81 490 THR B N 1
ATOM 9639 C CA . THR B 1 490 ? 4.887 43.219 20.156 1 98.81 490 THR B CA 1
ATOM 9640 C C . THR B 1 490 ? 3.936 42.094 20.531 1 98.81 490 THR B C 1
ATOM 9642 O O . THR B 1 490 ? 4.176 41.375 21.5 1 98.81 490 THR B O 1
ATOM 9645 N N . PHE B 1 491 ? 2.883 41.906 19.781 1 98.88 491 PHE B N 1
ATOM 9646 C CA . PHE B 1 491 ? 1.879 40.906 20.078 1 98.88 491 PHE B CA 1
ATOM 9647 C C . PHE B 1 491 ? 2.51 39.5 20.109 1 98.88 491 PHE B C 1
ATOM 9649 O O . PHE B 1 491 ? 2.314 38.75 21.078 1 98.88 491 PHE B O 1
ATOM 9656 N N . PHE B 1 492 ? 3.291 39.188 19.109 1 98.88 492 PHE B N 1
ATOM 9657 C CA . PHE B 1 492 ? 3.814 37.812 19.016 1 98.88 492 PHE B CA 1
ATOM 9658 C C . PHE B 1 492 ? 4.988 37.625 19.969 1 98.88 492 PHE B C 1
ATOM 9660 O O . PHE B 1 492 ? 5.234 36.5 20.438 1 98.88 492 PHE B O 1
ATOM 9667 N N . MET B 1 493 ? 5.703 38.719 20.266 1 98.88 493 MET B N 1
ATOM 9668 C CA . MET B 1 493 ? 6.676 38.625 21.344 1 98.88 493 MET B CA 1
ATOM 9669 C C . MET B 1 493 ? 5.992 38.25 22.656 1 98.88 493 MET B C 1
ATOM 9671 O O . MET B 1 493 ? 6.484 37.406 23.391 1 98.88 493 MET B O 1
ATOM 9675 N N . MET B 1 494 ? 4.863 38.844 22.938 1 98.88 494 MET B N 1
ATOM 9676 C CA . MET B 1 494 ? 4.113 38.531 24.156 1 98.88 494 MET B CA 1
ATOM 9677 C C . MET B 1 494 ? 3.617 37.094 24.141 1 98.88 494 MET B C 1
ATOM 9679 O O . MET B 1 494 ? 3.697 36.406 25.156 1 98.88 494 MET B O 1
ATOM 9683 N N . MET B 1 495 ? 3.1 36.688 23 1 98.88 495 MET B N 1
ATOM 9684 C CA . MET B 1 495 ? 2.666 35.281 22.875 1 98.88 495 MET B CA 1
ATOM 9685 C C . MET B 1 495 ? 3.816 34.344 23.172 1 98.88 495 MET B C 1
ATOM 9687 O O . MET B 1 495 ? 3.627 33.312 23.859 1 98.88 495 MET B O 1
ATOM 9691 N N . ASN B 1 496 ? 4.992 34.625 22.578 1 98.81 496 ASN B N 1
ATOM 9692 C CA . ASN B 1 496 ? 6.176 33.781 22.812 1 98.81 496 ASN B CA 1
ATOM 9693 C C . ASN B 1 496 ? 6.543 33.75 24.297 1 98.81 496 ASN B C 1
ATOM 9695 O O . ASN B 1 496 ? 6.77 32.688 24.859 1 98.81 496 ASN B O 1
ATOM 9699 N N . PHE B 1 497 ? 6.523 34.906 24.953 1 98.88 497 PHE B N 1
ATOM 9700 C CA . PHE B 1 497 ? 6.887 35.031 26.359 1 98.88 497 PHE B CA 1
ATOM 9701 C C . PHE B 1 497 ? 5.969 34.188 27.234 1 98.88 497 PHE B C 1
ATOM 9703 O O . PHE B 1 497 ? 6.438 33.344 28 1 98.88 497 PHE B O 1
ATOM 9710 N N . TYR B 1 498 ? 4.715 34.375 27.094 1 98.88 498 TYR B N 1
ATOM 9711 C CA . TYR B 1 498 ? 3.756 33.719 27.984 1 98.88 498 TYR B CA 1
ATOM 9712 C C . TYR B 1 498 ? 3.668 32.25 27.719 1 98.88 498 TYR B C 1
ATOM 9714 O O . TYR B 1 498 ? 3.408 31.453 28.625 1 98.88 498 TYR B O 1
ATOM 9722 N N . SER B 1 499 ? 3.893 31.828 26.469 1 98.88 499 SER B N 1
ATOM 9723 C CA . SER B 1 499 ? 3.918 30.406 26.172 1 98.88 499 SER B CA 1
ATOM 9724 C C . SER B 1 499 ? 5.113 29.719 26.828 1 98.88 499 SER B C 1
ATOM 9726 O O . SER B 1 499 ? 4.992 28.609 27.344 1 98.88 499 SER B O 1
ATOM 9728 N N . ILE B 1 500 ? 6.262 30.359 26.797 1 98.88 500 ILE B N 1
ATOM 9729 C CA . ILE B 1 500 ? 7.449 29.828 27.453 1 98.88 500 ILE B CA 1
ATOM 9730 C C . ILE B 1 500 ? 7.227 29.781 28.953 1 98.88 500 ILE B C 1
ATOM 9732 O O . ILE B 1 500 ? 7.551 28.781 29.609 1 98.88 500 ILE B O 1
ATOM 9736 N N . GLU B 1 501 ? 6.695 30.875 29.422 1 98.88 501 GLU B N 1
ATOM 9737 C CA . GLU B 1 501 ? 6.434 30.953 30.859 1 98.88 501 GLU B CA 1
ATOM 9738 C C . GLU B 1 501 ? 5.523 29.812 31.312 1 98.88 501 GLU B C 1
ATOM 9740 O O . GLU B 1 501 ? 5.824 29.125 32.281 1 98.88 501 GLU B O 1
ATOM 9745 N N . ARG B 1 502 ? 4.453 29.609 30.625 1 98.81 502 ARG B N 1
ATOM 9746 C CA . ARG B 1 502 ? 3.514 28.562 31.016 1 98.81 502 ARG B CA 1
ATOM 9747 C C . ARG B 1 502 ? 4.137 27.188 30.875 1 98.81 502 ARG B C 1
ATOM 9749 O O . ARG B 1 502 ? 3.92 26.312 31.719 1 98.81 502 ARG B O 1
ATOM 9756 N N . SER B 1 503 ? 4.863 26.938 29.797 1 98.88 503 SER B N 1
ATOM 9757 C CA . SER B 1 503 ? 5.543 25.656 29.625 1 98.88 503 SER B CA 1
ATOM 9758 C C . SER B 1 503 ? 6.488 25.375 30.781 1 98.88 503 SER B C 1
ATOM 9760 O O . SER B 1 503 ? 6.562 24.234 31.266 1 98.88 503 SER B O 1
ATOM 9762 N N . ALA B 1 504 ? 7.23 26.359 31.188 1 98.81 504 ALA B N 1
ATOM 9763 C CA . ALA B 1 504 ? 8.148 26.203 32.312 1 98.81 504 ALA B CA 1
ATOM 9764 C C . ALA B 1 504 ? 7.387 25.938 33.625 1 98.81 504 ALA B C 1
ATOM 9766 O O . ALA B 1 504 ? 7.84 25.172 34.469 1 98.81 504 ALA B O 1
ATOM 9767 N N . GLU B 1 505 ? 6.285 26.672 33.781 1 98.81 505 GLU B N 1
ATOM 9768 C CA . GLU B 1 505 ? 5.445 26.438 34.938 1 98.81 505 GLU B CA 1
ATOM 9769 C C . GLU B 1 505 ? 4.969 24.984 34.969 1 98.81 505 GLU B C 1
ATOM 9771 O O . GLU B 1 505 ? 4.977 24.344 36.031 1 98.81 505 GLU B O 1
ATOM 9776 N N . ILE B 1 506 ? 4.535 24.469 33.844 1 98.69 506 ILE B N 1
ATOM 9777 C CA . ILE B 1 506 ? 4.066 23.078 33.781 1 98.69 506 ILE B CA 1
ATOM 9778 C C . ILE B 1 506 ? 5.219 22.125 34.094 1 98.69 506 ILE B C 1
ATOM 9780 O O . ILE B 1 506 ? 5.027 21.141 34.812 1 98.69 506 ILE B O 1
ATOM 9784 N N . ALA B 1 507 ? 6.383 22.422 33.531 1 98.75 507 ALA B N 1
ATOM 9785 C CA . ALA B 1 507 ? 7.555 21.609 33.844 1 98.75 507 ALA B CA 1
ATOM 9786 C C . ALA B 1 507 ? 7.801 21.547 35.344 1 98.75 507 ALA B C 1
ATOM 9788 O O . ALA B 1 507 ? 8.102 20.5 35.906 1 98.75 507 ALA B O 1
ATOM 9789 N N . LYS B 1 508 ? 7.703 22.672 35.969 1 98.62 508 LYS B N 1
ATOM 9790 C CA . LYS B 1 508 ? 7.867 22.766 37.406 1 98.62 508 LYS B CA 1
ATOM 9791 C C . LYS B 1 508 ? 6.797 21.953 38.125 1 98.62 508 LYS B C 1
ATOM 9793 O O . LYS B 1 508 ? 7.105 21.172 39.031 1 98.62 508 LYS B O 1
ATOM 9798 N N . GLU B 1 509 ? 5.562 22.156 37.719 1 98.19 509 GLU B N 1
ATOM 9799 C CA . GLU B 1 509 ? 4.422 21.5 38.344 1 98.19 509 GLU B CA 1
ATOM 9800 C C . GLU B 1 509 ? 4.535 19.984 38.219 1 98.19 509 GLU B C 1
ATOM 9802 O O . GLU B 1 509 ? 4.219 19.25 39.188 1 98.19 509 GLU B O 1
ATOM 9807 N N . LYS B 1 510 ? 4.969 19.531 37.125 1 96.94 510 LYS B N 1
ATOM 9808 C CA . LYS B 1 510 ? 4.992 18.094 36.844 1 96.94 510 LYS B CA 1
ATOM 9809 C C . LYS B 1 510 ? 6.352 17.5 37.188 1 96.94 510 LYS B C 1
ATOM 9811 O O . LYS B 1 510 ? 6.477 16.281 37.312 1 96.94 510 LYS B O 1
ATOM 9816 N N . GLY B 1 511 ? 7.305 18.203 37.375 1 97.25 511 GLY B N 1
ATOM 9817 C CA . GLY B 1 511 ? 8.648 17.719 37.656 1 97.25 511 GLY B CA 1
ATOM 9818 C C . GLY B 1 511 ? 9.266 16.984 36.469 1 97.25 511 GLY B C 1
ATOM 9819 O O . GLY B 1 511 ? 9.969 15.984 36.688 1 97.25 511 GLY B O 1
ATOM 9820 N N . GLU B 1 512 ? 8.891 17.406 35.281 1 97.12 512 GLU B N 1
ATOM 9821 C CA . GLU B 1 512 ? 9.383 16.734 34.094 1 97.12 512 GLU B CA 1
ATOM 9822 C C . GLU B 1 512 ? 9.617 17.734 32.969 1 97.12 512 GLU B C 1
ATOM 9824 O O . GLU B 1 512 ? 8.914 18.734 32.875 1 97.12 512 GLU B O 1
ATOM 9829 N N . THR B 1 513 ? 10.672 17.516 32.094 1 98.25 513 THR B N 1
ATOM 9830 C CA . THR B 1 513 ? 10.953 18.281 30.891 1 98.25 513 THR B CA 1
ATOM 9831 C C . THR B 1 513 ? 10.828 17.406 29.656 1 98.25 513 THR B C 1
ATOM 9833 O O . THR B 1 513 ? 10.711 16.172 29.766 1 98.25 513 THR B O 1
ATOM 9836 N N . TYR B 1 514 ? 10.766 18 28.484 1 98.19 514 TYR B N 1
ATOM 9837 C CA . TYR B 1 514 ? 10.75 17.203 27.266 1 98.19 514 TYR B CA 1
ATOM 9838 C C . TYR B 1 514 ? 12.086 16.5 27.062 1 98.19 514 TYR B C 1
ATOM 9840 O O . TYR B 1 514 ? 13.094 16.859 27.672 1 98.19 514 TYR B O 1
ATOM 9848 N N . HIS B 1 515 ? 12.055 15.5 26.172 1 97.25 515 HIS B N 1
ATOM 9849 C CA . HIS B 1 515 ? 13.242 14.703 25.859 1 97.25 515 HIS B CA 1
ATOM 9850 C C . HIS B 1 515 ? 14.328 15.562 25.234 1 97.25 515 HIS B C 1
ATOM 9852 O O . HIS B 1 515 ? 14.078 16.266 24.234 1 97.25 515 HIS B O 1
ATOM 9858 N N . GLY B 1 516 ? 15.547 15.562 25.844 1 96.88 516 GLY B N 1
ATOM 9859 C CA . GLY B 1 516 ? 16.688 16.266 25.281 1 96.88 516 GLY B CA 1
ATOM 9860 C C . GLY B 1 516 ? 16.734 17.734 25.656 1 96.88 516 GLY B C 1
ATOM 9861 O O . GLY B 1 516 ? 17.484 18.5 25.047 1 96.88 516 GLY B O 1
ATOM 9862 N N . TYR B 1 517 ? 15.984 18.188 26.641 1 98 517 TYR B N 1
ATOM 9863 C CA . TYR B 1 517 ? 15.93 19.594 27.047 1 98 517 TYR B CA 1
ATOM 9864 C C . TYR B 1 517 ? 17.312 20.125 27.391 1 98 517 TYR B C 1
ATOM 9866 O O . TYR B 1 517 ? 17.656 21.25 27.047 1 98 517 TYR B O 1
ATOM 9874 N N . GLU B 1 518 ? 18.172 19.344 27.984 1 97.38 518 GLU B N 1
ATOM 9875 C CA . GLU B 1 518 ? 19.438 19.781 28.547 1 97.38 518 GLU B CA 1
ATOM 9876 C C . GLU B 1 518 ? 20.375 20.281 27.453 1 97.38 518 GLU B C 1
ATOM 9878 O O . GLU B 1 518 ? 21.203 21.156 27.688 1 97.38 518 GLU B O 1
ATOM 9883 N N . GLY B 1 519 ? 20.203 19.734 26.266 1 97.06 519 GLY B N 1
ATOM 9884 C CA . GLY B 1 519 ? 21.062 20.141 25.172 1 97.06 519 GLY B CA 1
ATOM 9885 C C . GLY B 1 519 ? 20.484 21.266 24.344 1 97.06 519 GLY B C 1
ATOM 9886 O O . GLY B 1 519 ? 21.094 21.734 23.375 1 97.06 519 GLY B O 1
ATOM 9887 N N . SER B 1 520 ? 19.375 21.875 24.766 1 98 520 SER B N 1
ATOM 9888 C CA . SER B 1 520 ? 18.672 22.875 23.969 1 98 520 SER B CA 1
ATOM 9889 C C . SER B 1 520 ? 19.234 24.266 24.203 1 98 520 SER B C 1
ATOM 9891 O O . SER B 1 520 ? 19.891 24.516 25.219 1 98 520 SER B O 1
ATOM 9893 N N . ALA B 1 521 ? 18.953 25.156 23.266 1 97.88 521 ALA B N 1
ATOM 9894 C CA . ALA B 1 521 ? 19.328 26.562 23.422 1 97.88 521 ALA B CA 1
ATOM 9895 C C . ALA B 1 521 ? 18.516 27.219 24.547 1 97.88 521 ALA B C 1
ATOM 9897 O O . ALA B 1 521 ? 18.891 28.281 25.062 1 97.88 521 ALA B O 1
ATOM 9898 N N . TYR B 1 522 ? 17.391 26.609 24.922 1 98.12 522 TYR B N 1
ATOM 9899 C CA . TYR B 1 522 ? 16.641 27.078 26.094 1 98.12 522 TYR B CA 1
ATOM 9900 C C . TYR B 1 522 ? 17.453 26.859 27.375 1 98.12 522 TYR B C 1
ATOM 9902 O O . TYR B 1 522 ? 17.531 27.766 28.219 1 98.12 522 TYR B O 1
ATOM 9910 N N . ALA B 1 523 ? 17.938 25.688 27.453 1 97.69 523 ALA B N 1
ATOM 9911 C CA . ALA B 1 523 ? 18.703 25.297 28.641 1 97.69 523 ALA B CA 1
ATOM 9912 C C . ALA B 1 523 ? 19.984 26.125 28.766 1 97.69 523 ALA B C 1
ATOM 9914 O O . ALA B 1 523 ? 20.359 26.531 29.859 1 97.69 523 ALA B O 1
ATOM 9915 N N . THR B 1 524 ? 20.703 26.344 27.641 1 96.62 524 THR B N 1
ATOM 9916 C CA . THR B 1 524 ? 21.953 27.109 27.656 1 96.62 524 THR B CA 1
ATOM 9917 C C . THR B 1 524 ? 21.688 28.594 27.875 1 96.62 524 THR B C 1
ATOM 9919 O O . THR B 1 524 ? 22.578 29.344 28.266 1 96.62 524 THR B O 1
ATOM 9922 N N . GLY B 1 525 ? 20.469 29 27.438 1 97 525 GLY B N 1
ATOM 9923 C CA . GLY B 1 525 ? 20.094 30.406 27.562 1 97 525 GLY B CA 1
ATOM 9924 C C . GLY B 1 525 ? 20.25 31.172 26.266 1 97 525 GLY B C 1
ATOM 9925 O O . GLY B 1 525 ? 19.734 32.281 26.141 1 97 525 GLY B O 1
ATOM 9926 N N . GLU B 1 526 ? 20.859 30.625 25.266 1 97.25 526 GLU B N 1
ATOM 9927 C CA . GLU B 1 526 ? 21.125 31.281 24 1 97.25 526 GLU B CA 1
ATOM 9928 C C . GLU B 1 526 ? 19.812 31.766 23.359 1 97.25 526 GLU B C 1
ATOM 9930 O O . GLU B 1 526 ? 19.797 32.812 22.688 1 97.25 526 GLU B O 1
ATOM 9935 N N . TYR B 1 527 ? 18.797 31.016 23.547 1 97.69 527 TYR B N 1
ATOM 9936 C CA . TYR B 1 527 ? 17.5 31.328 22.938 1 97.69 527 TYR B CA 1
ATOM 9937 C C . TYR B 1 527 ? 17.016 32.719 23.391 1 97.69 527 TYR B C 1
ATOM 9939 O O . TYR B 1 527 ? 16.344 33.406 22.625 1 97.69 527 TYR B O 1
ATOM 9947 N N . PHE B 1 528 ? 17.328 33.219 24.562 1 98.31 528 PHE B N 1
ATOM 9948 C CA . PHE B 1 528 ? 16.75 34.375 25.203 1 98.31 528 PHE B CA 1
ATOM 9949 C C . PHE B 1 528 ? 17.562 35.625 24.891 1 98.31 528 PHE B C 1
ATOM 9951 O O . PHE B 1 528 ? 17.125 36.75 25.172 1 98.31 528 PHE B O 1
ATOM 9958 N N . GLU B 1 529 ? 18.703 35.531 24.234 1 97.56 529 GLU B N 1
ATOM 9959 C CA . GLU B 1 529 ? 19.641 36.625 24.062 1 97.56 529 GLU B CA 1
ATOM 9960 C C . GLU B 1 529 ? 18.984 37.812 23.391 1 97.56 529 GLU B C 1
ATOM 9962 O O . GLU B 1 529 ? 19.125 38.969 23.844 1 97.56 529 GLU B O 1
ATOM 9967 N N . LYS B 1 530 ? 18.281 37.594 22.297 1 96.88 530 LYS B N 1
ATOM 9968 C CA . LYS B 1 530 ? 17.656 38.688 21.562 1 96.88 530 LYS B CA 1
ATOM 9969 C C . LYS B 1 530 ? 16.625 39.406 22.422 1 96.88 530 LYS B C 1
ATOM 9971 O O . LYS B 1 530 ? 16.484 40.625 22.328 1 96.88 530 LYS B O 1
ATOM 9976 N N . TYR B 1 531 ? 15.977 38.75 23.312 1 98.06 531 TYR B N 1
ATOM 9977 C CA . TYR B 1 531 ? 14.883 39.312 24.094 1 98.06 531 TYR B CA 1
ATOM 9978 C C . TYR B 1 531 ? 15.414 40.062 25.328 1 98.06 531 TYR B C 1
ATOM 9980 O O . TYR B 1 531 ? 14.773 40.969 25.828 1 98.06 531 TYR B O 1
ATOM 9988 N N . VAL B 1 532 ? 16.578 39.625 25.828 1 97.88 532 VAL B N 1
ATOM 9989 C CA . VAL B 1 532 ? 17.156 40.281 27 1 97.88 532 VAL B CA 1
ATOM 9990 C C . VAL B 1 532 ? 17.922 41.531 26.578 1 97.88 532 VAL B C 1
ATOM 9992 O O . VAL B 1 532 ? 18.188 42.406 27.391 1 97.88 532 VAL B O 1
ATOM 9995 N N . THR B 1 533 ? 18.188 41.719 25.266 1 97.62 533 THR B N 1
ATOM 9996 C CA . THR B 1 533 ? 19.016 42.812 24.812 1 97.62 533 THR B CA 1
ATOM 9997 C C . THR B 1 533 ? 18.188 43.844 24.047 1 97.62 533 THR B C 1
ATOM 9999 O O . THR B 1 533 ? 18.578 45 23.922 1 97.62 533 THR B O 1
ATOM 10002 N N . GLN B 1 534 ? 17.078 43.344 23.531 1 97.25 534 GLN B N 1
ATOM 10003 C CA . GLN B 1 534 ? 16.266 44.219 22.703 1 97.25 534 GLN B CA 1
ATOM 10004 C C . GLN B 1 534 ? 14.891 44.469 23.344 1 97.25 534 GLN B C 1
ATOM 10006 O O . GLN B 1 534 ? 14.336 43.562 23.984 1 97.25 534 GLN B O 1
ATOM 10011 N N . ASP B 1 535 ? 14.398 45.719 23.125 1 97.06 535 ASP B N 1
ATOM 10012 C CA . ASP B 1 535 ? 13.047 46.062 23.562 1 97.06 535 ASP B CA 1
ATOM 10013 C C . ASP B 1 535 ? 12.047 45.938 22.422 1 97.06 535 ASP B C 1
ATOM 10015 O O . ASP B 1 535 ? 12.219 46.531 21.359 1 97.06 535 ASP B O 1
ATOM 10019 N N . PHE B 1 536 ? 11.055 45.156 22.641 1 97.88 536 PHE B N 1
ATOM 10020 C CA . PHE B 1 536 ? 10.078 44.875 21.594 1 97.88 536 PHE B CA 1
ATOM 10021 C C . PHE B 1 536 ? 8.758 45.594 21.891 1 97.88 536 PHE B C 1
ATOM 10023 O O . PHE B 1 536 ? 7.719 45.219 21.344 1 97.88 536 PHE B O 1
ATOM 10030 N N . SER B 1 537 ? 8.703 46.531 22.812 1 97.5 537 SER B N 1
ATOM 10031 C CA . SER B 1 537 ? 7.516 47.344 23.062 1 97.5 537 SER B CA 1
ATOM 10032 C C . SER B 1 537 ? 7.164 48.188 21.859 1 97.5 537 SER B C 1
ATOM 10034 O O . SER B 1 537 ? 8.031 48.469 21.016 1 97.5 537 SER B O 1
ATOM 10036 N N . PRO B 1 538 ? 5.914 48.656 21.781 1 98.25 538 PRO B N 1
ATOM 10037 C CA . PRO B 1 538 ? 5.488 49.406 20.609 1 98.25 538 PRO B CA 1
ATOM 10038 C C . PRO B 1 538 ? 6.273 50.719 20.438 1 98.25 538 PRO B C 1
ATOM 10040 O O . PRO B 1 538 ? 6.551 51.406 21.422 1 98.25 538 PRO B O 1
ATOM 10043 N N . LYS B 1 539 ? 6.57 51.062 19.25 1 97.81 539 LYS B N 1
ATOM 10044 C CA . LYS B 1 539 ? 7.301 52.281 18.922 1 97.81 539 LYS B CA 1
ATOM 10045 C C . LYS B 1 539 ? 6.34 53.406 18.562 1 97.81 539 LYS B C 1
ATOM 10047 O O . LYS B 1 539 ? 6.648 54.562 18.766 1 97.81 539 LYS B O 1
ATOM 10052 N N . PHE B 1 540 ? 5.215 53.031 17.984 1 98.19 540 PHE B N 1
ATOM 10053 C CA . PHE B 1 540 ? 4.211 54.031 17.594 1 98.19 540 PHE B CA 1
ATOM 10054 C C . PHE B 1 540 ? 3.203 54.25 18.719 1 98.19 540 PHE B C 1
ATOM 10056 O O . PHE B 1 540 ? 2.738 53.281 19.344 1 98.19 540 PHE B O 1
ATOM 10063 N N . GLU B 1 541 ? 2.863 55.438 18.953 1 97.69 541 GLU B N 1
ATOM 10064 C CA . GLU B 1 541 ? 1.925 55.781 20.016 1 97.69 541 GLU B CA 1
ATOM 10065 C C . GLU B 1 541 ? 0.571 55.125 19.797 1 97.69 541 GLU B C 1
ATOM 10067 O O . GLU B 1 541 ? -0.039 54.625 20.734 1 97.69 541 GLU B O 1
ATOM 10072 N N . LYS B 1 542 ? 0.144 55.125 18.594 1 97.44 542 LYS B N 1
ATOM 10073 C CA . LYS B 1 542 ? -1.128 54.5 18.266 1 97.44 542 LYS B CA 1
ATOM 10074 C C . LYS B 1 542 ? -1.127 53.031 18.641 1 97.44 542 LYS B C 1
ATOM 10076 O O . LYS B 1 542 ? -2.129 52.5 19.141 1 97.44 542 LYS B O 1
ATOM 10081 N N . VAL B 1 543 ? -0.027 52.406 18.422 1 98.44 543 VAL B N 1
ATOM 10082 C CA . VAL B 1 543 ? 0.1 50.969 18.703 1 98.44 543 VAL B CA 1
ATOM 10083 C C . VAL B 1 543 ? 0.198 50.781 20.203 1 98.44 543 VAL B C 1
ATOM 10085 O O . VAL B 1 543 ? -0.411 49.844 20.75 1 98.44 543 VAL B O 1
ATOM 10088 N N . ALA B 1 544 ? 0.938 51.594 20.891 1 98 544 ALA B N 1
ATOM 10089 C CA . ALA B 1 544 ? 1.082 51.5 22.344 1 98 544 ALA B CA 1
ATOM 10090 C C . ALA B 1 544 ? -0.277 51.562 23.031 1 98 544 ALA B C 1
ATOM 10092 O O . ALA B 1 544 ? -0.512 50.875 24.016 1 98 544 ALA B O 1
ATOM 10093 N N . LYS B 1 545 ? -1.121 52.375 22.562 1 98.06 545 LYS B N 1
ATOM 10094 C CA . LYS B 1 545 ? -2.455 52.562 23.125 1 98.06 545 LYS B CA 1
ATOM 10095 C C . LYS B 1 545 ? -3.268 51.281 23.016 1 98.06 545 LYS B C 1
ATOM 10097 O O . LYS B 1 545 ? -4.09 51 23.891 1 98.06 545 LYS B O 1
ATOM 10102 N N . LEU B 1 546 ? -3.049 50.531 21.984 1 98.25 546 LEU B N 1
ATOM 10103 C CA . LEU B 1 546 ? -3.775 49.281 21.781 1 98.25 546 LEU B CA 1
ATOM 10104 C C . LEU B 1 546 ? -3.426 48.25 22.859 1 98.25 546 LEU B C 1
ATOM 10106 O O . LEU B 1 546 ? -4.207 47.344 23.141 1 98.25 546 LEU B O 1
ATOM 10110 N N . PHE B 1 547 ? -2.242 48.344 23.516 1 98.19 547 PHE B N 1
ATOM 10111 C CA . PHE B 1 547 ? -1.79 47.375 24.5 1 98.19 547 PHE B CA 1
ATOM 10112 C C . PHE B 1 547 ? -2.016 47.906 25.922 1 98.19 547 PHE B C 1
ATOM 10114 O O . PHE B 1 547 ? -1.604 47.281 26.891 1 98.19 547 PHE B O 1
ATOM 10121 N N . GLU B 1 548 ? -2.67 49.094 26 1 97 548 GLU B N 1
ATOM 10122 C CA . GLU B 1 548 ? -2.939 49.625 27.328 1 97 548 GLU B CA 1
ATOM 10123 C C . GLU B 1 548 ? -3.746 48.656 28.172 1 97 548 GLU B C 1
ATOM 10125 O O . GLU B 1 548 ? -4.691 48.031 27.688 1 97 548 GLU B O 1
ATOM 10130 N N . GLY B 1 549 ? -3.395 48.5 29.391 1 96.25 549 GLY B N 1
ATOM 10131 C CA . GLY B 1 549 ? -4.082 47.594 30.312 1 96.25 549 GLY B CA 1
ATOM 10132 C C . GLY B 1 549 ? -3.494 46.219 30.328 1 96.25 549 GLY B C 1
ATOM 10133 O O . GLY B 1 549 ? -3.916 45.344 31.125 1 96.25 549 GLY B O 1
ATOM 10134 N N . MET B 1 550 ? -2.5 45.969 29.516 1 97.31 550 MET B N 1
ATOM 10135 C CA . MET B 1 550 ? -1.822 44.656 29.484 1 97.31 550 MET B CA 1
ATOM 10136 C C . MET B 1 550 ? -0.342 44.812 29.812 1 97.31 550 MET B C 1
ATOM 10138 O O . MET B 1 550 ? 0.263 45.844 29.516 1 97.31 550 MET B O 1
ATOM 10142 N N . HIS B 1 551 ? 0.152 43.875 30.438 1 97 551 HIS B N 1
ATOM 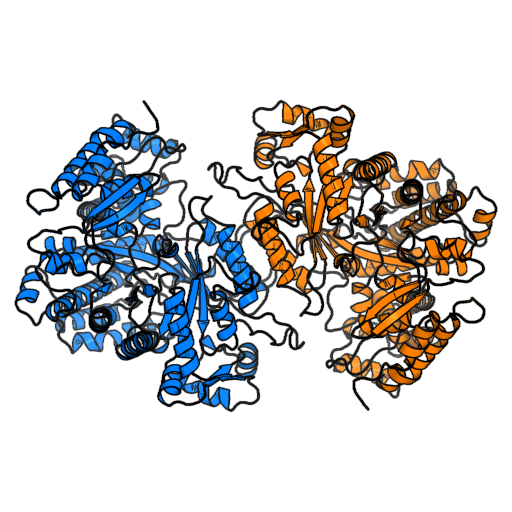10143 C CA . HIS B 1 551 ? 1.578 43.906 30.75 1 97 551 HIS B CA 1
ATOM 10144 C C . HIS B 1 551 ? 2.4 43.469 29.531 1 97 551 HIS B C 1
ATOM 10146 O O . HIS B 1 551 ? 2.277 42.312 29.078 1 97 551 HIS B O 1
ATOM 10152 N N . ILE B 1 552 ? 3.242 44.344 29.031 1 98.12 552 ILE B N 1
ATOM 10153 C CA . ILE B 1 552 ? 4.188 44.031 27.969 1 98.12 552 ILE B CA 1
ATOM 10154 C C . ILE B 1 552 ? 5.523 43.594 28.578 1 98.12 552 ILE B C 1
ATOM 10156 O O . ILE B 1 552 ? 6.176 44.406 29.266 1 98.12 552 ILE B O 1
ATOM 10160 N N . PRO B 1 553 ? 5.945 42.406 28.375 1 98.44 553 PRO B N 1
ATOM 10161 C CA . PRO B 1 553 ? 7.199 41.938 28.953 1 98.44 553 PRO B CA 1
ATOM 10162 C C . PRO B 1 553 ? 8.391 42.812 28.594 1 98.44 553 PRO B C 1
ATOM 10164 O O . PRO B 1 553 ? 8.586 43.156 27.422 1 98.44 553 PRO B O 1
ATOM 10167 N N . THR B 1 554 ? 9.148 43.188 29.578 1 97.88 554 THR B N 1
ATOM 10168 C CA . THR B 1 554 ? 10.352 44 29.406 1 97.88 554 THR B CA 1
ATOM 10169 C C . THR B 1 554 ? 11.594 43.094 29.297 1 97.88 554 THR B C 1
ATOM 10171 O O . THR B 1 554 ? 11.5 41.875 29.453 1 97.88 554 THR B O 1
ATOM 10174 N N . LYS B 1 555 ? 12.75 43.75 29.047 1 98.12 555 LYS B N 1
ATOM 10175 C CA . LYS B 1 555 ? 14.016 43.031 29.047 1 98.12 555 LYS B CA 1
ATOM 10176 C C . LYS B 1 555 ? 14.25 42.344 30.375 1 98.12 555 LYS B C 1
ATOM 10178 O O . LYS B 1 555 ? 14.758 41.219 30.422 1 98.12 555 LYS B O 1
ATOM 10183 N N . GLU B 1 556 ? 13.859 43.031 31.438 1 97.88 556 GLU B N 1
ATOM 10184 C CA . GLU B 1 556 ? 14.031 42.438 32.781 1 97.88 556 GLU B CA 1
ATOM 10185 C C . GLU B 1 556 ? 13.117 41.25 32.969 1 97.88 556 GLU B C 1
ATOM 10187 O O . GLU B 1 556 ? 13.5 40.281 33.625 1 97.88 556 GLU B O 1
ATOM 10192 N N . ASP B 1 557 ? 11.93 41.312 32.5 1 98.56 557 ASP B N 1
ATOM 10193 C CA . ASP B 1 557 ? 11.023 40.156 32.594 1 98.56 557 ASP B CA 1
ATOM 10194 C C . ASP B 1 557 ? 11.609 38.969 31.844 1 98.56 557 ASP B C 1
ATOM 10196 O O . ASP B 1 557 ? 11.516 37.844 32.312 1 98.56 557 ASP B O 1
ATOM 10200 N N . TRP B 1 558 ? 12.164 39.219 30.703 1 98.62 558 TRP B N 1
ATOM 10201 C CA . TRP B 1 558 ? 12.781 38.156 29.922 1 98.62 558 TRP B CA 1
ATOM 10202 C C . TRP B 1 558 ? 13.961 37.531 30.656 1 98.62 558 TRP B C 1
ATOM 10204 O O . TRP B 1 558 ? 14.195 36.312 30.578 1 98.62 558 TRP B O 1
ATOM 10214 N N . LYS B 1 559 ? 14.734 38.375 31.375 1 98.38 559 LYS B N 1
ATOM 10215 C CA . LYS B 1 559 ? 15.844 37.844 32.188 1 98.38 559 LYS B CA 1
ATOM 10216 C C . LYS B 1 559 ? 15.336 36.938 33.281 1 98.38 559 LYS B C 1
ATOM 10218 O O . LYS B 1 559 ? 15.938 35.875 33.531 1 98.38 559 LYS B O 1
ATOM 10223 N N . GLN B 1 560 ? 14.305 37.406 33.875 1 98.56 560 GLN B N 1
ATOM 10224 C CA . GLN B 1 560 ? 13.711 36.594 34.938 1 98.56 560 GLN B CA 1
ATOM 10225 C C . GLN B 1 560 ? 13.195 35.25 34.375 1 98.56 560 GLN B C 1
ATOM 10227 O O . GLN B 1 560 ? 13.352 34.219 35 1 98.56 560 GLN B O 1
ATOM 10232 N N . LEU B 1 561 ? 12.578 35.344 33.219 1 98.69 561 LEU B N 1
ATOM 10233 C CA . LEU B 1 561 ? 12.07 34.125 32.594 1 98.69 561 LEU B CA 1
ATOM 10234 C C . LEU B 1 561 ? 13.211 33.188 32.219 1 98.69 561 LEU B C 1
ATOM 10236 O O . LEU B 1 561 ? 13.094 31.969 32.375 1 98.69 561 LEU B O 1
ATOM 10240 N N . LYS B 1 562 ? 14.266 33.75 31.672 1 98.56 562 LYS B N 1
ATOM 10241 C CA . LYS B 1 562 ? 15.453 32.969 31.344 1 98.56 562 LYS B CA 1
ATOM 10242 C C . LYS B 1 562 ? 15.938 32.188 32.562 1 98.56 562 LYS B C 1
ATOM 10244 O O . LYS B 1 562 ? 16.25 31 32.438 1 98.56 562 LYS B O 1
ATOM 10249 N N . GLN B 1 563 ? 15.969 32.812 33.719 1 98.31 563 GLN B N 1
ATOM 10250 C CA . GLN B 1 563 ? 16.406 32.156 34.938 1 98.31 563 GLN B CA 1
ATOM 10251 C C . GLN B 1 563 ? 15.406 31.094 35.375 1 98.31 563 GLN B C 1
ATOM 10253 O O . GLN B 1 563 ? 15.805 30.016 35.812 1 98.31 563 GLN B O 1
ATOM 10258 N N . PHE B 1 564 ? 14.18 31.422 35.312 1 98.56 564 PHE B N 1
ATOM 10259 C CA . PHE B 1 564 ? 13.133 30.484 35.656 1 98.56 564 PHE B CA 1
ATOM 10260 C C . PHE B 1 564 ? 13.211 29.219 34.812 1 98.56 564 PHE B C 1
ATOM 10262 O O . PHE B 1 564 ? 13.078 28.109 35.344 1 98.56 564 PHE B O 1
ATOM 10269 N N . VAL B 1 565 ? 13.414 29.359 33.531 1 98.62 565 VAL B N 1
ATOM 10270 C CA . VAL B 1 565 ? 13.516 28.234 32.594 1 98.62 565 VAL B CA 1
ATOM 10271 C C . VAL B 1 565 ? 14.766 27.422 32.906 1 98.62 565 VAL B C 1
ATOM 10273 O O . VAL B 1 565 ? 14.75 26.188 32.844 1 98.62 565 VAL B O 1
ATOM 10276 N N . LYS B 1 566 ? 15.828 28.078 33.188 1 97.56 566 LYS B N 1
ATOM 10277 C CA . LYS B 1 566 ? 17.062 27.406 33.562 1 97.56 566 LYS B CA 1
ATOM 10278 C C . LYS B 1 566 ? 16.859 26.516 34.781 1 97.56 566 LYS B C 1
ATOM 10280 O O . LYS B 1 566 ? 17.406 25.406 34.844 1 97.56 566 LYS B O 1
ATOM 10285 N N . GLU B 1 567 ? 16.094 26.969 35.656 1 97.81 567 GLU B N 1
ATOM 10286 C CA . GLU B 1 567 ? 15.898 26.266 36.938 1 97.81 567 GLU B CA 1
ATOM 10287 C C . GLU B 1 567 ? 14.922 25.109 36.781 1 97.81 567 GLU B C 1
ATOM 10289 O O . GLU B 1 567 ? 15.102 24.047 37.375 1 97.81 567 GLU B O 1
ATOM 10294 N N . HIS B 1 568 ? 13.891 25.266 35.969 1 98.19 568 HIS B N 1
ATOM 10295 C CA . HIS B 1 568 ? 12.805 24.297 36.031 1 98.19 568 HIS B CA 1
ATOM 10296 C C . HIS B 1 568 ? 12.656 23.578 34.688 1 98.19 568 HIS B C 1
ATOM 10298 O O . HIS B 1 568 ? 12.023 22.516 34.625 1 98.19 568 HIS B O 1
ATOM 10304 N N . GLY B 1 569 ? 13.242 24.141 33.625 1 98.38 569 GLY B N 1
ATOM 10305 C CA . GLY B 1 569 ? 13.133 23.531 32.312 1 98.38 569 GLY B CA 1
ATOM 10306 C C . GLY B 1 569 ? 11.852 23.906 31.578 1 98.38 569 GLY B C 1
ATOM 10307 O O . GLY B 1 569 ? 11.148 24.844 32 1 98.38 569 GLY B O 1
ATOM 10308 N N . LEU B 1 570 ? 11.609 23.266 30.5 1 98.75 570 LEU B N 1
ATOM 10309 C CA . LEU B 1 570 ? 10.398 23.406 29.703 1 98.75 570 LEU B CA 1
ATOM 10310 C C . LEU B 1 570 ? 9.703 22.062 29.531 1 98.75 570 LEU B C 1
ATOM 10312 O O . LEU B 1 570 ? 10.367 21.031 29.375 1 98.75 570 LEU B O 1
ATOM 10316 N N . TYR B 1 571 ? 8.375 22.078 29.516 1 98.75 571 TYR B N 1
ATOM 10317 C CA . TYR B 1 571 ? 7.586 20.875 29.328 1 98.75 571 TYR B CA 1
ATOM 10318 C C . TYR B 1 571 ? 7.418 20.547 27.844 1 98.75 571 TYR B C 1
ATOM 10320 O O . TYR B 1 571 ? 7.332 19.391 27.469 1 98.75 571 TYR B O 1
ATOM 10328 N N . HIS B 1 572 ? 7.395 21.547 27.031 1 98.62 572 HIS B N 1
ATOM 10329 C CA . HIS B 1 572 ? 7.164 21.406 25.609 1 98.62 572 HIS B CA 1
ATOM 10330 C C . HIS B 1 572 ? 8.438 21.703 24.812 1 98.62 572 HIS B C 1
ATOM 10332 O O . HIS B 1 572 ? 9.109 22.703 25.062 1 98.62 572 HIS B O 1
ATOM 10338 N N . SER B 1 573 ? 8.695 20.844 23.766 1 98.5 573 SER B N 1
ATOM 10339 C CA . SER B 1 573 ? 9.852 21.078 22.906 1 98.5 573 SER B CA 1
ATOM 10340 C C . SER B 1 573 ? 9.57 22.188 21.891 1 98.5 573 SER B C 1
ATOM 10342 O O . SER B 1 573 ? 10.484 22.875 21.438 1 98.5 573 SER B O 1
ATOM 10344 N N . TYR B 1 574 ? 8.336 22.328 21.469 1 98.62 574 TYR B N 1
ATOM 10345 C CA . TYR B 1 574 ? 7.848 23.344 20.547 1 98.62 574 TYR B CA 1
ATOM 10346 C C . TYR B 1 574 ? 6.512 23.906 21.016 1 98.62 574 TYR B C 1
ATOM 10348 O O . TYR B 1 574 ? 5.715 23.188 21.625 1 98.62 574 TYR B O 1
ATOM 10356 N N . ARG B 1 575 ? 6.238 25.188 20.578 1 98.75 575 ARG B N 1
ATOM 10357 C CA . ARG B 1 575 ? 5.082 25.797 21.234 1 98.75 575 ARG B CA 1
ATOM 10358 C C . ARG B 1 575 ? 4.219 26.547 20.219 1 98.75 575 ARG B C 1
ATOM 10360 O O . ARG B 1 575 ? 2.994 26.578 20.344 1 98.75 575 ARG B O 1
ATOM 10367 N N . LEU B 1 576 ? 4.895 27.188 19.25 1 98.75 576 LEU B N 1
ATOM 10368 C CA . LEU B 1 576 ? 4.137 28.125 18.422 1 98.75 576 LEU B CA 1
ATOM 10369 C C . LEU B 1 576 ? 4.234 27.75 16.953 1 98.75 576 LEU B C 1
ATOM 10371 O O . LEU B 1 576 ? 5.32 27.438 16.453 1 98.75 576 LEU B O 1
ATOM 10375 N N . CYS B 1 577 ? 3.205 27.734 16.25 1 97.5 577 CYS B N 1
ATOM 10376 C CA . CYS B 1 577 ? 3.129 27.719 14.797 1 97.5 577 CYS B CA 1
ATOM 10377 C C . CYS B 1 577 ? 1.808 28.297 14.312 1 97.5 577 CYS B C 1
ATOM 10379 O O . CYS B 1 577 ? 0.783 28.172 14.984 1 97.5 577 CYS B O 1
ATOM 10381 N N . ILE B 1 578 ? 1.763 28.953 13.227 1 98.5 578 ILE B N 1
ATOM 10382 C CA . ILE B 1 578 ? 0.573 29.656 12.742 1 98.5 578 ILE B CA 1
ATOM 10383 C C . ILE B 1 578 ? 0.022 28.922 11.516 1 98.5 578 ILE B C 1
ATOM 10385 O O . ILE B 1 578 ? 0.584 29.031 10.422 1 98.5 578 ILE B O 1
ATOM 10389 N N . ALA B 1 579 ? -1.102 28.266 11.711 1 97.38 579 ALA B N 1
ATOM 10390 C CA . ALA B 1 579 ? -1.768 27.5 10.664 1 97.38 579 ALA B CA 1
ATOM 10391 C C . ALA B 1 579 ? -2.643 28.406 9.797 1 97.38 579 ALA B C 1
ATOM 10393 O O . ALA B 1 579 ? -2.848 29.578 10.125 1 97.38 579 ALA B O 1
ATOM 10394 N N . PRO B 1 580 ? -3.15 27.922 8.648 1 95.31 580 PRO B N 1
ATOM 10395 C CA . PRO B 1 580 ? -4.016 28.734 7.789 1 95.31 580 PRO B CA 1
ATOM 10396 C C . PRO B 1 580 ? -5.371 29.031 8.422 1 95.31 580 PRO B C 1
ATOM 10398 O O . PRO B 1 580 ? -6.004 30.031 8.094 1 95.31 580 PRO B O 1
ATOM 10401 N N . THR B 1 581 ? -5.844 28.203 9.297 1 94.81 581 THR B N 1
ATOM 10402 C CA . THR B 1 581 ? -7.086 28.328 10.047 1 94.81 581 THR B CA 1
ATOM 10403 C C . THR B 1 581 ? -8.273 28.484 9.102 1 94.81 581 THR B C 1
ATOM 10405 O O . THR B 1 581 ? -9.117 29.359 9.305 1 94.81 581 THR B O 1
ATOM 10408 N N . GLY B 1 582 ? -8.344 27.766 8.062 1 87.75 582 GLY B N 1
ATOM 10409 C CA . GLY B 1 582 ? -9.367 27.891 7.035 1 87.75 582 GLY B CA 1
ATOM 10410 C C . GLY B 1 582 ? -10.773 27.703 7.562 1 87.75 582 GLY B C 1
ATOM 10411 O O . GLY B 1 582 ? -11.648 28.531 7.332 1 87.75 582 GLY B O 1
ATOM 10412 N N . SER B 1 583 ? -11 26.719 8.336 1 89.81 583 SER B N 1
ATOM 10413 C CA . SER B 1 583 ? -12.344 26.406 8.789 1 89.81 583 SER B CA 1
ATOM 10414 C C . SER B 1 583 ? -12.664 27.094 10.117 1 89.81 583 SER B C 1
ATOM 10416 O O . SER B 1 583 ? -13.75 27.625 10.289 1 89.81 583 SER B O 1
ATOM 10418 N N . ILE B 1 584 ? -11.75 27.141 10.969 1 95 584 ILE B N 1
ATOM 10419 C CA . ILE B 1 584 ? -12.031 27.641 12.312 1 95 584 ILE B CA 1
ATOM 10420 C C . ILE B 1 584 ? -12.188 29.156 12.281 1 95 584 ILE B C 1
ATOM 10422 O O . ILE B 1 584 ? -12.859 29.734 13.141 1 95 584 ILE B O 1
ATOM 10426 N N . SER B 1 585 ? -11.617 29.797 11.312 1 96.31 585 SER B N 1
ATOM 10427 C CA . SER B 1 585 ? -11.781 31.234 11.219 1 96.31 585 SER B CA 1
ATOM 10428 C C . SER B 1 585 ? -13.234 31.609 10.945 1 96.31 585 SER B C 1
ATOM 10430 O O . SER B 1 585 ? -13.719 32.656 11.422 1 96.31 585 SER B O 1
ATOM 10432 N N . TYR B 1 586 ? -13.969 30.766 10.234 1 94.81 586 TYR B N 1
ATOM 10433 C CA . TYR B 1 586 ? -15.383 31.016 9.992 1 94.81 586 TYR B CA 1
ATOM 10434 C C . TYR B 1 586 ? -16.188 30.906 11.289 1 94.81 586 TYR B C 1
ATOM 10436 O O . TYR B 1 586 ? -17 31.766 11.594 1 94.81 586 TYR B O 1
ATOM 10444 N N . VAL B 1 587 ? -15.859 29.891 12.016 1 95.69 587 VAL B N 1
ATOM 10445 C CA . VAL B 1 587 ? -16.562 29.688 13.273 1 95.69 587 VAL B CA 1
ATOM 10446 C C . VAL B 1 587 ? -16.344 30.875 14.195 1 95.69 587 VAL B C 1
ATOM 10448 O O . VAL B 1 587 ? -17.25 31.281 14.922 1 95.69 587 VAL B O 1
ATOM 10451 N N . GLN B 1 588 ? -15.18 31.422 14.133 1 96.88 588 GLN B N 1
ATOM 10452 C CA . GLN B 1 588 ? -14.789 32.531 15.008 1 96.88 588 GLN B CA 1
ATOM 10453 C C . GLN B 1 588 ? -15.188 33.875 14.414 1 96.88 588 GLN B C 1
ATOM 10455 O O . GLN B 1 588 ? -14.922 34.906 15.008 1 96.88 588 GLN B O 1
ATOM 10460 N N . SER B 1 589 ? -15.82 33.875 13.227 1 95.38 589 SER B N 1
ATOM 10461 C CA . SER B 1 589 ? -16.125 35.125 12.523 1 95.38 589 SER B CA 1
ATOM 10462 C C . SER B 1 589 ? -14.891 36.031 12.453 1 95.38 589 SER B C 1
ATOM 10464 O O . SER B 1 589 ? -14.945 37.188 12.867 1 95.38 589 SER B O 1
ATOM 10466 N N . SER B 1 590 ? -13.875 35.469 11.93 1 96.75 590 SER B N 1
ATOM 10467 C CA . SER B 1 590 ? -12.578 36.156 11.883 1 96.75 590 SER B CA 1
ATOM 10468 C C . SER B 1 590 ? -11.914 36 10.523 1 96.75 590 SER B C 1
ATOM 10470 O O . SER B 1 590 ? -12.328 35.156 9.719 1 96.75 590 SER B O 1
ATOM 10472 N N . THR B 1 591 ? -10.992 36.938 10.219 1 97.19 591 THR B N 1
ATOM 10473 C CA . THR B 1 591 ? -10.125 36.688 9.07 1 97.19 591 THR B CA 1
ATOM 10474 C C . THR B 1 591 ? -9.164 35.531 9.359 1 97.19 591 THR B C 1
ATOM 10476 O O . THR B 1 591 ? -8.836 35.25 10.516 1 97.19 591 THR B O 1
ATOM 10479 N N . ALA B 1 592 ? -8.828 34.875 8.344 1 96.25 592 ALA B N 1
ATOM 10480 C CA . ALA B 1 592 ? -8.031 33.656 8.492 1 96.25 592 ALA B CA 1
ATOM 10481 C C . ALA B 1 592 ? -6.574 34 8.797 1 96.25 592 ALA B C 1
ATOM 10483 O O . ALA B 1 592 ? -6 34.906 8.195 1 96.25 592 ALA B O 1
ATOM 10484 N N . SER B 1 593 ? -5.984 33.312 9.766 1 97.56 593 SER B N 1
ATOM 10485 C CA . SER B 1 593 ? -4.547 33.344 10.031 1 97.56 593 SER B CA 1
ATOM 10486 C C . SER B 1 593 ? -4.039 34.75 10.227 1 97.56 593 SER B C 1
ATOM 10488 O O . SER B 1 593 ? -4.746 35.625 10.773 1 97.56 593 SER B O 1
ATOM 10490 N N . VAL B 1 594 ? -2.766 34.938 9.953 1 98.56 594 VAL B N 1
ATOM 10491 C CA . VAL B 1 594 ? -2.15 36.281 10 1 98.56 594 VAL B CA 1
ATOM 10492 C C . VAL B 1 594 ? -1.993 36.812 8.578 1 98.56 594 VAL B C 1
ATOM 10494 O O . VAL B 1 594 ? -1.377 37.875 8.367 1 98.56 594 VAL B O 1
ATOM 10497 N N . MET B 1 595 ? -2.584 36.125 7.641 1 97.56 595 MET B N 1
ATOM 10498 C CA . MET B 1 595 ? -2.508 36.469 6.227 1 97.56 595 MET B CA 1
ATOM 10499 C C . MET B 1 595 ? -3.566 37.531 5.871 1 97.56 595 MET B C 1
ATOM 10501 O O . MET B 1 595 ? -4.578 37.625 6.566 1 97.56 595 MET B O 1
ATOM 10505 N N . PRO B 1 596 ? -3.334 38.281 4.797 1 97.12 596 PRO B N 1
ATOM 10506 C CA . PRO B 1 596 ? -4.387 39.188 4.355 1 97.12 596 PRO B CA 1
ATOM 10507 C C . PRO B 1 596 ? -5.586 38.469 3.75 1 97.12 596 PRO B C 1
ATOM 10509 O O . PRO B 1 596 ? -5.457 37.344 3.281 1 97.12 596 PRO B O 1
ATOM 10512 N N . ILE B 1 597 ? -6.727 39.188 3.746 1 96.88 597 ILE B N 1
ATOM 10513 C CA . ILE B 1 597 ? -7.949 38.594 3.203 1 96.88 597 ILE B CA 1
ATOM 10514 C C . ILE B 1 597 ? -7.859 38.531 1.679 1 96.88 597 ILE B C 1
ATOM 10516 O O . ILE B 1 597 ? -7.227 39.375 1.056 1 96.88 597 ILE B O 1
ATOM 10520 N N . MET B 1 598 ? -8.508 37.625 1.099 1 93.38 598 MET B N 1
ATOM 10521 C CA . MET B 1 598 ? -8.523 37.5 -0.356 1 93.38 598 MET B CA 1
ATOM 10522 C C . MET B 1 598 ? -9.617 38.375 -0.968 1 93.38 598 MET B C 1
ATOM 10524 O O . MET B 1 598 ? -9.422 38.969 -2.039 1 93.38 598 MET B O 1
ATOM 10528 N N . GLU B 1 599 ? -10.719 38.375 -0.26 1 94.06 599 GLU B N 1
ATOM 10529 C CA . GLU B 1 599 ? -11.883 39.125 -0.708 1 94.06 599 GLU B CA 1
ATOM 10530 C C . GLU B 1 599 ? -12.578 39.812 0.466 1 94.06 599 GLU B C 1
ATOM 10532 O O . GLU B 1 599 ? -12.68 39.25 1.554 1 94.06 599 GLU B O 1
ATOM 10537 N N . ARG B 1 600 ? -13.086 40.969 0.211 1 94.94 600 ARG B N 1
ATOM 10538 C CA . ARG B 1 600 ? -13.844 41.656 1.239 1 94.94 600 ARG B CA 1
ATOM 10539 C C . ARG B 1 600 ? -15.148 40.938 1.558 1 94.94 600 ARG B C 1
ATOM 10541 O O . ARG B 1 600 ? -15.57 40.875 2.715 1 94.94 600 ARG B O 1
ATOM 10548 N N . ILE B 1 601 ? -15.742 40.5 0.517 1 94.25 601 ILE B N 1
ATOM 10549 C CA . ILE B 1 601 ? -16.938 39.688 0.633 1 94.25 601 ILE B CA 1
ATOM 10550 C C . ILE B 1 601 ? -16.734 38.344 -0.094 1 94.25 601 ILE B C 1
ATOM 10552 O O . ILE B 1 601 ? -16.766 38.312 -1.326 1 94.25 601 ILE B O 1
ATOM 10556 N N . GLU B 1 602 ? -16.594 37.344 0.668 1 92.38 602 GLU B N 1
ATOM 10557 C CA . GLU B 1 602 ? -16.344 36 0.102 1 92.38 602 GLU B CA 1
ATOM 10558 C C . GLU B 1 602 ? -17.641 35.375 -0.416 1 92.38 602 GLU B C 1
ATOM 10560 O O . GLU B 1 602 ? -18.688 35.531 0.208 1 92.38 602 GLU B O 1
ATOM 10565 N N . GLU B 1 603 ? -17.531 34.75 -1.534 1 89.12 603 GLU B N 1
ATOM 10566 C CA . GLU B 1 603 ? -18.625 33.969 -2.105 1 89.12 603 GLU B CA 1
ATOM 10567 C C . GLU B 1 603 ? -18.359 32.469 -2.004 1 89.12 603 GLU B C 1
ATOM 10569 O O . GLU B 1 603 ? -17.281 32 -2.365 1 89.12 603 GLU B O 1
ATOM 10574 N N . ARG B 1 604 ? -19.266 31.797 -1.434 1 85.06 604 ARG B N 1
ATOM 10575 C CA . ARG B 1 604 ? -19.156 30.344 -1.326 1 85.06 604 ARG B CA 1
ATOM 10576 C C . ARG B 1 604 ? -20.406 29.672 -1.88 1 85.06 604 ARG B C 1
ATOM 10578 O O . ARG B 1 604 ? -21.516 30.156 -1.706 1 85.06 604 ARG B O 1
ATOM 10585 N N . THR B 1 605 ? -20.141 28.562 -2.562 1 79 605 THR B N 1
ATOM 10586 C CA . THR B 1 605 ? -21.25 27.797 -3.123 1 79 605 THR B CA 1
ATOM 10587 C C . THR B 1 605 ? -21.5 26.531 -2.307 1 79 605 THR B C 1
ATOM 10589 O O . THR B 1 605 ? -20.594 25.734 -2.086 1 79 605 THR B O 1
ATOM 10592 N N . TYR B 1 606 ? -22.531 26.438 -1.751 1 69.75 606 TYR B N 1
ATOM 10593 C CA . TYR B 1 606 ? -22.969 25.234 -1.066 1 69.75 606 TYR B CA 1
ATOM 10594 C C . TYR B 1 606 ? -24.172 24.625 -1.775 1 69.75 606 TYR B C 1
ATOM 10596 O O . TYR B 1 606 ? -25.25 25.234 -1.844 1 69.75 606 TYR B O 1
ATOM 10604 N N . GLY B 1 607 ? -24.062 23.453 -2.293 1 63.19 607 GLY B N 1
ATOM 10605 C CA . GLY B 1 607 ? -25.109 22.875 -3.111 1 63.19 607 GLY B CA 1
ATOM 10606 C C . GLY B 1 607 ? -25.469 23.719 -4.309 1 63.19 607 GLY B C 1
ATOM 10607 O O . GLY B 1 607 ? -24.609 24.078 -5.113 1 63.19 607 GLY B O 1
ATOM 10608 N N . ASN B 1 608 ? -26.766 24.125 -4.348 1 68.19 608 ASN B N 1
ATOM 10609 C CA . ASN B 1 608 ? -27.266 24.891 -5.48 1 68.19 608 ASN B CA 1
ATOM 10610 C C . ASN B 1 608 ? -27.422 26.359 -5.133 1 68.19 608 ASN B C 1
ATOM 10612 O O . ASN B 1 608 ? -28.125 27.094 -5.832 1 68.19 608 ASN B O 1
ATOM 10616 N N . SER B 1 609 ? -26.75 26.75 -4.051 1 80.12 609 SER B N 1
ATOM 10617 C CA . SER B 1 609 ? -26.938 28.141 -3.664 1 80.12 609 SER B CA 1
ATOM 10618 C C . SER B 1 609 ? -25.609 28.812 -3.328 1 80.12 609 SER B C 1
ATOM 10620 O O . SER B 1 609 ? -24.656 28.141 -2.947 1 80.12 609 SER B O 1
ATOM 10622 N N . LYS B 1 610 ? -25.688 30.094 -3.545 1 86.88 610 LYS B N 1
ATOM 10623 C CA . LYS B 1 610 ? -24.531 30.906 -3.197 1 86.88 610 LYS B CA 1
ATOM 10624 C C . LYS B 1 610 ? -24.719 31.562 -1.835 1 86.88 610 LYS B C 1
ATOM 10626 O O . LYS B 1 610 ? -25.828 31.938 -1.465 1 86.88 610 LYS B O 1
ATOM 10631 N N . THR B 1 611 ? -23.703 31.609 -1.015 1 89.62 611 THR B N 1
ATOM 10632 C CA . THR B 1 611 ? -23.672 32.312 0.266 1 89.62 611 THR B CA 1
ATOM 10633 C C . THR B 1 611 ? -22.531 33.312 0.304 1 89.62 611 THR B C 1
ATOM 10635 O O . THR B 1 611 ? -21.453 33.062 -0.237 1 89.62 611 THR B O 1
ATOM 10638 N N . TYR B 1 612 ? -22.828 34.406 0.933 1 92 612 TYR B N 1
ATOM 10639 C CA . TYR B 1 612 ? -21.844 35.5 1.005 1 92 612 TYR B CA 1
ATOM 10640 C C . TYR B 1 612 ? -21.375 35.719 2.439 1 92 612 TYR B C 1
ATOM 10642 O O . TYR B 1 612 ? -22.188 35.656 3.375 1 92 612 TYR B O 1
ATOM 10650 N N . TYR B 1 613 ? -20.109 35.938 2.611 1 93.5 613 TYR B N 1
ATOM 10651 C CA . TYR B 1 613 ? -19.5 36.156 3.91 1 93.5 613 TYR B CA 1
ATOM 10652 C C . TYR B 1 613 ? -18.688 37.469 3.902 1 93.5 613 TYR B C 1
ATOM 10654 O O . TYR B 1 613 ? -17.5 37.438 3.555 1 93.5 613 TYR B O 1
ATOM 10662 N N . PRO B 1 614 ? -19.328 38.531 4.242 1 93.75 614 PRO B N 1
ATOM 10663 C CA . PRO B 1 614 ? -18.531 39.75 4.434 1 93.75 614 PRO B CA 1
ATOM 10664 C C . PRO B 1 614 ? -17.516 39.594 5.566 1 93.75 614 PRO B C 1
ATOM 10666 O O . PRO B 1 614 ? -17.828 39.062 6.621 1 93.75 614 PRO B O 1
ATOM 10669 N N . MET B 1 615 ? -16.328 40.125 5.266 1 95 615 MET B N 1
ATOM 10670 C CA . MET B 1 615 ? -15.297 40.031 6.301 1 95 615 MET B CA 1
ATOM 10671 C C . MET B 1 615 ? -15.766 40.688 7.598 1 95 615 MET B C 1
ATOM 10673 O O . MET B 1 615 ? -16.438 41.719 7.578 1 95 615 MET B O 1
ATOM 10677 N N . PRO B 1 616 ? -15.508 40.062 8.688 1 93.38 616 PRO B N 1
ATOM 10678 C CA . PRO B 1 616 ? -15.969 40.562 9.977 1 93.38 616 PRO B CA 1
ATOM 10679 C C . PRO B 1 616 ? -15.492 42 10.258 1 93.38 616 PRO B C 1
ATOM 10681 O O . PRO B 1 616 ? -14.297 42.281 10.125 1 93.38 616 PRO B O 1
ATOM 10684 N N . GLY B 1 617 ? -16.469 42.812 10.695 1 91.56 617 GLY B N 1
ATOM 10685 C CA . GLY B 1 617 ? -16.141 44.188 11.031 1 91.56 617 GLY B CA 1
ATOM 10686 C C . GLY B 1 617 ? -16.109 45.094 9.828 1 91.56 617 GLY B C 1
ATOM 10687 O O . GLY B 1 617 ? -15.93 46.312 9.969 1 91.56 617 GLY B O 1
ATOM 10688 N N . LEU B 1 618 ? -16.312 44.531 8.664 1 94.38 618 LEU B N 1
ATOM 10689 C CA . LEU B 1 618 ? -16.281 45.344 7.441 1 94.38 618 LEU B CA 1
ATOM 10690 C C . LEU B 1 618 ? -17.375 46.406 7.465 1 94.38 618 LEU B C 1
ATOM 10692 O O . LEU B 1 618 ? -18.516 46.125 7.797 1 94.38 618 LEU B O 1
ATOM 10696 N N . ALA B 1 619 ? -17.047 47.562 7.18 1 91.19 619 ALA B N 1
ATOM 10697 C CA . ALA B 1 619 ? -17.922 48.719 7.125 1 91.19 619 ALA B CA 1
ATOM 10698 C C . ALA B 1 619 ? -17.438 49.719 6.094 1 91.19 619 ALA B C 1
ATOM 10700 O O . ALA B 1 619 ? -16.281 49.68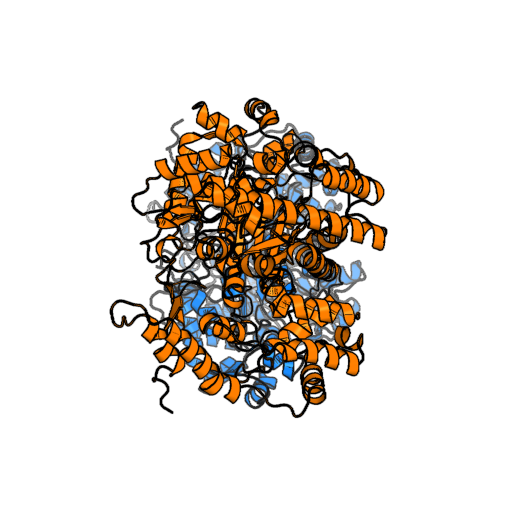8 5.66 1 91.19 619 ALA B O 1
ATOM 10701 N N . PRO B 1 620 ? -18.375 50.594 5.723 1 88.69 620 PRO B N 1
ATOM 10702 C CA . PRO B 1 620 ? -17.938 51.625 4.77 1 88.69 620 PRO B CA 1
ATOM 10703 C C . PRO B 1 620 ? -16.781 52.438 5.289 1 88.69 620 PRO B C 1
ATOM 10705 O O . PRO B 1 620 ? -15.891 52.812 4.52 1 88.69 620 PRO B O 1
ATOM 10708 N N . SER B 1 621 ? -16.75 52.656 6.543 1 91.81 621 SER B N 1
ATOM 10709 C CA . SER B 1 621 ? -15.758 53.562 7.141 1 91.81 621 SER B CA 1
ATOM 10710 C C . SER B 1 621 ? -14.375 52.906 7.148 1 91.81 621 SER B C 1
ATOM 10712 O O . SER B 1 621 ? -13.359 53.594 7.223 1 91.81 621 SER B O 1
ATOM 10714 N N . ASN B 1 622 ? -14.234 51.594 7.051 1 94.5 622 ASN B N 1
ATOM 10715 C CA . ASN B 1 622 ? -12.938 50.906 7.109 1 94.5 622 ASN B CA 1
ATOM 10716 C C . ASN B 1 622 ? -12.688 50.062 5.863 1 94.5 622 ASN B C 1
ATOM 10718 O O . ASN B 1 622 ? -11.828 49.188 5.867 1 94.5 622 ASN B O 1
ATOM 10722 N N . TRP B 1 623 ? -13.445 50.344 4.844 1 93.88 623 TRP B N 1
ATOM 10723 C CA . TRP B 1 623 ? -13.398 49.625 3.58 1 93.88 623 TRP B CA 1
ATOM 10724 C C . TRP B 1 623 ? -11.969 49.594 3.035 1 93.88 623 TRP B C 1
ATOM 10726 O O . TRP B 1 623 ? -11.516 48.531 2.564 1 93.88 623 TRP B O 1
ATOM 10736 N N . PHE B 1 624 ? -11.305 50.656 3.219 1 94.12 624 PHE B N 1
ATOM 10737 C CA . PHE B 1 624 ? -9.977 50.812 2.641 1 94.12 624 PHE B CA 1
ATOM 10738 C C . PHE B 1 624 ? -8.953 49.969 3.406 1 94.12 624 PHE B C 1
ATOM 10740 O O . PHE B 1 624 ? -7.941 49.562 2.846 1 94.12 624 PHE B O 1
ATOM 10747 N N . TYR B 1 625 ? -9.188 49.688 4.648 1 96.81 625 TYR B N 1
ATOM 10748 C CA . TYR B 1 625 ? -8.25 48.969 5.488 1 96.81 625 TYR B CA 1
ATOM 10749 C C . TYR B 1 625 ? -8.383 47.469 5.25 1 96.81 625 TYR B C 1
ATOM 10751 O O . TYR B 1 625 ? -7.504 46.688 5.625 1 96.81 625 TYR B O 1
ATOM 10759 N N . TYR B 1 626 ? -9.484 47.062 4.59 1 97.56 626 TYR B N 1
ATOM 10760 C CA . TYR B 1 626 ? -9.664 45.688 4.172 1 97.56 626 TYR B CA 1
ATOM 10761 C C . TYR B 1 626 ? -9.172 45.469 2.746 1 97.56 626 TYR B C 1
ATOM 10763 O O . TYR B 1 626 ? -9.867 44.875 1.923 1 97.56 626 TYR B O 1
ATOM 10771 N N . LYS B 1 627 ? -7.941 45.906 2.57 1 97.19 627 LYS B N 1
ATOM 10772 C CA . LYS B 1 627 ? -7.32 45.719 1.263 1 97.19 627 LYS B CA 1
ATOM 10773 C C . LYS B 1 627 ? -7.137 44.25 0.948 1 97.19 627 LYS B C 1
ATOM 10775 O O . LYS B 1 627 ? -6.672 43.469 1.794 1 97.19 627 LYS B O 1
ATOM 10780 N N . GLU B 1 628 ? -7.52 43.844 -0.231 1 95.81 628 GLU B N 1
ATOM 10781 C CA . GLU B 1 628 ? -7.441 42.469 -0.631 1 95.81 628 GLU B CA 1
ATOM 10782 C C . GLU B 1 628 ? -6.008 42.062 -0.946 1 95.81 628 GLU B C 1
ATOM 10784 O O . GLU B 1 628 ? -5.223 42.844 -1.453 1 95.81 628 GLU B O 1
ATOM 10789 N N . ALA B 1 629 ? -5.688 40.812 -0.716 1 95.94 629 ALA B N 1
ATOM 10790 C CA . ALA B 1 629 ? -4.332 40.281 -0.774 1 95.94 629 ALA B CA 1
ATOM 10791 C C . ALA B 1 629 ? -3.721 40.469 -2.156 1 95.94 629 ALA B C 1
ATOM 10793 O O . ALA B 1 629 ? -2.539 40.812 -2.275 1 95.94 629 ALA B O 1
ATOM 10794 N N . TYR B 1 630 ? -4.465 40.281 -3.201 1 93.75 630 TYR B N 1
ATOM 10795 C CA . TYR B 1 630 ? -3.959 40.375 -4.566 1 93.75 630 TYR B CA 1
ATOM 10796 C C . TYR B 1 630 ? -3.547 41.781 -4.91 1 93.75 630 TYR B C 1
ATOM 10798 O O . TYR B 1 630 ? -2.771 42 -5.848 1 93.75 630 TYR B O 1
ATOM 10806 N N . ASP B 1 631 ? -4.02 42.719 -4.18 1 93.75 631 ASP B N 1
ATOM 10807 C CA . ASP B 1 631 ? -3.717 44.125 -4.426 1 93.75 631 ASP B CA 1
ATOM 10808 C C . ASP B 1 631 ? -2.584 44.594 -3.523 1 93.75 631 ASP B C 1
ATOM 10810 O O . ASP B 1 631 ? -2.182 45.75 -3.592 1 93.75 631 ASP B O 1
ATOM 10814 N N . MET B 1 632 ? -2.053 43.781 -2.783 1 95.94 632 MET B N 1
ATOM 10815 C CA . MET B 1 632 ? -0.998 44.156 -1.854 1 95.94 632 MET B CA 1
ATOM 10816 C C . MET B 1 632 ? 0.379 43.938 -2.471 1 95.94 632 MET B C 1
ATOM 10818 O O . MET B 1 632 ? 0.53 43.156 -3.402 1 95.94 632 MET B O 1
ATOM 10822 N N . ASP B 1 633 ? 1.321 44.75 -1.99 1 95.94 633 ASP B N 1
ATOM 10823 C CA . ASP B 1 633 ? 2.727 44.5 -2.299 1 95.94 633 ASP B CA 1
ATOM 10824 C C . ASP B 1 633 ? 3.254 43.312 -1.53 1 95.94 633 ASP B C 1
ATOM 10826 O O . ASP B 1 633 ? 3.449 43.375 -0.314 1 95.94 633 ASP B O 1
ATOM 10830 N N . MET B 1 634 ? 3.527 42.219 -2.248 1 96.19 634 MET B N 1
ATOM 10831 C CA . MET B 1 634 ? 3.922 40.969 -1.612 1 96.19 634 MET B CA 1
ATOM 10832 C C . MET B 1 634 ? 5.219 41.156 -0.829 1 96.19 634 MET B C 1
ATOM 10834 O O . MET B 1 634 ? 5.473 40.406 0.124 1 96.19 634 MET B O 1
ATOM 10838 N N . PHE B 1 635 ? 6.086 42.062 -1.208 1 97.56 635 PHE B N 1
ATOM 10839 C CA . PHE B 1 635 ? 7.301 42.344 -0.443 1 97.56 635 PHE B CA 1
ATOM 10840 C C . PHE B 1 635 ? 6.961 42.844 0.951 1 97.56 635 PHE B C 1
ATOM 10842 O O . PHE B 1 635 ? 7.633 42.5 1.926 1 97.56 635 PHE B O 1
ATOM 10849 N N . ARG B 1 636 ? 5.949 43.656 1.066 1 98.12 636 ARG B N 1
ATOM 10850 C CA . ARG B 1 636 ? 5.512 44.188 2.361 1 98.12 636 ARG B CA 1
ATOM 10851 C C . ARG B 1 636 ? 4.855 43.094 3.189 1 98.12 636 ARG B C 1
ATOM 10853 O O . ARG B 1 636 ? 4.969 43.062 4.418 1 98.12 636 ARG B O 1
ATOM 10860 N N . VAL B 1 637 ? 4.156 42.219 2.5 1 98.25 637 VAL B N 1
ATOM 10861 C CA . VAL B 1 637 ? 3.594 41.062 3.197 1 98.25 637 VAL B CA 1
ATOM 10862 C C . VAL B 1 637 ? 4.719 40.188 3.76 1 98.25 637 VAL B C 1
ATOM 10864 O O . VAL B 1 637 ? 4.637 39.719 4.891 1 98.25 637 VAL B O 1
ATOM 10867 N N . VAL B 1 638 ? 5.797 39.969 2.973 1 98.5 638 VAL B N 1
ATOM 10868 C CA . VAL B 1 638 ? 6.969 39.219 3.445 1 98.5 638 VAL B CA 1
ATOM 10869 C C . VAL B 1 638 ? 7.527 39.906 4.699 1 98.5 638 VAL B C 1
ATOM 10871 O O . VAL B 1 638 ? 7.891 39.219 5.66 1 98.5 638 VAL B O 1
ATOM 10874 N N . ASP B 1 639 ? 7.562 41.188 4.68 1 98.69 639 ASP B N 1
ATOM 10875 C CA . ASP B 1 639 ? 8.07 41.938 5.832 1 98.69 639 ASP B CA 1
ATOM 10876 C C . ASP B 1 639 ? 7.227 41.656 7.074 1 98.69 639 ASP B C 1
ATOM 10878 O O . ASP B 1 639 ? 7.762 41.5 8.172 1 98.69 639 ASP B O 1
ATOM 10882 N N . MET B 1 640 ? 5.961 41.719 6.891 1 98.81 640 MET B N 1
ATOM 10883 C CA . MET B 1 640 ? 5.055 41.406 8 1 98.81 640 MET B CA 1
ATOM 10884 C C . MET B 1 640 ? 5.289 40.031 8.547 1 98.81 640 MET B C 1
ATOM 10886 O O . MET B 1 640 ? 5.453 39.844 9.758 1 98.81 640 MET B O 1
ATOM 10890 N N . ILE B 1 641 ? 5.348 39.031 7.656 1 98.69 641 ILE B N 1
ATOM 10891 C CA . ILE B 1 641 ? 5.488 37.656 8.07 1 98.69 641 ILE B CA 1
ATOM 10892 C C . ILE B 1 641 ? 6.859 37.438 8.711 1 98.69 641 ILE B C 1
ATOM 10894 O O . ILE B 1 641 ? 6.996 36.688 9.672 1 98.69 641 ILE B O 1
ATOM 10898 N N . SER B 1 642 ? 7.859 38.062 8.148 1 98.69 642 SER B N 1
ATOM 10899 C CA . SER B 1 642 ? 9.195 38 8.734 1 98.69 642 SER B CA 1
ATOM 10900 C C . SER B 1 642 ? 9.203 38.562 10.156 1 98.69 642 SER B C 1
ATOM 10902 O O . SER B 1 642 ? 9.867 38 11.039 1 98.69 642 SER B O 1
ATOM 10904 N N . THR B 1 643 ? 8.484 39.656 10.391 1 98.69 643 THR B N 1
ATOM 10905 C CA . THR B 1 643 ? 8.375 40.25 11.711 1 98.69 643 THR B CA 1
ATOM 10906 C C . THR B 1 643 ? 7.742 39.281 12.703 1 98.69 643 THR B C 1
ATOM 10908 O O . THR B 1 643 ? 8.211 39.156 13.836 1 98.69 643 THR B O 1
ATOM 10911 N N . ILE B 1 644 ? 6.742 38.656 12.289 1 98.88 644 ILE B N 1
ATOM 10912 C CA . ILE B 1 644 ? 6.051 37.688 13.133 1 98.88 644 ILE B CA 1
ATOM 10913 C C . ILE B 1 644 ? 6.941 36.469 13.352 1 98.88 644 ILE B C 1
ATOM 10915 O O . ILE B 1 644 ? 7.051 35.938 14.477 1 98.88 644 ILE B O 1
ATOM 10919 N N . GLN B 1 645 ? 7.625 36 12.305 1 98.56 645 GLN B N 1
ATOM 10920 C CA . GLN B 1 645 ? 8.391 34.75 12.289 1 98.56 645 GLN B CA 1
ATOM 10921 C C . GLN B 1 645 ? 9.492 34.781 13.352 1 98.56 645 GLN B C 1
ATOM 10923 O O . GLN B 1 645 ? 9.82 33.75 13.922 1 98.56 645 GLN B O 1
ATOM 10928 N N . GLN B 1 646 ? 10.047 35.906 13.625 1 97.25 646 GLN B N 1
ATOM 10929 C CA . GLN B 1 646 ? 11.164 35.969 14.562 1 97.25 646 GLN B CA 1
ATOM 10930 C C . GLN B 1 646 ? 10.734 35.531 15.961 1 97.25 646 GLN B C 1
ATOM 10932 O O . GLN B 1 646 ? 11.57 35.188 16.797 1 97.25 646 GLN B O 1
ATOM 10937 N N . HIS B 1 647 ? 9.391 35.531 16.234 1 98.56 647 HIS B N 1
ATOM 10938 C CA . HIS B 1 647 ? 8.891 35.188 17.562 1 98.56 647 HIS B CA 1
ATOM 10939 C C . HIS B 1 647 ? 8.227 33.812 17.578 1 98.56 647 HIS B C 1
ATOM 10941 O O . HIS B 1 647 ? 7.758 33.375 18.625 1 98.56 647 HIS B O 1
ATOM 10947 N N . VAL B 1 648 ? 8.148 33.125 16.469 1 98.62 648 VAL B N 1
ATOM 10948 C CA . VAL B 1 648 ? 7.508 31.828 16.312 1 98.62 648 VAL B CA 1
ATOM 10949 C C . VAL B 1 648 ? 8.57 30.75 16.156 1 98.62 648 VAL B C 1
ATOM 10951 O O . VAL B 1 648 ? 9.352 30.766 15.203 1 98.62 648 VAL B O 1
ATOM 10954 N N . ASP B 1 649 ? 8.594 29.844 17.062 1 98.25 649 ASP B N 1
ATOM 10955 C CA . ASP B 1 649 ? 9.68 28.875 17.062 1 98.25 649 ASP B CA 1
ATOM 10956 C C . ASP B 1 649 ? 9.539 27.891 15.906 1 98.25 649 ASP B C 1
ATOM 10958 O O . ASP B 1 649 ? 10.531 27.438 15.336 1 98.25 649 ASP B O 1
ATOM 10962 N N . GLN B 1 650 ? 8.328 27.531 15.492 1 98.56 650 GLN B N 1
ATOM 10963 C CA . GLN B 1 650 ? 8.133 26.703 14.305 1 98.56 650 GLN B CA 1
ATOM 10964 C C . GLN B 1 650 ? 7.871 27.547 13.07 1 98.56 650 GLN B C 1
ATOM 10966 O O . GLN B 1 650 ? 8.633 28.469 12.766 1 98.56 650 GLN B O 1
ATOM 10971 N N . GLY B 1 651 ? 6.82 27.188 12.297 1 98.5 651 GLY B N 1
ATOM 10972 C CA . GLY B 1 651 ? 6.629 27.906 11.047 1 98.5 651 GLY B CA 1
ATOM 10973 C C . GLY B 1 651 ? 5.305 28.641 10.977 1 98.5 651 GLY B C 1
ATOM 10974 O O . GLY B 1 651 ? 4.531 28.625 11.93 1 98.5 651 GLY B O 1
ATOM 10975 N N . ILE B 1 652 ? 5.109 29.406 9.898 1 98.69 652 ILE B N 1
ATOM 10976 C CA . ILE B 1 652 ? 3.896 30.141 9.539 1 98.69 652 ILE B CA 1
ATOM 10977 C C . ILE B 1 652 ? 3.432 29.703 8.148 1 98.69 652 ILE B C 1
ATOM 10979 O O . ILE B 1 652 ? 4.227 29.656 7.203 1 98.69 652 ILE B O 1
ATOM 10983 N N . SER B 1 653 ? 2.123 29.297 8.07 1 98.12 653 SER B N 1
ATOM 10984 C CA . SER B 1 653 ? 1.577 29.016 6.75 1 98.12 653 SER B CA 1
ATOM 10985 C C . SER B 1 653 ? 1.476 30.281 5.906 1 98.12 653 SER B C 1
ATOM 10987 O O . SER B 1 653 ? 0.448 30.953 5.918 1 98.12 653 SER B O 1
ATOM 10989 N N . PHE B 1 654 ? 2.49 30.484 5.113 1 98.12 654 PHE B N 1
ATOM 10990 C CA . PHE B 1 654 ? 2.609 31.719 4.348 1 98.12 654 PHE B CA 1
ATOM 10991 C C . PHE B 1 654 ? 2.176 31.5 2.904 1 98.12 654 PHE B C 1
ATOM 10993 O O . PHE B 1 654 ? 2.93 30.953 2.098 1 98.12 654 PHE B O 1
ATOM 11000 N N . THR B 1 655 ? 1.002 31.922 2.584 1 96.5 655 THR B N 1
ATOM 11001 C CA . THR B 1 655 ? 0.485 31.828 1.224 1 96.5 655 THR B CA 1
ATOM 11002 C C . THR B 1 655 ? 0.914 33.062 0.404 1 96.5 655 THR B C 1
ATOM 11004 O O . THR B 1 655 ? 0.835 34.188 0.878 1 96.5 655 THR B O 1
ATOM 11007 N N . LEU B 1 656 ? 1.348 32.812 -0.741 1 95.25 656 LEU B N 1
ATOM 11008 C CA . LEU B 1 656 ? 1.663 33.875 -1.667 1 95.25 656 LEU B CA 1
ATOM 11009 C C . LEU B 1 656 ? 0.501 34.125 -2.621 1 95.25 656 LEU B C 1
ATOM 11011 O O . LEU B 1 656 ? -0.084 33.188 -3.16 1 95.25 656 LEU B O 1
ATOM 11015 N N . PHE B 1 657 ? 0.152 35.406 -2.771 1 94.12 657 PHE B N 1
ATOM 11016 C CA . PHE B 1 657 ? -0.927 35.812 -3.676 1 94.12 657 PHE B CA 1
ATOM 11017 C C . PHE B 1 657 ? -0.377 36.531 -4.902 1 94.12 657 PHE B C 1
ATOM 11019 O O . PHE B 1 657 ? 0.246 37.562 -4.781 1 94.12 657 PHE B O 1
ATOM 11026 N N . LEU B 1 658 ? -0.65 35.875 -6.004 1 89.44 658 LEU B N 1
ATOM 11027 C CA . LEU B 1 658 ? -0.058 36.406 -7.238 1 89.44 658 LEU B CA 1
ATOM 11028 C C . LEU B 1 658 ? -1.133 36.938 -8.18 1 89.44 658 LEU B C 1
ATOM 11030 O O . LEU B 1 658 ? -2.203 36.344 -8.312 1 89.44 658 LEU B O 1
ATOM 11034 N N . LYS B 1 659 ? -0.813 38.031 -8.727 1 87 659 LYS B N 1
ATOM 11035 C CA . LYS B 1 659 ? -1.656 38.531 -9.805 1 87 659 LYS B CA 1
ATOM 11036 C C . LYS B 1 659 ? -1.319 37.844 -11.125 1 87 659 LYS B C 1
ATOM 11038 O O . LYS B 1 659 ? -0.197 37.375 -11.32 1 87 659 LYS B O 1
ATOM 11043 N N . ASP B 1 660 ? -2.229 37.906 -12.039 1 82.25 660 ASP B N 1
ATOM 11044 C CA . ASP B 1 660 ? -2.043 37.25 -13.344 1 82.25 660 ASP B CA 1
ATOM 11045 C C . ASP B 1 660 ? -0.952 37.969 -14.148 1 82.25 660 ASP B C 1
ATOM 11047 O O . ASP B 1 660 ? -0.359 37.375 -15.047 1 82.25 660 ASP B O 1
ATOM 11051 N N . THR B 1 661 ? -0.672 39.188 -13.742 1 84.69 661 THR B N 1
ATOM 11052 C CA . THR B 1 661 ? 0.296 39.969 -14.492 1 84.69 661 THR B CA 1
ATOM 11053 C C . THR B 1 661 ? 1.717 39.688 -14.016 1 84.69 661 THR B C 1
ATOM 11055 O O . THR B 1 661 ? 2.688 40.094 -14.656 1 84.69 661 THR B O 1
ATOM 11058 N N . MET B 1 662 ? 1.818 38.969 -12.977 1 87.38 662 MET B N 1
ATOM 11059 C CA . MET B 1 662 ? 3.143 38.688 -12.43 1 87.38 662 MET B CA 1
ATOM 11060 C C . MET B 1 662 ? 3.836 37.594 -13.234 1 87.38 662 MET B C 1
ATOM 11062 O O . MET B 1 662 ? 3.197 36.625 -13.656 1 87.38 662 MET B O 1
ATOM 11066 N N . THR B 1 663 ? 5.078 37.781 -13.445 1 88.06 663 THR B N 1
ATOM 11067 C CA . THR B 1 663 ? 5.895 36.844 -14.195 1 88.06 663 THR B CA 1
ATOM 11068 C C . THR B 1 663 ? 6.598 35.875 -13.25 1 88.06 663 THR B C 1
ATOM 11070 O O . THR B 1 663 ? 6.57 36.062 -12.031 1 88.06 663 THR B O 1
ATOM 11073 N N . THR B 1 664 ? 7.188 34.906 -13.867 1 89.69 664 THR B N 1
ATOM 11074 C CA . THR B 1 664 ? 8 33.969 -13.117 1 89.69 664 THR B CA 1
ATOM 11075 C C . THR B 1 664 ? 9.18 34.656 -12.453 1 89.69 664 THR B C 1
ATOM 11077 O O . THR B 1 664 ? 9.602 34.281 -11.359 1 89.69 664 THR B O 1
ATOM 11080 N N . ARG B 1 665 ? 9.648 35.594 -13.078 1 90.94 665 ARG B N 1
ATOM 11081 C CA . ARG B 1 665 ? 10.75 36.406 -12.531 1 90.94 665 ARG B CA 1
ATOM 11082 C C . ARG B 1 665 ? 10.32 37.125 -11.266 1 90.94 665 ARG B C 1
ATOM 11084 O O . ARG B 1 665 ? 11.078 37.188 -10.297 1 90.94 665 ARG B O 1
ATOM 11091 N N . ASP B 1 666 ? 9.18 37.656 -11.273 1 92.62 666 ASP B N 1
ATOM 11092 C CA . ASP B 1 666 ? 8.641 38.344 -10.102 1 92.62 666 ASP B CA 1
ATOM 11093 C C . ASP B 1 666 ? 8.531 37.375 -8.914 1 92.62 666 ASP B C 1
ATOM 11095 O O . ASP B 1 666 ? 8.891 37.75 -7.789 1 92.62 666 ASP B O 1
ATOM 11099 N N . LEU B 1 667 ? 8.031 36.25 -9.211 1 93.94 667 LEU B N 1
ATOM 11100 C CA . LEU B 1 667 ? 7.879 35.25 -8.156 1 93.94 667 LEU B CA 1
ATOM 11101 C C . LEU B 1 667 ? 9.234 34.875 -7.582 1 93.94 667 LEU B C 1
ATOM 11103 O O . LEU B 1 667 ? 9.375 34.719 -6.363 1 93.94 667 LEU B O 1
ATOM 11107 N N . ASN B 1 668 ? 10.188 34.688 -8.422 1 94 668 ASN B N 1
ATOM 11108 C CA . ASN B 1 668 ? 11.531 34.344 -7.965 1 94 668 ASN B CA 1
ATOM 11109 C C . ASN B 1 668 ? 12.102 35.438 -7.066 1 94 668 ASN B C 1
ATOM 11111 O O . ASN B 1 668 ? 12.781 35.125 -6.082 1 94 668 ASN B O 1
ATOM 11115 N N . ARG B 1 669 ? 11.867 36.594 -7.438 1 95 669 ARG B N 1
ATOM 11116 C CA . ARG B 1 669 ? 12.344 37.719 -6.637 1 95 669 ARG B CA 1
ATOM 11117 C C . ARG B 1 669 ? 11.711 37.719 -5.25 1 95 669 ARG B C 1
ATOM 11119 O O . ARG B 1 669 ? 12.391 37.969 -4.254 1 95 669 ARG B O 1
ATOM 11126 N N . ILE B 1 670 ? 10.477 37.469 -5.207 1 96.56 670 ILE B N 1
ATOM 11127 C CA . ILE B 1 670 ? 9.766 37.406 -3.934 1 96.56 670 ILE B CA 1
ATOM 11128 C C . ILE B 1 670 ? 10.305 36.281 -3.088 1 96.56 670 ILE B C 1
ATOM 11130 O O . ILE B 1 670 ? 10.531 36.438 -1.884 1 96.56 670 ILE B O 1
ATOM 11134 N N . ASP B 1 671 ? 10.516 35.156 -3.74 1 96.62 671 ASP B N 1
ATOM 11135 C CA . ASP B 1 671 ? 11.031 33.969 -3.033 1 96.62 671 ASP B CA 1
ATOM 11136 C C . ASP B 1 671 ? 12.414 34.25 -2.438 1 96.62 671 ASP B C 1
ATOM 11138 O O . ASP B 1 671 ? 12.68 33.906 -1.287 1 96.62 671 ASP B O 1
ATOM 11142 N N . LEU B 1 672 ? 13.242 34.812 -3.197 1 96.81 672 LEU B N 1
ATOM 11143 C CA . LEU B 1 672 ? 14.594 35.094 -2.742 1 96.81 672 LEU B CA 1
ATOM 11144 C C . LEU B 1 672 ? 14.578 36.156 -1.65 1 96.81 672 LEU B C 1
ATOM 11146 O O . LEU B 1 672 ? 15.398 36.125 -0.725 1 96.81 672 LEU B O 1
ATOM 11150 N N . TYR B 1 673 ? 13.68 37.125 -1.792 1 98 673 TYR B N 1
ATOM 11151 C CA . TYR B 1 673 ? 13.516 38.125 -0.744 1 98 673 TYR B CA 1
ATOM 11152 C C . TYR B 1 673 ? 13.047 37.469 0.556 1 98 673 TYR B C 1
ATOM 11154 O O . TYR B 1 673 ? 13.555 37.812 1.634 1 98 673 TYR B O 1
ATOM 11162 N N . ALA B 1 674 ? 12.102 36.625 0.417 1 98.38 674 ALA B N 1
ATOM 11163 C CA . ALA B 1 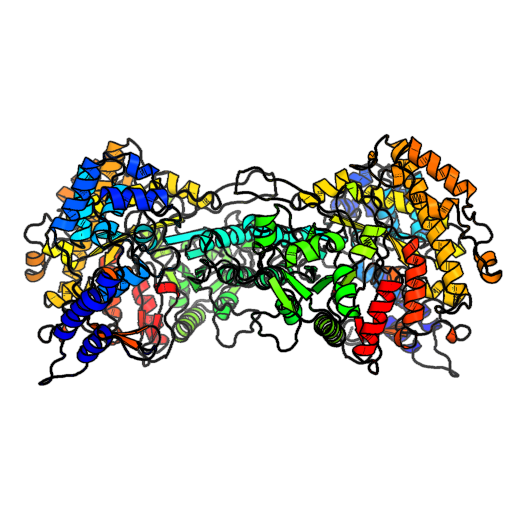674 ? 11.625 35.875 1.586 1 98.38 674 ALA B CA 1
ATOM 11164 C C . ALA B 1 674 ? 12.766 35.125 2.254 1 98.38 674 ALA B C 1
ATOM 11166 O O . ALA B 1 674 ? 12.898 35.156 3.479 1 98.38 674 ALA B O 1
ATOM 11167 N N . HIS B 1 675 ? 13.539 34.438 1.418 1 98.25 675 HIS B N 1
ATOM 11168 C CA . HIS B 1 675 ? 14.703 33.719 1.941 1 98.25 675 HIS B CA 1
ATOM 11169 C C . HIS B 1 675 ? 15.633 34.656 2.697 1 98.25 675 HIS B C 1
ATOM 11171 O O . HIS B 1 675 ? 16.062 34.344 3.809 1 98.25 675 HIS B O 1
ATOM 11177 N N . HIS B 1 676 ? 15.867 35.781 2.105 1 98 676 HIS B N 1
ATOM 11178 C CA . HIS B 1 676 ? 16.781 36.75 2.674 1 98 676 HIS B CA 1
ATOM 11179 C C . HIS B 1 676 ? 16.25 37.312 3.994 1 98 676 HIS B C 1
ATOM 11181 O O . HIS B 1 676 ? 17.016 37.562 4.918 1 98 676 HIS B O 1
ATOM 11187 N N . LYS B 1 677 ? 14.914 37.438 4.117 1 98.44 677 LYS B N 1
ATOM 11188 C CA . LYS B 1 677 ? 14.273 38.031 5.289 1 98.44 677 LYS B CA 1
ATOM 11189 C C . LYS B 1 677 ? 14.094 37 6.398 1 98.44 677 LYS B C 1
ATOM 11191 O O . LYS B 1 677 ? 13.516 37.281 7.445 1 98.44 677 LYS B O 1
ATOM 11196 N N . GLY B 1 678 ? 14.547 35.781 6.184 1 98 678 GLY B N 1
ATOM 11197 C CA . GLY B 1 678 ? 14.555 34.781 7.23 1 98 678 GLY B CA 1
ATOM 11198 C C . GLY B 1 678 ? 13.258 33.969 7.297 1 98 678 GLY B C 1
ATOM 11199 O O . GLY B 1 678 ? 13.016 33.25 8.273 1 98 678 GLY B O 1
ATOM 11200 N N . ILE B 1 679 ? 12.461 34.094 6.25 1 98.69 679 ILE B N 1
ATOM 11201 C CA . ILE B 1 679 ? 11.25 33.281 6.191 1 98.69 679 ILE B CA 1
ATOM 11202 C C . ILE B 1 679 ? 11.625 31.812 6.152 1 98.69 679 ILE B C 1
ATOM 11204 O O . ILE B 1 679 ? 12.57 31.422 5.457 1 98.69 679 ILE B O 1
ATOM 11208 N N . LYS B 1 680 ? 10.883 31.031 6.91 1 98.75 680 LYS B N 1
ATOM 11209 C CA . LYS B 1 680 ? 11.234 29.625 7.043 1 98.75 680 LYS B CA 1
ATOM 11210 C C . LYS B 1 680 ? 10.555 28.781 5.961 1 98.75 680 LYS B C 1
ATOM 11212 O O . LYS B 1 680 ? 11.172 27.891 5.379 1 98.75 680 LYS B O 1
ATOM 11217 N N . THR B 1 681 ? 9.266 29.016 5.676 1 98.75 681 THR B N 1
ATOM 11218 C CA . THR B 1 681 ? 8.523 28.219 4.711 1 98.75 681 THR B CA 1
ATOM 11219 C C . THR B 1 681 ? 7.613 29.094 3.861 1 98.75 681 THR B C 1
ATOM 11221 O O . THR B 1 681 ? 7.191 30.172 4.301 1 98.75 681 THR B O 1
ATOM 11224 N N . LEU B 1 682 ? 7.426 28.688 2.67 1 98.25 682 LEU B N 1
ATOM 11225 C CA . LEU B 1 682 ? 6.398 29.203 1.773 1 98.25 682 LEU B CA 1
ATOM 11226 C C . LEU B 1 682 ? 5.371 28.125 1.435 1 98.25 682 LEU B C 1
ATOM 11228 O O . LEU B 1 682 ? 5.723 27.078 0.883 1 98.25 682 LEU B O 1
ATOM 11232 N N . TYR B 1 683 ? 4.16 28.469 1.802 1 96.5 683 TYR B N 1
ATOM 11233 C CA . TYR B 1 683 ? 3.049 27.562 1.518 1 96.5 683 TYR B CA 1
ATOM 11234 C C . TYR B 1 683 ? 2.586 27.703 0.073 1 96.5 683 TYR B C 1
ATOM 11236 O O . TYR B 1 683 ? 3.402 27.891 -0.832 1 96.5 683 TYR B O 1
ATOM 11244 N N . TYR B 1 684 ? 1.343 27.609 -0.183 1 92.19 684 TYR B N 1
ATOM 11245 C CA . TYR B 1 684 ? 0.738 27.594 -1.51 1 92.19 684 TYR B CA 1
ATOM 11246 C C . TYR B 1 684 ? 0.832 28.969 -2.164 1 92.19 684 TYR B C 1
ATOM 11248 O O . TYR B 1 684 ? 0.807 30 -1.479 1 92.19 684 TYR B O 1
ATOM 11256 N N . ALA B 1 685 ? 1.086 28.938 -3.479 1 92.38 685 ALA B N 1
ATOM 11257 C CA . ALA B 1 685 ? 0.927 30.156 -4.27 1 92.38 685 ALA B CA 1
ATOM 11258 C C . ALA B 1 685 ? -0.43 30.188 -4.969 1 92.38 685 ALA B C 1
ATOM 11260 O O . ALA B 1 685 ? -0.794 29.25 -5.672 1 92.38 685 ALA B O 1
ATOM 11261 N N . ARG B 1 686 ? -1.165 31.234 -4.766 1 90.5 686 ARG B N 1
ATOM 11262 C CA . ARG B 1 686 ? -2.5 31.359 -5.344 1 90.5 686 ARG B CA 1
ATOM 11263 C C . ARG B 1 686 ? -2.541 32.438 -6.402 1 90.5 686 ARG B C 1
ATOM 11265 O O . ARG B 1 686 ? -2.146 33.594 -6.141 1 90.5 686 ARG B O 1
ATOM 11272 N N . THR B 1 687 ? -3.127 32.062 -7.566 1 84.31 687 THR B N 1
ATOM 11273 C CA . THR B 1 687 ? -3.336 33.062 -8.617 1 84.31 687 THR B CA 1
ATOM 11274 C C . THR B 1 687 ? -4.805 33.469 -8.695 1 84.31 687 THR B C 1
ATOM 11276 O O . THR B 1 687 ? -5.695 32.625 -8.516 1 84.31 687 THR B O 1
ATOM 11279 N N . LYS B 1 688 ? -5.305 34.719 -8.719 1 70.94 688 LYS B N 1
ATOM 11280 C CA . LYS B 1 688 ? -6.676 35.219 -8.703 1 70.94 688 LYS B CA 1
ATOM 11281 C C . LYS B 1 688 ? -7.512 34.594 -9.805 1 70.94 688 LYS B C 1
ATOM 11283 O O . LYS B 1 688 ? -8.672 34.25 -9.586 1 70.94 688 LYS B O 1
ATOM 11288 N N . ASP B 1 689 ? -7.469 34.844 -11.172 1 58.25 689 ASP B N 1
ATOM 11289 C CA . ASP B 1 689 ? -8.398 34.531 -12.25 1 58.25 689 ASP B CA 1
ATOM 11290 C C . ASP B 1 689 ? -8.516 33.031 -12.453 1 58.25 689 ASP B C 1
ATOM 11292 O O . ASP B 1 689 ? -9.25 32.562 -13.328 1 58.25 689 ASP B O 1
ATOM 11296 N N . THR B 1 690 ? -7.66 32.25 -12.078 1 47 690 THR B N 1
ATOM 11297 C CA . THR B 1 690 ? -7.812 30.922 -12.633 1 47 690 THR B CA 1
ATOM 11298 C C . THR B 1 690 ? -8.836 30.125 -11.844 1 47 690 THR B C 1
ATOM 11300 O O . THR B 1 690 ? -8.898 30.219 -10.617 1 47 690 THR B O 1
ATOM 11303 N N . GLY B 1 691 ? -10.047 29.969 -12.312 1 41.75 691 GLY B N 1
ATOM 11304 C CA . GLY B 1 691 ? -11.117 29.062 -11.945 1 41.75 691 GLY B CA 1
ATOM 11305 C C . GLY B 1 691 ? -10.648 27.938 -11.031 1 41.75 691 GLY B C 1
ATOM 11306 O O . GLY B 1 691 ? -11.18 26.828 -11.086 1 41.75 691 GLY B O 1
ATOM 11307 N N . GLN B 1 692 ? -9.508 28 -10.508 1 40.22 692 GLN B N 1
ATOM 11308 C CA . GLN B 1 692 ? -8.992 26.797 -9.883 1 40.22 692 GLN B CA 1
ATOM 11309 C C . GLN B 1 692 ? -9.805 26.406 -8.656 1 40.22 692 GLN B C 1
ATOM 11311 O O . GLN B 1 692 ? -10.023 27.234 -7.77 1 40.22 692 GLN B O 1
ATOM 11316 N N . GLU B 1 693 ? -10.57 25.484 -8.766 1 41.28 693 GLU B N 1
ATOM 11317 C CA . GLU B 1 693 ? -11.211 24.734 -7.695 1 41.28 693 GLU B CA 1
ATOM 11318 C C . GLU B 1 693 ? -10.344 24.703 -6.441 1 41.28 693 GLU B C 1
ATOM 11320 O O . GLU B 1 693 ? -9.117 24.594 -6.527 1 41.28 693 GLU B O 1
ATOM 11325 N N . GLY B 1 694 ? -10.727 25.234 -5.352 1 42.41 694 GLY B N 1
ATOM 11326 C CA . GLY B 1 694 ? -10.219 25.406 -4 1 42.41 694 GLY B CA 1
ATOM 11327 C C . GLY B 1 694 ? -9.227 24.328 -3.6 1 42.41 694 GLY B C 1
ATOM 11328 O O . GLY B 1 694 ? -9.344 23.188 -4.016 1 42.41 694 GLY B O 1
ATOM 11329 N N . CYS B 1 695 ? -8.109 24.75 -3.283 1 41.16 695 CYS B N 1
ATOM 11330 C CA . CYS B 1 695 ? -7.047 23.984 -2.646 1 41.16 695 CYS B CA 1
ATOM 11331 C C . CYS B 1 695 ? -7.609 23.062 -1.574 1 41.16 695 CYS B C 1
ATOM 11333 O O . CYS B 1 695 ? -8.102 23.516 -0.543 1 41.16 695 CYS B O 1
ATOM 11335 N N . LEU B 1 696 ? -7.934 21.875 -1.844 1 38.34 696 LEU B N 1
ATOM 11336 C CA . LEU B 1 696 ? -8.422 20.828 -0.947 1 38.34 696 LEU B CA 1
ATOM 11337 C C . LEU B 1 696 ? -7.57 20.766 0.316 1 38.34 696 LEU B C 1
ATOM 11339 O O . LEU B 1 696 ? -8.047 20.328 1.368 1 38.34 696 LEU B O 1
ATOM 11343 N N . SER B 1 697 ? -6.293 21.219 0.267 1 35.75 697 SER B N 1
ATOM 11344 C CA . SER B 1 697 ? -5.422 21.031 1.421 1 35.75 697 SER B CA 1
ATOM 11345 C C . SER B 1 697 ? -5.766 22.016 2.537 1 35.75 697 SER B C 1
ATOM 11347 O O . SER B 1 697 ? -5.461 21.766 3.705 1 35.75 697 SER B O 1
ATOM 11349 N N . CYS B 1 698 ? -6.25 23.297 2.174 1 37.44 698 CYS B N 1
ATOM 11350 C CA . CYS B 1 698 ? -6.434 24.375 3.143 1 37.44 698 CYS B CA 1
ATOM 11351 C C . CYS B 1 698 ? -7.676 24.125 3.996 1 37.44 698 CYS B C 1
ATOM 11353 O O . CYS B 1 698 ? -7.941 24.875 4.938 1 37.44 698 CYS B O 1
ATOM 11355 N N . VAL B 1 699 ? -8.531 23.125 3.627 1 36.78 699 VAL B N 1
ATOM 11356 C CA . VAL B 1 699 ? -9.758 22.875 4.379 1 36.78 699 VAL B CA 1
ATOM 11357 C C . VAL B 1 699 ? -9.477 21.844 5.477 1 36.78 699 VAL B C 1
ATOM 11359 O O . VAL B 1 699 ? -10.367 21.516 6.273 1 36.78 699 VAL B O 1
ATOM 11362 N N . VAL B 1 700 ? -8.266 21.375 5.531 1 35.25 700 VAL B N 1
ATOM 11363 C CA . VAL B 1 700 ? -7.988 20.438 6.617 1 35.25 700 VAL B CA 1
ATOM 11364 C C . VAL B 1 700 ? -7.605 21.219 7.879 1 35.25 700 VAL B C 1
ATOM 11366 O O . VAL B 1 700 ? -6.73 22.078 7.844 1 35.25 700 VAL B O 1
#

Foldseek 3Di:
DDPPDDAPLQVLQVQQPVDDPRHGDVVSQVVSQVCCCVVPQVVQADDDPDPVRLVVVCVVVQFFDVVLVVLEDPVLLVVLLCLLVVVVAGDPGPLLLCLCQVQAFDADPVRRGTSDDPSRLQLQLLSLLCSNDSVSSNVSSVCVSLLQKDFDSQSSRARGTRPHAASFAAWEAEAAADPLRLVLVLVVLLLNQLSVHEYEYEQANYFAQQPDDVNRTRPDHGVQVSLQSNLVSQQVSHPVPPAGHEYEYEYECLAPCNVLQLCLCPPPDDPSRHRDRYAYEYEYEVVLVVCQVVFHKAKRWGQVLVCVVPVDGPLQDRCVPCVVVLVPDPSIDIDIDGSNVVLLSQLVSLVVRLDDKYFHQCLQQVLAQQVVQGGFRAAGQLQWFTDGWDHKAGDDPPDDIRAIAIETEGEMAGEPQSCLVVLPLLVSLLSVLSSSLSSLVPGADPSRVNHRVNSVQAVAYAYAYFFLLVNCLLLLHACLDPLSLLLLLQSLLSSLLSNLQSQLVVLQVVVHAHHRQCVTCLLVLVSLVCQLVDASAGPDPSSNVSNPPYDRQHSVNSVVSSVSCNVRNGHHSFGHTWGQCVSVCSNSLHGTTNAAAQDQKDWDDDPPGIGIRGRPPDDPVSVVSNDHQQPDDLLSVLVSLLSNVSSHSTAYSAEAEYEPPDDSVNSSVSVVSSVVSSHGIYGTYDYPPDPDDDPSSSVD/DDPPDDAPLQVLQVQQPVDDPRHGDVVSQVVSQVCCCVVPQVVQADDDPDPVRLVVVCVVVQFFDDVLVVLEDPVLLVVLLCLLVVVVAGDPGNLLLCLCQVQAFDADPVRRGTSDDPSRLQLQLLSLLCSNPSVSSSVSSVCVSLPQKDFDSQSSRARGTRPHAASFAAWEAEAAADPLRLVLVLVVLLLNQLSVHEYEYEQANYFAQQPDDVNRTRPDHGVQVSLQSNLVSQQVSHPVPPAGHEYEYEYECLAPCNVLQLCLCPPPDDPSRHRDHYAYEYEYEVVLVVCQVVFHKAKRWGQVLVCVVPVDGPLQDRCVPCVVVLVPDPSIDIDIDGSNVVLLSQLVSLVVRLDDKYFHQCLQQVLAFQVVQGGFRAAGQLQWFTDGWDHKAGDDPPDDIRAIAIETEGEMAGEPQSCLVVLCLLVSLLSVLSSSLSSLVPGADPSRVNHRVNSVQAVAYAYAYFFLLVNCLLLQHACLDPLSLLLLLQSLLSSLLSQLQSQLVVLQVVVHAHHRQCVTCLLVLVSLVCQLVDASAGPDPSSNVSNPPYDRDHSVNSVVSSVSCNVRNGHHSFGHTWGQCVSVCSNSLHGTTNAAAQDQWDWDDDDPGIGIRGRPSDDPVSVVSNDHQQPDDLLSVLVSLLSNVSSHSTAYSAEAEYEPPDDSVNSSVSVVSSVVSSHGIYGTYDYPPDPDDDDSSSVD